Protein 5MLK (pdb70)

Radius of gyration: 28.48 Å; Cα contacts (8 Å, |Δi|>4): 2058; chains: 2; bounding box: 79×65×78 Å

Organism: Mycobacterium tuberculosis (strain ATCC 25618 / H37Rv) (NCBI:txid83332)

Secondary structure (DSSP, 8-state):
----SEEE---HHHHHHHHHHHHHTT--EEEEE-GGGTT-HHHHHSSEEEE---SSTTTTTT-HHHHHHHHHHHT-SEEE--SSTTTT-HHHHHHHHHTT-EESSS-HHHHHHHHSHHHHHHHHHHTT----SB-SS--SSHHHHHHHHHHH-S-EEEEETT--EEE-SSTTHHHHHHHHHHHHHHHHS---EEEEEPPSS-EEEEEEEEE-TTS-EEEEEEEEEEEEETTEEEEEEESPPS--HHHHHHHHHHHHHHHHHTT--BS-EEEEEE-TT--EEEEEEE-S--TTHHHHHHHH---HHHHHHHHHTTPPPS--SPPPP-SEEEEEEEESEEGGGTTEE--EE--EEE---STTEEEEES--TT-EE-SSS-SEEEEEEEEESSHHHHHHHHHHHHHH-EEESS--SHHHHHHHTT-HHHH-BTTB----TTHHHHTS---PPP-/----SEEE---HHHHHHHHHHHHHHT--EEEEE-GGGTT-HHHHHSSEEEE---SSTTTTTT-HHHHHHHHHHHT--EEE--SSTTTT-HHHHHHHHHTTPEESS--HHHHHHHHSHHHHHHHHHHTT--------S-EEEEEEEEE-TTS-EEEEEEEEEEEEETTEEEEEEESPSS--HHHHHHHHHHHHHHHHHTT--BS-EEEEEE-TT--EEEEEEE-S--TTHHHHHHHH---HHHHHHHHHTTPPPS--SPPPP-SEEEEEEEESEEGGGTTEE--EE--EEE---STTEEEEES--TT-EE-TTS--EEEEEEEEESSHHHHHHHHHHHHHH-EEESS--SHHHHHHHTT-HHHH------TTHHHHT----PPP-

Solvent-accessible surface area: 31458 Å² total; per-residue (Å²): 119,150,9,66,48,0,0,0,2,3,45,11,6,3,0,6,2,0,4,18,0,0,94,12,46,63,32,56,2,0,0,0,43,0,101,47,5,47,151,17,21,0,22,140,53,12,75,59,37,41,61,15,24,14,86,58,23,72,80,0,0,70,44,66,71,70,0,42,74,3,1,79,120,10,52,7,41,0,0,0,6,2,35,40,62,6,1,65,49,11,87,0,0,70,26,0,75,108,64,66,27,20,15,2,17,4,35,10,99,4,8,98,41,5,51,34,39,18,45,3,24,62,7,0,53,134,5,130,10,24,59,11,41,22,22,89,75,37,8,193,22,26,124,72,0,35,56,14,4,117,136,121,31,69,34,0,1,0,33,17,0,44,38,90,48,40,0,122,69,56,134,65,0,70,131,39,30,85,21,3,41,135,81,5,65,91,70,98,61,117,14,72,0,6,0,24,95,36,23,52,98,6,31,8,0,0,0,0,1,0,0,3,81,94,32,66,20,7,0,2,15,4,0,5,0,1,3,6,34,141,151,116,25,6,3,0,3,2,25,0,10,70,20,83,123,152,29,61,121,52,0,31,50,0,0,53,91,1,1,118,65,14,150,8,29,6,2,0,0,0,6,0,34,5,6,136,131,24,78,12,4,13,43,48,9,10,3,65,1,3,19,1,0,0,0,2,8,42,5,6,28,18,5,0,0,33,13,14,7,76,5,17,29,30,54,138,24,86,32,134,128,36,28,99,66,65,20,10,0,0,0,0,33,0,14,4,29,8,1,22,121,109,16,109,82,44,81,18,74,0,82,88,22,77,49,4,34,0,0,9,12,9,8,3,16,8,16,51,80,56,19,118,30,27,62,76,31,109,16,26,2,0,0,0,1,0,44,4,49,80,27,72,30,0,5,18,16,0,85,0,0,0,92,18,3,21,26,88,30,5,4,16,0,6,53,0,0,99,37,0,1,63,30,107,18,4,64,24,94,102,146,14,33,68,7,8,19,114,7,8,64,73,78,24,114,70,104,30,144,58,145,123,146,10,65,44,0,0,0,0,3,41,12,8,2,0,5,2,0,0,19,0,0,52,12,46,63,31,53,2,0,0,0,42,0,92,70,7,46,153,17,19,1,18,138,35,10,79,61,41,45,59,15,20,13,88,64,22,72,84,0,0,69,45,68,72,67,0,39,69,1,0,83,118,9,47,6,42,0,0,0,5,2,28,41,59,3,2,70,49,10,88,0,0,70,25,0,75,105,58,66,28,23,16,2,15,3,35,10,102,3,6,98,41,3,53,65,120,100,42,5,125,102,6,0,55,140,6,138,11,37,49,75,148,250,30,78,103,18,26,9,0,0,0,0,1,0,0,2,79,82,46,66,16,8,0,2,15,3,0,4,0,1,2,6,32,143,185,120,27,4,3,0,2,1,24,0,10,93,20,80,118,162,32,57,132,97,0,32,50,0,0,45,93,1,1,114,64,12,149,8,33,5,2,0,0,0,7,0,32,4,5,103,109,28,66,13,4,22,70,52,9,16,6,60,1,3,19,2,0,0,0,1,9,42,4,5,23,26,4,0,0,33,13,12,7,70,5,16,29,29,52,122,20,86,25,134,131,41,29,98,65,62,22,10,0,0,0,0,34,0,15,1,33,8,1,19,117,99,15,103,90,28,78,16,68,1,84,80,24,72,52,4,36,0,0,10,12,9,7,2,16,8,19,59,81,63,24,113,16,38,74,83,32,83,21,26,0,0,0,0,0,0,43,3,51,78,26,71,30,0,6,20,16,0,86,0,0,0,77,23,2,25,24,93,29,6,4,13,0,6,53,0,0,98,35,0,0,64,29,106,16,4,67,58,75,32,62,2,5,20,137,7,6,68,73,83,23,115,66,101,29,151,61,145

CATH classification: 3.40.50.20 (+1 more: 3.30.470.20)

Foldseek 3Di:
DAFAEEEELDAWLQLVLLQVVCVVVVHQYEYEDEPLCCPWPSCVSGNHYYYLYDDFCVSGSQDLVSSVVSCVVVVGQEYDHGDPRCQLPLVSLVVCVVVNHQYLFKHSLLSVQQQFQLSLVVLLVVLVAQAFDKDSFFDPALVVVLVCCVVRHDFKWKAQRGHTDTDGDSVCRRVRLVVQQVVNCVPGVGRTIMMGHDFPQWWKKKWWWAFALPLDIETLAMKTQFCAAPPHGFKMKPRHPQADPVLRCSRGSSVSSSCSSSSIHAGWMWMWIAHPVGRTHTDGIGRYDDPPCVNSCQFSVDDRSNSSSCRSRRHDDPDDYHGGTAFMKMKGFWFLFWVQVVRHHDWWAQQAWFFFDDPQWDKRAGHGHGRGGDPNDGRTGIMIMGTDRYPVRRLVVQLVRLVRTDTDIGHICSVVSNVQSPDCQNVPDPNDHNGGNCCSPPPDDDPGDTD/DAWAAEEELDAWLQLVLLQVVCVVVVHQYEYEDEPLCCPWPSQVSGPHYYYLYDDACVSGSQDLVSSVVSCVVVVGQEYEHGDPRCQLPLVSQVVSVVSNHQYLFKHSQLSVQQVDPVSLVVLLVVLVAFADCDFAQKWKKKWWWAFALPLDIETLAMKTQFPAAPNHGFKIKPHHPDADVVLRCSRGSSVSSSCNSSSIHATKMWMWIAGPVRGIHTDGIDGYDDPPCVNSCQFSVDDRSNSSSCRSRRHDDPDRYHGDTFFMKMKGFWFQFWVQVVRHRKWWAFQAWFFFDDPQWDKRARHGHGRTGDPRDGRTGIMIMGTDRYPVRSLVVQLVRLVRTDTDTGHTCSVVSNVQSPDCQNVDVHNGHNHCSPPPDPRPGHTD

Nearest PDB structures (foldseek):
  5mlk-assembly1_A  TM=1.002E+00  e=3.206E-103  Mycobacterium tuberculosis H37Rv
  5mlk-assembly1_B  TM=9.984E-01  e=3.674E-81  Mycobacterium tuberculosis H37Rv
  6oi8-assembly1_A  TM=9.583E-01  e=1.512E-55  Haemophilus influenzae Rd KW20
  2c00-assembly1_A  TM=8.844E-01  e=8.092E-57  Pseudomonas aeruginosa
  2j9g-assembly2_B  TM=9.592E-01  e=5.791E-54  Escherichia coli

B-factor: mean 23.16, std 7.81, range [9.79, 62.76]

InterPro domains:
  IPR000089 Biotin/lipoyl attachment [PF00364] (534-599)
  IPR000089 Biotin/lipoyl attachment [PS50968] (524-600)
  IPR001882 Biotin-binding site [PS00188] (556-573)
  IPR005479 Carbamoyl phosphate synthase, ATP-binding domain [PF02786] (125-333)
  IPR005479 Carbamoyl phosphate synthase, ATP-binding domain [PS00867] (296-303)
  IPR005481 Biotin carboxylase-like, N-terminal domain [PF00289] (12-120)
  IPR005482 Biotin carboxylase, C-terminal [PF02785] (345-455)
  IPR005482 Biotin carboxylase, C-terminal [SM00878] (345-455)
  IPR011053 Single hybrid motif [SSF51230] (527-599)
  IPR011054 Rudiment single hybrid motif [SSF51246] (339-459)
  IPR011761 ATP-grasp fold [PS50975] (130-327)
  IPR011764 Biotin carboxylation domain [PS50979] (11-455)
  IPR013815 ATP-grasp fold, subdomain 1 [G3DSA:3.30.1490.20] (142-212)
  IPR016185 Pre-ATP-grasp domain superfamily [SSF52440] (9-123)
  IPR050856 Biotin-dependent Carboxylase Complex [PTHR18866] (10-464)

Sequence (835 aa):
ARISKVLVANRGEIAVRVIRAARDAGLPSVAVYAEPDAESPHVRLADEAFALGGQTSAESYLDFAKILDAAAKSGANAIHPGYGFLAENADFAQAVIDAGLIWIGPSPQSIRDLGDKVTARHIAARAQAPLVPGTPDPVKGADEVVAFAEEYGLPIAIKAAHGMKVARTIDEIPELYESAVREATAAFGRGECYVERYLDKPRHVEAQVIADQHGNVVVAGTRDCSLQRRYQKLVEEAPAPFLTDFQRKEIHDSAKRICKEAHYHGAGTVEYLVGQDGLISFLEVNTRLQVEHPVTEETAGIDLVLQQFRIANGEKLDITEDPTPRGHAIEFRINGEDAGRNFLPAPGPVTKFHPPSGPGVRVDSGVETGSVIGGQFDSMLAKLIVHGADRAEALARARRALNEFGVEGLATVIPFHRAVVSDPAFIGDANGFSVHTRWIETEWNNTIEPFARISKVLVANRGEIAVRVIRAARDAGLPSVAVYAEPDAESPHVRLADEAFALGGQTSAESYLDFAKILDAAAKSGANAIHPGYGFLAENADFAQAVIDAGLIWIGPSPQSIRDLGDKVTARHIAARAQAPLVPYLDKPRHVEAQVIADQHGNVVVAGTRDCSLQRRYQKLVEEAPAPFLTDFQRKEIHDSAKRICKEAHYHGAGTVEYLVGQDGLISFLEVNTRLQVEHPVTEETAGIDLVLQQFRIANGEKLDITEDPTPRGHAIEFRINGEDAGRNFLPAPGPVTKFHPPSGPGVRVDSGVETGSVIGGQFDSMLAKLIVHGADRAEALARARRALNEFGVEGLATVIPFHRAVVSDPAFIGGFSVHTRWIETEWNNTIEPF

Structure (mmCIF, N/CA/C/O backbone):
data_5MLK
#
_entry.id   5MLK
#
_cell.length_a   77.897
_cell.length_b   85.206
_cell.length_c   148.097
_cell.angle_alpha   90.00
_cell.angle_beta   90.00
_cell.angle_gamma   90.00
#
_symmetry.space_group_name_H-M   'P 21 21 21'
#
loop_
_entity.id
_entity.type
_entity.pdbx_description
1 polymer 'Acetyl-COA carboxylase'
2 water water
#
loop_
_atom_site.group_PDB
_atom_site.id
_atom_site.type_symbol
_atom_site.label_atom_id
_atom_site.label_alt_id
_atom_site.label_comp_id
_atom_site.label_asym_id
_atom_site.label_entity_id
_atom_site.label_seq_id
_atom_site.pdbx_PDB_ins_code
_atom_site.Cartn_x
_atom_site.Cartn_y
_atom_site.Cartn_z
_atom_site.occupancy
_atom_site.B_iso_or_equiv
_atom_site.auth_seq_id
_atom_site.auth_comp_id
_atom_site.auth_asym_id
_atom_site.auth_atom_id
_atom_site.pdbx_PDB_model_num
ATOM 1 N N . ALA A 1 24 ? 69.070 65.671 12.600 1.00 32.48 10 ALA A N 1
ATOM 2 C CA . ALA A 1 24 ? 68.936 64.999 11.301 1.00 33.33 10 ALA A CA 1
ATOM 3 C C . ALA A 1 24 ? 68.629 65.995 10.185 1.00 29.51 10 ALA A C 1
ATOM 4 O O . ALA A 1 24 ? 67.972 66.997 10.417 1.00 28.93 10 ALA A O 1
ATOM 6 N N . ARG A 1 25 ? 69.087 65.699 8.972 1.00 31.60 11 ARG A N 1
ATOM 7 C CA . ARG A 1 25 ? 68.973 66.629 7.853 1.00 26.91 11 ARG A CA 1
ATOM 8 C C . ARG A 1 25 ? 68.237 65.992 6.688 1.00 24.14 11 ARG A C 1
ATOM 9 O O . ARG A 1 25 ? 68.462 64.828 6.374 1.00 23.94 11 ARG A O 1
ATOM 17 N N . ILE A 1 26 ? 67.374 66.758 6.032 1.00 23.45 12 ILE A N 1
ATOM 18 C CA . ILE A 1 26 ? 66.599 66.235 4.908 1.00 22.41 12 ILE A CA 1
ATOM 19 C C . ILE A 1 26 ? 67.521 65.815 3.763 1.00 23.13 12 ILE A C 1
ATOM 20 O O . ILE A 1 26 ? 68.360 66.599 3.323 1.00 20.41 12 ILE A O 1
ATOM 25 N N . SER A 1 27 ? 67.399 64.575 3.291 1.00 18.81 13 SER A N 1
ATOM 26 C CA . SER A 1 27 ? 68.199 64.178 2.132 1.00 23.02 13 SER A CA 1
ATOM 27 C C . SER A 1 27 ? 67.331 63.704 0.974 1.00 21.03 13 SER A C 1
ATOM 28 O O . SER A 1 27 ? 67.740 63.792 -0.186 1.00 27.85 13 SER A O 1
ATOM 31 N N . LYS A 1 28 ? 66.135 63.204 1.274 1.00 18.19 14 LYS A N 1
ATOM 32 C CA . LYS A 1 28 ? 65.218 62.788 0.218 1.00 17.76 14 LYS A CA 1
ATOM 33 C C . LYS A 1 28 ? 63.781 62.952 0.693 1.00 21.03 14 LYS A C 1
ATOM 34 O O . LYS A 1 28 ? 63.395 62.370 1.709 1.00 19.98 14 LYS A O 1
ATOM 40 N N . VAL A 1 29 ? 62.986 63.723 -0.052 1.00 20.63 15 VAL A N 1
ATOM 41 C CA . VAL A 1 29 ? 61.643 64.111 0.389 1.00 19.52 15 VAL A CA 1
ATOM 42 C C . VAL A 1 29 ? 60.548 63.353 -0.344 1.00 16.99 15 VAL A C 1
ATOM 43 O O . VAL A 1 29 ? 60.437 63.442 -1.572 1.00 18.12 15 VAL A O 1
ATOM 47 N N . LEU A 1 30 ? 59.715 62.633 0.407 1.00 17.60 16 LEU A N 1
ATOM 48 C CA . LEU A 1 30 ? 58.512 62.039 -0.172 1.00 18.44 16 LEU A CA 1
ATOM 49 C C . LEU A 1 30 ? 57.409 63.074 -0.005 1.00 20.11 16 LEU A C 1
ATOM 50 O O . LEU A 1 30 ? 57.217 63.592 1.091 1.00 17.93 16 LEU A O 1
ATOM 55 N N . VAL A 1 31 ? 56.697 63.373 -1.089 1.00 19.91 17 VAL A N 1
ATOM 56 C CA . VAL A 1 31 ? 55.582 64.317 -1.032 1.00 18.74 17 VAL A CA 1
ATOM 57 C C . VAL A 1 31 ? 54.261 63.564 -0.894 1.00 17.49 17 VAL A C 1
ATOM 58 O O . VAL A 1 31 ? 53.780 62.967 -1.860 1.00 19.36 17 VAL A O 1
ATOM 62 N N . ALA A 1 32 ? 53.686 63.582 0.309 1.00 18.13 18 ALA A N 1
ATOM 63 C CA . ALA A 1 32 ? 52.481 62.794 0.598 1.00 21.00 18 ALA A CA 1
ATOM 64 C C . ALA A 1 32 ? 51.224 63.532 0.155 1.00 19.00 18 ALA A C 1
ATOM 65 O O . ALA A 1 32 ? 50.381 63.906 0.981 1.00 17.55 18 ALA A O 1
ATOM 67 N N . ASN A 1 33 ? 51.118 63.766 -1.150 1.00 19.26 19 ASN A N 1
ATOM 68 C CA . ASN A 1 33 ? 50.022 64.561 -1.700 1.00 20.27 19 ASN A CA 1
ATOM 69 C C . ASN A 1 33 ? 49.932 64.402 -3.225 1.00 18.70 19 ASN A C 1
ATOM 70 O O . ASN A 1 33 ? 50.647 63.586 -3.806 1.00 20.65 19 ASN A O 1
ATOM 75 N N . ARG A 1 34 ? 49.063 65.186 -3.865 1.00 18.95 20 ARG A N 1
ATOM 76 C CA . ARG A 1 34 ? 48.805 65.078 -5.298 1.00 17.28 20 ARG A CA 1
ATOM 77 C C . ARG A 1 34 ? 48.641 66.482 -5.886 1.00 16.66 20 ARG A C 1
ATOM 78 O O . ARG A 1 34 ? 48.834 67.465 -5.184 1.00 16.87 20 ARG A O 1
ATOM 86 N N . GLY A 1 35 ? 48.291 66.561 -7.168 1.00 16.97 21 GLY A N 1
ATOM 87 C CA . GLY A 1 35 ? 47.862 67.810 -7.793 1.00 16.44 21 GLY A CA 1
ATOM 88 C C . GLY A 1 35 ? 48.864 68.946 -7.706 1.00 15.83 21 GLY A C 1
ATOM 89 O O . GLY A 1 35 ? 50.078 68.726 -7.714 1.00 15.38 21 GLY A O 1
ATOM 90 N N . GLU A 1 36 ? 48.363 70.171 -7.609 1.00 15.79 22 GLU A N 1
ATOM 91 C CA . GLU A 1 36 ? 49.253 71.328 -7.700 1.00 14.90 22 GLU A CA 1
ATOM 92 C C . GLU A 1 36 ? 50.257 71.416 -6.539 1.00 13.42 22 GLU A C 1
ATOM 93 O O . GLU A 1 36 ? 51.419 71.741 -6.756 1.00 14.23 22 GLU A O 1
ATOM 99 N N . ILE A 1 37 ? 49.836 71.106 -5.315 1.00 15.01 23 ILE A N 1
ATOM 100 C CA . ILE A 1 37 ? 50.763 71.201 -4.181 1.00 14.30 23 ILE A CA 1
ATOM 101 C C . ILE A 1 37 ? 51.911 70.181 -4.267 1.00 13.55 23 ILE A C 1
ATOM 102 O O . ILE A 1 37 ? 53.037 70.470 -3.847 1.00 13.24 23 ILE A O 1
ATOM 107 N N . ALA A 1 38 ? 51.648 68.997 -4.815 1.00 15.62 24 ALA A N 1
ATOM 108 C CA . ALA A 1 38 ? 52.729 68.028 -5.000 1.00 14.82 24 ALA A CA 1
ATOM 109 C C . ALA A 1 38 ? 53.766 68.602 -5.964 1.00 14.75 24 ALA A C 1
ATOM 110 O O . ALA A 1 38 ? 54.968 68.577 -5.679 1.00 13.89 24 ALA A O 1
ATOM 112 N N . VAL A 1 39 ? 53.292 69.126 -7.094 1.00 14.83 25 VAL A N 1
ATOM 113 C CA . VAL A 1 39 ? 54.165 69.795 -8.060 1.00 13.39 25 VAL A CA 1
ATOM 114 C C . VAL A 1 39 ? 54.973 70.918 -7.401 1.00 14.92 25 VAL A C 1
ATOM 115 O O . VAL A 1 39 ? 56.194 71.008 -7.590 1.00 14.41 25 VAL A O 1
ATOM 119 N N . ARG A 1 40 ? 54.294 71.754 -6.614 1.00 12.04 26 ARG A N 1
ATOM 120 C CA . ARG A 1 40 ? 54.939 72.879 -5.924 1.00 14.94 26 ARG A CA 1
ATOM 121 C C . ARG A 1 40 ? 56.082 72.415 -5.015 1.00 13.42 26 ARG A C 1
ATOM 122 O O . ARG A 1 40 ? 57.166 72.996 -5.024 1.00 12.77 26 ARG A O 1
ATOM 130 N N . VAL A 1 41 ? 55.857 71.343 -4.259 1.00 13.72 27 VAL A N 1
ATOM 131 C CA . VAL A 1 41 ? 56.884 70.843 -3.341 1.00 12.96 27 VAL A CA 1
ATOM 132 C C . VAL A 1 41 ? 58.014 70.132 -4.098 1.00 13.56 27 VAL A C 1
ATOM 133 O O . VAL A 1 41 ? 59.190 70.262 -3.752 1.00 14.58 27 VAL A O 1
ATOM 137 N N . ILE A 1 42 ? 57.653 69.407 -5.147 1.00 12.57 28 ILE A N 1
ATOM 138 C CA . ILE A 1 42 ? 58.654 68.790 -6.020 1.00 15.85 28 ILE A CA 1
ATOM 139 C C . ILE A 1 42 ? 59.612 69.846 -6.596 1.00 15.24 28 ILE A C 1
ATOM 140 O O . ILE A 1 42 ? 60.839 69.664 -6.607 1.00 15.08 28 ILE A O 1
ATOM 145 N N . ARG A 1 43 ? 59.058 70.961 -7.054 1.00 14.22 29 ARG A N 1
ATOM 146 C CA . ARG A 1 43 ? 59.901 72.061 -7.519 1.00 14.21 29 ARG A CA 1
ATOM 147 C C . ARG A 1 43 ? 60.816 72.607 -6.440 1.00 15.26 29 ARG A C 1
ATOM 148 O O . ARG A 1 43 ? 62.004 72.835 -6.683 1.00 17.75 29 ARG A O 1
ATOM 156 N N . ALA A 1 44 ? 60.291 72.802 -5.235 1.00 12.79 30 ALA A N 1
ATOM 157 C CA . ALA A 1 44 ? 61.148 73.282 -4.156 1.00 14.00 30 ALA A CA 1
ATOM 158 C C . ALA A 1 44 ? 62.269 72.288 -3.817 1.00 15.77 30 ALA A C 1
ATOM 159 O O . ALA A 1 44 ? 63.406 72.684 -3.534 1.00 14.41 30 ALA A O 1
ATOM 161 N N . ALA A 1 45 ? 61.947 70.998 -3.826 1.00 14.83 31 ALA A N 1
ATOM 162 C CA . ALA A 1 45 ? 62.971 69.984 -3.594 1.00 16.74 31 ALA A CA 1
ATOM 163 C C . ALA A 1 45 ? 64.103 70.139 -4.615 1.00 17.00 31 ALA A C 1
ATOM 164 O O . ALA A 1 45 ? 65.286 70.116 -4.275 1.00 16.32 31 ALA A O 1
ATOM 166 N N . ARG A 1 46 ? 63.735 70.289 -5.875 1.00 15.83 32 ARG A N 1
ATOM 167 C CA . ARG A 1 46 ? 64.737 70.453 -6.918 1.00 16.68 32 ARG A CA 1
ATOM 168 C C . ARG A 1 46 ? 65.533 71.761 -6.746 1.00 19.83 32 ARG A C 1
ATOM 169 O O . ARG A 1 46 ? 66.735 71.805 -7.036 1.00 21.45 32 ARG A O 1
ATOM 177 N N . ASP A 1 47 ? 64.877 72.822 -6.271 1.00 19.97 33 ASP A N 1
ATOM 178 C CA . ASP A 1 47 ? 65.571 74.095 -6.048 1.00 18.99 33 ASP A CA 1
ATOM 179 C C . ASP A 1 47 ? 66.612 73.904 -4.953 1.00 21.05 33 ASP A C 1
ATOM 180 O O . ASP A 1 47 ? 67.685 74.514 -4.983 1.00 19.04 33 ASP A O 1
ATOM 185 N N . ALA A 1 48 ? 66.275 73.063 -3.977 1.00 17.12 34 ALA A N 1
ATOM 186 C CA . ALA A 1 48 ? 67.122 72.847 -2.811 1.00 18.63 34 ALA A CA 1
ATOM 187 C C . ALA A 1 48 ? 68.140 71.745 -3.045 1.00 21.36 34 ALA A C 1
ATOM 188 O O . ALA A 1 48 ? 68.931 71.427 -2.152 1.00 19.49 34 ALA A O 1
ATOM 190 N N . GLY A 1 49 ? 68.095 71.137 -4.225 1.00 19.26 35 GLY A N 1
ATOM 191 C CA . GLY A 1 49 ? 69.022 70.069 -4.559 1.00 21.42 35 GLY A CA 1
ATOM 192 C C . GLY A 1 49 ? 68.694 68.773 -3.850 1.00 23.60 35 GLY A C 1
ATOM 193 O O . GLY A 1 49 ? 69.588 67.961 -3.591 1.00 24.37 35 GLY A O 1
ATOM 194 N N . LEU A 1 50 ? 67.413 68.580 -3.534 1.00 22.52 36 LEU A N 1
ATOM 195 C CA . LEU A 1 50 ? 66.955 67.382 -2.833 1.00 21.60 36 LEU A CA 1
ATOM 196 C C . LEU A 1 50 ? 66.153 66.477 -3.766 1.00 22.01 36 LEU A C 1
ATOM 197 O O . LEU A 1 50 ? 65.262 66.946 -4.471 1.00 23.09 36 LEU A O 1
ATOM 202 N N . PRO A 1 51 ? 66.478 65.169 -3.783 1.00 22.14 37 PRO A N 1
ATOM 203 C CA . PRO A 1 51 ? 65.696 64.177 -4.532 1.00 20.59 37 PRO A CA 1
ATOM 204 C C . PRO A 1 51 ? 64.271 64.101 -3.998 1.00 17.70 37 PRO A C 1
ATOM 205 O O . PRO A 1 51 ? 64.068 64.117 -2.776 1.00 19.05 37 PRO A O 1
ATOM 209 N N . SER A 1 52 ? 63.294 64.020 -4.890 1.00 18.26 38 SER A N 1
ATOM 210 C CA . SER A 1 52 ? 61.894 63.984 -4.468 1.00 18.19 38 SER A CA 1
ATOM 211 C C . SER A 1 52 ? 61.261 62.652 -4.821 1.00 18.84 38 SER A C 1
ATOM 212 O O . SER A 1 52 ? 61.692 61.992 -5.761 1.00 18.95 38 SER A O 1
ATOM 215 N N . VAL A 1 53 ? 60.217 62.280 -4.079 1.00 17.79 39 VAL A N 1
ATOM 216 C CA . VAL A 1 53 ? 59.444 61.073 -4.353 1.00 18.10 39 VAL A CA 1
ATOM 217 C C . VAL A 1 53 ? 57.958 61.408 -4.443 1.00 17.21 39 VAL A C 1
ATOM 218 O O . VAL A 1 53 ? 57.373 61.933 -3.491 1.00 18.93 39 VAL A O 1
ATOM 222 N N . ALA A 1 54 ? 57.348 61.104 -5.584 1.00 14.97 40 ALA A N 1
ATOM 223 C CA . ALA A 1 54 ? 55.907 61.255 -5.741 1.00 18.76 40 ALA A CA 1
ATOM 224 C C . ALA A 1 54 ? 55.213 59.990 -5.289 1.00 19.38 40 ALA A C 1
ATOM 225 O O . ALA A 1 54 ? 55.791 58.896 -5.383 1.00 19.78 40 ALA A O 1
ATOM 227 N N . VAL A 1 55 ? 53.979 60.128 -4.801 1.00 16.95 41 VAL A N 1
ATOM 228 C CA . VAL A 1 55 ? 53.099 58.967 -4.607 1.00 19.49 41 VAL A CA 1
ATOM 229 C C . VAL A 1 55 ? 51.798 59.234 -5.350 1.00 24.11 41 VAL A C 1
ATOM 230 O O . VAL A 1 55 ? 51.381 60.395 -5.495 1.00 21.15 41 VAL A O 1
ATOM 234 N N . TYR A 1 56 ? 51.164 58.175 -5.842 1.00 21.02 42 TYR A N 1
ATOM 235 C CA . TYR A 1 56 ? 49.915 58.350 -6.573 1.00 20.91 42 TYR A CA 1
ATOM 236 C C . TYR A 1 56 ? 48.896 57.232 -6.369 1.00 23.59 42 TYR A C 1
ATOM 237 O O . TYR A 1 56 ? 49.242 56.036 -6.348 1.00 21.50 42 TYR A O 1
ATOM 246 N N . ALA A 1 57 ? 47.637 57.638 -6.217 1.00 20.74 43 ALA A N 1
ATOM 247 C CA . ALA A 1 57 ? 46.509 56.708 -6.291 1.00 22.71 43 ALA A CA 1
ATOM 248 C C . ALA A 1 57 ? 46.298 56.340 -7.753 1.00 24.47 43 ALA A C 1
ATOM 249 O O . ALA A 1 57 ? 46.842 57.002 -8.648 1.00 23.71 43 ALA A O 1
ATOM 251 N N . GLU A 1 58 ? 45.496 55.308 -8.008 1.00 24.18 44 GLU A N 1
ATOM 252 C CA . GLU A 1 58 ? 45.295 54.839 -9.382 1.00 25.74 44 GLU A CA 1
ATOM 253 C C . GLU A 1 58 ? 44.833 55.908 -10.386 1.00 24.95 44 GLU A C 1
ATOM 254 O O . GLU A 1 58 ? 45.401 56.000 -11.474 1.00 24.65 44 GLU A O 1
ATOM 260 N N . PRO A 1 59 ? 43.812 56.716 -10.034 1.00 23.93 45 PRO A N 1
ATOM 261 C CA . PRO A 1 59 ? 43.379 57.724 -11.018 1.00 28.73 45 PRO A CA 1
ATOM 262 C C . PRO A 1 59 ? 44.415 58.824 -11.276 1.00 27.62 45 PRO A C 1
ATOM 263 O O . PRO A 1 59 ? 44.264 59.572 -12.248 1.00 28.09 45 PRO A O 1
ATOM 267 N N . ASP A 1 60 ? 45.440 58.920 -10.428 1.00 24.18 46 ASP A N 1
ATOM 268 C CA . ASP A 1 60 ? 46.475 59.948 -10.575 1.00 22.61 46 ASP A CA 1
ATOM 269 C C . ASP A 1 60 ? 47.755 59.434 -11.239 1.00 24.89 46 ASP A C 1
ATOM 270 O O . ASP A 1 60 ? 48.786 60.111 -11.227 1.00 22.54 46 ASP A O 1
ATOM 275 N N . ALA A 1 61 ? 47.687 58.244 -11.834 1.00 22.49 47 ALA A N 1
ATOM 276 C CA . ALA A 1 61 ? 48.872 57.611 -12.412 1.00 20.93 47 ALA A CA 1
ATOM 277 C C . ALA A 1 61 ? 49.499 58.467 -13.502 1.00 23.61 47 ALA A C 1
ATOM 278 O O . ALA A 1 61 ? 50.719 58.481 -13.678 1.00 24.62 47 ALA A O 1
ATOM 280 N N . GLU A 1 62 ? 48.669 59.198 -14.230 1.00 24.15 48 GLU A N 1
ATOM 281 C CA . GLU A 1 62 ? 49.201 60.057 -15.290 1.00 30.04 48 GLU A CA 1
ATOM 282 C C . GLU A 1 62 ? 49.269 61.555 -14.936 1.00 27.29 48 GLU A C 1
ATOM 283 O O . GLU A 1 62 ? 49.339 62.406 -15.823 1.00 28.57 48 GLU A O 1
ATOM 289 N N . SER A 1 63 ? 49.273 61.869 -13.642 1.00 26.97 49 SER A N 1
ATOM 290 C CA . SER A 1 63 ? 49.303 63.268 -13.208 1.00 22.57 49 SER A CA 1
ATOM 291 C C . SER A 1 63 ? 50.697 63.842 -13.367 1.00 23.37 49 SER A C 1
ATOM 292 O O . SER A 1 63 ? 51.690 63.119 -13.231 1.00 21.99 49 SER A O 1
ATOM 295 N N . PRO A 1 64 ? 50.776 65.152 -13.659 1.00 22.44 50 PRO A N 1
ATOM 296 C CA . PRO A 1 64 ? 52.049 65.862 -13.780 1.00 20.56 50 PRO A CA 1
ATOM 297 C C . PRO A 1 64 ? 52.988 65.613 -12.608 1.00 18.53 50 PRO A C 1
ATOM 298 O O . PRO A 1 64 ? 54.189 65.489 -12.855 1.00 20.44 50 PRO A O 1
ATOM 302 N N . HIS A 1 65 ? 52.485 65.542 -11.373 1.00 17.13 51 HIS A N 1
ATOM 303 C CA . HIS A 1 65 ? 53.386 65.380 -10.225 1.00 16.01 51 HIS A CA 1
ATOM 304 C C . HIS A 1 65 ? 54.144 64.055 -10.246 1.00 17.67 51 HIS A C 1
ATOM 305 O O . HIS A 1 65 ? 55.280 63.982 -9.771 1.00 17.46 51 HIS A O 1
ATOM 312 N N . VAL A 1 66 ? 53.513 63.022 -10.807 1.00 19.11 52 VAL A N 1
ATOM 313 C CA . VAL A 1 66 ? 54.141 61.707 -10.948 1.00 18.73 52 VAL A CA 1
ATOM 314 C C . VAL A 1 66 ? 55.334 61.812 -11.892 1.00 21.81 52 VAL A C 1
ATOM 315 O O . VAL A 1 66 ? 56.415 61.306 -11.600 1.00 23.40 52 VAL A O 1
ATOM 319 N N . ARG A 1 67 ? 55.145 62.512 -13.007 1.00 20.07 53 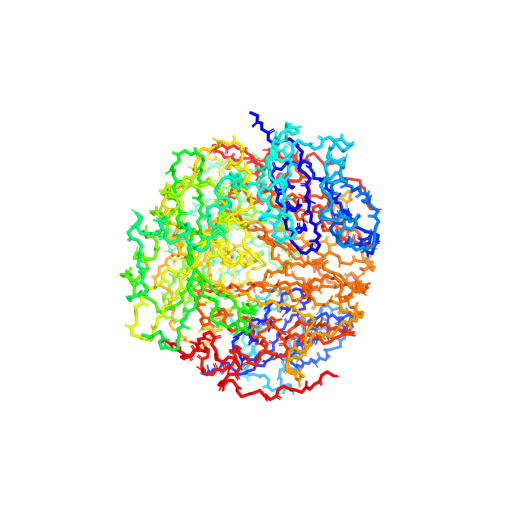ARG A N 1
ATOM 320 C CA . ARG A 1 67 ? 56.209 62.654 -13.997 1.00 27.33 53 ARG A CA 1
ATOM 321 C C . ARG A 1 67 ? 57.316 63.638 -13.617 1.00 23.41 53 ARG A C 1
ATOM 322 O O . ARG A 1 67 ? 58.448 63.518 -14.092 1.00 24.01 53 ARG A O 1
ATOM 330 N N . LEU A 1 68 ? 57.011 64.575 -12.727 1.00 16.97 54 LEU A N 1
ATOM 331 C CA . LEU A 1 68 ? 57.974 65.600 -12.362 1.00 15.26 54 LEU A CA 1
ATOM 332 C C . LEU A 1 68 ? 58.959 65.174 -11.283 1.00 21.24 54 LEU A C 1
ATOM 333 O O . LEU A 1 68 ? 60.105 65.628 -11.283 1.00 18.30 54 LEU A O 1
ATOM 338 N N . ALA A 1 69 ? 58.515 64.326 -10.351 1.00 16.89 55 ALA A N 1
ATOM 339 C CA . ALA A 1 69 ? 59.360 63.918 -9.229 1.00 21.19 55 ALA A CA 1
ATOM 340 C C . ALA A 1 69 ? 60.528 63.088 -9.739 1.00 21.44 55 ALA A C 1
ATOM 341 O O . ALA A 1 69 ? 60.512 62.645 -10.875 1.00 20.06 55 ALA A O 1
ATOM 343 N N . ASP A 1 70 ? 61.543 62.886 -8.909 1.00 20.42 56 ASP A N 1
ATOM 344 C CA . ASP A 1 70 ? 62.698 62.109 -9.344 1.00 20.33 56 ASP A CA 1
ATOM 345 C C . ASP A 1 70 ? 62.325 60.628 -9.472 1.00 21.29 56 ASP A C 1
ATOM 346 O O . ASP A 1 70 ? 62.860 59.908 -10.312 1.00 23.47 56 ASP A O 1
ATOM 351 N N . GLU A 1 71 ? 61.401 60.187 -8.626 1.00 20.82 57 GLU A N 1
ATOM 352 C CA . GLU A 1 71 ? 60.839 58.840 -8.715 1.00 20.21 57 GLU A CA 1
ATOM 353 C C . GLU A 1 71 ? 59.418 58.882 -8.163 1.00 23.06 57 GLU A C 1
ATOM 354 O O . GLU A 1 71 ? 59.035 59.851 -7.487 1.00 19.85 57 GLU A O 1
ATOM 360 N N . ALA A 1 72 ? 58.630 57.853 -8.467 1.00 17.98 58 ALA A N 1
ATOM 361 C CA . ALA A 1 72 ? 57.220 57.824 -8.087 1.00 19.42 58 ALA A CA 1
ATOM 362 C C . ALA A 1 72 ? 56.802 56.423 -7.669 1.00 23.16 58 ALA A C 1
ATOM 363 O O . ALA A 1 72 ? 57.221 55.442 -8.284 1.00 19.98 58 ALA A O 1
ATOM 365 N N . PHE A 1 73 ? 55.959 56.344 -6.643 1.00 20.30 59 PHE A N 1
ATOM 366 C CA . PHE A 1 73 ? 55.454 55.067 -6.140 1.00 23.21 59 PHE A CA 1
ATOM 367 C C . PHE A 1 73 ? 53.936 55.003 -6.158 1.00 25.61 59 PHE A C 1
ATOM 368 O O . PHE A 1 73 ? 53.254 55.931 -5.718 1.00 23.67 59 PHE A O 1
ATOM 376 N N . ALA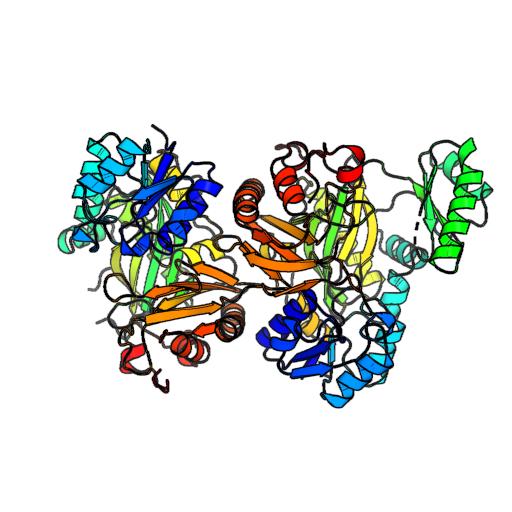 A 1 74 ? 53.408 53.905 -6.682 1.00 22.19 60 ALA A N 1
ATOM 377 C CA . ALA A 1 74 ? 51.966 53.708 -6.729 1.00 24.37 60 ALA A CA 1
ATOM 378 C C . ALA A 1 74 ? 51.460 53.295 -5.354 1.00 26.54 60 ALA A C 1
ATOM 379 O O . ALA A 1 74 ? 52.019 52.395 -4.726 1.00 28.34 60 ALA A O 1
ATOM 381 N N . LEU A 1 75 ? 50.402 53.948 -4.883 1.00 21.52 61 LEU A N 1
ATOM 382 C CA . LEU A 1 75 ? 49.807 53.593 -3.602 1.00 22.73 61 LEU A CA 1
ATOM 383 C C . LEU A 1 75 ? 48.696 52.563 -3.781 1.00 25.00 61 LEU A C 1
ATOM 384 O O . LEU A 1 75 ? 48.334 51.872 -2.837 1.00 26.85 61 LEU A O 1
ATOM 389 N N . GLY A 1 76 ? 48.148 52.487 -4.991 1.00 26.32 62 GLY A N 1
ATOM 390 C CA . GLY A 1 76 ? 46.928 51.738 -5.238 1.00 27.97 62 GLY A CA 1
ATOM 391 C C . GLY A 1 76 ? 45.716 52.518 -4.767 1.00 26.59 62 GLY A C 1
ATOM 392 O O . GLY A 1 76 ? 45.849 53.616 -4.225 1.00 30.17 62 GLY A O 1
ATOM 393 N N . GLY A 1 77 ? 44.527 51.965 -4.974 1.00 27.02 63 GLY A N 1
ATOM 394 C CA . GLY A 1 77 ? 43.312 52.576 -4.459 1.00 24.69 63 GLY A CA 1
ATOM 395 C C . GLY A 1 77 ? 42.669 53.555 -5.421 1.00 29.79 63 GLY A C 1
ATOM 396 O O . GLY A 1 77 ? 43.345 54.141 -6.264 1.00 31.13 63 GLY A O 1
ATOM 397 N N . GLN A 1 78 ? 41.358 53.740 -5.285 1.00 30.17 64 GLN A N 1
ATOM 398 C CA . GLN A 1 78 ? 40.610 54.650 -6.147 1.00 30.17 64 GLN A CA 1
ATOM 399 C C . GLN A 1 78 ? 40.152 55.895 -5.393 1.00 31.40 64 GLN A C 1
ATOM 400 O O . GLN A 1 78 ? 39.788 56.905 -5.997 1.00 33.50 64 GLN A O 1
ATOM 406 N N . THR A 1 79 ? 40.176 55.820 -4.069 1.00 29.98 65 THR A N 1
ATOM 407 C CA . THR A 1 79 ? 39.707 56.917 -3.230 1.00 29.34 65 THR A CA 1
ATOM 408 C C . THR A 1 79 ? 40.825 57.452 -2.326 1.00 28.92 65 THR A C 1
ATOM 409 O O . THR A 1 79 ? 41.868 56.808 -2.163 1.00 27.34 65 THR A O 1
ATOM 413 N N . SER A 1 80 ? 40.605 58.629 -1.743 1.00 26.72 66 SER A N 1
ATOM 414 C CA . SER A 1 80 ? 41.567 59.219 -0.809 1.00 27.73 66 SER A CA 1
ATOM 415 C C . SER A 1 80 ? 41.786 58.296 0.380 1.00 25.12 66 SER A C 1
ATOM 416 O O . SER A 1 80 ? 42.913 58.096 0.833 1.00 22.13 66 SER A O 1
ATOM 419 N N . ALA A 1 81 ? 40.693 57.738 0.885 1.00 25.13 67 ALA A N 1
ATOM 420 C CA . ALA A 1 81 ? 40.761 56.831 2.025 1.00 27.56 67 ALA A CA 1
ATOM 421 C C . ALA A 1 81 ? 41.549 55.559 1.696 1.00 27.18 67 ALA A C 1
ATOM 422 O O . ALA A 1 81 ? 42.145 54.948 2.581 1.00 29.67 67 ALA A O 1
ATOM 424 N N . GLU A 1 82 ? 41.569 55.166 0.425 1.00 25.38 68 GLU A N 1
ATOM 425 C CA . GLU A 1 82 ? 42.319 53.974 0.014 1.00 28.31 68 GLU A CA 1
ATOM 426 C C . GLU A 1 82 ? 43.767 54.285 -0.369 1.00 27.58 68 GLU A C 1
ATOM 427 O O . GLU A 1 82 ? 44.555 53.369 -0.613 1.00 23.30 68 GLU A O 1
ATOM 433 N N . SER A 1 83 ? 44.113 55.570 -0.436 1.00 25.66 69 SER A N 1
ATOM 434 C CA . SER A 1 83 ? 45.444 55.963 -0.890 1.00 21.40 69 SER A CA 1
ATOM 435 C C . SER A 1 83 ? 46.087 57.028 0.001 1.00 22.43 69 SER A C 1
ATOM 436 O O . SER A 1 83 ? 46.693 56.701 1.022 1.00 21.84 69 SER A O 1
ATOM 439 N N . TYR A 1 84 ? 45.943 58.298 -0.380 1.00 21.22 70 TYR A N 1
ATOM 440 C CA . TYR A 1 84 ? 46.650 59.397 0.293 1.00 20.49 70 TYR A CA 1
ATOM 441 C C . TYR A 1 84 ? 46.373 59.510 1.795 1.00 22.35 70 TYR A C 1
ATOM 442 O O . TYR A 1 84 ? 47.212 60.009 2.534 1.00 20.87 70 TYR A O 1
ATOM 451 N N . LEU A 1 85 ? 45.208 59.052 2.252 1.00 20.18 71 LEU A N 1
ATOM 452 C CA . LEU A 1 85 ? 44.884 59.130 3.684 1.00 21.66 71 LEU A CA 1
ATOM 453 C C . LEU A 1 85 ? 45.341 57.886 4.483 1.00 22.21 71 LEU A C 1
ATOM 454 O O . LEU A 1 85 ? 45.212 57.841 5.712 1.00 20.06 71 LEU A O 1
ATOM 459 N N . ASP A 1 86 ? 45.864 56.881 3.793 1.00 19.09 72 ASP A N 1
ATOM 460 C CA . ASP A 1 86 ? 46.269 55.644 4.472 1.00 23.78 72 ASP A CA 1
ATOM 461 C C . ASP A 1 86 ? 47.679 55.751 5.092 1.00 20.95 72 ASP A C 1
ATOM 462 O O . ASP A 1 86 ? 48.668 55.762 4.357 1.00 21.05 72 ASP A O 1
ATOM 467 N N . PHE A 1 87 ? 47.767 55.826 6.425 1.00 19.33 73 PHE A N 1
ATOM 468 C CA . PHE A 1 87 ? 49.057 55.957 7.127 1.00 22.56 73 PHE A CA 1
ATOM 469 C C . PHE A 1 87 ? 50.037 54.891 6.657 1.00 21.16 73 PHE A C 1
ATOM 470 O O . PHE A 1 87 ? 51.162 55.191 6.248 1.00 20.26 73 PHE A O 1
ATOM 478 N N . ALA A 1 88 ? 49.598 53.635 6.721 1.00 23.83 74 ALA A N 1
ATOM 479 C CA . ALA A 1 88 ? 50.465 52.519 6.389 1.00 20.92 74 ALA A CA 1
ATOM 480 C C . ALA A 1 88 ? 51.007 52.628 4.971 1.00 20.95 74 ALA A C 1
ATOM 481 O O . ALA A 1 88 ? 52.197 52.401 4.747 1.00 21.00 74 ALA A O 1
ATOM 483 N N . LYS A 1 89 ? 50.151 52.979 4.010 1.00 20.62 75 LYS A N 1
ATOM 484 C CA . LYS A 1 89 ? 50.598 53.047 2.619 1.00 20.90 75 LYS A CA 1
ATOM 485 C C . LYS A 1 89 ? 51.617 54.166 2.381 1.00 19.83 75 LYS A C 1
ATOM 486 O O . LYS A 1 89 ? 52.574 53.993 1.622 1.00 20.28 75 LYS A O 1
ATOM 492 N N . ILE A 1 90 ? 51.415 55.315 3.020 1.00 21.97 76 ILE A N 1
ATOM 493 C CA . ILE A 1 90 ? 52.360 56.423 2.868 1.00 19.76 76 ILE A CA 1
ATOM 494 C C . ILE A 1 90 ? 53.717 56.043 3.465 1.00 21.42 76 ILE A C 1
ATOM 495 O O . ILE A 1 90 ? 54.763 56.209 2.826 1.00 21.88 76 ILE A O 1
ATOM 500 N N . LEU A 1 91 ? 53.685 55.520 4.687 1.00 19.04 77 LEU A N 1
ATOM 501 C CA . LEU A 1 91 ? 54.900 55.118 5.379 1.00 22.29 77 LEU A CA 1
ATOM 502 C C . LEU A 1 91 ? 55.651 54.021 4.611 1.00 19.98 77 LEU A C 1
ATOM 503 O O . LEU A 1 91 ? 56.884 54.027 4.567 1.00 20.56 77 LEU A O 1
ATOM 508 N N . ASP A 1 92 ? 54.901 53.110 3.988 1.00 20.52 78 ASP A N 1
ATOM 509 C CA . ASP A 1 92 ? 55.477 52.048 3.156 1.00 24.97 78 ASP A CA 1
ATOM 510 C C . ASP A 1 92 ? 56.166 52.619 1.915 1.00 24.45 78 ASP A C 1
ATOM 511 O O . ASP A 1 92 ? 57.199 52.121 1.483 1.00 21.04 78 ASP A O 1
ATOM 516 N N . ALA A 1 93 ? 55.586 53.663 1.335 1.00 24.04 79 ALA A N 1
ATOM 517 C CA . ALA A 1 93 ? 56.189 54.285 0.158 1.00 22.55 79 ALA A CA 1
ATOM 518 C C . ALA A 1 93 ? 57.471 55.002 0.552 1.00 21.28 79 ALA A C 1
ATOM 519 O O . ALA A 1 93 ? 58.442 55.013 -0.199 1.00 19.88 79 ALA A O 1
ATOM 521 N N . ALA A 1 94 ? 57.461 55.623 1.727 1.00 20.12 80 ALA A N 1
ATOM 522 C CA . ALA A 1 94 ? 58.675 56.222 2.277 1.00 22.78 80 ALA A CA 1
ATOM 523 C C . ALA A 1 94 ? 59.768 55.172 2.473 1.00 22.41 80 ALA A C 1
ATOM 524 O O . ALA A 1 94 ? 60.920 55.392 2.102 1.00 22.25 80 ALA A O 1
ATOM 526 N N . ALA A 1 95 ? 59.397 54.035 3.062 1.00 21.52 81 ALA A N 1
ATOM 527 C CA . ALA A 1 95 ? 60.333 52.930 3.280 1.00 22.37 81 ALA A CA 1
ATOM 528 C C . ALA A 1 95 ? 60.895 52.377 1.971 1.00 23.61 81 ALA A C 1
ATOM 529 O O . ALA A 1 95 ? 62.102 52.205 1.834 1.00 25.75 81 ALA A O 1
ATOM 531 N N . LYS A 1 96 ? 60.024 52.100 1.007 1.00 22.46 82 LYS A N 1
ATOM 532 C CA . LYS A 1 96 ? 60.469 51.552 -0.272 1.00 25.50 82 LYS A CA 1
ATOM 533 C C . LYS A 1 96 ? 61.344 52.504 -1.085 1.00 28.50 82 LYS A C 1
ATOM 534 O O . LYS A 1 96 ? 62.279 52.066 -1.752 1.00 23.92 82 LYS A O 1
ATOM 540 N N . SER A 1 97 ? 61.046 53.804 -1.031 1.00 24.13 83 SER A N 1
ATOM 541 C CA . SER A 1 97 ? 61.815 54.799 -1.772 1.00 22.09 83 SER A CA 1
ATOM 542 C C . SER A 1 97 ? 63.094 55.207 -1.040 1.00 25.28 83 SER A C 1
ATOM 543 O O . SER A 1 97 ? 63.991 55.814 -1.638 1.00 24.86 83 SER A O 1
ATOM 546 N N . GLY A 1 98 ? 63.156 54.934 0.261 1.00 21.11 84 GLY A N 1
ATOM 547 C CA . GLY A 1 98 ? 64.294 55.361 1.063 1.00 22.94 84 GLY A CA 1
ATOM 548 C C . GLY A 1 98 ? 64.295 56.844 1.418 1.00 24.02 84 GLY A C 1
ATOM 549 O O . GLY A 1 98 ? 65.339 57.417 1.745 1.00 21.41 84 GLY A O 1
ATOM 550 N N . ALA A 1 99 ? 63.128 57.479 1.350 1.00 22.87 85 ALA A N 1
ATOM 551 C CA . ALA A 1 99 ? 63.018 58.876 1.760 1.00 20.53 85 ALA A CA 1
ATOM 552 C C . ALA A 1 99 ? 63.312 58.950 3.244 1.00 20.19 85 ALA A C 1
ATOM 553 O O . ALA A 1 99 ? 63.001 58.008 3.979 1.00 24.15 85 ALA A O 1
ATOM 555 N N . ASN A 1 100 ? 63.897 60.054 3.696 1.00 17.51 86 ASN A N 1
ATOM 556 C CA . ASN A 1 100 ? 64.090 60.254 5.132 1.00 21.58 86 ASN A CA 1
ATOM 557 C C . ASN A 1 100 ? 63.256 61.414 5.691 1.00 18.24 86 ASN A C 1
ATOM 558 O O . ASN A 1 100 ? 63.416 61.815 6.847 1.00 19.86 86 ASN A O 1
ATOM 563 N N . ALA A 1 101 ? 62.360 61.939 4.864 1.00 20.36 87 ALA A N 1
ATOM 564 C CA . ALA A 1 101 ? 61.538 63.086 5.234 1.00 19.29 87 ALA A CA 1
ATOM 565 C C . ALA A 1 101 ? 60.221 63.050 4.472 1.00 19.10 87 ALA A C 1
ATOM 566 O O . ALA A 1 101 ? 60.157 62.544 3.346 1.00 18.15 87 ALA A O 1
ATOM 568 N N . ILE A 1 102 ? 59.172 63.597 5.080 1.00 16.88 88 ILE A N 1
ATOM 569 C CA . ILE A 1 102 ? 57.862 63.640 4.439 1.00 15.24 88 ILE A CA 1
ATOM 570 C C . ILE A 1 102 ? 57.279 65.044 4.487 1.00 16.28 88 ILE A C 1
ATOM 571 O O . ILE A 1 102 ? 57.177 65.646 5.562 1.00 16.50 88 ILE A O 1
ATOM 576 N N . HIS A 1 103 ? 56.918 65.571 3.317 1.00 15.43 89 HIS A N 1
ATOM 577 C CA . HIS A 1 103 ? 56.166 66.831 3.255 1.00 15.37 89 HIS A CA 1
ATOM 578 C C . HIS A 1 103 ? 54.712 66.486 2.934 1.00 15.24 89 HIS A C 1
ATOM 579 O O . HIS A 1 103 ? 54.422 65.927 1.877 1.00 17.43 89 HIS A O 1
ATOM 586 N N . PRO A 1 104 ? 53.794 66.814 3.852 1.00 16.63 90 PRO A N 1
ATOM 587 C CA . PRO A 1 104 ? 52.388 66.428 3.719 1.00 18.09 90 PRO A CA 1
ATOM 588 C C . PRO A 1 104 ? 51.582 67.345 2.796 1.00 17.27 90 PRO A C 1
ATOM 589 O O . PRO A 1 104 ? 50.410 67.046 2.525 1.00 18.95 90 PRO A O 1
ATOM 593 N N . GLY A 1 10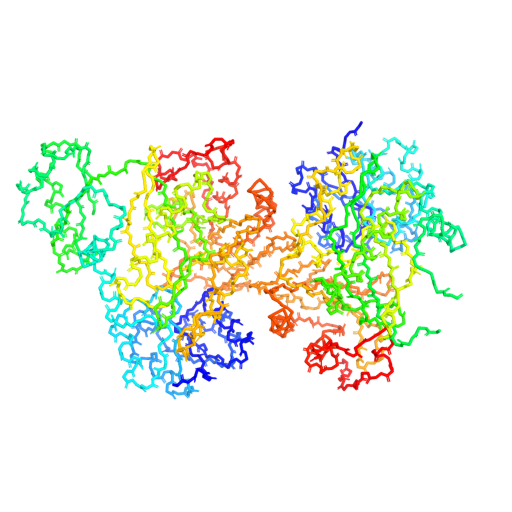5 ? 52.186 68.425 2.307 1.00 18.57 91 GLY A N 1
ATOM 594 C CA . GLY A 1 105 ? 51.449 69.421 1.531 1.00 18.58 91 GLY A CA 1
ATOM 595 C C . GLY A 1 105 ? 50.397 70.127 2.375 1.00 16.67 91 GLY A C 1
ATOM 596 O O . GLY A 1 105 ? 50.668 70.497 3.516 1.00 20.62 91 GLY A O 1
ATOM 597 N N . TYR A 1 106 ? 49.202 70.332 1.815 1.00 16.51 92 TYR A N 1
ATOM 598 C CA . TYR A 1 106 ? 48.045 70.789 2.594 1.00 15.32 92 TYR A CA 1
ATOM 599 C C . TYR A 1 106 ? 46.887 69.813 2.385 1.00 16.72 92 TYR A C 1
ATOM 600 O O . TYR A 1 106 ? 46.893 69.027 1.430 1.00 19.56 92 TYR A O 1
ATOM 609 N N . GLY A 1 107 ? 45.887 69.852 3.257 1.00 17.44 93 GLY A N 1
ATOM 610 C CA . GLY A 1 107 ? 44.827 68.856 3.195 1.00 19.08 93 GLY A CA 1
ATOM 611 C C . GLY A 1 107 ? 45.375 67.474 3.530 1.00 21.92 93 GLY A C 1
ATOM 612 O O . GLY A 1 107 ? 46.493 67.356 4.040 1.00 20.30 93 GLY A O 1
ATOM 613 N N . PHE A 1 108 ? 44.595 66.437 3.230 1.00 19.20 94 PHE A N 1
ATOM 614 C CA . PHE A 1 108 ? 44.949 65.047 3.555 1.00 20.23 94 PHE A CA 1
ATOM 615 C C . PHE A 1 108 ? 45.470 64.887 4.990 1.00 19.04 94 PHE A C 1
ATOM 616 O O . PHE A 1 108 ? 44.719 65.069 5.944 1.00 20.23 94 PHE A O 1
ATOM 624 N N . LEU A 1 109 ? 46.756 64.596 5.152 1.00 20.15 95 LEU A N 1
ATOM 625 C CA . LEU A 1 109 ? 47.278 64.269 6.477 1.00 21.51 95 LEU A CA 1
ATOM 626 C C . LEU A 1 109 ? 48.132 65.373 7.099 1.00 22.13 95 LEU A C 1
ATOM 627 O O . LEU A 1 109 ? 48.752 65.164 8.144 1.00 21.43 95 LEU A O 1
ATOM 632 N N . ALA A 1 110 ? 48.154 66.550 6.470 1.00 20.23 96 ALA A N 1
ATOM 633 C CA . ALA A 1 110 ? 48.976 67.671 6.937 1.00 19.86 96 ALA A CA 1
ATOM 634 C C . ALA A 1 110 ? 48.622 68.156 8.335 1.00 21.10 96 ALA A C 1
ATOM 635 O O . ALA A 1 110 ? 49.487 68.662 9.059 1.00 20.57 96 ALA A O 1
ATOM 637 N N . GLU A 1 111 ? 47.350 68.031 8.707 1.00 16.32 97 GLU A N 1
ATOM 638 C CA . GLU A 1 111 ? 46.900 68.485 10.016 1.00 20.97 97 GLU A CA 1
ATOM 639 C C . GLU A 1 111 ? 46.500 67.292 10.855 1.00 21.26 97 GLU A C 1
ATOM 640 O O . GLU A 1 111 ? 45.661 67.402 11.741 1.00 18.46 97 GLU A O 1
ATOM 646 N N . ASN A 1 112 ? 47.090 66.141 10.557 1.00 21.28 98 ASN A N 1
ATOM 647 C CA . ASN A 1 112 ? 46.795 64.933 11.323 1.00 20.30 98 ASN A CA 1
ATOM 648 C C . ASN A 1 112 ? 47.951 64.663 12.283 1.00 20.94 98 ASN A C 1
ATOM 649 O O . ASN A 1 112 ? 49.027 64.229 11.876 1.00 19.28 98 ASN A O 1
ATOM 654 N N . ALA A 1 113 ? 47.727 64.968 13.558 1.00 20.39 99 ALA A N 1
ATOM 655 C CA . ALA A 1 113 ? 48.774 64.893 14.574 1.00 20.77 99 ALA A CA 1
ATOM 656 C C . ALA A 1 113 ? 49.287 63.471 14.783 1.00 22.60 99 ALA A C 1
ATOM 657 O O . ALA A 1 113 ? 50.475 63.269 15.042 1.00 22.41 99 ALA A O 1
ATOM 659 N N . ASP A 1 114 ? 48.390 62.493 14.687 1.00 21.87 100 ASP A N 1
ATOM 660 C CA . ASP A 1 114 ? 48.773 61.093 14.847 1.00 21.08 100 ASP A CA 1
ATOM 661 C C . ASP A 1 114 ? 49.639 60.646 13.680 1.00 23.49 100 ASP A C 1
ATOM 662 O O . ASP A 1 114 ? 50.563 59.857 13.850 1.00 21.61 100 ASP A O 1
ATOM 667 N N . PHE A 1 115 ? 49.352 61.152 12.485 1.00 19.03 101 PHE A N 1
ATOM 668 C CA . PHE A 1 115 ? 50.233 60.843 11.372 1.00 21.58 101 PHE A CA 1
ATOM 669 C C . PHE A 1 115 ? 51.613 61.475 11.572 1.00 20.30 101 PHE A C 1
ATOM 670 O O . PHE A 1 115 ? 52.638 60.817 11.388 1.00 21.94 101 PHE A O 1
ATOM 678 N N . ALA A 1 116 ? 51.637 62.746 11.957 1.00 20.26 102 ALA A N 1
ATOM 679 C CA . ALA A 1 116 ? 52.901 63.420 12.248 1.00 18.35 102 ALA A CA 1
ATOM 680 C C . ALA A 1 116 ? 53.723 62.614 13.263 1.00 19.93 102 ALA A C 1
ATOM 681 O O . ALA A 1 116 ? 54.938 62.452 13.111 1.00 16.66 102 ALA A O 1
ATOM 683 N N . GLN A 1 117 ? 53.059 62.095 14.292 1.00 20.50 103 GLN A N 1
ATOM 684 C CA . GLN A 1 117 ? 53.766 61.304 15.297 1.00 19.86 103 GLN A CA 1
ATOM 685 C C . GLN A 1 117 ? 54.272 59.986 14.707 1.00 19.48 103 GLN A C 1
ATOM 686 O O . GLN A 1 117 ? 55.369 59.528 15.037 1.00 20.58 103 GLN A O 1
ATOM 692 N N . ALA A 1 118 ? 53.480 59.385 13.824 1.00 20.26 104 ALA A N 1
ATOM 693 C CA . ALA A 1 118 ? 53.870 58.122 13.195 1.00 22.66 104 ALA A CA 1
ATOM 694 C C . ALA A 1 118 ? 55.089 58.322 12.303 1.00 25.15 104 ALA A C 1
ATOM 695 O O . ALA A 1 118 ? 55.961 57.455 12.208 1.00 19.28 104 ALA A O 1
ATOM 697 N N . VAL A 1 119 ? 55.139 59.471 11.637 1.00 18.89 105 VAL A N 1
ATOM 698 C CA . VAL A 1 119 ? 56.289 59.839 10.829 1.00 18.36 105 VAL A CA 1
ATOM 699 C C . VAL A 1 119 ? 57.548 59.972 11.690 1.00 20.91 105 VAL A C 1
ATOM 700 O O . VAL A 1 119 ? 58.610 59.413 11.378 1.00 20.75 105 VAL A O 1
ATOM 704 N N . ILE A 1 120 ? 57.426 60.729 12.772 1.00 17.98 106 ILE A N 1
ATOM 705 C CA . ILE A 1 120 ? 58.541 60.933 13.684 1.00 19.18 106 ILE A CA 1
ATOM 706 C C . ILE A 1 120 ? 58.958 59.601 14.323 1.00 20.31 106 ILE A C 1
ATOM 707 O O . ILE A 1 120 ? 60.146 59.348 14.509 1.00 18.90 106 ILE A O 1
ATOM 712 N N . ASP A 1 121 ? 57.976 58.762 14.647 1.00 20.48 107 ASP A N 1
ATOM 713 C CA . ASP A 1 121 ? 58.241 57.438 15.243 1.00 23.22 107 ASP A CA 1
ATOM 714 C C . ASP A 1 121 ? 58.995 56.490 14.299 1.00 24.11 107 ASP A C 1
ATOM 715 O O . ASP A 1 121 ? 59.696 55.580 14.745 1.00 23.71 107 ASP A O 1
ATOM 720 N N . ALA A 1 122 ? 58.853 56.693 12.995 1.00 23.68 108 ALA A N 1
ATOM 721 C CA . ALA A 1 122 ? 59.556 55.854 12.026 1.00 21.78 108 ALA A CA 1
ATOM 722 C C . ALA A 1 122 ? 60.976 56.359 11.769 1.00 23.60 108 ALA A C 1
ATOM 723 O O . ALA A 1 122 ? 61.705 55.781 10.968 1.00 26.95 108 ALA A O 1
ATOM 725 N N . GLY A 1 123 ? 61.362 57.444 12.434 1.00 20.96 109 GLY A N 1
ATOM 726 C CA . GLY A 1 123 ? 62.694 57.993 12.260 1.00 23.52 109 GLY A CA 1
ATOM 727 C C . GLY A 1 123 ? 62.775 58.930 11.069 1.00 20.45 109 GLY A C 1
ATOM 728 O O . GLY A 1 123 ? 63.867 59.285 10.619 1.00 20.96 109 GLY A O 1
ATOM 729 N N . LEU A 1 124 ? 61.614 59.334 10.560 1.00 19.26 110 LEU A N 1
ATOM 730 C CA . LEU A 1 124 ? 61.555 60.254 9.428 1.00 20.28 110 LEU A CA 1
ATOM 731 C C . LEU A 1 124 ? 61.425 61.705 9.897 1.00 19.18 110 LEU A C 1
ATOM 732 O O . LEU A 1 124 ? 60.925 61.972 10.989 1.00 18.34 110 LEU A O 1
ATOM 737 N N . ILE A 1 125 ? 61.891 62.641 9.075 1.00 17.34 111 ILE A N 1
ATOM 738 C CA . ILE A 1 125 ? 61.717 64.058 9.369 1.00 19.28 111 ILE A CA 1
ATOM 739 C C . ILE A 1 125 ? 60.316 64.494 8.943 1.00 19.56 111 ILE A C 1
ATOM 740 O O . ILE A 1 125 ? 59.929 64.349 7.777 1.00 18.77 111 ILE A O 1
ATOM 745 N N . TRP A 1 126 ? 59.546 64.998 9.899 1.00 17.69 112 TRP A N 1
ATOM 746 C CA . TRP A 1 126 ? 58.205 65.499 9.622 1.00 18.10 112 TRP A CA 1
ATOM 747 C C . TRP A 1 126 ? 58.327 66.967 9.266 1.00 17.88 112 TRP A C 1
ATOM 748 O O . TRP A 1 126 ? 58.685 67.783 10.114 1.00 16.94 112 TRP A O 1
ATOM 759 N N . ILE A 1 127 ? 58.057 67.299 8.007 1.00 16.06 113 ILE A N 1
ATOM 760 C CA . ILE A 1 127 ? 58.133 68.691 7.573 1.00 15.82 113 ILE A CA 1
ATOM 761 C C . ILE A 1 127 ? 56.849 69.403 7.980 1.00 16.51 113 ILE A C 1
ATOM 762 O O . ILE A 1 127 ? 55.909 69.524 7.198 1.00 19.36 113 ILE A O 1
ATOM 767 N N . GLY A 1 128 ? 56.815 69.838 9.238 1.00 18.81 114 GLY A N 1
ATOM 768 C CA . GLY A 1 128 ? 55.636 70.459 9.819 1.00 20.10 114 GLY A CA 1
ATOM 769 C C . GLY A 1 128 ? 55.866 70.714 11.297 1.00 18.02 114 GLY A C 1
ATOM 770 O O . GLY A 1 128 ? 56.942 70.431 11.822 1.00 18.21 114 GLY A O 1
ATOM 771 N N . PRO A 1 129 ? 54.853 71.251 11.984 1.00 21.17 115 PRO A N 1
ATOM 772 C CA . PRO A 1 129 ? 54.951 71.571 13.412 1.00 21.16 115 PRO A CA 1
ATOM 773 C C . PRO A 1 129 ? 54.813 70.309 14.246 1.00 20.98 115 PRO A C 1
ATOM 774 O O . PRO A 1 129 ? 54.472 69.249 13.713 1.00 22.52 115 PRO A O 1
ATOM 778 N N . SER A 1 130 ? 55.073 70.419 15.541 1.00 23.54 116 SER A N 1
ATOM 779 C CA . SER A 1 130 ? 54.997 69.257 16.416 1.00 21.90 116 SER A CA 1
ATOM 780 C C . SER A 1 130 ? 53.569 68.725 16.439 1.00 23.24 116 SER A C 1
ATOM 781 O O . SER A 1 130 ? 52.606 69.491 16.255 1.00 18.75 116 SER A O 1
ATOM 784 N N . PRO A 1 131 ? 53.420 67.408 16.654 1.00 20.65 117 PRO A N 1
ATOM 785 C CA . PRO A 1 131 ? 52.078 66.837 16.809 1.00 19.97 117 PRO A CA 1
ATOM 786 C C . PRO A 1 131 ? 51.275 67.547 17.911 1.00 20.23 117 PRO A C 1
ATOM 787 O O . PRO A 1 131 ? 50.076 67.759 17.740 1.00 19.56 117 PRO A O 1
ATOM 791 N N . GLN A 1 132 ? 51.913 67.944 19.006 1.00 18.35 118 GLN A N 1
ATOM 792 C CA . GLN A 1 132 ? 51.157 68.615 20.060 1.00 22.18 118 GLN A CA 1
ATOM 793 C C . GLN A 1 132 ? 50.685 70.003 19.621 1.00 19.96 118 GLN A C 1
ATOM 794 O O . GLN A 1 132 ? 49.604 70.434 19.995 1.00 19.03 118 GLN A O 1
ATOM 800 N N . SER A 1 133 ? 51.501 70.705 18.842 1.00 19.65 119 SER A N 1
ATOM 801 C CA . SER A 1 133 ? 51.067 71.983 18.265 1.00 21.56 119 SER A CA 1
ATOM 802 C C . SER A 1 133 ? 49.833 71.810 17.391 1.00 18.98 119 SER A C 1
ATOM 803 O O . SER A 1 133 ? 48.904 72.619 17.435 1.00 20.66 119 SER A O 1
ATOM 806 N N . ILE A 1 134 ? 49.842 70.759 16.580 1.00 17.03 120 ILE A N 1
ATOM 807 C CA . ILE A 1 134 ? 48.717 70.451 15.706 1.00 18.09 120 ILE A CA 1
ATOM 808 C C . ILE A 1 134 ? 47.445 70.224 16.515 1.00 21.56 120 ILE A C 1
ATOM 809 O O . ILE A 1 134 ? 46.379 70.762 16.179 1.00 19.87 120 ILE A O 1
ATOM 814 N N . ARG A 1 135 ? 47.566 69.460 17.600 1.00 19.18 121 ARG A N 1
ATOM 815 C CA . ARG A 1 135 ? 46.422 69.160 18.454 1.00 21.59 121 ARG A CA 1
ATOM 816 C C . ARG A 1 135 ? 45.922 70.411 19.135 1.00 20.91 121 ARG A C 1
ATOM 817 O O . ARG A 1 135 ? 44.723 70.700 19.111 1.00 22.81 121 ARG A O 1
ATOM 825 N N . ASP A 1 136 ? 46.844 71.159 19.736 1.00 20.88 122 ASP A N 1
ATOM 826 C CA . ASP A 1 136 ? 46.474 72.328 20.526 1.00 22.70 122 ASP A CA 1
ATOM 827 C C . ASP A 1 136 ? 45.843 73.416 19.655 1.00 25.37 122 ASP A C 1
ATOM 828 O O . ASP A 1 136 ? 44.807 73.995 20.003 1.00 25.22 122 ASP A O 1
ATOM 833 N N . LEU A 1 137 ? 46.476 73.707 18.522 1.00 20.35 123 LEU A N 1
ATOM 834 C CA . LEU A 1 137 ? 45.976 74.771 17.654 1.00 21.59 123 LEU A CA 1
ATOM 835 C C . LEU A 1 137 ? 44.760 74.343 16.841 1.00 22.45 123 LEU A C 1
ATOM 836 O O . LEU A 1 137 ? 44.003 75.191 16.370 1.00 24.30 123 LEU A O 1
ATOM 841 N N . GLY A 1 138 ? 44.561 73.033 16.706 1.00 22.61 124 GLY A N 1
ATOM 842 C CA . GLY A 1 138 ? 43.471 72.502 15.903 1.00 23.96 124 GLY A CA 1
ATOM 843 C C . GLY A 1 138 ? 42.191 72.354 16.697 1.00 27.11 124 GLY A C 1
ATOM 844 O O . GLY A 1 138 ? 41.115 72.140 16.136 1.00 31.19 124 GLY A O 1
ATOM 845 N N . ASP A 1 139 ? 42.314 72.457 18.016 1.00 26.00 125 ASP A N 1
ATOM 846 C CA . ASP A 1 139 ? 41.157 72.428 18.899 1.00 28.21 125 ASP A CA 1
ATOM 847 C C . ASP A 1 139 ? 40.746 73.853 19.265 1.00 29.80 125 ASP A C 1
ATOM 848 O O . ASP A 1 139 ? 41.520 74.576 19.893 1.00 30.12 125 ASP A O 1
ATOM 853 N N . LYS A 1 140 ? 39.531 74.242 18.878 1.00 31.34 126 LYS A N 1
ATOM 854 C CA . LYS A 1 140 ? 39.027 75.608 19.089 1.00 33.63 126 LYS A CA 1
ATOM 855 C C . LYS A 1 140 ? 39.262 76.150 20.493 1.00 30.53 126 LYS A C 1
ATOM 856 O O . LYS A 1 140 ? 39.801 77.245 20.654 1.00 32.91 126 LYS A O 1
ATOM 862 N N . VAL A 1 141 ? 38.869 75.380 21.503 1.00 30.82 127 VAL A N 1
ATOM 863 C CA . VAL A 1 141 ? 38.957 75.847 22.885 1.00 34.13 127 VAL A CA 1
ATOM 864 C C . VAL A 1 141 ? 40.403 76.033 23.334 1.00 32.93 127 VAL A C 1
ATOM 865 O O . VAL A 1 141 ? 40.763 77.087 23.871 1.00 29.83 127 VAL A O 1
ATOM 869 N N . THR A 1 142 ? 41.230 75.017 23.099 1.00 30.76 128 THR A N 1
ATOM 870 C CA . THR A 1 142 ? 42.656 75.114 23.398 1.00 29.65 128 THR A CA 1
ATOM 871 C C . THR A 1 142 ? 43.306 76.289 22.665 1.00 25.07 128 THR A C 1
ATOM 872 O O . THR A 1 142 ? 44.132 77.007 23.224 1.00 25.53 128 THR A O 1
ATOM 876 N N . ALA A 1 143 ? 42.935 76.473 21.404 1.00 26.20 129 ALA A N 1
ATOM 877 C CA . ALA A 1 143 ? 43.503 77.545 20.603 1.00 26.59 129 ALA A CA 1
ATOM 878 C C . ALA A 1 143 ? 43.089 78.916 21.142 1.00 25.45 129 ALA A C 1
ATOM 879 O O . ALA A 1 143 ? 43.907 79.840 21.177 1.00 20.85 129 ALA A O 1
ATOM 881 N N . ARG A 1 144 ? 41.829 79.057 21.565 1.00 27.31 130 ARG A N 1
ATOM 882 C CA . ARG A 1 144 ? 41.378 80.335 22.143 1.00 27.31 130 ARG A CA 1
ATOM 883 C C . ARG A 1 144 ? 42.066 80.641 23.477 1.00 23.60 130 ARG A C 1
ATOM 884 O O . ARG A 1 144 ? 42.379 81.803 23.789 1.00 21.53 130 ARG A O 1
ATOM 892 N N . HIS A 1 145 ? 42.314 79.598 24.262 1.00 26.50 131 HIS A N 1
ATOM 893 C CA . HIS A 1 145 ? 43.047 79.761 25.513 1.00 24.16 131 HIS A CA 1
ATOM 894 C C . HIS A 1 145 ? 44.458 80.250 25.242 1.00 22.78 131 HIS A C 1
ATOM 895 O O . HIS A 1 145 ? 44.972 81.107 25.958 1.00 22.03 131 HIS A O 1
ATOM 902 N N . ILE A 1 146 ? 45.091 79.683 24.218 1.00 23.79 132 ILE A N 1
ATOM 903 C CA . ILE A 1 146 ? 46.419 80.129 23.794 1.00 22.96 132 ILE A CA 1
ATOM 904 C C . ILE A 1 146 ? 46.371 81.583 23.346 1.00 21.05 132 ILE A C 1
ATOM 905 O O . ILE A 1 146 ? 47.188 82.403 23.766 1.00 17.90 132 ILE A O 1
ATOM 910 N N . ALA A 1 147 ? 45.397 81.903 22.500 1.00 20.92 133 ALA A N 1
ATOM 911 C CA . ALA A 1 147 ? 45.224 83.278 22.043 1.00 21.32 133 ALA A CA 1
ATOM 912 C C . ALA A 1 147 ? 45.018 84.263 23.206 1.00 19.78 133 ALA A C 1
ATOM 913 O O . ALA A 1 147 ? 45.614 85.342 23.225 1.00 18.73 133 ALA A O 1
ATOM 915 N N . ALA A 1 148 ? 44.189 83.893 24.181 1.00 21.56 134 ALA A N 1
ATOM 916 C CA . ALA A 1 148 ? 43.987 84.762 25.345 1.00 22.57 134 ALA A CA 1
ATOM 917 C C . ALA A 1 148 ? 45.292 84.982 26.105 1.00 23.12 134 ALA A C 1
ATOM 918 O O . ALA A 1 148 ? 45.618 86.117 26.481 1.00 20.91 134 ALA A O 1
ATOM 920 N N . ARG A 1 149 ? 46.052 83.910 26.321 1.00 23.11 135 ARG A N 1
ATOM 921 C CA . ARG A 1 149 ? 47.341 84.043 27.002 1.00 24.90 135 ARG A CA 1
ATOM 922 C C . ARG A 1 149 ? 48.305 84.948 26.240 1.00 26.06 135 ARG A C 1
ATOM 923 O O . ARG A 1 149 ? 49.088 85.689 26.838 1.00 23.49 135 ARG A O 1
ATOM 931 N N . ALA A 1 150 ? 48.228 84.897 24.913 1.00 21.92 136 ALA A N 1
ATOM 932 C CA . ALA A 1 150 ? 49.075 85.725 24.050 1.00 22.05 136 ALA A CA 1
ATOM 933 C C . ALA A 1 150 ? 48.576 87.165 23.901 1.00 24.15 136 ALA A C 1
ATOM 934 O O . ALA A 1 150 ? 49.135 87.943 23.122 1.00 23.73 136 ALA A O 1
ATOM 936 N N . GLN A 1 151 ? 47.525 87.516 24.637 1.00 24.36 137 GLN A N 1
ATOM 937 C CA . GLN A 1 151 ? 46.891 88.835 24.519 1.00 22.59 137 GLN A CA 1
ATOM 938 C C . GLN A 1 151 ? 46.465 89.139 23.083 1.00 22.48 137 GLN A C 1
ATOM 939 O O . GLN A 1 151 ? 46.673 90.248 22.606 1.00 21.74 137 GLN A O 1
ATOM 945 N N . ALA A 1 152 ? 45.886 88.154 22.401 1.00 20.66 138 ALA A N 1
ATOM 946 C CA . ALA A 1 152 ? 45.386 88.345 21.039 1.00 21.15 138 ALA A CA 1
ATOM 947 C C . ALA A 1 152 ? 44.081 89.134 21.044 1.00 20.65 138 ALA A C 1
ATOM 948 O O . ALA A 1 152 ? 43.311 89.056 22.004 1.00 20.55 138 ALA A O 1
ATOM 950 N N . PRO A 1 153 ? 43.824 89.898 19.969 1.00 21.38 139 PRO A N 1
ATOM 951 C CA . PRO A 1 153 ? 42.548 90.617 19.849 1.00 21.05 139 PRO A CA 1
ATOM 952 C C . PRO A 1 153 ? 41.417 89.614 19.735 1.00 23.79 139 PRO A C 1
ATOM 953 O O . PRO A 1 153 ? 41.408 88.799 18.807 1.00 19.57 139 PRO A O 1
ATOM 957 N N . LEU A 1 154 ? 40.485 89.657 20.680 1.00 22.86 140 LEU A N 1
ATOM 958 C C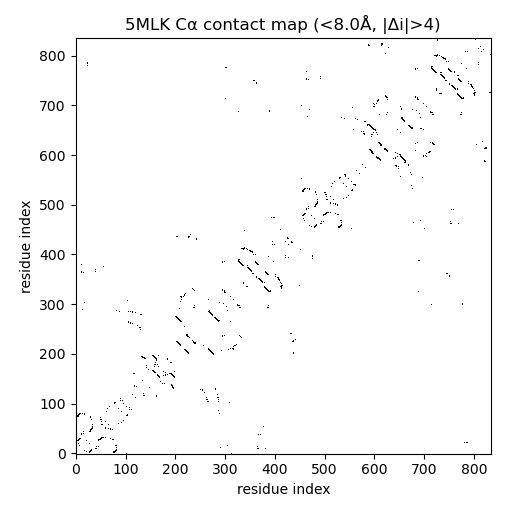A . LEU A 1 154 ? 39.408 88.671 20.729 1.00 26.15 140 LEU A CA 1
ATOM 959 C C . LEU A 1 154 ? 38.084 89.349 20.999 1.00 26.49 140 LEU A C 1
ATOM 960 O O . LEU A 1 154 ? 37.992 90.160 21.911 1.00 23.77 140 LEU A O 1
ATOM 965 N N . VAL A 1 155 ? 37.052 89.014 20.229 1.00 26.20 141 VAL A N 1
ATOM 966 C CA . VAL A 1 155 ? 35.705 89.473 20.574 1.00 26.30 141 VAL A CA 1
ATOM 967 C C . VAL A 1 155 ? 35.276 88.729 21.842 1.00 24.96 141 VAL A C 1
ATOM 968 O O . VAL A 1 155 ? 35.817 87.656 22.146 1.00 18.51 141 VAL A O 1
ATOM 972 N N . PRO A 1 156 ? 34.328 89.304 22.601 1.00 24.50 142 PRO A N 1
ATOM 973 C CA . PRO A 1 156 ? 33.860 88.590 23.797 1.00 22.47 142 PRO A CA 1
ATOM 974 C C . PRO A 1 156 ? 33.349 87.199 23.433 1.00 21.78 142 PRO A C 1
ATOM 975 O O . PRO A 1 156 ? 32.692 87.015 22.401 1.00 21.96 142 PRO A O 1
ATOM 979 N N . GLY A 1 157 ? 33.679 86.217 24.257 1.00 20.72 143 GLY A N 1
ATOM 980 C CA . GLY A 1 157 ? 33.165 84.877 24.065 1.00 22.42 143 GLY A CA 1
ATOM 981 C C . GLY A 1 157 ? 33.314 84.077 25.344 1.00 29.06 143 GLY A C 1
ATOM 982 O O . GLY A 1 157 ? 33.978 84.519 26.284 1.00 27.27 143 GLY A O 1
ATOM 983 N N . THR A 1 158 ? 32.694 82.904 25.393 1.00 26.43 144 THR A N 1
ATOM 984 C CA . THR A 1 158 ? 32.882 82.014 26.529 1.00 28.88 144 THR A CA 1
ATOM 985 C C . THR A 1 158 ? 34.234 81.323 26.381 1.00 29.76 144 THR A C 1
ATOM 986 O O . THR A 1 158 ? 34.524 80.734 25.338 1.00 30.64 144 THR A O 1
ATOM 990 N N . PRO A 1 159 ? 35.086 81.423 27.411 1.00 28.32 145 PRO A N 1
ATOM 991 C CA . PRO A 1 159 ? 36.414 80.797 27.350 1.00 31.19 145 PRO A CA 1
ATOM 992 C C . PRO A 1 159 ? 36.359 79.273 27.250 1.00 30.46 145 PRO A C 1
ATOM 993 O O . PRO A 1 159 ? 37.280 78.662 26.708 1.00 32.02 145 PRO A O 1
ATOM 997 N N . ASP A 1 160 ? 35.287 78.672 27.751 1.00 30.08 146 ASP A N 1
ATOM 998 C CA . ASP A 1 160 ? 35.110 77.224 27.666 1.00 30.59 146 ASP A CA 1
ATOM 999 C C . ASP A 1 160 ? 33.760 76.923 27.028 1.00 26.30 146 ASP A C 1
ATOM 1000 O O . ASP A 1 160 ? 32.936 77.832 26.890 1.00 27.40 146 ASP A O 1
ATOM 1005 N N . PRO A 1 161 ? 33.537 75.666 26.587 1.00 29.09 147 PRO A N 1
ATOM 1006 C CA . PRO A 1 161 ? 32.225 75.365 25.997 1.00 29.18 147 PRO A CA 1
ATOM 1007 C C . PRO A 1 161 ? 31.091 75.640 26.981 1.00 27.31 147 PRO A C 1
ATOM 1008 O O . PRO A 1 161 ? 31.318 75.615 28.188 1.00 24.55 147 PRO A O 1
ATOM 1012 N N . VAL A 1 162 ? 29.899 75.943 26.483 1.00 25.09 148 VAL A N 1
ATOM 1013 C CA . VAL A 1 162 ? 28.770 76.128 27.388 1.00 29.88 148 VAL A CA 1
ATOM 1014 C C . VAL A 1 162 ? 28.208 74.761 27.761 1.00 33.04 148 VAL A C 1
ATOM 1015 O O . VAL A 1 162 ? 28.354 73.787 27.011 1.00 29.84 148 VAL A O 1
ATOM 1019 N N . LYS A 1 163 ? 27.574 74.682 28.924 1.00 34.37 149 LYS A N 1
ATOM 1020 C CA . LYS A 1 163 ? 26.962 73.430 29.342 1.00 39.44 149 LYS A CA 1
ATOM 1021 C C . LYS A 1 163 ? 25.518 73.338 28.877 1.00 38.00 149 LYS A C 1
ATOM 1022 O O . LYS A 1 163 ? 24.933 72.253 28.867 1.00 42.55 149 LYS A O 1
ATOM 1028 N N . GLY A 1 164 ? 24.941 74.471 28.484 1.00 36.46 150 GLY A N 1
ATOM 1029 C CA . GLY A 1 164 ? 23.560 74.481 28.032 1.00 33.15 150 GLY A CA 1
ATOM 1030 C C . GLY A 1 164 ? 23.089 75.786 27.415 1.00 32.68 150 GLY A C 1
ATOM 1031 O O . GLY A 1 164 ? 23.823 76.779 27.376 1.00 31.09 150 GLY A O 1
ATOM 1032 N N . ALA A 1 165 ? 21.844 75.774 26.943 1.00 30.81 151 ALA A N 1
ATOM 1033 C CA . ALA A 1 165 ? 21.247 76.908 26.239 1.00 32.18 151 ALA A CA 1
ATOM 1034 C C . ALA A 1 165 ? 21.066 78.101 27.166 1.00 30.53 151 ALA A C 1
ATOM 1035 O O . ALA A 1 165 ? 21.043 79.258 26.730 1.00 27.38 151 ALA A O 1
ATOM 1037 N N . ASP A 1 166 ? 20.925 77.828 28.454 1.00 31.62 152 ASP A N 1
ATOM 1038 C CA . ASP A 1 166 ? 20.769 78.920 29.403 1.00 31.97 152 ASP A CA 1
ATOM 1039 C C . ASP A 1 166 ? 22.044 79.746 29.590 1.00 29.40 152 ASP A C 1
ATOM 1040 O O . ASP A 1 166 ? 21.970 80.938 29.874 1.00 30.75 152 ASP A O 1
ATOM 1045 N N . GLU A 1 167 ? 23.207 79.125 29.407 1.00 27.72 153 GLU A N 1
ATOM 1046 C CA . GLU A 1 167 ? 24.475 79.860 29.426 1.00 28.51 153 GLU A CA 1
ATOM 1047 C C . GLU A 1 167 ? 24.578 80.791 28.220 1.00 28.76 153 GLU A C 1
ATOM 1048 O O . GLU A 1 167 ? 25.127 81.893 28.306 1.00 27.83 153 GLU A O 1
ATOM 1054 N N . VAL A 1 168 ? 24.058 80.324 27.089 1.00 24.58 154 VAL A N 1
ATOM 1055 C CA . VAL A 1 168 ? 24.109 81.068 25.845 1.00 27.48 154 VAL A CA 1
ATOM 1056 C C . VAL A 1 168 ? 23.213 82.308 25.908 1.00 26.97 154 VAL A C 1
ATOM 1057 O O . VAL A 1 168 ? 23.596 83.409 25.464 1.00 24.25 154 VAL A O 1
ATOM 1061 N N . VAL A 1 169 ? 22.012 82.113 26.446 1.00 25.40 155 VAL A N 1
ATOM 1062 C CA . VAL A 1 169 ? 21.070 83.209 26.662 1.00 29.45 155 VAL A CA 1
ATOM 1063 C C . VAL A 1 169 ? 21.688 84.246 27.590 1.00 26.86 155 VAL A C 1
ATOM 1064 O O . VAL A 1 169 ? 21.603 85.448 27.340 1.00 27.82 155 VAL A O 1
ATOM 1068 N N . ALA A 1 170 ? 22.335 83.771 28.646 1.00 25.55 156 ALA A N 1
ATOM 1069 C CA . ALA A 1 170 ? 22.986 84.654 29.612 1.00 26.83 156 ALA A CA 1
ATOM 1070 C C . ALA A 1 170 ? 24.116 85.450 28.964 1.00 28.89 156 ALA A C 1
ATOM 1071 O O . ALA A 1 170 ? 24.256 86.652 29.208 1.00 24.06 156 ALA A O 1
ATOM 1073 N N . PHE A 1 171 ? 24.926 84.781 28.145 1.00 24.36 157 PHE A N 1
ATOM 1074 C CA . PHE A 1 171 ? 25.975 85.469 27.395 1.00 24.19 157 PHE A CA 1
ATOM 1075 C C . PHE A 1 171 ? 25.386 86.568 26.505 1.00 24.47 157 PHE A C 1
ATOM 1076 O O . PHE A 1 171 ? 25.919 87.683 26.436 1.00 26.23 157 PHE A O 1
ATOM 1084 N N . ALA A 1 172 ? 24.293 86.246 25.820 1.00 21.97 158 ALA A N 1
ATOM 1085 C CA . ALA A 1 172 ? 23.639 87.191 24.916 1.00 26.92 158 ALA A CA 1
ATOM 1086 C C . ALA A 1 172 ? 23.041 88.387 25.655 1.00 25.80 158 ALA A C 1
ATOM 1087 O O . ALA A 1 172 ? 23.024 89.502 25.125 1.00 24.89 158 ALA A O 1
ATOM 1089 N N . GLU A 1 173 ? 22.529 88.151 26.864 1.00 26.95 159 GLU A N 1
ATOM 1090 C CA . GLU A 1 173 ? 21.967 89.232 27.679 1.00 31.35 159 GLU A CA 1
ATOM 1091 C C . GLU A 1 173 ? 23.058 90.176 28.174 1.00 28.14 159 GLU A C 1
ATOM 1092 O O . GLU A 1 173 ? 22.867 91.386 28.230 1.00 28.77 159 GLU A O 1
ATOM 1098 N N . GLU A 1 174 ? 24.199 89.611 28.548 1.00 26.06 160 GLU A N 1
ATOM 1099 C CA . GLU A 1 174 ? 25.292 90.398 29.108 1.00 28.85 160 GLU A CA 1
ATOM 1100 C C . GLU A 1 174 ? 26.100 91.129 28.035 1.00 32.27 160 GLU A C 1
ATOM 1101 O O . GLU A 1 174 ? 26.451 92.304 28.204 1.00 26.36 160 GLU A O 1
ATOM 1107 N N . TYR A 1 175 ? 26.396 90.432 26.938 1.00 25.33 161 TYR A N 1
ATOM 1108 C CA . TYR A 1 175 ? 27.268 90.992 25.898 1.00 28.94 161 TYR A CA 1
ATOM 1109 C C . TYR A 1 175 ? 26.550 91.491 24.647 1.00 26.13 161 TYR A C 1
ATOM 1110 O O . TYR A 1 175 ? 27.120 92.257 23.872 1.00 25.00 161 TYR A O 1
ATOM 1119 N N . GLY A 1 176 ? 25.314 91.051 24.438 1.00 25.28 162 GLY A N 1
ATOM 1120 C CA . GLY A 1 176 ? 24.541 91.546 23.312 1.00 23.85 162 GLY A CA 1
ATOM 1121 C C . GLY A 1 176 ? 24.508 90.620 22.110 1.00 26.34 162 GLY A C 1
ATOM 1122 O O . GLY A 1 176 ? 25.296 89.678 21.996 1.00 23.32 162 GLY A O 1
ATOM 1123 N N . LEU A 1 177 ? 23.575 90.909 21.212 1.00 20.95 163 LEU A N 1
ATOM 1124 C CA . LEU A 1 177 ? 23.343 90.137 20.005 1.00 23.04 163 LEU A CA 1
ATOM 1125 C C . LEU A 1 177 ? 23.839 90.957 18.811 1.00 21.85 163 LEU A C 1
ATOM 1126 O O . LEU A 1 177 ? 23.897 92.189 18.892 1.00 21.86 163 LEU A O 1
ATOM 1131 N N . PRO A 1 178 ? 24.184 90.291 17.694 1.00 22.99 164 PRO A N 1
ATOM 1132 C CA . PRO A 1 178 ? 24.067 88.844 17.467 1.00 22.65 164 PRO A CA 1
ATOM 1133 C C . PRO A 1 178 ? 25.251 88.050 18.015 1.00 22.94 164 PRO A C 1
ATOM 1134 O O . PRO A 1 178 ? 26.329 88.612 18.258 1.00 19.57 164 PRO A O 1
ATOM 1138 N N . ILE A 1 179 ? 25.023 86.754 18.222 1.00 22.43 165 ILE A N 1
ATOM 1139 C CA . ILE A 1 179 ? 26.033 85.838 18.729 1.00 18.93 165 ILE A CA 1
ATOM 1140 C C . ILE A 1 179 ? 26.150 84.646 17.784 1.00 22.10 165 ILE A C 1
ATOM 1141 O O . ILE A 1 179 ? 25.211 84.322 17.041 1.00 22.26 165 ILE A O 1
ATOM 1146 N N . ALA A 1 180 ? 27.305 83.991 17.817 1.00 21.77 166 ALA A N 1
ATOM 1147 C CA . ALA A 1 180 ? 27.518 82.783 17.032 1.00 24.76 166 ALA A CA 1
ATOM 1148 C C . ALA A 1 180 ? 27.719 81.638 17.991 1.00 24.59 166 ALA A C 1
ATOM 1149 O O . ALA A 1 180 ? 28.392 81.796 19.012 1.00 23.13 166 ALA A O 1
ATOM 1151 N N . ILE A 1 181 ? 27.117 80.495 17.675 1.00 23.72 167 ILE A N 1
ATOM 1152 C CA . ILE A 1 181 ? 27.322 79.284 18.446 1.00 24.71 167 ILE A CA 1
ATOM 1153 C C . ILE A 1 181 ? 28.143 78.351 17.561 1.00 27.87 167 ILE A C 1
ATOM 1154 O O . ILE A 1 181 ? 27.730 78.019 16.440 1.00 24.58 167 ILE A O 1
ATOM 1159 N N . LYS A 1 182 ? 29.319 77.969 18.043 1.00 25.02 168 LYS A N 1
ATOM 1160 C CA . LYS A 1 182 ? 30.277 77.234 17.222 1.00 29.28 168 LYS A CA 1
ATOM 1161 C C . LYS A 1 182 ? 30.762 75.950 17.896 1.00 29.05 168 LYS A C 1
ATOM 1162 O O . LYS A 1 182 ? 30.853 75.874 19.125 1.00 23.86 168 LYS A O 1
ATOM 1168 N N . ALA A 1 183 ? 31.075 74.944 17.081 1.00 26.60 169 ALA A N 1
ATOM 1169 C CA . ALA A 1 183 ? 31.606 73.681 17.582 1.00 27.78 169 ALA A CA 1
ATOM 1170 C C . ALA A 1 183 ? 32.956 73.896 18.253 1.00 26.95 169 ALA A C 1
ATOM 1171 O O . ALA A 1 183 ? 33.849 74.508 17.676 1.00 29.10 169 ALA A O 1
ATOM 1173 N N . ALA A 1 184 ? 33.103 73.399 19.475 1.00 28.57 170 ALA A N 1
ATOM 1174 C CA . ALA A 1 184 ? 34.350 73.582 20.211 1.00 29.92 170 ALA A CA 1
ATOM 1175 C C . ALA A 1 184 ? 35.430 72.630 19.698 1.00 34.87 170 ALA A C 1
ATOM 1176 O O . ALA A 1 184 ? 36.624 72.860 19.904 1.00 36.93 170 ALA A O 1
ATOM 1178 N N . HIS A 1 185 ? 35.007 71.565 19.023 1.00 33.03 171 HIS A N 1
ATOM 1179 C CA . HIS A 1 185 ? 35.932 70.517 18.591 1.00 37.41 171 HIS A CA 1
ATOM 1180 C C . HIS A 1 185 ? 35.830 70.216 17.093 1.00 37.78 171 HIS A C 1
ATOM 1181 O O . HIS A 1 185 ? 36.154 69.114 16.647 1.00 40.62 171 HIS A O 1
ATOM 1188 N N . GLY A 1 186 ? 35.395 71.204 16.317 1.00 38.17 172 GLY A N 1
ATOM 1189 C CA . GLY A 1 186 ? 35.250 71.026 14.883 1.00 39.47 172 GLY A CA 1
ATOM 1190 C C . GLY A 1 186 ? 35.511 72.283 14.078 1.00 42.93 172 GLY A C 1
ATOM 1191 O O . GLY A 1 186 ? 36.661 72.692 13.915 1.00 49.45 172 GLY A O 1
ATOM 1192 N N . MET A 1 192 ? 27.526 75.594 12.953 1.00 33.61 178 MET A N 1
ATOM 1193 C CA . MET A 1 192 ? 27.740 77.003 13.305 1.00 39.94 178 MET A CA 1
ATOM 1194 C C . MET A 1 192 ? 26.468 77.807 13.050 1.00 34.39 178 MET A C 1
ATOM 1195 O O . MET A 1 192 ? 25.993 77.883 11.920 1.00 32.93 178 MET A O 1
ATOM 1200 N N . LYS A 1 193 ? 25.919 78.405 14.103 1.00 30.60 179 LYS A N 1
ATOM 1201 C CA . LYS A 1 193 ? 24.623 79.074 14.011 1.00 28.62 179 LYS A CA 1
ATOM 1202 C C . LYS A 1 193 ? 24.681 80.508 14.528 1.00 28.65 179 LYS A C 1
ATOM 1203 O O . LYS A 1 193 ? 25.275 80.770 15.562 1.00 26.06 179 LYS A O 1
ATOM 1209 N N . VAL A 1 194 ? 24.047 81.428 13.811 1.00 29.48 180 VAL A N 1
ATOM 1210 C CA . VAL A 1 194 ? 23.978 82.824 14.237 1.00 27.01 180 VAL A CA 1
ATOM 1211 C C . VAL A 1 194 ? 22.610 83.092 14.867 1.00 26.37 180 VAL A C 1
ATOM 1212 O O . VAL A 1 194 ? 21.574 82.904 14.227 1.00 28.80 180 VAL A O 1
ATOM 1216 N N . ALA A 1 195 ? 22.612 83.500 16.133 1.00 25.25 181 ALA A N 1
ATOM 1217 C CA . ALA A 1 195 ? 21.383 83.879 16.832 1.00 24.46 181 ALA A CA 1
ATOM 1218 C C . ALA A 1 195 ? 21.245 85.402 16.883 1.00 26.52 181 ALA A C 1
ATOM 1219 O O . ALA A 1 195 ? 22.160 86.099 17.338 1.00 21.52 181 ALA A O 1
ATOM 1221 N N . ARG A 1 196 ? 20.096 85.904 16.437 1.00 24.94 182 ARG A N 1
ATOM 1222 C CA . ARG A 1 196 ? 19.864 87.341 16.348 1.00 25.34 182 ARG A CA 1
ATOM 1223 C C . ARG A 1 196 ? 18.817 87.844 17.338 1.00 29.06 182 ARG A C 1
ATOM 1224 O O . ARG A 1 196 ? 18.670 89.052 17.529 1.00 25.99 182 ARG A O 1
ATOM 1232 N N . THR A 1 197 ? 18.078 86.923 17.956 1.00 29.28 183 THR A N 1
ATOM 1233 C CA . THR A 1 197 ? 17.177 87.278 19.054 1.00 29.32 183 THR A CA 1
ATOM 1234 C C . THR A 1 197 ? 17.342 86.291 20.199 1.00 31.29 183 THR A C 1
ATOM 1235 O O . THR A 1 197 ? 17.917 85.209 20.026 1.00 31.71 183 THR A O 1
ATOM 1239 N N . ILE A 1 198 ? 16.832 86.654 21.367 1.00 26.65 184 ILE A N 1
ATOM 1240 C CA . ILE A 1 198 ? 16.883 85.755 22.507 1.00 28.92 184 ILE A CA 1
ATOM 1241 C C . ILE A 1 198 ? 16.007 84.519 22.279 1.00 32.45 184 ILE A C 1
ATOM 1242 O O . ILE A 1 198 ? 16.428 83.394 22.567 1.00 29.31 184 ILE A O 1
ATOM 1247 N N . ASP A 1 199 ? 14.794 84.727 21.762 1.00 30.08 185 ASP A N 1
ATOM 1248 C CA . ASP A 1 199 ? 13.848 83.619 21.547 1.00 36.56 185 ASP A CA 1
ATOM 1249 C C . ASP A 1 199 ? 14.384 82.494 20.656 1.00 34.05 185 ASP A C 1
ATOM 1250 O O . ASP A 1 199 ? 14.043 81.327 20.845 1.00 33.11 185 ASP A O 1
ATOM 1255 N N . GLU A 1 200 ? 15.211 82.833 19.675 1.00 31.80 186 GLU A N 1
ATOM 1256 C CA . GLU A 1 200 ? 15.662 81.810 18.738 1.00 32.17 186 GLU A CA 1
ATOM 1257 C C . GLU A 1 200 ? 16.818 80.968 19.282 1.00 32.25 186 GLU A C 1
ATOM 1258 O O . GLU A 1 200 ? 17.134 79.913 18.731 1.00 34.34 186 GLU A O 1
ATOM 1264 N N . ILE A 1 201 ? 17.417 81.418 20.381 1.00 28.04 187 ILE A N 1
ATOM 1265 C CA . ILE A 1 201 ? 18.601 80.758 20.941 1.00 30.89 187 ILE A CA 1
ATOM 1266 C C . ILE A 1 201 ? 18.465 79.245 21.222 1.00 31.92 187 ILE A C 1
ATOM 1267 O O . ILE A 1 201 ? 19.292 78.462 20.738 1.00 31.26 187 ILE A O 1
ATOM 1272 N N . PRO A 1 202 ? 17.428 78.827 21.982 1.00 32.13 188 PRO A N 1
ATOM 1273 C CA . PRO A 1 202 ? 17.342 77.403 22.343 1.00 32.14 188 PRO A CA 1
ATOM 1274 C C . PRO A 1 202 ? 17.372 76.466 21.142 1.00 32.41 188 PRO A C 1
ATOM 1275 O O . PRO A 1 202 ? 18.158 75.519 21.143 1.00 34.26 188 PRO A O 1
ATOM 1279 N N . GLU A 1 203 ? 16.563 76.745 20.126 1.00 31.80 189 GLU A N 1
ATOM 1280 C CA . GLU A 1 203 ? 16.516 75.897 18.938 1.00 37.12 189 GLU A CA 1
ATOM 1281 C C . GLU A 1 203 ? 17.852 75.883 18.186 1.00 37.96 189 GLU A C 1
ATOM 1282 O O . GLU A 1 203 ? 18.327 74.824 17.763 1.00 36.88 189 GLU A O 1
ATOM 1288 N N . LEU A 1 204 ? 18.453 77.059 18.023 1.00 33.35 190 LEU A N 1
ATOM 1289 C CA . LEU A 1 204 ? 19.751 77.169 17.363 1.00 33.07 190 LEU A CA 1
ATOM 1290 C C . LEU A 1 204 ? 20.861 76.439 18.120 1.00 32.46 190 LEU A C 1
ATOM 1291 O O . LEU A 1 204 ? 21.736 75.827 17.508 1.00 31.48 190 LEU A O 1
ATOM 1296 N N . TYR A 1 205 ? 20.831 76.516 19.448 1.00 31.88 191 TYR A N 1
ATOM 1297 C CA . TYR A 1 205 ? 21.823 75.833 20.269 1.00 30.83 191 TYR A CA 1
ATOM 1298 C C . TYR A 1 205 ? 21.707 74.328 20.050 1.00 34.70 191 TYR A C 1
ATOM 1299 O O . TYR A 1 205 ? 22.708 73.641 19.843 1.00 32.18 191 TYR A O 1
ATOM 1308 N N . GLU A 1 206 ? 20.473 73.831 20.069 1.00 37.11 192 GLU A N 1
ATOM 1309 C CA . GLU A 1 206 ? 20.204 72.411 19.845 1.00 36.26 192 GLU A CA 1
ATOM 1310 C C . GLU A 1 206 ? 20.665 71.955 18.451 1.00 36.07 192 GLU A C 1
ATOM 1311 O O . GLU A 1 206 ? 21.354 70.942 18.321 1.00 36.65 192 GLU A O 1
ATOM 1317 N N . SER A 1 207 ? 20.301 72.706 17.415 1.00 35.01 193 SER A N 1
ATOM 1318 C CA . SER A 1 207 ? 20.805 72.438 16.070 1.00 35.60 193 SER A CA 1
ATOM 1319 C C . SER A 1 207 ? 22.332 72.421 16.031 1.00 37.85 193 SER A C 1
ATOM 1320 O O . SER A 1 207 ? 22.943 71.553 15.405 1.00 37.88 193 SER A O 1
ATOM 1323 N N . ALA A 1 208 ? 22.946 73.381 16.710 1.00 35.03 194 ALA A N 1
ATOM 1324 C CA . ALA A 1 208 ? 24.397 73.485 16.729 1.00 34.47 194 ALA A CA 1
ATOM 1325 C C . ALA A 1 208 ? 25.045 72.245 17.343 1.00 34.55 194 ALA A C 1
ATOM 1326 O O . ALA A 1 208 ? 25.982 71.680 16.772 1.00 36.02 194 ALA A O 1
ATOM 1328 N N . VAL A 1 209 ? 24.552 71.830 18.506 1.00 33.55 195 VAL A N 1
ATOM 1329 C CA . VAL A 1 209 ? 25.094 70.652 19.182 1.00 36.93 195 VAL A CA 1
ATOM 1330 C C . VAL A 1 209 ? 24.930 69.384 18.333 1.00 38.41 195 VAL A C 1
ATOM 1331 O O . VAL A 1 209 ? 25.847 68.566 18.232 1.00 37.01 195 VAL A O 1
ATOM 1335 N N . ARG A 1 210 ? 23.765 69.235 17.712 1.00 37.06 196 ARG A N 1
ATOM 1336 C CA . ARG A 1 210 ? 23.496 68.059 16.886 1.00 40.13 196 ARG A CA 1
ATOM 1337 C C . ARG A 1 210 ? 24.343 68.028 15.622 1.00 36.80 196 ARG A C 1
ATOM 1338 O O . ARG A 1 210 ? 24.913 66.995 15.285 1.00 35.07 196 ARG A O 1
ATOM 1346 N N . GLU A 1 211 ? 24.426 69.153 14.915 1.00 34.53 197 GLU A N 1
ATOM 1347 C CA . GLU A 1 211 ? 25.278 69.216 13.733 1.00 33.63 197 GLU A CA 1
ATOM 1348 C C . GLU A 1 211 ? 26.740 68.964 14.095 1.00 38.31 197 GLU A C 1
ATOM 1349 O O . GLU A 1 211 ? 27.453 68.261 13.378 1.00 37.71 197 GLU A O 1
ATOM 1355 N N . ALA A 1 212 ? 27.175 69.532 15.218 1.00 37.26 198 ALA A N 1
ATOM 1356 C CA . ALA A 1 212 ? 28.544 69.355 15.702 1.00 38.98 198 ALA A CA 1
ATOM 1357 C C . ALA A 1 212 ? 28.844 67.893 16.025 1.00 37.55 198 ALA A C 1
ATOM 1358 O O . ALA A 1 212 ? 29.871 67.356 15.603 1.00 36.52 198 ALA A O 1
ATOM 1360 N N . THR A 1 213 ? 27.948 67.268 16.787 1.00 35.98 199 THR A N 1
ATOM 1361 C CA . THR A 1 213 ? 28.044 65.844 17.115 1.00 36.45 199 THR A CA 1
ATOM 1362 C C . THR A 1 213 ? 28.124 64.992 15.851 1.00 39.99 199 THR A C 1
ATOM 1363 O O . THR A 1 213 ? 28.970 64.107 15.737 1.00 37.74 199 THR A O 1
ATOM 1367 N N . ALA A 1 214 ? 27.236 65.270 14.904 1.00 37.26 200 ALA A N 1
ATOM 1368 C CA . ALA A 1 214 ? 27.177 64.517 13.655 1.00 38.78 200 ALA A CA 1
ATOM 1369 C C . ALA A 1 214 ? 28.453 64.653 12.820 1.00 40.24 200 ALA A C 1
ATOM 1370 O O . ALA A 1 214 ? 28.882 63.705 12.157 1.00 39.95 200 ALA A O 1
ATOM 1372 N N . ALA A 1 215 ? 29.055 65.836 12.848 1.00 40.12 201 ALA A N 1
ATOM 1373 C CA . ALA A 1 215 ? 30.227 66.108 12.022 1.00 40.31 201 ALA A CA 1
ATOM 1374 C C . ALA A 1 215 ? 31.539 65.632 12.653 1.00 43.75 201 ALA A C 1
ATOM 1375 O O . ALA A 1 215 ? 32.428 65.143 11.950 1.00 42.82 201 ALA A O 1
ATOM 1377 N N . PHE A 1 216 ? 31.657 65.786 13.971 1.00 40.84 202 PHE A N 1
ATOM 1378 C CA . PHE A 1 216 ? 32.948 65.632 14.641 1.00 42.48 202 PHE A CA 1
ATOM 1379 C C . PHE A 1 216 ? 32.929 64.653 15.805 1.00 37.33 202 PHE A C 1
ATOM 1380 O O . PHE A 1 216 ? 33.943 64.473 16.478 1.00 40.92 202 PHE A O 1
ATOM 1388 N N . GLY A 1 217 ? 31.774 64.044 16.056 1.00 39.17 203 GLY A N 1
ATOM 1389 C CA . GLY A 1 217 ? 31.640 63.092 17.144 1.00 40.35 203 GLY A CA 1
ATOM 1390 C C . GLY A 1 217 ? 31.543 63.712 18.530 1.00 40.17 203 GLY A C 1
ATOM 1391 O O . GLY A 1 217 ? 31.465 62.987 19.520 1.00 38.87 203 GLY A O 1
ATOM 1392 N N . ARG A 1 218 ? 31.552 65.045 18.611 1.00 41.85 204 ARG A N 1
ATOM 1393 C CA . ARG A 1 218 ? 31.432 65.744 19.901 1.00 42.33 204 ARG A CA 1
ATOM 1394 C C . ARG A 1 218 ? 30.522 66.974 19.790 1.00 39.93 204 ARG A C 1
ATOM 1395 O O . ARG A 1 218 ? 30.705 67.812 18.904 1.00 37.21 204 ARG A O 1
ATOM 1403 N N . GLY A 1 219 ? 29.557 67.095 20.698 1.00 39.46 205 GLY A N 1
ATOM 1404 C CA . GLY A 1 219 ? 28.555 68.146 20.593 1.00 37.40 205 GLY A CA 1
ATOM 1405 C C . GLY A 1 219 ? 28.811 69.454 21.329 1.00 35.42 205 GLY A C 1
ATOM 1406 O O . GLY A 1 219 ? 28.019 70.393 21.210 1.00 35.13 205 GLY A O 1
ATOM 1407 N N . GLU A 1 220 ? 29.903 69.528 22.083 1.00 31.28 206 GLU A N 1
ATOM 1408 C CA . GLU A 1 220 ? 30.200 70.717 22.886 1.00 35.76 206 GLU A CA 1
ATOM 1409 C C . GLU A 1 220 ? 30.384 71.962 22.013 1.00 30.02 206 GLU A C 1
ATOM 1410 O O . GLU A 1 220 ? 31.071 71.920 20.992 1.00 28.73 206 GLU A O 1
ATOM 1416 N N . CYS A 1 221 ? 29.759 73.064 22.419 1.00 29.47 207 CYS A N 1
ATOM 1417 C CA . CYS A 1 221 ? 29.808 74.305 21.656 1.00 25.44 207 CYS A CA 1
ATOM 1418 C C . CYS A 1 221 ? 30.185 75.482 22.553 1.00 26.65 207 CYS A C 1
ATOM 1419 O O . CYS A 1 221 ? 29.915 75.462 23.754 1.00 27.91 207 CYS A O 1
ATOM 1422 N N . TYR A 1 222 ? 30.821 76.498 21.972 1.00 23.59 208 TYR A N 1
ATOM 1423 C CA . TYR A 1 222 ? 31.073 77.758 22.681 1.00 25.48 208 TYR A CA 1
ATOM 1424 C C . TYR A 1 222 ? 30.319 78.870 21.965 1.00 23.87 208 TYR A C 1
ATOM 1425 O O . TYR A 1 222 ? 29.736 78.640 20.899 1.00 23.72 208 TYR A O 1
ATOM 1434 N N . VAL A 1 223 ? 30.301 80.056 22.565 1.00 26.16 209 VAL A N 1
ATOM 1435 C CA . VAL A 1 223 ? 29.543 81.189 22.038 1.00 23.60 209 VAL A CA 1
ATOM 1436 C C . VAL A 1 223 ? 30.459 82.400 21.995 1.00 23.57 209 VAL A C 1
ATOM 1437 O O . VAL A 1 223 ? 31.361 82.528 22.832 1.00 22.52 209 VAL A O 1
ATOM 1441 N N . GLU A 1 224 ? 30.239 83.283 21.025 1.00 22.51 210 GLU A N 1
ATOM 1442 C CA . GLU A 1 224 ? 30.989 84.531 20.946 1.00 21.07 210 GLU A CA 1
ATOM 1443 C C . GLU A 1 224 ? 30.190 85.553 20.152 1.00 20.87 210 GLU A C 1
ATOM 1444 O O . GLU A 1 224 ? 29.223 85.194 19.470 1.00 19.10 210 GLU A O 1
ATOM 1450 N N . ARG A 1 225 ? 30.589 86.820 20.243 1.00 17.98 211 ARG A N 1
ATOM 1451 C CA . ARG A 1 225 ? 29.955 87.865 19.438 1.00 21.92 211 ARG A CA 1
ATOM 1452 C C . ARG A 1 225 ? 30.145 87.540 17.966 1.00 21.78 211 ARG A C 1
ATOM 1453 O O . ARG A 1 225 ? 31.222 87.095 17.551 1.00 22.01 211 ARG A O 1
ATOM 1461 N N . TYR A 1 226 ? 29.091 87.737 17.185 1.00 21.28 212 TYR A N 1
ATOM 1462 C CA . TYR A 1 226 ? 29.151 87.488 15.758 1.00 25.35 212 TYR A CA 1
ATOM 1463 C C . TYR A 1 226 ? 29.343 88.801 15.006 1.00 24.66 212 TYR A C 1
ATOM 1464 O O . TYR A 1 226 ? 28.640 89.783 15.255 1.00 21.44 212 TYR A O 1
ATOM 1473 N N . LEU A 1 227 ? 30.300 88.810 14.084 1.00 22.96 213 LEU A N 1
ATOM 1474 C CA . LEU A 1 227 ? 30.552 89.973 13.247 1.00 25.83 213 LEU A CA 1
ATOM 1475 C C . LEU A 1 227 ? 29.898 89.808 11.874 1.00 26.93 213 LEU A C 1
ATOM 1476 O O . LEU A 1 227 ? 30.207 88.864 11.136 1.00 21.97 213 LEU A O 1
ATOM 1481 N N . ASP A 1 228 ? 28.992 90.715 11.519 1.00 24.77 214 ASP A N 1
ATOM 1482 C CA . ASP A 1 228 ? 28.383 90.651 10.193 1.00 26.59 214 ASP A CA 1
ATOM 1483 C C . ASP A 1 228 ? 29.326 91.211 9.121 1.00 22.19 214 ASP A C 1
ATOM 1484 O O . ASP A 1 228 ? 30.091 92.145 9.380 1.00 21.19 214 ASP A O 1
ATOM 1489 N N . LYS A 1 229 ? 29.265 90.618 7.932 1.00 21.37 215 LYS A N 1
ATOM 1490 C CA . LYS A 1 229 ? 30.061 91.053 6.778 1.00 18.17 215 LYS A CA 1
ATOM 1491 C C . LYS A 1 229 ? 31.537 91.326 7.085 1.00 17.70 215 LYS A C 1
ATOM 1492 O O . LYS A 1 229 ? 32.046 92.419 6.805 1.00 16.79 215 LYS A O 1
ATOM 1498 N N . PRO A 1 230 ? 32.246 90.339 7.651 1.00 16.26 216 PRO A N 1
ATOM 1499 C CA . PRO A 1 230 ? 33.637 90.665 7.987 1.00 16.42 216 PRO A CA 1
ATOM 1500 C C . PRO A 1 230 ? 34.559 90.439 6.792 1.00 16.03 216 PRO A C 1
ATOM 1501 O O . PRO A 1 230 ? 34.181 89.743 5.853 1.00 14.18 216 PRO A O 1
ATOM 1505 N N . ARG A 1 231 ? 35.753 91.021 6.834 1.00 14.09 217 ARG A N 1
ATOM 1506 C CA . ARG A 1 231 ? 36.807 90.636 5.909 1.00 15.31 217 ARG A CA 1
ATOM 1507 C C . ARG A 1 231 ? 37.561 89.476 6.543 1.00 17.75 217 ARG A C 1
ATOM 1508 O O . ARG A 1 231 ? 37.581 89.343 7.764 1.00 15.04 217 ARG A O 1
ATOM 1516 N N . HIS A 1 232 ? 38.168 88.630 5.720 1.00 13.41 218 HIS A N 1
ATOM 1517 C CA . HIS A 1 232 ? 39.020 87.562 6.223 1.00 14.49 218 HIS A CA 1
ATOM 1518 C C . HIS A 1 232 ? 40.448 87.972 5.910 1.00 14.92 218 HIS A C 1
ATOM 1519 O O . HIS A 1 232 ? 40.823 88.107 4.735 1.00 14.70 218 HIS A O 1
ATOM 1526 N N . VAL A 1 233 ? 41.233 88.207 6.958 1.00 12.03 219 VAL A N 1
ATOM 1527 C CA . VAL A 1 233 ? 42.607 88.682 6.813 1.00 14.63 219 VAL A CA 1
ATOM 1528 C C . VAL A 1 233 ? 43.535 87.800 7.623 1.00 16.04 219 VAL A C 1
ATOM 1529 O O . VAL A 1 233 ? 43.270 87.538 8.802 1.00 18.60 219 VAL A O 1
ATOM 1533 N N . GLU A 1 234 ? 44.620 87.337 7.009 1.00 15.72 220 GLU A N 1
ATOM 1534 C CA . GLU A 1 234 ? 45.477 86.365 7.683 1.00 14.73 220 GLU A CA 1
ATOM 1535 C C . GLU A 1 234 ? 46.941 86.769 7.589 1.00 13.95 220 GLU A C 1
ATOM 1536 O O . GLU A 1 234 ? 47.335 87.484 6.670 1.00 13.26 220 GLU A O 1
ATOM 1542 N N . ALA A 1 235 ? 47.729 86.340 8.571 1.00 13.19 221 ALA A N 1
ATOM 1543 C CA . ALA A 1 235 ? 49.147 86.654 8.629 1.00 12.93 221 ALA A CA 1
ATOM 1544 C C . ALA A 1 235 ? 49.938 85.381 8.386 1.00 13.17 221 ALA A C 1
ATOM 1545 O O . ALA A 1 235 ? 49.813 84.397 9.140 1.00 12.16 221 ALA A O 1
ATOM 1547 N N . GLN A 1 236 ? 50.757 85.402 7.339 1.00 13.51 222 GLN A N 1
ATOM 1548 C CA . GLN A 1 236 ? 51.672 84.296 7.053 1.00 14.11 222 GLN A CA 1
ATOM 1549 C C . GLN A 1 236 ? 52.860 84.359 8.013 1.00 15.38 222 GLN A C 1
ATOM 1550 O O . GLN A 1 236 ? 53.548 85.371 8.075 1.00 13.89 222 GLN A O 1
ATOM 1556 N N . VAL A 1 237 ? 53.107 83.285 8.764 1.00 11.18 223 VAL A N 1
ATOM 1557 C CA . VAL A 1 237 ? 54.247 83.277 9.670 1.00 13.52 223 VAL A CA 1
ATOM 1558 C C . VAL A 1 237 ? 55.334 82.340 9.187 1.00 15.54 223 VAL A C 1
ATOM 1559 O O . VAL A 1 237 ? 55.081 81.423 8.389 1.00 16.01 223 VAL A O 1
ATOM 1563 N N . ILE A 1 238 ? 56.547 82.606 9.663 1.00 16.07 224 ILE A N 1
ATOM 1564 C CA . ILE A 1 238 ? 57.669 81.684 9.543 1.00 17.41 224 ILE A CA 1
ATOM 1565 C C . ILE A 1 238 ? 58.251 81.594 10.948 1.00 17.56 224 ILE A C 1
ATOM 1566 O O . ILE A 1 238 ? 58.721 82.598 11.482 1.00 16.65 224 ILE A O 1
ATOM 1571 N N . ALA A 1 239 ? 58.227 80.401 11.540 1.00 17.50 225 ALA A N 1
ATOM 1572 C CA . ALA A 1 239 ? 58.669 80.228 12.927 1.00 18.64 225 ALA A CA 1
ATOM 1573 C C . ALA A 1 239 ? 59.649 79.069 13.045 1.00 18.71 225 ALA A C 1
ATOM 1574 O O . ALA A 1 239 ? 59.331 77.946 12.656 1.00 15.25 225 ALA A O 1
ATOM 1576 N N . ASP A 1 240 ? 60.837 79.333 13.588 1.00 17.16 226 ASP A N 1
ATOM 1577 C CA . ASP A 1 240 ? 61.813 78.256 13.733 1.00 20.03 226 ASP A CA 1
ATOM 1578 C C . ASP A 1 240 ? 61.614 77.482 15.037 1.00 18.27 226 ASP A C 1
ATOM 1579 O O . ASP A 1 240 ? 60.728 77.806 15.844 1.00 15.96 226 ASP A O 1
ATOM 1584 N N . GLN A 1 241 ? 62.433 76.457 15.238 1.00 21.41 227 GLN A N 1
ATOM 1585 C CA . GLN A 1 241 ? 62.358 75.675 16.467 1.00 22.27 227 GLN A CA 1
ATOM 1586 C C . GLN A 1 241 ? 63.080 76.337 17.644 1.00 22.76 227 GLN A C 1
ATOM 1587 O O . GLN A 1 241 ? 63.317 75.697 18.666 1.00 20.18 227 GLN A O 1
ATOM 1593 N N . HIS A 1 242 ? 63.393 77.622 17.507 1.00 21.10 228 HIS A N 1
ATOM 1594 C CA . HIS A 1 242 ? 64.207 78.337 18.487 1.00 23.03 228 HIS A CA 1
ATOM 1595 C C . HIS A 1 242 ? 63.545 79.613 18.993 1.00 22.83 228 HIS A C 1
ATOM 1596 O O . HIS A 1 242 ? 64.218 80.509 19.507 1.00 21.34 228 HIS A O 1
ATOM 1603 N N . GLY A 1 243 ? 62.230 79.706 18.834 1.00 20.34 229 GLY A N 1
ATOM 1604 C CA . GLY A 1 243 ? 61.497 80.854 19.334 1.00 20.42 229 GLY A CA 1
ATOM 1605 C C . GLY A 1 243 ? 61.463 82.075 18.419 1.00 21.11 229 GLY A C 1
ATOM 1606 O O . GLY A 1 243 ? 60.811 83.063 18.756 1.00 19.60 229 GLY A O 1
ATOM 1607 N N . ASN A 1 244 ? 62.159 82.035 17.281 1.00 18.65 230 ASN A N 1
ATOM 1608 C CA . ASN A 1 244 ? 62.146 83.188 16.360 1.00 21.13 230 ASN A CA 1
ATOM 1609 C C . ASN A 1 244 ? 60.966 83.118 15.404 1.00 19.16 230 ASN A C 1
ATOM 1610 O O . ASN A 1 244 ? 60.749 82.095 14.754 1.00 16.81 230 ASN A O 1
ATOM 1615 N N . VAL A 1 245 ? 60.199 84.202 15.332 1.00 17.76 231 VAL A N 1
ATOM 1616 C CA . VAL A 1 245 ? 59.010 84.249 14.485 1.00 18.28 231 VAL A CA 1
ATOM 1617 C C . VAL A 1 245 ? 58.987 85.534 13.671 1.00 19.01 231 VAL A C 1
ATOM 1618 O O . VAL A 1 245 ? 59.187 86.630 14.196 1.00 19.42 231 VAL A O 1
ATOM 1622 N N . VAL A 1 246 ? 58.746 85.373 12.379 1.00 17.34 232 VAL A N 1
ATOM 1623 C CA . VAL A 1 246 ? 58.632 86.488 11.459 1.00 20.61 232 VAL A CA 1
ATOM 1624 C C . VAL A 1 246 ? 57.260 86.414 10.770 1.00 18.31 232 VAL A C 1
ATOM 1625 O O . VAL A 1 246 ? 56.755 85.319 10.503 1.00 16.82 232 VAL A O 1
ATOM 1629 N N . VAL A 1 247 ? 56.629 87.561 10.534 1.00 16.77 233 VAL A N 1
ATOM 1630 C CA . VAL A 1 247 ? 55.429 87.597 9.698 1.00 16.14 233 VAL A CA 1
ATOM 1631 C C . VAL A 1 247 ? 55.814 87.997 8.268 1.00 15.92 233 VAL A C 1
ATOM 1632 O O . VAL A 1 247 ? 56.260 89.120 8.022 1.00 14.91 233 VAL A O 1
ATOM 1636 N N . ALA A 1 248 ? 55.675 87.065 7.329 1.00 15.56 234 ALA A N 1
ATOM 1637 C CA . ALA A 1 248 ? 56.096 87.322 5.949 1.00 14.84 234 ALA A CA 1
ATOM 1638 C C . ALA A 1 248 ? 55.185 88.333 5.253 1.00 15.96 234 ALA A C 1
ATOM 1639 O O . ALA A 1 248 ? 55.565 88.936 4.248 1.00 18.59 234 ALA A O 1
ATOM 1641 N N . GLY A 1 249 ? 53.968 88.495 5.771 1.00 15.49 235 GLY A N 1
ATOM 1642 C CA . GLY A 1 249 ? 53.021 89.462 5.234 1.00 15.33 235 GLY A CA 1
ATOM 1643 C C . GLY A 1 249 ? 51.581 89.054 5.502 1.00 16.25 235 GLY A C 1
ATOM 1644 O O . GLY A 1 249 ? 51.332 88.013 6.123 1.00 15.36 235 GLY A O 1
ATOM 1645 N N . THR A 1 250 ? 50.631 89.875 5.058 1.00 13.34 236 THR A N 1
ATOM 1646 C CA . THR A 1 250 ? 49.215 89.554 5.240 1.00 12.73 236 THR A CA 1
ATOM 1647 C C . THR A 1 250 ? 48.555 89.154 3.925 1.00 13.02 236 THR A C 1
ATOM 1648 O O . THR A 1 250 ? 49.050 89.471 2.846 1.00 12.33 236 THR A O 1
ATOM 1652 N N . ARG A 1 251 ? 47.450 88.427 4.021 1.00 9.79 237 ARG A N 1
ATOM 1653 C CA . ARG A 1 251 ? 46.629 88.175 2.852 1.00 14.00 237 ARG A CA 1
ATOM 1654 C C . ARG A 1 251 ? 45.177 88.465 3.173 1.00 13.82 237 ARG A C 1
ATOM 1655 O O . ARG A 1 251 ? 44.740 88.273 4.314 1.00 13.55 237 ARG A O 1
ATOM 1663 N N . ASP A 1 252 ? 44.427 88.911 2.168 1.00 11.81 238 ASP A N 1
ATOM 1664 C CA . ASP A 1 252 ? 42.981 89.028 2.305 1.00 11.74 238 ASP A CA 1
ATOM 1665 C C . ASP A 1 252 ? 42.318 87.919 1.498 1.00 14.48 238 ASP A C 1
ATOM 1666 O O . ASP A 1 252 ? 42.625 87.738 0.318 1.00 12.27 238 ASP A O 1
ATOM 1671 N N . CYS A 1 253 ? 41.415 87.176 2.134 1.00 13.49 239 CYS A N 1
ATOM 1672 C CA . CYS A 1 253 ? 40.740 86.047 1.492 1.00 13.90 239 CYS A CA 1
ATOM 1673 C C . CYS A 1 253 ? 39.237 86.175 1.651 1.00 13.30 239 CYS A C 1
ATOM 1674 O O . CYS A 1 253 ? 38.535 85.170 1.777 1.00 14.26 239 CYS A O 1
ATOM 1677 N N . SER A 1 254 ? 38.743 87.411 1.619 1.00 15.89 240 SER A N 1
ATOM 1678 C CA . SER A 1 254 ? 37.316 87.664 1.815 1.00 13.20 240 SER A CA 1
ATOM 1679 C C . SER A 1 254 ? 36.437 87.036 0.744 1.00 12.27 240 SER A C 1
ATOM 1680 O O . SER A 1 254 ? 35.283 86.722 1.024 1.00 13.63 240 SER A O 1
ATOM 1683 N N . LEU A 1 255 ? 36.965 86.882 -0.474 1.00 13.22 241 LEU A N 1
ATOM 1684 C CA . LEU A 1 255 ? 36.205 86.265 -1.570 1.00 13.03 241 LEU A CA 1
ATOM 1685 C C . LEU A 1 255 ? 36.169 84.758 -1.373 1.00 13.36 241 LEU A C 1
ATOM 1686 O O . LEU A 1 255 ? 36.826 83.988 -2.092 1.00 13.09 241 LEU A O 1
ATOM 1691 N N . GLN A 1 256 ? 35.406 84.342 -0.374 1.00 13.07 242 GLN A N 1
ATOM 1692 C CA . GLN A 1 256 ? 35.192 82.928 -0.123 1.00 13.50 242 GLN A CA 1
ATOM 1693 C C . GLN A 1 256 ? 33.702 82.665 -0.209 1.00 16.20 242 GLN A C 1
ATOM 1694 O O . GLN A 1 256 ? 32.896 83.590 -0.066 1.00 17.85 242 GLN A O 1
ATOM 1700 N N . ARG A 1 257 ? 33.340 81.412 -0.473 1.00 16.69 243 ARG A N 1
ATOM 1701 C CA . ARG A 1 257 ? 31.945 81.007 -0.559 1.00 19.77 243 ARG A CA 1
ATOM 1702 C C . ARG A 1 257 ? 31.735 79.795 0.346 1.00 21.06 243 ARG A C 1
ATOM 1703 O O . ARG A 1 257 ? 32.327 78.736 0.125 1.00 18.20 243 ARG A O 1
ATOM 1711 N N . ARG A 1 258 ? 30.902 79.970 1.367 1.00 23.69 244 ARG A N 1
ATOM 1712 C CA . ARG A 1 258 ? 30.763 78.984 2.440 1.00 24.70 244 ARG A CA 1
ATOM 1713 C C . ARG A 1 258 ? 32.110 78.534 2.985 1.00 20.32 244 ARG A C 1
ATOM 1714 O O . ARG A 1 258 ? 32.378 77.333 3.104 1.00 20.08 244 ARG A O 1
ATOM 1722 N N . TYR A 1 259 ? 32.947 79.525 3.282 1.00 20.00 245 TYR A N 1
ATOM 1723 C CA . TYR A 1 259 ? 34.255 79.350 3.903 1.00 20.52 245 TYR A CA 1
ATOM 1724 C C . TYR A 1 259 ? 35.295 78.769 2.961 1.00 20.07 245 TYR A C 1
ATOM 1725 O O . TYR A 1 259 ? 36.448 78.581 3.340 1.00 22.44 245 TYR A O 1
ATOM 1734 N N . GLN A 1 260 ? 34.897 78.503 1.724 1.00 18.82 246 GLN A N 1
ATOM 1735 C CA . GLN A 1 260 ? 35.848 78.000 0.743 1.00 21.75 246 GLN A CA 1
ATOM 1736 C C . GLN A 1 260 ? 36.436 79.186 -0.015 1.00 18.69 246 GLN A C 1
ATOM 1737 O O . GLN A 1 260 ? 35.712 79.910 -0.696 1.00 19.03 246 GLN A O 1
ATOM 1743 N N . LYS A 1 261 ? 37.745 79.387 0.103 1.00 16.56 247 LYS A N 1
ATOM 1744 C CA . LYS A 1 261 ? 38.390 80.528 -0.548 1.00 17.45 247 LYS A CA 1
ATOM 1745 C C . LYS A 1 261 ? 38.451 80.352 -2.059 1.00 18.60 247 LYS A C 1
ATOM 1746 O O . LYS A 1 261 ? 38.704 79.250 -2.553 1.00 19.83 247 LYS A O 1
ATOM 1752 N N . LEU A 1 262 ? 38.228 81.434 -2.801 1.00 14.69 248 LEU A N 1
ATOM 1753 C CA . LEU A 1 262 ? 38.294 81.366 -4.266 1.00 13.14 248 LEU A CA 1
ATOM 1754 C C . LEU A 1 262 ? 39.338 82.332 -4.818 1.00 15.03 248 LEU A C 1
ATOM 1755 O O . LEU A 1 262 ? 40.030 82.025 -5.790 1.00 16.31 248 LEU A O 1
ATOM 1760 N N . VAL A 1 263 ? 39.431 83.504 -4.193 1.00 13.18 249 VAL A N 1
ATOM 1761 C CA . VAL A 1 263 ? 40.397 84.533 -4.567 1.00 10.72 249 VAL A CA 1
ATOM 1762 C C . VAL A 1 263 ? 41.106 85.036 -3.315 1.00 12.39 249 VAL A C 1
ATOM 1763 O O . VAL A 1 263 ? 40.457 85.299 -2.301 1.00 12.71 249 VAL A O 1
ATOM 1767 N N . GLU A 1 264 ? 42.431 85.166 -3.382 1.00 12.10 250 GLU A N 1
ATOM 1768 C CA . GLU A 1 264 ? 43.206 85.706 -2.262 1.00 14.13 250 GLU A CA 1
ATOM 1769 C C . GLU A 1 264 ? 44.175 86.780 -2.773 1.00 13.03 250 GLU A C 1
ATOM 1770 O O . GLU A 1 264 ? 44.636 86.707 -3.912 1.00 14.22 250 GLU A O 1
ATOM 1776 N N . GLU A 1 265 ? 44.495 87.771 -1.940 1.00 11.48 251 GLU A N 1
ATOM 1777 C CA . GLU A 1 265 ? 45.448 88.796 -2.350 1.00 12.84 251 GLU A CA 1
ATOM 1778 C C . GLU A 1 265 ? 46.420 89.215 -1.238 1.00 13.01 251 GLU A C 1
ATOM 1779 O O . GLU A 1 265 ? 46.134 89.053 -0.043 1.00 12.06 251 GLU A O 1
ATOM 1785 N N . ALA A 1 266 ? 47.570 89.740 -1.656 1.00 12.67 252 ALA A N 1
ATOM 1786 C CA . ALA A 1 266 ? 48.637 90.171 -0.752 1.00 10.29 252 ALA A CA 1
ATOM 1787 C C . ALA A 1 266 ? 49.257 91.471 -1.258 1.00 12.26 252 ALA A C 1
ATOM 1788 O O . ALA A 1 266 ? 49.469 91.642 -2.470 1.00 12.93 252 ALA A O 1
ATOM 1790 N N . PRO A 1 267 ? 49.540 92.407 -0.349 1.00 12.07 253 PRO A N 1
ATOM 1791 C CA . PRO A 1 267 ? 49.152 92.405 1.066 1.00 11.63 253 PRO A CA 1
ATOM 1792 C C . PRO A 1 267 ? 47.634 92.501 1.166 1.00 12.89 253 PRO A C 1
ATOM 1793 O O . PRO A 1 267 ? 46.981 92.817 0.162 1.00 16.57 253 PRO A O 1
ATOM 1797 N N . ALA A 1 268 ? 47.068 92.226 2.337 1.00 13.57 254 ALA A N 1
ATOM 1798 C CA . ALA A 1 268 ? 45.669 92.567 2.557 1.00 13.95 254 ALA A CA 1
ATOM 1799 C C . ALA A 1 268 ? 45.587 94.090 2.417 1.00 11.97 254 ALA A C 1
ATOM 1800 O O . ALA A 1 268 ? 46.345 94.820 3.061 1.00 14.90 254 ALA A O 1
ATOM 1802 N N . PRO A 1 269 ? 44.686 94.577 1.553 1.00 12.97 255 PRO A N 1
ATOM 1803 C CA . PRO A 1 269 ? 44.646 96.010 1.229 1.00 15.85 255 PRO A CA 1
ATOM 1804 C C . PRO A 1 269 ? 43.785 96.822 2.183 1.00 14.84 255 PRO A C 1
ATOM 1805 O O . PRO A 1 269 ? 43.015 96.252 2.966 1.00 12.63 255 PRO A O 1
ATOM 1809 N N . PHE A 1 270 ? 43.913 98.144 2.098 1.00 17.17 256 PHE A N 1
ATOM 1810 C CA . PHE A 1 270 ? 43.035 99.051 2.830 1.00 14.73 256 PHE A CA 1
ATOM 1811 C C . PHE A 1 270 ? 43.020 98.772 4.351 1.00 18.22 256 PHE A C 1
ATOM 1812 O O . PHE A 1 270 ? 41.955 98.619 4.962 1.00 16.98 256 PHE A O 1
ATOM 1820 N N . LEU A 1 271 ? 44.206 98.669 4.943 1.00 14.39 257 LEU A N 1
ATOM 1821 C CA . LEU A 1 271 ? 44.340 98.552 6.387 1.00 15.96 257 LEU A CA 1
ATOM 1822 C C . LEU A 1 271 ? 45.250 99.668 6.842 1.00 17.29 257 LEU A C 1
ATOM 1823 O O . LEU A 1 271 ? 46.173 100.046 6.112 1.00 16.48 257 LEU A O 1
ATOM 1828 N N . THR A 1 272 ? 44.994 100.207 8.035 1.00 16.88 258 THR A N 1
ATOM 1829 C CA . THR A 1 272 ? 45.862 101.240 8.591 1.00 19.51 258 THR A CA 1
ATOM 1830 C C . THR A 1 272 ? 47.130 100.583 9.096 1.00 18.22 258 THR A C 1
ATOM 1831 O O . THR A 1 272 ? 47.160 99.363 9.302 1.00 16.41 258 THR A O 1
ATOM 1835 N N . ASP A 1 273 ? 48.166 101.384 9.328 1.00 14.72 259 ASP A N 1
ATOM 1836 C CA . ASP A 1 273 ? 49.399 100.833 9.854 1.00 19.10 259 ASP A CA 1
ATOM 1837 C C . ASP A 1 273 ? 49.101 100.250 11.225 1.00 18.61 259 ASP A C 1
ATOM 1838 O O . ASP A 1 273 ? 49.679 99.245 11.606 1.00 16.49 259 ASP A O 1
ATOM 1843 N N . PHE A 1 274 ? 48.182 100.871 11.964 1.00 16.29 260 PHE A N 1
ATOM 1844 C CA . PHE A 1 274 ? 47.877 100.363 13.305 1.00 20.79 260 PHE A CA 1
ATOM 1845 C C . PHE A 1 274 ? 47.203 98.993 13.246 1.00 16.59 260 PHE A C 1
ATOM 1846 O O . PHE A 1 274 ? 47.467 98.115 14.086 1.00 16.18 260 PHE A O 1
ATOM 1854 N N . GLN A 1 275 ? 46.335 98.794 12.255 1.00 17.83 261 GLN A N 1
ATOM 1855 C CA . GLN A 1 275 ? 45.710 97.479 12.067 1.00 15.93 261 GLN A CA 1
ATOM 1856 C C . GLN A 1 275 ? 46.739 96.406 11.726 1.00 16.29 261 GLN A C 1
ATOM 1857 O O . GLN A 1 275 ? 46.683 95.290 12.266 1.00 15.82 261 GLN A O 1
ATOM 1863 N N . ARG A 1 276 ? 47.664 96.731 10.825 1.00 15.58 262 ARG A N 1
ATOM 1864 C CA . ARG A 1 276 ? 48.704 95.778 10.436 1.00 15.36 262 ARG A CA 1
ATOM 1865 C C . ARG A 1 276 ? 49.601 95.440 11.612 1.00 16.50 262 ARG A C 1
ATOM 1866 O O . ARG A 1 276 ? 49.975 94.285 11.792 1.00 16.10 262 ARG A O 1
ATOM 1874 N N . LYS A 1 277 ? 49.967 96.455 12.397 1.00 15.36 263 LYS A N 1
ATOM 1875 C CA . LYS A 1 277 ? 50.790 96.226 13.583 1.00 16.83 263 LYS A CA 1
ATOM 1876 C C . LYS A 1 277 ? 50.116 95.265 14.550 1.00 16.27 263 LYS A C 1
ATOM 1877 O O . LYS A 1 277 ? 50.737 94.304 15.012 1.00 17.55 263 LYS A O 1
ATOM 1883 N N . GLU A 1 278 ? 48.840 95.511 14.844 1.00 16.94 264 GLU A N 1
ATOM 1884 C CA . GLU A 1 278 ? 48.060 94.613 15.704 1.00 17.63 264 GLU A CA 1
ATOM 1885 C C . GLU A 1 278 ? 48.041 93.171 15.177 1.00 17.66 264 GLU A C 1
ATOM 1886 O O . GLU A 1 278 ? 48.174 92.195 15.936 1.00 17.51 264 GLU A O 1
ATOM 1892 N N . ILE A 1 279 ? 47.854 93.034 13.873 1.00 16.65 265 ILE A N 1
ATOM 1893 C CA . ILE A 1 279 ? 47.868 91.713 13.242 1.00 15.61 265 ILE A CA 1
ATOM 1894 C C . ILE A 1 279 ? 49.239 91.047 13.316 1.00 14.56 265 ILE A C 1
ATOM 1895 O O . ILE A 1 279 ? 49.342 89.901 13.772 1.00 14.04 265 ILE A O 1
ATOM 1900 N N . HIS A 1 280 ? 50.285 91.745 12.869 1.00 15.20 266 HIS A N 1
ATOM 1901 C CA . HIS A 1 280 ? 51.636 91.166 12.866 1.00 14.99 266 HIS A CA 1
ATOM 1902 C C . HIS A 1 280 ? 52.121 90.843 14.284 1.00 18.49 266 HIS A C 1
ATOM 1903 O O . HIS A 1 280 ? 52.591 89.728 14.547 1.00 16.53 266 HIS A O 1
ATOM 1910 N N . ASP A 1 281 ? 52.006 91.818 15.190 1.00 15.86 267 ASP A N 1
ATOM 1911 C CA . ASP A 1 281 ? 52.452 91.646 16.574 1.00 14.94 267 ASP A CA 1
ATOM 1912 C C . ASP A 1 281 ? 51.746 90.453 17.228 1.00 17.74 267 ASP A C 1
ATOM 1913 O O . ASP A 1 281 ? 52.396 89.564 17.802 1.00 18.25 267 ASP A O 1
ATOM 1918 N N . SER A 1 282 ? 50.419 90.411 17.132 1.00 17.24 268 SER A N 1
ATOM 1919 C CA . SER A 1 282 ? 49.683 89.348 17.818 1.00 17.32 268 SER A CA 1
ATOM 1920 C C . SER A 1 282 ? 49.949 87.968 17.223 1.00 17.32 268 SER A C 1
ATOM 1921 O O . SER A 1 282 ? 49.982 86.977 17.951 1.00 16.67 268 SER A O 1
ATOM 1924 N N . ALA A 1 283 ? 50.162 87.897 15.910 1.00 15.83 269 ALA A N 1
ATOM 1925 C CA . ALA A 1 283 ? 50.438 86.607 15.276 1.00 14.77 269 ALA A CA 1
ATOM 1926 C C . ALA A 1 283 ? 51.706 85.973 15.870 1.00 16.41 269 ALA A C 1
ATOM 1927 O O . ALA A 1 283 ? 51.754 84.763 16.121 1.00 14.66 269 ALA A O 1
ATOM 1929 N N . LYS A 1 284 ? 52.725 86.791 16.117 1.00 15.33 270 LYS A N 1
ATOM 1930 C CA . LYS A 1 284 ? 53.967 86.279 16.705 1.00 16.27 270 LYS A CA 1
ATOM 1931 C C . LYS A 1 284 ? 53.785 85.817 18.149 1.00 17.49 270 LYS A C 1
ATOM 1932 O O . LYS A 1 284 ? 54.318 84.771 18.543 1.00 18.88 270 LYS A O 1
ATOM 1938 N N . ARG A 1 285 ? 53.038 86.589 18.937 1.00 15.75 271 ARG A N 1
ATOM 1939 C CA . ARG A 1 285 ? 52.788 86.232 20.341 1.00 17.24 271 ARG A CA 1
ATOM 1940 C C . ARG A 1 285 ? 52.037 84.915 20.433 1.00 16.62 271 ARG A C 1
ATOM 1941 O O . ARG A 1 285 ? 52.325 84.088 21.301 1.00 16.79 271 ARG A O 1
ATOM 1949 N N . ILE A 1 286 ? 51.075 84.718 19.530 1.00 15.21 272 ILE A N 1
ATOM 1950 C CA . ILE A 1 286 ? 50.298 83.480 19.494 1.00 15.31 272 ILE A CA 1
ATOM 1951 C C . ILE A 1 286 ? 51.209 82.290 19.217 1.00 18.33 272 ILE A C 1
ATOM 1952 O O . ILE A 1 286 ? 51.138 81.263 19.909 1.00 17.46 272 ILE A O 1
ATOM 1957 N N . CYS A 1 287 ? 52.063 82.429 18.204 1.00 16.06 273 CYS A N 1
ATOM 1958 C CA . CYS A 1 287 ? 53.025 81.383 17.858 1.00 17.70 273 CYS A CA 1
ATOM 1959 C C . CYS A 1 287 ? 53.915 80.989 19.037 1.00 19.78 273 CYS A C 1
ATOM 1960 O O . CYS A 1 287 ? 54.074 79.800 19.342 1.00 20.21 273 CYS A O 1
ATOM 1963 N N . LYS A 1 288 ? 54.506 81.985 19.683 1.00 18.14 274 LYS A N 1
ATOM 1964 C CA . LYS A 1 288 ? 55.447 81.731 20.773 1.00 18.33 274 LYS A CA 1
ATOM 1965 C C . LYS A 1 288 ? 54.727 81.167 21.992 1.00 21.87 274 LYS A C 1
ATOM 1966 O O . LYS A 1 288 ? 55.258 80.300 22.706 1.00 17.91 274 LYS A O 1
ATOM 1972 N N . GLU A 1 289 ? 53.507 81.642 22.222 1.00 18.94 275 GLU A N 1
ATOM 1973 C CA . GLU A 1 289 ? 52.674 81.097 23.297 1.00 21.40 275 GLU A CA 1
ATOM 1974 C C . GLU A 1 289 ? 52.359 79.618 23.046 1.00 23.90 275 GLU A C 1
ATOM 1975 O O . GLU A 1 289 ? 52.266 78.815 23.981 1.00 20.61 275 GLU A O 1
ATOM 1981 N N . ALA A 1 290 ? 52.214 79.242 21.777 1.00 21.60 276 ALA A N 1
ATOM 1982 C CA . ALA A 1 290 ? 51.904 77.851 21.444 1.00 19.58 276 ALA A CA 1
ATOM 1983 C C . ALA A 1 290 ? 53.157 76.994 21.244 1.00 21.16 276 ALA A C 1
ATOM 1984 O O . ALA A 1 290 ? 53.051 75.829 20.852 1.00 21.44 276 ALA A O 1
ATOM 1986 N N . HIS A 1 291 ? 54.330 77.577 21.492 1.00 18.86 277 HIS A N 1
ATOM 1987 C CA . HIS A 1 291 ? 55.608 76.936 21.159 1.00 21.44 277 HIS A CA 1
ATOM 1988 C C . HIS A 1 291 ? 55.598 76.407 19.716 1.00 21.99 277 HIS A C 1
ATOM 1989 O O . HIS A 1 291 ? 56.077 75.302 19.436 1.00 22.79 277 HIS A O 1
ATOM 1996 N N . TYR A 1 292 ? 55.043 77.207 18.806 1.00 20.12 278 TYR A N 1
ATOM 1997 C CA . TYR A 1 292 ? 54.816 76.773 17.428 1.00 18.49 278 TYR A CA 1
ATOM 1998 C C . TYR A 1 292 ? 56.064 76.920 16.558 1.00 17.57 278 TYR A C 1
ATOM 1999 O O . TYR A 1 292 ? 56.817 77.908 16.680 1.00 17.37 278 TYR A O 1
ATOM 2008 N N . HIS A 1 293 ? 56.274 75.954 15.663 1.00 18.49 279 HIS A N 1
ATOM 2009 C CA . HIS A 1 293 ? 57.237 76.124 14.569 1.00 18.47 279 HIS A CA 1
ATOM 2010 C C . HIS A 1 293 ? 56.677 75.612 13.230 1.00 16.49 279 HIS A C 1
ATOM 2011 O O . HIS A 1 293 ? 55.904 74.661 13.192 1.00 18.46 279 HIS A O 1
ATOM 2018 N N . GLY A 1 294 ? 57.071 76.256 12.135 1.00 17.43 280 GLY A N 1
ATOM 2019 C CA . GLY A 1 294 ? 56.592 75.891 10.804 1.00 15.02 280 GLY A CA 1
ATOM 2020 C C . GLY A 1 294 ? 56.202 77.140 10.026 1.00 18.17 280 GLY A C 1
ATOM 2021 O O . GLY A 1 294 ? 56.436 78.268 10.492 1.00 15.93 280 GLY A O 1
ATOM 2022 N N . ALA A 1 295 ? 55.597 76.950 8.853 1.00 16.36 281 ALA A N 1
ATOM 2023 C CA . ALA A 1 295 ? 55.185 78.068 8.002 1.00 17.86 281 ALA A CA 1
ATOM 2024 C C . ALA A 1 295 ? 53.665 78.204 7.887 1.00 18.45 281 ALA A C 1
ATOM 2025 O O . ALA A 1 295 ? 53.128 78.339 6.780 1.00 18.99 281 ALA A O 1
ATOM 2027 N N . GLY A 1 296 ? 52.973 78.189 9.020 1.00 17.16 282 GLY A N 1
ATOM 2028 C CA . GLY A 1 296 ? 51.525 78.276 9.020 1.00 15.51 282 GLY A CA 1
ATOM 2029 C C . GLY A 1 296 ? 50.982 79.695 8.982 1.00 14.79 282 GLY A C 1
ATOM 2030 O O . GLY A 1 296 ? 51.683 80.638 8.611 1.00 15.88 282 GLY A O 1
ATOM 2031 N N . THR A 1 297 ? 49.720 79.850 9.361 1.00 13.07 283 THR A N 1
ATOM 2032 C CA . THR A 1 297 ? 49.036 81.131 9.157 1.00 13.68 283 THR A CA 1
ATOM 2033 C C . THR A 1 297 ? 48.112 81.415 10.330 1.00 17.13 283 THR A C 1
ATOM 2034 O O . THR A 1 297 ? 47.423 80.505 10.811 1.00 16.36 283 THR A O 1
ATOM 2038 N N . VAL A 1 298 ? 48.117 82.667 10.804 1.00 15.80 284 VAL A N 1
ATOM 2039 C CA . VAL A 1 298 ? 47.184 83.108 11.836 1.00 14.91 284 VAL A CA 1
ATOM 2040 C C . VAL A 1 298 ? 46.094 83.918 11.146 1.00 15.67 284 VAL A C 1
ATOM 2041 O O . VAL A 1 298 ? 46.379 84.949 10.531 1.00 14.55 284 VAL A O 1
ATOM 2045 N N . GLU A 1 299 ? 44.860 83.425 11.209 1.00 16.70 285 GLU A N 1
ATOM 2046 C CA . GLU A 1 299 ? 43.744 84.056 10.508 1.00 17.34 285 GLU A CA 1
ATOM 2047 C C . GLU A 1 299 ? 42.943 84.943 11.445 1.00 15.63 285 GLU A C 1
ATOM 2048 O O . GLU A 1 299 ? 42.797 84.638 12.639 1.00 14.03 285 GLU A O 1
ATOM 2054 N N . TYR A 1 300 ? 42.424 86.036 10.889 1.00 11.07 286 TYR A N 1
ATOM 2055 C CA . TYR A 1 300 ? 41.654 87.016 11.651 1.00 14.33 286 TYR A CA 1
ATOM 2056 C C . TYR A 1 300 ? 40.398 87.415 10.883 1.00 17.72 286 TYR A C 1
ATOM 2057 O O . TYR A 1 300 ? 40.350 87.325 9.646 1.00 15.47 286 TYR A O 1
ATOM 2066 N N . LEU A 1 301 ? 39.384 87.875 11.607 1.00 15.07 287 LEU A N 1
ATOM 2067 C CA . LEU A 1 301 ? 38.284 88.583 10.962 1.00 16.22 287 LEU A CA 1
ATOM 2068 C C . LEU A 1 301 ? 38.463 90.077 11.201 1.00 16.43 287 LEU A C 1
ATOM 2069 O O . LEU A 1 301 ? 38.999 90.488 12.234 1.00 16.70 287 LEU A O 1
ATOM 2074 N N . VAL A 1 302 ? 38.055 90.900 10.240 1.00 15.55 288 VAL A N 1
ATOM 2075 C CA . VAL A 1 302 ? 38.019 92.337 10.473 1.00 15.03 288 VAL A CA 1
ATOM 2076 C C . VAL A 1 302 ? 36.592 92.823 10.265 1.00 17.48 288 VAL A C 1
ATOM 2077 O O . VAL A 1 302 ? 36.037 92.683 9.164 1.00 15.13 288 VAL A O 1
ATOM 2081 N N . GLY A 1 303 ? 36.009 93.397 11.314 1.00 16.74 289 GLY A N 1
ATOM 2082 C CA . GLY A 1 303 ? 34.626 93.846 11.274 1.00 16.70 289 GLY A CA 1
ATOM 2083 C C . GLY A 1 303 ? 34.469 95.107 10.448 1.00 16.64 289 GLY A C 1
ATOM 2084 O O . GLY A 1 303 ? 35.457 95.709 10.035 1.00 16.29 289 GLY A O 1
ATOM 2085 N N . GLN A 1 304 ? 33.225 95.510 10.208 1.00 16.98 290 GLN A N 1
ATOM 2086 C CA . GLN A 1 304 ? 32.962 96.667 9.357 1.00 21.04 290 GLN A CA 1
ATOM 2087 C C . GLN A 1 304 ? 33.531 97.952 9.949 1.00 18.95 290 GLN A C 1
ATOM 2088 O O . GLN A 1 304 ? 33.850 98.884 9.218 1.00 23.64 290 GLN A O 1
ATOM 2094 N N . ASP A 1 305 ? 33.695 97.987 11.265 1.00 16.72 291 ASP A N 1
ATOM 2095 C CA . ASP A 1 305 ? 34.217 99.181 11.921 1.00 18.92 291 ASP A CA 1
ATOM 2096 C C . ASP A 1 305 ? 35.728 99.083 12.134 1.00 16.62 291 ASP A C 1
ATOM 2097 O O . ASP A 1 305 ? 36.331 99.906 12.836 1.00 16.17 291 ASP A O 1
ATOM 2102 N N . GLY A 1 306 ? 36.338 98.059 11.542 1.00 15.71 292 GLY A N 1
ATOM 2103 C CA . GLY A 1 306 ? 37.790 97.941 11.557 1.00 15.73 292 GLY A CA 1
ATOM 2104 C C . GLY A 1 306 ? 38.383 97.114 12.684 1.00 17.84 292 GLY A C 1
ATOM 2105 O O . GLY A 1 306 ? 39.608 96.958 12.769 1.00 15.91 292 GLY A O 1
ATOM 2106 N N . LEU A 1 307 ? 37.527 96.576 13.549 1.00 18.42 293 LEU A N 1
ATOM 2107 C CA . LEU A 1 307 ? 37.986 95.753 14.664 1.00 15.79 293 LEU A CA 1
ATOM 2108 C C . LEU A 1 307 ? 38.645 94.462 14.179 1.00 15.96 293 LEU A C 1
ATOM 2109 O O . LEU A 1 307 ? 38.045 93.708 13.408 1.00 17.63 293 LEU A O 1
ATOM 2114 N N . ILE A 1 308 ? 39.867 94.206 14.644 1.00 15.48 294 ILE A N 1
ATOM 2115 C CA . ILE A 1 308 ? 40.560 92.943 14.344 1.00 15.88 294 ILE A CA 1
ATOM 2116 C C . ILE A 1 308 ? 40.177 91.892 15.381 1.00 18.90 294 ILE A C 1
ATOM 2117 O O . ILE A 1 308 ? 40.186 92.186 16.583 1.00 16.87 294 ILE A O 1
ATOM 2122 N N . SER A 1 309 ? 39.857 90.674 14.936 1.00 17.35 295 SER A N 1
ATOM 2123 C CA . SER A 1 309 ? 39.530 89.581 15.857 1.00 17.93 295 SER A CA 1
ATOM 2124 C C . SER A 1 309 ? 40.196 88.259 15.442 1.00 17.44 295 SER A C 1
ATOM 2125 O O . SER A 1 309 ? 40.018 87.809 14.307 1.00 17.63 295 SER A O 1
ATOM 2128 N N . PHE A 1 310 ? 40.934 87.628 16.358 1.00 18.89 296 PHE A N 1
ATOM 2129 C CA . PHE A 1 310 ? 41.507 86.288 16.110 1.00 16.98 296 PHE A CA 1
ATOM 2130 C C . PHE A 1 310 ? 40.481 85.235 15.689 1.00 19.69 296 PHE A C 1
ATOM 2131 O O . PHE A 1 310 ? 39.416 85.104 16.303 1.00 18.27 296 PHE A O 1
ATOM 2139 N N . LEU A 1 311 ? 40.812 84.462 14.656 1.00 15.60 297 LEU A N 1
ATOM 2140 C CA . LEU A 1 311 ? 39.900 83.436 14.155 1.00 19.32 297 LEU A CA 1
ATOM 2141 C C . LEU A 1 311 ? 40.436 82.028 14.422 1.00 21.29 297 LEU A C 1
ATOM 2142 O O . LEU A 1 311 ? 39.832 81.254 15.170 1.00 18.87 297 LEU A O 1
ATOM 2147 N N . GLU A 1 312 ? 41.568 81.699 13.806 1.00 17.84 298 GLU A N 1
ATOM 2148 C CA . GLU A 1 312 ? 42.193 80.400 14.021 1.00 21.40 298 GLU A CA 1
ATOM 2149 C C . GLU A 1 312 ? 43.630 80.384 13.516 1.00 21.03 298 GLU A C 1
ATOM 2150 O O . GLU A 1 312 ? 44.067 81.304 12.814 1.00 18.29 298 GLU A O 1
ATOM 2156 N N . VAL A 1 313 ? 44.376 79.353 13.896 1.00 17.83 299 VAL A N 1
ATOM 2157 C CA . VAL A 1 313 ? 45.719 79.168 13.357 1.00 19.36 299 VAL A CA 1
ATOM 2158 C C . VAL A 1 313 ? 45.691 77.957 12.441 1.00 20.64 299 VAL A C 1
ATOM 2159 O O . VAL A 1 313 ? 45.231 76.880 12.834 1.00 19.49 299 VAL A O 1
ATOM 2163 N N . ASN A 1 314 ? 46.135 78.139 11.206 1.00 16.79 300 ASN A N 1
ATOM 2164 C CA . ASN A 1 314 ? 46.313 77.008 10.306 1.00 18.08 300 ASN A CA 1
ATOM 2165 C C . ASN A 1 314 ? 47.747 76.555 10.416 1.00 17.40 300 ASN A C 1
ATOM 2166 O O . ASN A 1 314 ? 48.688 77.302 10.187 1.00 14.13 300 ASN A O 1
ATOM 2171 N N . THR A 1 315 ? 47.917 75.304 10.763 1.00 17.07 301 THR A N 1
ATOM 2172 C CA . THR A 1 315 ? 49.214 74.848 11.187 1.00 18.47 301 THR A CA 1
ATOM 2173 C C . THR A 1 315 ? 50.170 74.563 10.003 1.00 23.95 301 THR A C 1
ATOM 2174 O O . THR A 1 315 ? 51.400 74.654 10.130 1.00 28.27 301 THR A O 1
ATOM 2178 N N . ARG A 1 316 ? 49.578 74.318 8.837 1.00 19.56 302 ARG A N 1
ATOM 2179 C CA . ARG A 1 316 ? 50.268 73.878 7.630 1.00 18.98 302 ARG A CA 1
ATOM 2180 C C . ARG A 1 316 ? 50.534 75.055 6.680 1.00 22.22 302 ARG A C 1
ATOM 2181 O O . ARG A 1 316 ? 50.050 76.165 6.906 1.00 17.01 302 ARG A O 1
ATOM 2189 N N . LEU A 1 317 ? 51.252 74.803 5.584 1.00 20.30 303 LEU A N 1
ATOM 2190 C CA . LEU A 1 317 ? 51.350 75.808 4.517 1.00 19.58 303 LEU A CA 1
ATOM 2191 C C . LEU A 1 317 ? 50.011 75.867 3.783 1.00 19.85 303 LEU A C 1
ATOM 2192 O O . LEU A 1 317 ? 49.471 74.833 3.393 1.00 24.26 303 LEU A O 1
ATOM 2197 N N . GLN A 1 318 ? 49.457 77.066 3.614 1.00 19.25 304 GLN A N 1
ATOM 2198 C CA . GLN A 1 318 ? 48.160 77.217 2.948 1.00 16.49 304 GLN A CA 1
ATOM 2199 C C . GLN A 1 318 ? 48.283 77.234 1.434 1.00 18.84 304 GLN A C 1
ATOM 2200 O O . GLN A 1 318 ? 49.332 77.587 0.886 1.00 13.96 304 GLN A O 1
ATOM 2206 N N . VAL A 1 319 ? 47.183 76.855 0.784 1.00 16.30 305 VAL A N 1
ATOM 2207 C CA . VAL A 1 319 ? 47.003 76.928 -0.653 1.00 14.99 305 VAL A CA 1
ATOM 2208 C C . VAL A 1 319 ? 47.458 78.273 -1.206 1.00 16.54 305 VAL A C 1
ATOM 2209 O O . VAL A 1 319 ? 48.181 78.315 -2.205 1.00 16.99 305 VAL A O 1
ATOM 2213 N N . GLU A 1 320 ? 47.035 79.362 -0.553 1.00 13.90 306 GLU A N 1
ATOM 2214 C CA . GLU A 1 320 ? 47.255 80.714 -1.093 1.00 15.47 306 GLU A CA 1
ATOM 2215 C C . GLU A 1 320 ? 48.631 81.299 -0.768 1.00 13.48 306 GLU A C 1
ATOM 2216 O O . GLU A 1 320 ? 48.867 82.484 -0.974 1.00 14.69 306 GLU A O 1
ATOM 2222 N N . HIS A 1 321 ? 49.559 80.469 -0.289 1.00 12.47 307 HIS A N 1
ATOM 2223 C CA . HIS A 1 321 ? 50.915 80.953 -0.019 1.00 13.37 307 HIS A CA 1
ATOM 2224 C C . HIS A 1 321 ? 51.634 81.709 -1.171 1.00 12.55 307 HIS A C 1
ATOM 2225 O O . HIS A 1 321 ? 52.425 82.622 -0.889 1.00 12.01 307 HIS A O 1
ATOM 2232 N N . PRO A 1 322 ? 51.352 81.373 -2.453 1.00 13.43 308 PRO A N 1
ATOM 2233 C CA . PRO A 1 322 ? 52.090 82.099 -3.498 1.00 12.61 308 PRO A CA 1
ATOM 2234 C C . PRO A 1 322 ? 51.926 83.622 -3.543 1.00 12.82 308 PRO A C 1
ATOM 2235 O O . PRO A 1 322 ? 52.890 84.273 -3.971 1.00 13.58 308 PRO A O 1
ATOM 2239 N N . VAL A 1 323 ? 50.787 84.201 -3.141 1.00 12.55 309 VAL A N 1
ATOM 2240 C CA . VAL A 1 323 ? 50.685 85.674 -3.234 1.00 11.87 309 VAL A CA 1
ATOM 2241 C C . VAL A 1 323 ? 51.645 86.332 -2.264 1.00 12.89 309 VAL A C 1
ATOM 2242 O O . VAL A 1 323 ? 52.152 87.429 -2.506 1.00 10.93 309 VAL A O 1
ATOM 2246 N N . THR A 1 324 ? 51.911 85.650 -1.156 1.00 10.17 310 THR A N 1
ATOM 2247 C CA . THR A 1 324 ? 52.915 86.133 -0.218 1.00 12.04 310 THR A CA 1
ATOM 2248 C C . THR A 1 324 ? 54.318 85.960 -0.783 1.00 11.43 310 THR A C 1
ATOM 2249 O O . THR A 1 324 ? 55.171 86.845 -0.647 1.00 11.32 310 THR A O 1
ATOM 2253 N N . GLU A 1 325 ? 54.560 84.822 -1.423 1.00 11.46 311 GLU A N 1
ATOM 2254 C CA . GLU A 1 325 ? 55.866 84.578 -2.026 1.00 12.95 311 GLU A CA 1
ATOM 2255 C C . GLU A 1 325 ? 56.212 85.668 -3.033 1.00 15.06 311 GLU A C 1
ATOM 2256 O O . GLU A 1 325 ? 57.337 86.169 -3.050 1.00 14.38 311 GLU A O 1
ATOM 2262 N N . GLU A 1 326 ? 55.245 86.055 -3.861 1.00 12.11 312 GLU A N 1
ATOM 2263 C CA . GLU A 1 326 ? 55.545 87.035 -4.901 1.00 14.65 312 GLU A CA 1
ATOM 2264 C C . GLU A 1 326 ? 55.722 88.447 -4.360 1.00 20.69 312 GLU A C 1
ATOM 2265 O O . GLU A 1 326 ? 56.459 89.245 -4.952 1.00 18.49 312 GLU A O 1
ATOM 2271 N N . THR A 1 327 ? 55.081 88.762 -3.232 1.00 16.14 313 THR A N 1
ATOM 2272 C CA . THR A 1 327 ? 55.158 90.130 -2.701 1.00 14.75 313 THR A CA 1
ATOM 2273 C C . THR A 1 327 ? 56.212 90.308 -1.606 1.00 17.43 313 THR A C 1
ATOM 2274 O O . THR A 1 327 ? 56.832 91.370 -1.504 1.00 17.43 313 THR A O 1
ATOM 2278 N N . ALA A 1 328 ? 56.393 89.278 -0.781 1.00 15.00 314 ALA A N 1
ATOM 2279 C CA . ALA A 1 328 ? 57.402 89.291 0.284 1.00 16.44 314 ALA A CA 1
ATOM 2280 C C . ALA A 1 328 ? 58.789 88.863 -0.215 1.00 17.53 314 ALA A C 1
ATOM 2281 O O . ALA A 1 328 ? 59.804 89.167 0.412 1.00 17.36 314 ALA A O 1
ATOM 2283 N N . GLY A 1 329 ? 58.837 88.147 -1.334 1.00 16.14 315 GLY A N 1
ATOM 2284 C CA . GLY A 1 329 ? 60.116 87.763 -1.907 1.00 17.65 315 GLY A CA 1
ATOM 2285 C C . GLY A 1 329 ? 60.763 86.601 -1.174 1.00 19.70 315 GLY A C 1
ATOM 2286 O O . GLY A 1 329 ? 61.986 86.461 -1.166 1.00 19.86 315 GLY A O 1
ATOM 2287 N N . ILE A 1 330 ? 59.939 85.753 -0.569 1.00 17.74 316 ILE A N 1
ATOM 2288 C CA . ILE A 1 330 ? 60.446 84.659 0.254 1.00 16.42 316 ILE A CA 1
ATOM 2289 C C . ILE A 1 330 ? 59.867 83.332 -0.248 1.00 17.86 316 ILE A C 1
ATOM 2290 O O . ILE A 1 330 ? 58.654 83.215 -0.453 1.00 16.57 316 ILE A O 1
ATOM 2295 N N . ASP A 1 331 ? 60.729 82.342 -0.469 1.00 13.34 317 ASP A N 1
ATOM 2296 C CA . ASP A 1 331 ? 60.256 81.004 -0.848 1.00 13.19 317 ASP A CA 1
ATOM 2297 C C . ASP A 1 331 ? 59.845 80.251 0.419 1.00 15.54 317 ASP A C 1
ATOM 2298 O O . ASP A 1 331 ? 60.698 79.847 1.205 1.00 14.05 317 ASP A O 1
ATOM 2303 N N . LEU A 1 332 ? 58.544 80.060 0.620 1.00 13.66 318 LEU A N 1
ATOM 2304 C CA . LEU A 1 332 ? 58.060 79.546 1.897 1.00 13.19 318 LEU A CA 1
ATOM 2305 C C . LEU A 1 332 ? 58.279 78.045 2.053 1.00 14.93 318 LEU A C 1
ATOM 2306 O O . LEU A 1 332 ? 58.437 77.569 3.169 1.00 14.20 318 LEU A O 1
ATOM 2311 N N . VAL A 1 333 ? 58.287 77.300 0.950 1.00 14.09 319 VAL A N 1
ATOM 2312 C CA . VAL A 1 333 ? 58.551 75.859 1.051 1.00 13.75 319 VAL A CA 1
ATOM 2313 C C . VAL A 1 333 ? 60.009 75.633 1.457 1.00 14.20 319 VAL A C 1
ATOM 2314 O O . VAL A 1 333 ? 60.309 74.766 2.291 1.00 16.65 319 VAL A O 1
ATOM 2318 N N . LEU A 1 334 ? 60.912 76.430 0.891 1.00 15.29 320 LEU A N 1
ATOM 2319 C CA . LEU A 1 334 ? 62.316 76.368 1.299 1.00 15.96 320 LEU A CA 1
ATOM 2320 C C . LEU A 1 334 ? 62.470 76.717 2.768 1.00 16.54 320 LEU A C 1
ATOM 2321 O O . LEU A 1 334 ? 63.333 76.154 3.432 1.00 17.56 320 LEU A O 1
ATOM 2326 N N . GLN A 1 335 ? 61.658 77.655 3.272 1.00 14.17 321 GLN A N 1
ATOM 2327 C CA . GLN A 1 335 ? 61.654 77.940 4.711 1.00 14.60 321 GLN A CA 1
ATOM 2328 C C . GLN A 1 335 ? 61.216 76.714 5.513 1.00 16.66 321 GLN A C 1
ATOM 2329 O O . GLN A 1 335 ? 61.783 76.435 6.574 1.00 17.51 321 GLN A O 1
ATOM 2335 N N . GLN A 1 336 ? 60.210 75.992 5.016 1.00 14.90 322 GLN A N 1
ATOM 2336 C CA . GLN A 1 336 ? 59.763 74.771 5.678 1.00 16.21 322 GLN A CA 1
ATOM 2337 C C . GLN A 1 336 ? 60.901 73.769 5.825 1.00 15.67 322 GLN A C 1
ATOM 2338 O O . GLN A 1 336 ? 61.073 73.192 6.901 1.00 15.10 322 GLN A O 1
ATOM 2344 N N . PHE A 1 337 ? 61.661 73.557 4.747 1.00 14.20 323 PHE A N 1
ATOM 2345 C CA . PHE A 1 337 ? 62.834 72.677 4.796 1.00 17.90 323 PHE A CA 1
ATOM 2346 C C . PHE A 1 337 ? 63.805 73.164 5.865 1.00 18.07 323 PHE A C 1
ATOM 2347 O O . PHE A 1 337 ? 64.243 72.384 6.727 1.00 18.52 323 PHE A O 1
ATOM 2355 N N . ARG A 1 338 ? 64.131 74.459 5.827 1.00 16.17 324 ARG A N 1
ATOM 2356 C CA . ARG A 1 338 ? 65.048 75.019 6.822 1.00 17.19 324 ARG A CA 1
ATOM 2357 C C . ARG A 1 338 ? 64.571 74.814 8.265 1.00 18.27 324 ARG A C 1
ATOM 2358 O O . ARG A 1 338 ? 65.360 74.434 9.141 1.00 17.46 324 ARG A O 1
ATOM 2366 N N . ILE A 1 339 ? 63.281 75.042 8.508 1.00 16.95 325 ILE A N 1
ATOM 2367 C CA . ILE A 1 339 ? 62.729 74.912 9.860 1.00 14.76 325 ILE A CA 1
ATOM 2368 C C . ILE A 1 339 ? 62.786 73.457 10.312 1.00 18.81 325 ILE A C 1
ATOM 2369 O O . ILE A 1 339 ? 63.147 73.173 11.461 1.00 17.63 325 ILE A O 1
ATOM 2374 N N . ALA A 1 340 ? 62.448 72.536 9.408 1.00 16.36 326 ALA A N 1
ATOM 2375 C CA . ALA A 1 340 ? 62.476 71.109 9.731 1.00 17.70 326 ALA A CA 1
ATOM 2376 C C . ALA A 1 340 ? 63.902 70.583 9.945 1.00 21.27 326 ALA A C 1
ATOM 2377 O O . ALA A 1 340 ? 64.104 69.596 10.668 1.00 22.61 326 ALA A O 1
ATOM 2379 N N . ASN A 1 341 ? 64.878 71.221 9.304 1.00 20.21 327 ASN A N 1
ATOM 2380 C CA . ASN A 1 341 ? 66.291 70.898 9.518 1.00 21.60 327 ASN A CA 1
ATOM 2381 C C . ASN A 1 341 ? 66.846 71.458 10.831 1.00 24.59 327 ASN A C 1
ATOM 2382 O O . ASN A 1 341 ? 67.992 71.185 11.190 1.00 22.05 327 ASN A O 1
ATOM 2387 N N . GLY A 1 342 ? 66.043 72.254 11.533 1.00 21.39 328 GLY A N 1
ATOM 2388 C CA . GLY A 1 342 ? 66.458 72.823 12.806 1.00 20.70 328 GLY A CA 1
ATOM 2389 C C . GLY A 1 342 ? 67.260 74.107 12.700 1.00 23.97 328 GLY A C 1
ATOM 2390 O O . GLY A 1 342 ? 67.857 74.557 13.683 1.00 24.83 328 GLY A O 1
ATOM 2391 N N . GLU A 1 343 ? 67.275 74.710 11.513 1.00 21.99 329 GLU A N 1
ATOM 2392 C CA . GLU A 1 343 ? 67.996 75.961 11.318 1.00 22.38 329 GLU A CA 1
ATOM 2393 C C . GLU A 1 343 ? 67.291 77.112 12.023 1.00 23.51 329 GLU A C 1
ATOM 2394 O O . GLU A 1 343 ? 66.071 77.099 12.201 1.00 23.02 329 GLU A O 1
ATOM 2400 N N . LYS A 1 344 ? 68.062 78.113 12.424 1.00 20.86 330 LYS A N 1
ATOM 2401 C CA . LYS A 1 344 ? 67.485 79.352 12.902 1.00 24.82 330 LYS A CA 1
ATOM 2402 C C . LYS A 1 344 ? 66.997 80.131 11.682 1.00 25.23 330 LYS A C 1
ATOM 2403 O O . LYS A 1 344 ? 67.539 79.971 10.578 1.00 22.25 330 LYS A O 1
ATOM 2409 N N . LEU A 1 345 ? 65.964 80.945 11.859 1.00 19.90 331 LEU A N 1
ATOM 2410 C CA . LEU A 1 345 ? 65.485 81.771 10.749 1.00 26.72 331 LEU A CA 1
ATOM 2411 C C . LEU A 1 345 ? 66.608 82.628 10.176 1.00 23.57 331 LEU A C 1
ATOM 2412 O O . LEU A 1 345 ? 67.365 83.238 10.933 1.00 24.88 331 LEU A O 1
ATOM 2417 N N . ASP A 1 346 ? 66.699 82.688 8.849 1.00 23.85 332 ASP A N 1
ATOM 2418 C CA . ASP A 1 346 ? 67.632 83.603 8.181 1.00 27.83 332 ASP A CA 1
ATOM 2419 C C . ASP A 1 346 ? 66.969 84.932 7.764 1.00 28.92 332 ASP A C 1
ATOM 2420 O O . ASP A 1 346 ? 67.545 85.731 7.022 1.00 28.53 332 ASP A O 1
ATOM 2425 N N . ILE A 1 347 ? 65.755 85.153 8.253 1.00 30.24 333 ILE A N 1
ATOM 2426 C CA . ILE A 1 347 ? 65.028 86.402 8.042 1.00 26.56 333 ILE A CA 1
ATOM 2427 C C . ILE A 1 347 ? 64.893 87.049 9.412 1.00 30.87 333 ILE A C 1
ATOM 2428 O O . ILE A 1 347 ? 64.392 86.423 10.357 1.00 28.25 333 ILE A O 1
ATOM 2433 N N . THR A 1 348 ? 65.361 88.288 9.525 1.00 26.07 334 THR A N 1
ATOM 2434 C CA . THR A 1 348 ? 65.498 88.943 10.818 1.00 30.37 334 THR A CA 1
ATOM 2435 C C . THR A 1 348 ? 64.344 89.886 11.144 1.00 31.79 334 THR A C 1
ATOM 2436 O O . THR A 1 348 ? 64.164 90.278 12.299 1.00 32.80 334 THR A O 1
ATOM 2440 N N . GLU A 1 349 ? 63.566 90.255 10.130 1.00 26.80 335 GLU A N 1
ATOM 2441 C CA . GLU A 1 349 ? 62.427 91.148 10.342 1.00 27.89 335 GLU A CA 1
ATOM 2442 C C . GLU A 1 349 ? 61.337 90.941 9.295 1.00 24.00 335 GLU A C 1
ATOM 2443 O O . GLU A 1 349 ? 61.588 90.355 8.236 1.00 22.25 335 GLU A O 1
ATOM 2449 N N . ASP A 1 350 ? 60.126 91.402 9.608 1.00 21.83 336 ASP A N 1
ATOM 2450 C CA . ASP A 1 350 ? 59.005 91.305 8.682 1.00 18.53 336 ASP A CA 1
ATOM 2451 C C . ASP A 1 350 ? 59.407 92.012 7.397 1.00 22.64 336 ASP A C 1
ATOM 2452 O O . ASP A 1 350 ? 59.803 93.171 7.431 1.00 20.11 336 ASP A O 1
ATOM 2457 N N . PRO A 1 351 ? 59.348 91.309 6.260 1.00 18.05 337 PRO A N 1
ATOM 2458 C CA . PRO A 1 351 ? 59.748 91.972 5.012 1.00 20.78 337 PRO A CA 1
ATOM 2459 C C . PRO A 1 351 ? 58.680 92.943 4.521 1.00 21.16 337 PRO A C 1
ATOM 2460 O O . PRO A 1 351 ? 57.486 92.737 4.775 1.00 18.89 337 PRO A O 1
ATOM 2464 N N . THR A 1 352 ? 59.109 93.997 3.832 1.00 19.49 338 THR A N 1
ATOM 2465 C CA . THR A 1 352 ? 58.189 94.973 3.269 1.00 18.16 338 THR A CA 1
ATOM 2466 C C . THR A 1 352 ? 57.680 94.422 1.940 1.00 18.26 338 THR A C 1
ATOM 2467 O O . THR A 1 352 ? 58.462 93.929 1.129 1.00 18.72 338 THR A O 1
ATOM 2471 N N . PRO A 1 353 ? 56.363 94.472 1.721 1.00 17.41 339 PRO A N 1
ATOM 2472 C CA . PRO A 1 353 ? 55.830 93.892 0.485 1.00 17.34 339 PRO A CA 1
ATOM 2473 C C . PRO A 1 353 ? 56.263 94.728 -0.706 1.00 19.95 339 PRO A C 1
ATOM 2474 O O . PRO A 1 353 ? 56.335 95.949 -0.590 1.00 16.67 339 PRO A O 1
ATOM 2478 N N . ARG A 1 354 ? 56.570 94.078 -1.821 1.00 17.21 340 ARG A N 1
ATOM 2479 C CA . ARG A 1 354 ? 56.901 94.787 -3.054 1.00 20.01 340 ARG A CA 1
ATOM 2480 C C . ARG A 1 354 ? 55.814 94.484 -4.090 1.00 17.92 340 ARG A C 1
ATOM 2481 O O . ARG A 1 354 ? 55.614 93.332 -4.472 1.00 16.59 340 ARG A O 1
ATOM 2489 N N . GLY A 1 355 ? 55.067 95.505 -4.502 1.00 15.34 341 GLY A N 1
ATOM 2490 C CA . GLY A 1 355 ? 53.940 95.295 -5.398 1.00 13.99 341 GLY A CA 1
ATOM 2491 C C . GLY A 1 355 ? 52.759 94.598 -4.727 1.00 14.34 341 GLY A C 1
ATOM 2492 O O . GLY A 1 355 ? 52.672 94.527 -3.494 1.00 15.38 341 GLY A O 1
ATOM 2493 N N . HIS A 1 356 ? 51.848 94.082 -5.548 1.00 11.16 342 HIS A N 1
ATOM 2494 C CA . HIS A 1 356 ? 50.599 93.489 -5.077 1.00 12.91 342 HIS A CA 1
ATOM 2495 C C . HIS A 1 356 ? 50.370 92.230 -5.899 1.00 14.30 342 HIS A C 1
ATOM 2496 O O . HIS A 1 356 ? 50.666 92.219 -7.097 1.00 13.83 342 HIS A O 1
ATOM 2503 N N . ALA A 1 357 ? 49.850 91.176 -5.276 1.00 10.18 343 ALA A N 1
ATOM 2504 C CA . ALA A 1 357 ? 49.561 89.932 -5.997 1.00 11.93 343 ALA A CA 1
ATOM 2505 C C . ALA A 1 357 ? 48.168 89.405 -5.684 1.00 12.74 343 ALA A C 1
ATOM 2506 O O . ALA A 1 357 ? 47.689 89.501 -4.546 1.00 14.84 343 ALA A O 1
ATOM 2508 N N . ILE A 1 358 ? 47.522 88.835 -6.693 1.00 11.47 344 ILE A N 1
ATOM 2509 C CA . ILE A 1 358 ? 46.199 88.250 -6.517 1.00 12.13 344 ILE A CA 1
ATOM 2510 C C . ILE A 1 358 ? 46.201 86.821 -7.058 1.00 13.19 344 ILE A C 1
ATOM 2511 O O . ILE A 1 358 ? 46.696 86.577 -8.175 1.00 13.55 344 ILE A O 1
ATOM 2516 N N . GLU A 1 359 ? 45.664 85.884 -6.269 1.00 12.81 345 GLU A N 1
ATOM 2517 C CA . GLU A 1 359 ? 45.527 84.477 -6.688 1.00 12.75 345 GLU A CA 1
ATOM 2518 C C . GLU A 1 359 ? 44.087 84.082 -7.026 1.00 13.73 345 GLU A C 1
ATOM 2519 O O . GLU A 1 359 ? 43.158 84.435 -6.302 1.00 12.81 345 GLU A O 1
ATOM 2525 N N . PHE A 1 360 ? 43.916 83.320 -8.108 1.00 11.02 346 PHE A N 1
ATOM 2526 C CA . PHE A 1 360 ? 42.610 82.818 -8.513 1.00 12.74 346 PHE A CA 1
ATOM 2527 C C . PHE A 1 360 ? 42.688 81.307 -8.557 1.00 12.65 346 PHE A C 1
ATOM 2528 O O . PHE A 1 360 ? 43.547 80.767 -9.251 1.00 12.78 346 PHE A O 1
ATOM 2536 N N . ARG A 1 361 ? 41.821 80.635 -7.798 1.00 11.87 347 ARG A N 1
ATOM 2537 C CA . ARG A 1 361 ? 41.800 79.174 -7.773 1.00 15.13 347 ARG A CA 1
ATOM 2538 C C . ARG A 1 361 ? 41.031 78.666 -8.969 1.00 14.65 347 ARG A C 1
ATOM 2539 O O . ARG A 1 361 ? 39.853 78.971 -9.125 1.00 15.05 347 ARG A O 1
ATOM 2547 N N . ILE A 1 362 ? 41.690 77.889 -9.816 1.00 13.92 348 ILE A N 1
ATOM 2548 C CA . ILE A 1 362 ? 41.039 77.403 -11.017 1.00 15.88 348 ILE A CA 1
ATOM 2549 C C . ILE A 1 362 ? 40.378 76.069 -10.682 1.00 16.02 348 ILE A C 1
ATOM 2550 O O . ILE A 1 362 ? 40.950 75.013 -10.945 1.00 17.28 348 ILE A O 1
ATOM 2555 N N . ASN A 1 363 ? 39.207 76.143 -10.041 1.00 17.49 349 ASN A N 1
ATOM 2556 C CA . ASN A 1 363 ? 38.432 74.961 -9.636 1.00 20.24 349 ASN A CA 1
ATOM 2557 C C . ASN A 1 363 ? 37.563 74.447 -10.775 1.00 19.24 349 ASN A C 1
ATOM 2558 O O . ASN A 1 363 ? 36.998 75.244 -11.529 1.00 15.08 349 ASN A O 1
ATOM 2563 N N . GLY A 1 364 ? 37.452 73.123 -10.902 1.00 18.75 350 GLY A N 1
ATOM 2564 C CA . GLY A 1 364 ? 36.509 72.526 -11.837 1.00 16.70 350 GLY A CA 1
ATOM 2565 C C . GLY A 1 364 ? 35.129 72.506 -11.198 1.00 20.82 350 GLY A C 1
ATOM 2566 O O . GLY A 1 364 ? 34.637 71.454 -10.755 1.00 20.83 350 GLY A O 1
ATOM 2567 N N . GLU A 1 365 ? 34.534 73.695 -11.117 1.00 16.69 351 GLU A N 1
ATOM 2568 C CA . GLU A 1 365 ? 33.213 73.922 -10.550 1.00 17.68 351 GLU A CA 1
ATOM 2569 C C . GLU A 1 365 ? 32.479 74.877 -11.489 1.00 19.60 351 GLU A C 1
ATOM 2570 O O . GLU A 1 365 ? 33.116 75.697 -12.157 1.00 17.26 351 GLU A O 1
ATOM 2576 N N . ASP A 1 366 ? 31.150 74.790 -11.522 1.00 18.76 352 ASP A N 1
ATOM 2577 C CA . ASP A 1 366 ? 30.338 75.616 -12.423 1.00 18.59 352 ASP A CA 1
ATOM 2578 C C . ASP A 1 366 ? 29.593 76.722 -11.670 1.00 20.18 352 ASP A C 1
ATOM 2579 O O . ASP A 1 366 ? 28.590 76.470 -10.991 1.00 17.00 352 ASP A O 1
ATOM 2584 N N . ALA A 1 367 ? 30.068 77.957 -11.813 1.00 17.39 353 ALA A N 1
ATOM 2585 C CA . ALA A 1 367 ? 29.492 79.075 -11.068 1.00 18.08 353 ALA A CA 1
ATOM 2586 C C . ALA A 1 367 ? 28.047 79.324 -11.483 1.00 16.59 353 ALA A C 1
ATOM 2587 O O . ALA A 1 367 ? 27.274 79.942 -10.743 1.00 23.40 353 ALA A O 1
ATOM 2589 N N . GLY A 1 368 ? 27.685 78.854 -12.673 1.00 17.69 354 GLY A N 1
ATOM 2590 C CA . GLY A 1 368 ? 26.314 78.977 -13.140 1.00 19.92 354 GLY A CA 1
ATOM 2591 C C . GLY A 1 368 ? 25.438 77.855 -12.595 1.00 24.81 354 GLY A C 1
ATOM 2592 O O . GLY A 1 368 ? 24.240 77.791 -12.881 1.00 24.40 354 GLY A O 1
ATOM 2593 N N . ARG A 1 369 ? 26.036 76.958 -11.816 1.00 19.57 355 ARG A N 1
ATOM 2594 C CA . ARG A 1 369 ? 25.270 75.893 -11.167 1.00 21.91 355 ARG A CA 1
ATOM 2595 C C . ARG A 1 369 ? 25.712 75.725 -9.720 1.00 20.36 355 ARG A C 1
ATOM 2596 O O . ARG A 1 369 ? 26.162 74.659 -9.310 1.00 22.64 355 ARG A O 1
ATOM 2604 N N . ASN A 1 370 ? 25.588 76.815 -8.967 1.00 21.99 356 ASN A N 1
ATOM 2605 C CA . ASN A 1 370 ? 25.959 76.869 -7.559 1.00 23.48 356 ASN A CA 1
ATOM 2606 C C . ASN A 1 370 ? 27.323 76.298 -7.213 1.00 21.29 356 ASN A C 1
ATOM 2607 O O . ASN A 1 370 ? 27.502 75.732 -6.133 1.00 21.58 356 ASN A O 1
ATOM 2612 N N . PHE A 1 371 ? 28.274 76.455 -8.137 1.00 17.19 357 PHE A N 1
ATOM 2613 C CA . PHE A 1 371 ? 29.652 76.020 -7.922 1.00 17.89 357 PHE A CA 1
ATOM 2614 C C . PHE A 1 371 ? 29.792 74.512 -7.721 1.00 19.88 357 PHE A C 1
ATOM 2615 O O . PHE A 1 371 ? 30.727 74.042 -7.070 1.00 17.57 357 PHE A O 1
ATOM 2623 N N . LEU A 1 372 ? 28.861 73.753 -8.286 1.00 20.83 358 LEU A N 1
ATOM 2624 C CA . LEU A 1 372 ? 28.947 72.299 -8.218 1.00 21.16 358 LEU A CA 1
ATOM 2625 C C . LEU A 1 372 ? 30.083 71.793 -9.078 1.00 21.00 358 LEU A C 1
ATOM 2626 O O . LEU A 1 372 ? 30.251 72.232 -10.222 1.00 21.00 358 LEU A O 1
ATOM 2631 N N . PRO A 1 373 ? 30.877 70.867 -8.534 1.00 19.51 359 PRO A N 1
ATOM 2632 C CA . PRO A 1 373 ? 31.943 70.282 -9.348 1.00 19.93 359 PRO A CA 1
ATOM 2633 C C . PRO A 1 373 ? 31.345 69.386 -10.422 1.00 26.58 359 PRO A C 1
ATOM 2634 O O . PRO A 1 373 ? 30.266 68.821 -10.203 1.00 24.60 359 PRO A O 1
ATOM 2638 N N . ALA A 1 374 ? 32.016 69.280 -11.568 1.00 22.24 360 ALA A N 1
ATOM 2639 C CA . ALA A 1 374 ? 31.545 68.425 -12.655 1.00 26.91 360 ALA A CA 1
ATOM 2640 C C . ALA A 1 374 ? 32.712 67.808 -13.423 1.00 29.14 360 ALA A C 1
ATOM 2641 O O . ALA A 1 374 ? 33.288 68.452 -14.298 1.00 31.09 360 ALA A O 1
ATOM 2643 N N . PRO A 1 375 ? 33.049 66.548 -13.109 1.00 29.34 361 PRO A N 1
ATOM 2644 C CA . PRO A 1 375 ? 34.172 65.827 -13.717 1.00 27.23 361 PRO A CA 1
ATOM 2645 C C . PRO A 1 375 ? 34.086 65.800 -15.229 1.00 27.60 361 PRO A C 1
ATOM 2646 O O . PRO A 1 375 ? 32.998 65.898 -15.780 1.00 27.34 361 PRO A O 1
ATOM 2650 N N . GLY A 1 376 ? 35.231 65.650 -15.883 1.00 25.00 362 GLY A N 1
ATOM 2651 C CA . GLY A 1 376 ? 35.292 65.613 -17.326 1.00 23.91 362 GLY A CA 1
ATOM 2652 C C . GLY A 1 376 ? 36.745 65.659 -17.739 1.00 24.03 362 GLY A C 1
ATOM 2653 O O . GLY A 1 376 ? 37.631 65.754 -16.891 1.00 26.61 362 GLY A O 1
ATOM 2654 N N . PRO A 1 377 ? 37.002 65.594 -19.046 1.00 23.66 363 PRO A N 1
ATOM 2655 C CA . PRO A 1 377 ? 38.368 65.646 -19.571 1.00 23.18 363 PRO A CA 1
ATOM 2656 C C . PRO A 1 377 ? 38.897 67.094 -19.619 1.00 25.04 363 PRO A C 1
ATOM 2657 O O . PRO A 1 377 ? 38.132 68.021 -19.925 1.00 22.70 363 PRO A O 1
ATOM 2661 N N . VAL A 1 378 ? 40.179 67.288 -19.306 1.00 25.60 364 VAL A N 1
ATOM 2662 C CA . VAL A 1 378 ? 40.855 68.544 -19.639 1.00 19.59 364 VAL A CA 1
ATOM 2663 C C . VAL A 1 378 ? 41.334 68.452 -21.099 1.00 22.35 364 VAL A C 1
ATOM 2664 O O . VAL A 1 378 ? 42.494 68.139 -21.380 1.00 22.02 364 VAL A O 1
ATOM 2668 N N . THR A 1 379 ? 40.416 68.705 -22.025 1.00 21.34 365 THR A N 1
ATOM 2669 C CA . THR A 1 379 ? 40.696 68.590 -23.455 1.00 23.63 365 THR A CA 1
ATOM 2670 C C . THR A 1 379 ? 41.727 69.616 -23.920 1.00 25.09 365 THR A C 1
ATOM 2671 O O . THR A 1 379 ? 42.561 69.341 -24.788 1.00 24.95 365 THR A O 1
ATOM 2675 N N . LYS A 1 380 ? 41.671 70.804 -23.336 1.00 22.32 366 LYS A N 1
ATOM 2676 C CA . LYS A 1 380 ? 42.685 71.799 -23.603 1.00 22.57 366 LYS A CA 1
ATOM 2677 C C . LYS A 1 380 ? 42.989 72.553 -22.319 1.00 23.45 366 LYS A C 1
ATOM 2678 O O . LYS A 1 380 ? 42.077 73.056 -21.658 1.00 20.66 366 LYS A O 1
ATOM 2684 N N . PHE A 1 381 ? 44.263 72.611 -21.956 1.00 19.80 367 PHE A N 1
ATOM 2685 C CA . PHE A 1 381 ? 44.680 73.446 -20.836 1.00 23.72 367 PHE A CA 1
ATOM 2686 C C . PHE A 1 381 ? 45.688 74.457 -21.361 1.00 19.35 367 PHE A C 1
ATOM 2687 O O . PHE A 1 381 ? 46.845 74.103 -21.619 1.00 21.48 367 PHE A O 1
ATOM 2695 N N . HIS A 1 382 ? 45.241 75.698 -21.548 1.00 19.68 368 HIS A N 1
ATOM 2696 C CA . HIS A 1 382 ? 46.090 76.756 -22.111 1.00 20.87 368 HIS A CA 1
ATOM 2697 C C . HIS A 1 382 ? 46.262 77.900 -21.108 1.00 20.08 368 HIS A C 1
ATOM 2698 O O . HIS A 1 382 ? 45.488 78.860 -21.121 1.00 19.13 368 HIS A O 1
ATOM 2705 N N . PRO A 1 383 ? 47.261 77.790 -20.219 1.00 22.14 369 PRO A N 1
ATOM 2706 C CA . PRO A 1 383 ? 47.422 78.802 -19.168 1.00 17.25 369 PRO A CA 1
ATOM 2707 C C . PRO A 1 383 ? 48.115 80.036 -19.706 1.00 19.53 369 PRO A C 1
ATOM 2708 O O . PRO A 1 383 ? 48.817 79.960 -20.716 1.00 18.44 369 PRO A O 1
ATOM 2712 N N . PRO A 1 384 ? 47.912 81.179 -19.046 1.00 17.12 370 PRO A N 1
ATOM 2713 C CA . PRO A 1 384 ? 48.538 82.391 -19.563 1.00 15.81 370 PRO A CA 1
ATOM 2714 C C . PRO A 1 384 ? 50.000 82.424 -19.132 1.00 16.72 370 PRO A C 1
ATOM 2715 O O . PRO A 1 384 ? 50.437 81.589 -18.318 1.00 13.75 370 PRO A O 1
ATOM 2719 N N . SER A 1 385 ? 50.752 83.370 -19.678 1.00 14.53 371 SER A N 1
ATOM 2720 C CA . SER A 1 385 ? 52.122 83.578 -19.244 1.00 16.61 371 SER A CA 1
ATOM 2721 C C . SER A 1 385 ? 52.515 85.012 -19.556 1.00 13.94 371 SER A C 1
ATOM 2722 O O . SER A 1 385 ? 51.661 85.847 -19.869 1.00 17.26 371 SER A O 1
ATOM 2725 N N . GLY A 1 386 ? 53.799 85.316 -19.468 1.00 14.90 372 GLY A N 1
ATOM 2726 C CA . GLY A 1 386 ? 54.223 86.682 -19.709 1.00 16.68 372 GLY A CA 1
ATOM 2727 C C . GLY A 1 386 ? 54.320 87.461 -18.409 1.00 14.31 372 GLY A C 1
ATOM 2728 O O . GLY A 1 386 ? 54.309 86.878 -17.333 1.00 14.31 372 GLY A O 1
ATOM 2729 N N . PRO A 1 387 ? 54.397 88.790 -18.510 1.00 14.88 373 PRO A N 1
ATOM 2730 C CA . PRO A 1 387 ? 54.710 89.618 -17.340 1.00 13.00 373 PRO A CA 1
ATOM 2731 C C . PRO A 1 387 ? 53.672 89.528 -16.217 1.00 12.44 373 PRO A C 1
ATOM 2732 O O . PRO A 1 387 ? 52.463 89.664 -16.453 1.00 12.28 373 PRO A O 1
ATOM 2736 N N . GLY A 1 388 ? 54.173 89.276 -15.012 1.00 12.72 374 GLY A N 1
ATOM 2737 C CA . GLY A 1 388 ? 53.364 89.286 -13.804 1.00 15.45 374 GLY A CA 1
ATOM 2738 C C . GLY A 1 388 ? 52.631 87.980 -13.565 1.00 15.09 374 GLY A C 1
ATOM 2739 O O . GLY A 1 388 ? 51.829 87.890 -12.648 1.00 14.96 374 GLY A O 1
ATOM 2740 N N . VAL A 1 389 ? 52.896 86.969 -14.389 1.00 12.26 375 VAL A N 1
ATOM 2741 C CA . VAL A 1 389 ? 52.081 85.751 -14.338 1.00 13.80 375 VAL A CA 1
ATOM 2742 C C . VAL A 1 389 ? 52.854 84.575 -13.772 1.00 13.74 375 VAL A C 1
ATOM 2743 O O . VAL A 1 389 ? 53.931 84.222 -14.262 1.00 15.00 375 VAL A O 1
ATOM 2747 N N . ARG A 1 390 ? 52.285 83.972 -12.736 1.00 14.28 376 ARG A N 1
ATOM 2748 C CA . ARG A 1 390 ? 52.775 82.713 -12.208 1.00 14.35 376 ARG A CA 1
ATOM 2749 C C . ARG A 1 390 ? 51.622 81.715 -12.244 1.00 15.11 376 ARG A C 1
ATOM 2750 O O . ARG A 1 390 ? 50.490 82.038 -11.864 1.00 13.43 376 ARG A O 1
ATOM 2758 N N . VAL A 1 391 ? 51.896 80.508 -12.724 1.00 13.12 377 VAL A N 1
ATOM 2759 C CA . VAL A 1 391 ? 50.882 79.461 -12.714 1.00 14.05 377 VAL A CA 1
ATOM 2760 C C . VAL A 1 391 ? 51.393 78.241 -11.950 1.00 17.15 377 VAL A C 1
ATOM 2761 O O . VAL A 1 391 ? 52.453 77.689 -12.270 1.00 16.83 377 VAL A O 1
ATOM 2765 N N . ASP A 1 392 ? 50.651 77.848 -10.917 1.00 12.24 378 ASP A N 1
ATOM 2766 C CA . ASP A 1 392 ? 50.954 76.638 -10.164 1.00 16.02 378 ASP A CA 1
ATOM 2767 C C . ASP A 1 392 ? 49.863 75.632 -10.515 1.00 13.95 378 ASP A C 1
ATOM 2768 O O . ASP A 1 392 ? 48.754 75.714 -9.988 1.00 13.38 378 ASP A O 1
ATOM 2773 N N . SER A 1 393 ? 50.160 74.704 -11.423 1.00 12.41 379 SER A N 1
ATOM 2774 C CA . SER A 1 393 ? 49.144 73.770 -11.919 1.00 15.57 379 SER A CA 1
ATOM 2775 C C . SER A 1 393 ? 49.350 72.329 -11.447 1.00 14.41 379 SER A C 1
ATOM 2776 O O . SER A 1 393 ? 50.463 71.923 -11.127 1.00 14.84 379 SER A O 1
ATOM 2779 N N . GLY A 1 394 ? 48.271 71.553 -11.430 1.00 14.93 380 GLY A N 1
ATOM 2780 C CA . GLY A 1 394 ? 48.367 70.131 -11.129 1.00 15.81 380 GLY A CA 1
ATOM 2781 C C . GLY A 1 394 ? 47.823 69.317 -12.288 1.00 18.04 380 GLY A C 1
ATOM 2782 O O . GLY A 1 394 ? 47.668 68.105 -12.195 1.00 20.82 380 GLY A O 1
ATOM 2783 N N . VAL A 1 395 ? 47.534 69.990 -13.397 1.00 16.13 381 VAL A N 1
ATOM 2784 C CA . VAL A 1 395 ? 46.957 69.327 -14.565 1.00 16.67 381 VAL A CA 1
ATOM 2785 C C . VAL A 1 395 ? 47.627 69.824 -15.828 1.00 18.74 381 VAL A C 1
ATOM 2786 O O . VAL A 1 395 ? 48.379 70.808 -15.803 1.00 16.69 381 VAL A O 1
ATOM 2790 N N . GLU A 1 396 ? 47.329 69.158 -16.939 1.00 21.39 382 GLU A N 1
ATOM 2791 C CA . GLU A 1 396 ? 47.717 69.642 -18.260 1.00 21.55 382 GLU A CA 1
ATOM 2792 C C . GLU A 1 396 ? 46.720 69.100 -19.293 1.00 20.67 382 GLU A C 1
ATOM 2793 O O . GLU A 1 396 ? 45.826 68.332 -18.945 1.00 21.12 382 GLU A O 1
ATOM 2799 N N . THR A 1 397 ? 46.845 69.528 -20.545 1.00 22.27 383 THR A N 1
ATOM 2800 C CA . THR A 1 397 ? 46.020 68.991 -21.634 1.00 24.25 383 THR A CA 1
ATOM 2801 C C . THR A 1 397 ? 46.038 67.460 -21.614 1.00 21.62 383 THR A C 1
ATOM 2802 O O . THR A 1 397 ? 47.102 66.846 -21.498 1.00 23.13 383 THR A O 1
ATOM 2806 N N . GLY A 1 398 ? 44.864 66.839 -21.664 1.00 24.28 384 GLY A N 1
ATOM 2807 C CA . GLY A 1 398 ? 44.788 65.388 -21.565 1.00 22.19 384 GLY A CA 1
ATOM 2808 C C . GLY A 1 398 ? 44.498 64.844 -20.174 1.00 25.56 384 GLY A C 1
ATOM 2809 O O . GLY A 1 398 ? 44.099 63.685 -20.032 1.00 24.73 384 GLY A O 1
ATOM 2810 N N . SER A 1 399 ? 44.700 65.663 -19.142 1.00 20.84 385 SER A N 1
ATOM 2811 C CA . SER A 1 399 ? 44.384 65.262 -17.767 1.00 24.52 385 SER A CA 1
ATOM 2812 C C . SER A 1 399 ? 42.929 64.856 -17.669 1.00 24.13 385 SER A C 1
ATOM 2813 O O . SER A 1 399 ? 42.080 65.406 -18.361 1.00 23.14 385 SER A O 1
ATOM 2816 N N . VAL A 1 400 ? 42.644 63.895 -16.801 1.00 28.72 386 VAL A N 1
ATOM 2817 C CA . VAL A 1 400 ? 41.282 63.420 -16.609 1.00 31.82 386 VAL A CA 1
ATOM 2818 C C . VAL A 1 400 ? 40.817 63.734 -15.199 1.00 31.03 386 VAL A C 1
ATOM 2819 O O . VAL A 1 400 ? 41.399 63.256 -14.224 1.00 29.59 386 VAL A O 1
ATOM 2823 N N . ILE A 1 401 ? 39.768 64.541 -15.093 1.00 29.16 387 ILE A N 1
ATOM 2824 C CA . ILE A 1 401 ? 39.245 64.898 -13.784 1.00 31.83 387 ILE A CA 1
ATOM 2825 C C . ILE A 1 401 ? 38.089 63.961 -13.423 1.00 34.09 387 ILE A C 1
ATOM 2826 O O . ILE A 1 401 ? 37.043 63.958 -14.081 1.00 29.94 387 ILE A O 1
ATOM 2831 N N . GLY A 1 402 ? 38.303 63.136 -12.401 1.00 32.35 388 GLY A N 1
ATOM 2832 C CA . GLY A 1 402 ? 37.241 62.324 -11.837 1.00 33.31 388 GLY A CA 1
ATOM 2833 C C . GLY A 1 402 ? 36.686 63.064 -10.637 1.00 31.24 388 GLY A C 1
ATOM 2834 O O . GLY A 1 402 ? 37.106 64.182 -10.341 1.00 35.87 388 GLY A O 1
ATOM 2835 N N . GLY A 1 403 ? 35.745 62.461 -9.929 1.00 36.22 389 GLY A N 1
ATOM 2836 C CA . GLY A 1 403 ? 35.158 63.151 -8.793 1.00 34.14 389 GLY A CA 1
ATOM 2837 C C . GLY A 1 403 ? 35.712 62.697 -7.460 1.00 32.95 389 GLY A C 1
ATOM 2838 O O . GLY A 1 403 ? 35.126 62.985 -6.414 1.00 31.60 389 GLY A O 1
ATOM 2839 N N . GLN A 1 404 ? 36.837 61.985 -7.481 1.00 33.73 390 GLN A N 1
ATOM 2840 C CA . GLN A 1 404 ? 37.363 61.380 -6.254 1.00 31.11 390 GLN A CA 1
ATOM 2841 C C . GLN A 1 404 ? 38.028 62.402 -5.343 1.00 30.10 390 GLN A C 1
ATOM 2842 O O . GLN A 1 404 ? 38.069 62.218 -4.123 1.00 25.61 390 GLN A O 1
ATOM 2848 N N . PHE A 1 405 ? 38.553 63.472 -5.936 1.00 27.47 391 PHE A N 1
ATOM 2849 C CA . PHE A 1 405 ? 39.379 64.423 -5.196 1.00 25.69 391 PHE A CA 1
ATOM 2850 C C . PHE A 1 405 ? 38.870 65.856 -5.324 1.00 28.49 391 PHE A C 1
ATOM 2851 O O . PHE A 1 405 ? 37.844 66.097 -5.955 1.00 28.15 391 PHE A O 1
ATOM 2859 N N . ASP A 1 406 ? 39.597 66.796 -4.718 1.00 26.29 392 ASP A N 1
ATOM 2860 C CA . ASP A 1 406 ? 39.255 68.222 -4.753 1.00 27.68 392 ASP A CA 1
ATOM 2861 C C . ASP A 1 406 ? 39.143 68.735 -6.193 1.00 24.88 392 ASP A C 1
ATOM 2862 O O . ASP A 1 406 ? 39.736 68.169 -7.103 1.00 23.79 392 ASP A O 1
ATOM 2867 N N . SER A 1 407 ? 38.378 69.802 -6.401 1.00 21.08 393 SER A N 1
ATOM 2868 C CA . SER A 1 407 ? 38.097 70.279 -7.757 1.00 23.49 393 SER A CA 1
ATOM 2869 C C . SER A 1 407 ? 39.201 71.183 -8.304 1.00 23.37 393 SER A C 1
ATOM 2870 O O . SER A 1 407 ? 39.145 71.628 -9.456 1.00 17.01 393 SER A O 1
ATOM 2873 N N . MET A 1 408 ? 40.197 71.458 -7.471 1.00 20.92 394 MET A N 1
ATOM 2874 C CA . MET A 1 408 ? 41.283 72.374 -7.830 1.00 23.36 394 MET A CA 1
ATOM 2875 C C . MET A 1 408 ? 42.137 71.867 -8.994 1.00 21.54 394 MET A C 1
ATOM 2876 O O . MET A 1 408 ? 42.744 70.797 -8.918 1.00 23.24 394 MET A O 1
ATOM 2881 N N . LEU A 1 409 ? 42.181 72.620 -10.082 1.00 17.75 395 LEU A N 1
ATOM 2882 C CA . LEU A 1 409 ? 43.016 72.226 -11.211 1.00 17.00 395 LEU A CA 1
ATOM 2883 C C . LEU A 1 409 ? 44.389 72.894 -11.130 1.00 18.49 395 LEU A C 1
ATOM 2884 O O . LEU A 1 409 ? 45.410 72.265 -11.416 1.00 17.98 395 LEU A O 1
ATOM 2889 N N . ALA A 1 410 ? 44.398 74.169 -10.743 1.00 13.30 396 ALA A N 1
ATOM 2890 C CA . ALA A 1 410 ? 45.590 75.006 -10.845 1.00 13.35 396 ALA A CA 1
ATOM 2891 C C . ALA A 1 410 ? 45.290 76.330 -10.165 1.00 15.26 396 ALA A C 1
ATOM 2892 O O . ALA A 1 410 ? 44.135 76.634 -9.872 1.00 14.28 396 ALA A O 1
ATOM 2894 N N . LYS A 1 411 ? 46.324 77.124 -9.923 1.00 14.02 397 LYS A N 1
ATOM 2895 C CA . LYS A 1 411 ? 46.125 78.460 -9.383 1.00 11.90 397 LYS A CA 1
ATOM 2896 C C . LYS A 1 411 ? 46.806 79.465 -10.297 1.00 12.79 397 LYS A C 1
ATOM 2897 O O . LYS A 1 411 ? 47.928 79.234 -10.761 1.00 12.65 397 LYS A O 1
ATOM 2903 N N . LEU A 1 412 ? 46.126 80.573 -10.567 1.00 11.08 398 LEU A N 1
ATOM 2904 C CA . LEU A 1 412 ? 46.728 81.666 -11.327 1.00 10.98 398 LEU A CA 1
ATOM 2905 C C . LEU A 1 412 ? 47.136 82.770 -10.353 1.00 12.05 398 LEU A C 1
ATOM 2906 O O . LEU A 1 412 ? 46.309 83.264 -9.580 1.00 12.49 398 LEU A O 1
ATOM 2911 N N . ILE A 1 413 ? 48.410 83.138 -10.355 1.00 11.03 399 ILE A N 1
ATOM 2912 C CA . ILE A 1 413 ? 48.861 84.192 -9.454 1.00 13.57 399 ILE A CA 1
ATOM 2913 C C . ILE A 1 413 ? 49.402 85.358 -10.288 1.00 12.93 399 ILE A C 1
ATOM 2914 O O . ILE A 1 413 ? 50.297 85.177 -11.108 1.00 14.66 399 ILE A O 1
ATOM 2919 N N . VAL A 1 414 ? 48.852 86.549 -10.074 1.00 10.18 400 VAL A N 1
ATOM 2920 C CA . VAL A 1 414 ? 49.211 87.704 -10.880 1.00 13.09 400 VAL A CA 1
ATOM 2921 C C . VAL A 1 414 ? 49.816 88.777 -9.999 1.00 15.55 400 VAL A C 1
ATOM 2922 O O . VAL A 1 414 ? 49.208 89.142 -8.986 1.00 15.55 400 VAL A O 1
ATOM 2926 N N . HIS A 1 415 ? 50.991 89.288 -10.389 1.00 12.77 401 HIS A N 1
ATOM 2927 C CA . HIS A 1 415 ? 51.737 90.276 -9.581 1.00 13.03 401 HIS A CA 1
ATOM 2928 C C . HIS A 1 415 ? 51.896 91.578 -10.362 1.00 14.62 401 HIS A C 1
ATOM 2929 O O . HIS A 1 415 ? 52.175 91.555 -11.563 1.00 15.64 401 HIS A O 1
ATOM 2936 N N . GLY A 1 416 ? 51.685 92.711 -9.702 1.00 14.80 402 GLY A N 1
ATOM 2937 C CA . GLY A 1 416 ? 51.847 94.010 -10.339 1.00 15.94 402 GLY A CA 1
ATOM 2938 C C . GLY A 1 416 ? 52.444 95.008 -9.356 1.00 16.72 402 GLY A C 1
ATOM 2939 O O . GLY A 1 416 ? 52.568 94.712 -8.171 1.00 15.98 402 GLY A O 1
ATOM 2940 N N . ALA A 1 417 ? 52.805 96.192 -9.834 1.00 13.51 403 ALA A N 1
ATOM 2941 C CA . ALA A 1 417 ? 53.432 97.212 -8.974 1.00 16.55 403 ALA A CA 1
ATOM 2942 C C . ALA A 1 417 ? 52.513 97.742 -7.875 1.00 13.85 403 ALA A C 1
ATOM 2943 O O . ALA A 1 417 ? 52.983 98.256 -6.860 1.00 14.08 403 ALA A O 1
ATOM 2945 N N . ASP A 1 418 ? 51.208 97.657 -8.107 1.00 14.49 404 ASP A N 1
ATOM 2946 C CA . ASP A 1 418 ? 50.207 98.034 -7.109 1.00 14.80 404 ASP A CA 1
ATOM 2947 C C . ASP A 1 418 ? 48.920 97.287 -7.406 1.00 15.28 404 ASP A C 1
ATOM 2948 O O . ASP A 1 418 ? 48.844 96.571 -8.403 1.00 14.96 404 ASP A O 1
ATOM 2953 N N . ARG A 1 419 ? 47.914 97.437 -6.548 1.00 14.31 405 ARG A N 1
ATOM 2954 C CA . ARG A 1 419 ? 46.668 96.677 -6.705 1.00 13.99 405 ARG A CA 1
ATOM 2955 C C . ARG A 1 419 ? 45.983 96.949 -8.040 1.00 15.71 405 ARG A C 1
ATOM 2956 O O . ARG A 1 419 ? 45.490 96.021 -8.693 1.00 13.20 405 ARG A O 1
ATOM 2964 N N . ALA A 1 420 ? 45.952 98.219 -8.453 1.00 14.22 406 ALA A N 1
ATOM 2965 C CA . ALA A 1 420 ? 45.396 98.552 -9.763 1.00 12.09 406 ALA A CA 1
ATOM 2966 C C . ALA A 1 420 ? 46.138 97.838 -10.899 1.00 12.96 406 ALA A C 1
ATOM 2967 O O . ALA A 1 420 ? 45.516 97.278 -11.793 1.00 14.30 406 ALA A O 1
ATOM 2969 N N . GLU A 1 421 ? 47.467 97.852 -10.882 1.00 13.66 407 GLU A N 1
ATOM 2970 C CA . GLU A 1 421 ? 48.190 97.163 -11.943 1.00 15.26 407 GLU A CA 1
ATOM 2971 C C . GLU A 1 421 ? 47.959 95.646 -11.888 1.00 13.72 407 GLU A C 1
ATOM 2972 O O . GLU A 1 421 ? 47.850 94.988 -12.925 1.00 12.75 407 GLU A O 1
ATOM 2978 N N . ALA A 1 422 ? 47.878 95.090 -10.682 1.00 11.97 408 ALA A N 1
ATOM 2979 C CA . ALA A 1 422 ? 47.631 93.660 -10.536 1.00 12.39 408 ALA A CA 1
ATOM 2980 C C . ALA A 1 422 ? 46.261 93.278 -11.092 1.00 13.46 408 ALA A C 1
ATOM 2981 O O . ALA A 1 422 ? 46.122 92.261 -11.768 1.00 12.89 408 ALA A O 1
ATOM 2983 N N . LEU A 1 423 ? 45.249 94.090 -10.798 1.00 11.88 409 LEU A N 1
ATOM 2984 C CA . LEU A 1 423 ? 43.909 93.861 -11.324 1.00 12.51 409 LEU A CA 1
ATOM 2985 C C . LEU A 1 423 ? 43.894 93.926 -12.858 1.00 15.67 409 LEU A C 1
ATOM 2986 O O . LEU A 1 423 ? 43.329 93.049 -13.522 1.00 12.94 409 LEU A O 1
ATOM 2991 N N . ALA A 1 424 ? 44.535 94.950 -13.423 1.00 12.91 410 ALA A N 1
ATOM 2992 C CA . ALA A 1 424 ? 44.655 95.051 -14.884 1.00 14.46 410 ALA A CA 1
ATOM 2993 C C . ALA A 1 424 ? 45.342 93.840 -15.503 1.00 12.61 410 ALA A C 1
ATOM 2994 O O . ALA A 1 424 ? 44.899 93.329 -16.539 1.00 12.83 410 ALA A O 1
ATOM 2996 N N . ARG A 1 425 ? 46.431 93.375 -14.889 1.00 13.35 411 ARG A N 1
ATOM 2997 C CA . ARG A 1 425 ? 47.126 92.193 -15.407 1.00 14.46 411 ARG A CA 1
ATOM 2998 C C . ARG A 1 425 ? 46.271 90.944 -15.260 1.00 14.19 411 ARG A C 1
ATOM 2999 O O . ARG A 1 425 ? 46.324 90.042 -16.101 1.00 12.97 411 ARG A O 1
ATOM 3007 N N . ALA A 1 426 ? 45.461 90.900 -14.205 1.00 13.97 412 ALA A N 1
ATOM 3008 C CA . ALA A 1 426 ? 44.595 89.746 -13.957 1.00 13.58 412 ALA A CA 1
ATOM 3009 C C . ALA A 1 426 ? 43.491 89.664 -15.005 1.00 13.26 412 ALA A C 1
ATOM 3010 O O . ALA A 1 426 ? 43.164 88.573 -15.487 1.00 13.62 412 ALA A O 1
ATOM 3012 N N . ARG A 1 427 ? 42.905 90.806 -15.363 1.00 14.76 413 ARG A N 1
ATOM 3013 C CA . ARG A 1 427 ? 41.927 90.823 -16.465 1.00 13.43 413 ARG A CA 1
ATOM 3014 C C . ARG A 1 427 ? 42.551 90.256 -17.741 1.00 12.73 413 ARG A C 1
ATOM 3015 O O . ARG A 1 427 ? 41.946 89.411 -18.418 1.00 14.76 413 ARG A O 1
ATOM 3023 N N . ARG A 1 428 ? 43.780 90.672 -18.033 1.00 12.98 414 ARG A N 1
ATOM 3024 C CA . ARG A 1 428 ? 44.495 90.220 -19.242 1.00 15.69 414 ARG A CA 1
ATOM 3025 C C . ARG A 1 428 ? 44.816 88.717 -19.197 1.00 13.89 414 ARG A C 1
ATOM 3026 O O . ARG A 1 428 ? 44.636 87.995 -20.174 1.00 14.73 414 ARG A O 1
ATOM 3034 N N . ALA A 1 429 ? 45.299 88.249 -18.053 1.00 12.67 415 ALA A N 1
ATOM 3035 C CA . ALA A 1 429 ? 45.720 86.864 -17.921 1.00 13.21 415 ALA A CA 1
ATOM 3036 C C . ALA A 1 429 ? 44.517 85.912 -17.906 1.00 16.19 415 ALA A C 1
ATOM 3037 O O . ALA A 1 429 ? 44.549 84.842 -18.537 1.00 16.21 415 ALA A O 1
ATOM 3039 N N . LEU A 1 430 ? 43.461 86.300 -17.193 1.00 12.91 416 LEU A N 1
ATOM 3040 C CA . LEU A 1 430 ? 42.224 85.512 -17.181 1.00 15.09 416 LEU A CA 1
ATOM 3041 C C . LEU A 1 430 ? 41.576 85.474 -18.563 1.00 16.65 416 LEU A C 1
ATOM 3042 O O . LEU A 1 430 ? 40.919 84.495 -18.928 1.00 15.02 416 LEU A O 1
ATOM 3047 N N . ASN A 1 431 ? 41.771 86.536 -19.340 1.00 15.35 417 ASN A N 1
ATOM 3048 C CA . ASN A 1 431 ? 41.265 86.560 -20.711 1.00 17.51 417 ASN A CA 1
ATOM 3049 C C . ASN A 1 431 ? 41.972 85.515 -21.601 1.00 17.30 417 ASN A C 1
ATOM 3050 O O . ASN A 1 431 ? 41.361 84.927 -22.493 1.00 18.91 417 ASN A O 1
ATOM 3055 N N . GLU A 1 432 ? 43.253 85.264 -21.334 1.00 16.03 418 GLU A N 1
ATOM 3056 C CA . GLU A 1 432 ? 44.038 84.306 -22.114 1.00 17.59 418 GLU A CA 1
ATOM 3057 C C . GLU A 1 432 ? 43.837 82.887 -21.633 1.00 19.59 418 GLU A C 1
ATOM 3058 O O . GLU A 1 432 ? 44.161 81.943 -22.350 1.00 20.70 418 GLU A O 1
ATOM 3064 N N . PHE A 1 433 ? 43.356 82.730 -20.404 1.00 16.43 419 PHE A N 1
ATOM 3065 C CA . PHE A 1 433 ? 43.316 81.411 -19.781 1.00 19.80 419 PHE A CA 1
ATOM 3066 C C . PHE A 1 433 ? 42.257 80.551 -20.456 1.00 19.18 419 PHE A C 1
ATOM 3067 O O . PHE A 1 433 ? 41.058 80.804 -20.311 1.00 22.05 419 PHE A O 1
ATOM 3075 N N . GLY A 1 434 ? 42.698 79.536 -21.193 1.00 19.13 420 GLY A N 1
ATOM 3076 C CA . GLY A 1 434 ? 41.766 78.654 -21.871 1.00 20.21 420 GLY A CA 1
ATOM 3077 C C . GLY A 1 434 ? 41.737 77.287 -21.216 1.00 17.41 420 GLY A C 1
ATOM 3078 O O . GLY A 1 434 ? 42.760 76.603 -21.133 1.00 18.41 420 GLY A O 1
ATOM 3079 N N . VAL A 1 435 ? 40.570 76.902 -20.713 1.00 19.51 421 VAL A N 1
ATOM 3080 C CA . VAL A 1 435 ? 40.349 75.521 -20.279 1.00 19.41 421 VAL A CA 1
ATOM 3081 C C . VAL A 1 435 ? 39.101 74.995 -20.983 1.00 21.33 421 VAL A C 1
ATOM 3082 O O . VAL A 1 435 ? 38.022 75.594 -20.875 1.00 20.24 421 VAL A O 1
ATOM 3086 N N . GLU A 1 436 ? 39.250 73.890 -21.714 1.00 20.04 422 GLU A N 1
ATOM 3087 C CA . GLU A 1 436 ? 38.121 73.295 -22.427 1.00 22.24 422 GLU A CA 1
ATOM 3088 C C . GLU A 1 436 ? 37.902 71.844 -22.004 1.00 21.14 422 GLU A C 1
ATOM 3089 O O . GLU A 1 436 ? 38.852 71.145 -21.637 1.00 20.83 422 GLU A O 1
ATOM 3095 N N . GLY A 1 437 ? 36.650 71.394 -22.057 1.00 21.78 423 GLY A N 1
ATOM 3096 C CA . GLY A 1 437 ? 36.331 70.002 -21.781 1.00 22.70 423 GLY A CA 1
ATOM 3097 C C . GLY A 1 437 ? 35.493 69.811 -20.527 1.00 23.67 423 GLY A C 1
ATOM 3098 O O . GLY A 1 437 ? 34.783 68.813 -20.395 1.00 21.14 423 GLY A O 1
ATOM 3099 N N . LEU A 1 438 ? 35.574 70.768 -19.604 1.00 20.55 424 LEU A N 1
ATOM 3100 C CA . LEU A 1 438 ? 34.807 70.712 -18.363 1.00 21.86 424 LEU A CA 1
ATOM 3101 C C . LEU A 1 438 ? 34.627 72.114 -17.794 1.00 22.20 424 LEU A C 1
ATOM 3102 O O . LEU A 1 438 ? 35.372 73.032 -18.133 1.00 18.03 424 LEU A O 1
ATOM 3107 N N . ALA A 1 439 ? 33.639 72.272 -16.924 1.00 19.97 425 ALA A N 1
ATOM 3108 C CA . ALA A 1 439 ? 33.355 73.575 -16.342 1.00 21.66 425 ALA A CA 1
ATOM 3109 C C . ALA A 1 439 ? 34.484 74.003 -15.411 1.00 19.69 425 ALA A C 1
ATOM 3110 O O . ALA A 1 439 ? 35.041 73.174 -14.698 1.00 17.27 425 ALA A O 1
ATOM 3112 N N . THR A 1 440 ? 34.821 75.294 -15.427 1.00 17.17 426 THR A N 1
ATOM 3113 C CA . THR A 1 440 ? 35.679 75.882 -14.389 1.00 17.37 426 THR A CA 1
ATOM 3114 C C . THR A 1 440 ? 35.085 77.189 -13.887 1.00 15.95 426 THR A C 1
ATOM 3115 O O . THR A 1 440 ? 34.115 77.705 -14.448 1.00 18.14 426 THR A O 1
ATOM 3119 N N . VAL A 1 441 ? 35.679 77.729 -12.828 1.00 15.08 427 VAL A N 1
ATOM 3120 C CA . VAL A 1 441 ? 35.221 79.002 -12.284 1.00 16.02 427 VAL A CA 1
ATOM 3121 C C . VAL A 1 441 ? 35.896 80.197 -12.960 1.00 13.53 427 VAL A C 1
ATOM 3122 O O . VAL A 1 441 ? 35.738 81.329 -12.507 1.00 16.05 427 VAL A O 1
ATOM 3126 N N . ILE A 1 442 ? 36.639 79.970 -14.042 1.00 14.90 428 ILE A N 1
ATOM 3127 C CA . ILE A 1 442 ? 37.262 81.115 -14.744 1.00 14.70 428 ILE A CA 1
ATOM 3128 C C . ILE A 1 442 ? 36.267 82.240 -15.093 1.00 14.51 428 ILE A C 1
ATOM 3129 O O . ILE A 1 442 ? 36.584 83.425 -14.914 1.00 15.05 428 ILE A O 1
ATOM 3134 N N . PRO A 1 443 ? 35.047 81.887 -15.547 1.00 14.53 429 PRO A N 1
ATOM 3135 C CA . PRO A 1 443 ? 34.100 82.983 -15.772 1.00 12.86 429 PRO A CA 1
ATOM 3136 C C . PRO A 1 443 ? 33.765 83.778 -14.507 1.00 15.78 429 PRO A C 1
ATOM 3137 O O . PRO A 1 443 ? 33.508 84.971 -14.614 1.00 13.83 429 PRO A O 1
ATOM 3141 N N . PHE A 1 444 ? 33.772 83.147 -13.335 1.00 14.29 430 PHE A N 1
ATOM 3142 C CA . PHE A 1 444 ? 33.578 83.903 -12.094 1.00 15.85 430 PHE A CA 1
ATOM 3143 C C . PHE A 1 444 ? 34.729 84.876 -11.856 1.00 14.23 430 PHE A C 1
ATOM 3144 O O . PHE A 1 444 ? 34.524 86.044 -11.527 1.00 14.04 430 PHE A O 1
ATOM 3152 N N . HIS A 1 445 ? 35.956 84.389 -12.000 1.00 14.95 431 HIS A N 1
ATOM 3153 C CA . HIS A 1 445 ? 37.110 85.254 -11.785 1.00 14.39 431 HIS A CA 1
ATOM 3154 C C . HIS A 1 445 ? 37.114 86.438 -12.751 1.00 15.18 431 HIS A C 1
ATOM 3155 O O . HIS A 1 445 ? 37.419 87.560 -12.353 1.00 13.39 431 HIS A O 1
ATOM 3162 N N . ARG A 1 446 ? 36.769 86.187 -14.012 1.00 14.14 432 ARG A N 1
ATOM 3163 C CA . ARG A 1 446 ? 36.694 87.259 -15.011 1.00 15.10 432 ARG A CA 1
ATOM 3164 C C . ARG A 1 446 ? 35.691 88.340 -14.585 1.00 17.09 432 ARG A C 1
ATOM 3165 O O . ARG A 1 446 ? 35.939 89.553 -14.726 1.00 18.43 432 ARG A O 1
ATOM 3173 N N . ALA A 1 447 ? 34.569 87.906 -14.025 1.00 14.21 433 ALA A N 1
ATOM 3174 C CA . ALA A 1 447 ? 33.568 88.850 -13.551 1.00 13.60 433 ALA A CA 1
ATOM 3175 C C . ALA A 1 447 ? 34.065 89.651 -12.346 1.00 15.70 433 ALA A C 1
ATOM 3176 O O . ALA A 1 447 ? 33.965 90.888 -12.325 1.00 16.38 433 ALA A O 1
ATOM 3178 N N . VAL A 1 448 ? 34.591 88.958 -11.335 1.00 14.95 434 VAL A N 1
ATOM 3179 C CA . VAL A 1 448 ? 34.921 89.626 -10.074 1.00 15.64 434 VAL A CA 1
ATOM 3180 C C . VAL A 1 448 ? 36.039 90.677 -10.211 1.00 16.69 434 VAL A C 1
ATOM 3181 O O . VAL A 1 448 ? 36.015 91.707 -9.522 1.00 15.03 434 VAL A O 1
ATOM 3185 N N . VAL A 1 449 ? 36.999 90.454 -11.114 1.00 14.05 435 VAL A N 1
ATOM 3186 C CA . VAL A 1 449 ? 38.100 91.411 -11.250 1.00 13.25 435 VAL A CA 1
ATOM 3187 C C . VAL A 1 449 ? 37.642 92.695 -11.908 1.00 19.08 435 VAL A C 1
ATOM 3188 O O . VAL A 1 449 ? 38.377 93.675 -11.923 1.00 18.77 435 VAL A O 1
ATOM 3192 N N . SER A 1 450 ? 36.434 92.693 -12.462 1.00 16.76 436 SER A N 1
ATOM 3193 C CA . SER A 1 450 ? 35.864 93.940 -12.974 1.00 19.67 436 SER A CA 1
ATOM 3194 C C . SER A 1 450 ? 34.615 94.377 -12.223 1.00 20.72 436 SER A C 1
ATOM 3195 O O . SER A 1 450 ? 33.877 95.233 -12.700 1.00 17.83 436 SER A O 1
ATOM 3198 N N . ASP A 1 451 ? 34.393 93.812 -11.035 1.00 16.14 437 ASP A N 1
ATOM 3199 C CA . ASP A 1 451 ? 33.217 94.164 -10.239 1.00 17.27 437 ASP A CA 1
ATOM 3200 C C . ASP A 1 451 ? 33.565 95.312 -9.301 1.00 17.39 437 ASP A C 1
ATOM 3201 O O . ASP A 1 451 ? 34.530 95.217 -8.540 1.00 16.82 437 ASP A O 1
ATOM 3206 N N . PRO A 1 452 ? 32.775 96.403 -9.339 1.00 21.34 438 PRO A N 1
ATOM 3207 C CA . PRO A 1 452 ? 33.088 97.584 -8.515 1.00 18.83 438 PRO A CA 1
ATOM 3208 C C . PRO A 1 452 ? 33.183 97.275 -7.018 1.00 19.42 438 PRO A C 1
ATOM 3209 O O . PRO A 1 452 ? 33.905 97.971 -6.304 1.00 18.88 438 PRO A O 1
ATOM 3213 N N . ALA A 1 453 ? 32.484 96.250 -6.538 1.00 17.12 439 ALA A N 1
ATOM 3214 C CA . ALA A 1 453 ? 32.601 95.893 -5.120 1.00 19.67 439 ALA A CA 1
ATOM 3215 C C . ALA A 1 453 ? 34.013 95.414 -4.753 1.00 16.40 439 ALA A C 1
ATOM 3216 O O . ALA A 1 453 ? 34.481 95.633 -3.635 1.00 18.32 439 ALA A O 1
ATOM 3218 N N . PHE A 1 454 ? 34.680 94.744 -5.690 1.00 15.12 440 PHE A N 1
ATOM 3219 C CA . PHE A 1 454 ? 36.026 94.219 -5.448 1.00 16.56 440 PHE A CA 1
ATOM 3220 C C . PHE A 1 454 ? 37.103 95.240 -5.820 1.00 17.07 440 PHE A C 1
ATOM 3221 O O . PHE A 1 454 ? 38.115 95.371 -5.127 1.00 14.94 440 PHE A O 1
ATOM 3229 N N . ILE A 1 455 ? 36.888 95.971 -6.912 1.00 16.04 441 ILE A N 1
ATOM 3230 C CA . ILE A 1 455 ? 37.814 97.044 -7.276 1.00 16.27 441 ILE A CA 1
ATOM 3231 C C . ILE A 1 455 ? 37.860 98.108 -6.184 1.00 16.93 441 ILE A C 1
ATOM 3232 O O . ILE A 1 455 ? 38.941 98.531 -5.760 1.00 15.94 441 ILE A O 1
ATOM 3237 N N . GLY A 1 456 ? 36.684 98.540 -5.733 1.00 15.51 442 GLY A N 1
ATOM 3238 C CA . GLY A 1 456 ? 36.598 99.492 -4.645 1.00 18.74 442 GLY A CA 1
ATOM 3239 C C . GLY A 1 456 ? 37.113 100.852 -5.078 1.00 22.13 442 GLY A C 1
ATOM 3240 O O . GLY A 1 456 ? 37.108 101.164 -6.267 1.00 17.96 442 GLY A O 1
ATOM 3241 N N . ASP A 1 457 ? 37.546 101.657 -4.109 1.00 25.77 443 ASP A N 1
ATOM 3242 C CA . ASP A 1 457 ? 38.142 102.965 -4.387 1.00 29.73 443 ASP A CA 1
ATOM 3243 C C . ASP A 1 457 ? 39.317 103.243 -3.445 1.00 31.77 443 ASP A C 1
ATOM 3244 O O . ASP A 1 457 ? 39.871 102.322 -2.841 1.00 31.92 443 ASP A O 1
ATOM 3249 N N . ALA A 1 458 ? 39.693 104.511 -3.306 1.00 34.57 444 ALA A N 1
ATOM 3250 C CA . ALA A 1 458 ? 40.825 104.862 -2.448 1.00 31.98 444 ALA A CA 1
ATOM 3251 C C . ALA A 1 458 ? 40.545 104.530 -0.982 1.00 30.92 444 ALA A C 1
ATOM 3252 O O . ALA A 1 458 ? 41.449 104.166 -0.230 1.00 34.93 444 ALA A O 1
ATOM 3254 N N . ASN A 1 459 ? 39.284 104.650 -0.583 1.00 28.67 445 ASN A N 1
ATOM 3255 C CA . ASN A 1 459 ? 38.897 104.399 0.805 1.00 32.13 445 ASN A CA 1
ATOM 3256 C C . ASN A 1 459 ? 38.724 102.918 1.163 1.00 31.58 445 ASN A C 1
ATOM 3257 O O . ASN A 1 459 ? 38.716 102.553 2.340 1.00 30.11 445 ASN A O 1
ATOM 3262 N N . GLY A 1 460 ? 38.583 102.067 0.152 1.00 26.53 446 GLY A N 1
ATOM 3263 C CA . GLY A 1 460 ? 38.482 100.641 0.402 1.00 22.54 446 GLY A CA 1
ATOM 3264 C C . GLY A 1 460 ? 37.598 99.936 -0.602 1.00 23.74 446 GLY A C 1
ATOM 3265 O O . GLY A 1 460 ? 37.322 100.485 -1.677 1.00 22.53 446 GLY A O 1
ATOM 3266 N N . PHE A 1 461 ? 37.159 98.721 -0.258 1.00 19.36 447 PHE A N 1
ATOM 3267 C CA . PHE A 1 461 ? 36.241 97.961 -1.114 1.00 18.53 447 PHE A CA 1
ATOM 3268 C C . PHE A 1 461 ? 34.979 97.492 -0.363 1.00 22.77 447 PHE A C 1
ATOM 3269 O O . PHE A 1 461 ? 34.780 97.871 0.795 1.00 21.82 447 PHE A O 1
ATOM 3277 N N . SER A 1 462 ? 34.139 96.684 -1.010 1.00 18.26 448 SER A N 1
ATOM 3278 C CA . SER A 1 462 ? 32.818 96.332 -0.456 1.00 22.29 448 SER A CA 1
ATOM 3279 C C . SER A 1 462 ? 32.591 94.829 -0.317 1.00 20.61 448 SER A C 1
ATOM 3280 O O . SER A 1 462 ? 31.454 94.391 -0.095 1.00 19.59 448 SER A O 1
ATOM 3283 N N . VAL A 1 463 ? 33.647 94.033 -0.471 1.00 18.57 449 VAL A N 1
ATOM 3284 C CA . VAL A 1 463 ? 33.493 92.582 -0.381 1.00 15.30 449 VAL A CA 1
ATOM 3285 C C . VAL A 1 463 ? 33.678 92.130 1.064 1.00 16.98 449 VAL A C 1
ATOM 3286 O O . VAL A 1 463 ? 34.133 92.903 1.918 1.00 18.24 449 VAL A O 1
ATOM 3290 N N . HIS A 1 464 ? 33.315 90.880 1.322 1.00 17.85 450 HIS A N 1
ATOM 3291 C CA . HIS A 1 464 ? 33.331 90.306 2.664 1.00 17.72 450 HIS A CA 1
ATOM 3292 C C . HIS A 1 464 ? 33.018 88.818 2.520 1.00 14.63 450 HIS A C 1
ATOM 3293 O O . HIS A 1 464 ? 32.676 88.372 1.428 1.00 14.13 450 HIS A O 1
ATOM 3300 N N . THR A 1 465 ? 33.116 88.050 3.609 1.00 14.13 451 THR A N 1
ATOM 3301 C CA . THR A 1 465 ? 33.043 86.590 3.513 1.00 13.64 451 THR A CA 1
ATOM 3302 C C . THR A 1 465 ? 31.706 86.004 3.026 1.00 15.49 451 THR A C 1
ATOM 3303 O O . THR A 1 465 ? 31.653 84.826 2.666 1.00 18.58 451 THR A O 1
ATOM 3307 N N . ARG A 1 466 ? 30.642 86.807 3.031 1.00 15.29 452 ARG A N 1
ATOM 3308 C CA . ARG A 1 466 ? 29.315 86.382 2.556 1.00 22.12 452 ARG A CA 1
ATOM 3309 C C . ARG A 1 466 ? 28.923 87.048 1.224 1.00 18.54 452 ARG A C 1
ATOM 3310 O O . ARG A 1 466 ? 27.808 86.865 0.727 1.00 20.65 452 ARG A O 1
ATOM 3318 N N . TRP A 1 467 ? 29.837 87.820 0.652 1.00 19.21 453 TRP A N 1
ATOM 3319 C CA . TRP A 1 467 ? 29.537 88.606 -0.550 1.00 19.00 453 TRP A CA 1
ATOM 3320 C C . TRP A 1 467 ? 29.205 87.754 -1.773 1.00 18.31 453 TRP A C 1
ATOM 3321 O O . TRP A 1 467 ? 28.217 88.009 -2.461 1.00 21.35 453 TRP A O 1
ATOM 3332 N N . ILE A 1 468 ? 30.027 86.747 -2.055 1.00 16.10 454 ILE A N 1
ATOM 3333 C CA . ILE A 1 468 ? 29.799 85.924 -3.239 1.00 20.63 454 ILE A CA 1
ATOM 3334 C C . ILE A 1 468 ? 28.410 85.287 -3.206 1.00 22.53 454 ILE A C 1
ATOM 3335 O O . ILE A 1 468 ? 27.703 85.263 -4.218 1.00 20.76 454 ILE A O 1
ATOM 3340 N N . GLU A 1 469 ? 28.018 84.791 -2.036 1.00 18.36 455 GLU A N 1
ATOM 3341 C CA . GLU A 1 469 ? 26.743 84.091 -1.905 1.00 23.03 455 GLU A CA 1
ATOM 3342 C C . GLU A 1 469 ? 25.506 85.000 -1.802 1.00 24.62 455 GLU A C 1
ATOM 3343 O O . GLU A 1 469 ? 24.410 84.612 -2.217 1.00 29.95 455 GLU A O 1
ATOM 3349 N N . THR A 1 470 ? 25.670 86.204 -1.271 1.00 24.61 456 THR A N 1
ATOM 3350 C CA . THR A 1 470 ? 24.506 87.025 -0.947 1.00 25.85 456 THR A CA 1
ATOM 3351 C C . THR A 1 470 ? 24.382 88.358 -1.691 1.00 25.99 456 THR A C 1
ATOM 3352 O O . THR A 1 470 ? 23.330 88.998 -1.626 1.00 25.15 456 THR A O 1
ATOM 3356 N N . GLU A 1 471 ? 25.440 88.794 -2.373 1.00 24.95 457 GLU A N 1
ATOM 3357 C CA . GLU A 1 471 ? 25.421 90.117 -3.007 1.00 23.20 457 GLU A CA 1
ATOM 3358 C C . GLU A 1 471 ? 25.871 90.143 -4.465 1.00 23.84 457 GLU A C 1
ATOM 3359 O O . GLU A 1 471 ? 25.316 90.892 -5.270 1.00 25.02 457 GLU A O 1
ATOM 3365 N N . TRP A 1 472 ? 26.894 89.357 -4.795 1.00 21.23 458 TRP A N 1
ATOM 3366 C CA . TRP A 1 472 ? 27.402 89.299 -6.161 1.00 19.73 458 TRP A CA 1
ATOM 3367 C C . TRP A 1 472 ? 26.271 88.950 -7.122 1.00 23.88 458 TRP A C 1
ATOM 3368 O O . TRP A 1 472 ? 25.488 88.026 -6.861 1.00 21.54 458 TRP A O 1
ATOM 3379 N N . ASN A 1 473 ? 26.175 89.706 -8.214 1.00 20.99 459 ASN A N 1
ATOM 3380 C CA . ASN A 1 473 ? 25.160 89.478 -9.233 1.00 20.60 459 ASN A CA 1
ATOM 3381 C C . ASN A 1 473 ? 25.663 88.416 -10.192 1.00 22.34 459 ASN A C 1
ATOM 3382 O O . ASN A 1 473 ? 26.439 88.704 -11.110 1.00 22.77 459 ASN A O 1
ATOM 3387 N N . ASN A 1 474 ? 25.232 87.180 -9.963 1.00 20.89 460 ASN A N 1
ATOM 3388 C CA . ASN A 1 474 ? 25.691 86.045 -10.747 1.00 21.27 460 ASN A CA 1
ATOM 3389 C C . ASN A 1 474 ? 24.936 85.992 -12.064 1.00 23.97 460 ASN A C 1
ATOM 3390 O O . ASN A 1 474 ? 23.746 85.702 -12.092 1.00 25.03 460 ASN A O 1
ATOM 3395 N N . THR A 1 475 ? 25.634 86.296 -13.154 1.00 23.50 461 THR A N 1
ATOM 3396 C CA . THR A 1 475 ? 25.069 86.144 -14.487 1.00 24.30 461 THR A CA 1
ATOM 3397 C C . THR A 1 475 ? 25.894 85.147 -15.295 1.00 26.10 461 THR A C 1
ATOM 3398 O O . THR A 1 475 ? 25.907 85.200 -16.520 1.00 26.68 461 THR A O 1
ATOM 3402 N N . ILE A 1 476 ? 26.584 84.236 -14.611 1.00 20.28 462 ILE A N 1
ATOM 3403 C CA . ILE A 1 476 ? 27.374 83.222 -15.300 1.00 22.05 462 ILE A CA 1
ATOM 3404 C C . ILE A 1 476 ? 26.476 82.174 -15.949 1.00 24.72 462 ILE A C 1
ATOM 3405 O O . ILE A 1 476 ? 25.636 81.557 -15.288 1.00 22.78 462 ILE A O 1
ATOM 3410 N N . GLU A 1 477 ? 26.662 81.967 -17.246 1.00 23.42 463 GLU A N 1
ATOM 3411 C CA . GLU A 1 477 ? 25.905 80.955 -17.963 1.00 27.89 463 GLU A CA 1
ATOM 3412 C C . GLU A 1 477 ? 26.445 79.578 -17.605 1.00 25.21 463 GLU A C 1
ATOM 3413 O O . GLU A 1 477 ? 27.658 79.386 -17.552 1.00 25.99 463 GLU A O 1
ATOM 3419 N N . PRO A 1 478 ? 25.548 78.610 -17.357 1.00 28.03 464 PRO A N 1
ATOM 3420 C CA . PRO A 1 478 ? 26.007 77.252 -17.048 1.00 27.70 464 PRO A CA 1
ATOM 3421 C C . PRO A 1 478 ? 26.862 76.685 -18.167 1.00 28.48 464 PRO A C 1
ATOM 3422 O O . PRO A 1 478 ? 26.687 77.064 -19.327 1.00 27.88 464 PRO A O 1
ATOM 3426 N N . PHE A 1 479 ? 27.788 75.804 -17.809 1.00 24.46 465 PHE A N 1
ATOM 3427 C CA . PHE A 1 479 ? 28.617 75.114 -18.785 1.00 27.60 465 PHE A CA 1
ATOM 3428 C C . PHE A 1 479 ? 27.783 74.060 -19.508 1.00 27.91 465 PHE A C 1
ATOM 3429 O O . PHE A 1 479 ? 27.829 73.980 -20.731 1.00 33.92 465 PHE A O 1
ATOM 3437 N N . ALA B 1 24 ? 47.577 114.784 -27.901 1.00 35.38 10 ALA B N 1
ATOM 3438 C CA . ALA B 1 24 ? 47.080 113.546 -28.499 1.00 37.43 10 ALA B CA 1
ATOM 3439 C C . ALA B 1 24 ? 47.419 112.331 -27.630 1.00 30.14 10 ALA B C 1
ATOM 3440 O O . ALA B 1 24 ? 48.537 112.228 -27.116 1.00 33.01 10 ALA B O 1
ATOM 3442 N N . ARG B 1 25 ? 46.465 111.419 -27.465 1.00 27.37 11 ARG B N 1
ATOM 3443 C CA . ARG B 1 25 ? 46.701 110.215 -26.657 1.00 24.96 11 ARG B CA 1
ATOM 3444 C C . ARG B 1 25 ? 46.464 108.913 -27.442 1.00 23.17 11 ARG B C 1
ATOM 3445 O O . ARG B 1 25 ? 45.618 108.861 -28.340 1.00 24.14 11 ARG B O 1
ATOM 3453 N N . ILE B 1 26 ? 47.238 107.877 -27.117 1.00 18.91 12 ILE B N 1
ATOM 3454 C CA . ILE B 1 26 ? 47.125 106.577 -27.778 1.00 19.87 12 ILE B CA 1
ATOM 3455 C C . ILE B 1 26 ? 45.727 106.032 -27.529 1.00 21.07 12 ILE B C 1
ATOM 3456 O O . ILE B 1 26 ? 45.286 105.999 -26.384 1.00 20.93 12 ILE B O 1
ATOM 3461 N N . SER B 1 27 ? 45.019 105.622 -28.582 1.00 20.80 13 SER B N 1
ATOM 3462 C CA . SER B 1 27 ? 43.692 105.023 -28.393 1.00 22.12 13 SER B CA 1
ATOM 3463 C C . SER B 1 27 ? 43.626 103.635 -28.995 1.00 21.65 13 SER B C 1
ATOM 3464 O O . SER B 1 27 ? 42.797 102.810 -28.602 1.00 24.46 13 SER B O 1
ATOM 3467 N N . LYS B 1 28 ? 44.502 103.375 -29.956 1.00 19.90 14 LYS B N 1
ATOM 3468 C CA . LYS B 1 28 ? 44.616 102.048 -30.539 1.00 18.90 14 LYS B CA 1
ATOM 3469 C C . LYS B 1 28 ? 46.039 101.837 -31.043 1.00 20.86 14 LYS B C 1
ATOM 3470 O O . LYS B 1 28 ? 46.574 102.671 -31.785 1.00 22.36 14 LYS B O 1
ATOM 3476 N N . VAL B 1 29 ? 46.653 100.728 -30.652 1.00 19.49 15 VAL B N 1
ATOM 3477 C CA . VAL B 1 29 ? 48.071 100.536 -30.942 1.00 19.64 15 VAL B CA 1
ATOM 3478 C C . VAL B 1 29 ? 48.331 99.393 -31.920 1.00 20.96 15 VAL B C 1
ATOM 3479 O O . VAL B 1 29 ? 47.850 98.261 -31.743 1.00 17.27 15 VAL B O 1
ATOM 3483 N N . LEU B 1 30 ? 49.075 99.712 -32.975 1.00 17.80 16 LEU B N 1
ATOM 3484 C CA . LEU B 1 30 ? 49.490 98.708 -33.944 1.00 18.74 16 LEU B CA 1
ATOM 3485 C C . LEU B 1 30 ? 50.895 98.286 -33.572 1.00 18.34 16 LEU B C 1
ATOM 3486 O O . LEU B 1 30 ? 51.769 99.136 -33.370 1.00 19.70 16 LEU B O 1
ATOM 3491 N N . VAL B 1 31 ? 51.114 96.982 -33.476 1.00 15.99 17 VAL B N 1
ATOM 3492 C CA . VAL B 1 31 ? 52.430 96.455 -33.141 1.00 19.92 17 VAL B CA 1
ATOM 3493 C C . VAL B 1 31 ? 53.139 96.021 -34.418 1.00 19.24 17 VAL B C 1
ATOM 3494 O O . VAL B 1 31 ? 52.811 94.980 -35.012 1.00 19.27 17 VAL B O 1
ATOM 3498 N N . ALA B 1 32 ? 54.111 96.827 -34.841 1.00 21.18 18 ALA B N 1
ATOM 3499 C CA . ALA B 1 32 ? 54.780 96.614 -36.128 1.00 18.87 18 ALA B CA 1
ATOM 3500 C C . ALA B 1 32 ? 55.922 95.632 -35.943 1.00 19.02 18 ALA B C 1
ATOM 3501 O O . ALA B 1 32 ? 57.095 95.989 -36.095 1.00 21.16 18 ALA B O 1
ATOM 3503 N N . ASN B 1 33 ? 55.570 94.395 -35.594 1.00 16.35 19 ASN B N 1
ATOM 3504 C CA . ASN B 1 33 ? 56.545 93.369 -35.258 1.00 19.02 19 ASN B CA 1
ATOM 3505 C C . ASN B 1 33 ? 55.878 91.987 -35.208 1.00 18.29 19 ASN B C 1
ATOM 3506 O O . ASN B 1 33 ? 54.711 91.844 -35.584 1.00 18.14 19 ASN B O 1
ATOM 3511 N N . ARG B 1 34 ? 56.619 90.989 -34.737 1.00 15.59 20 ARG B N 1
ATOM 3512 C CA . ARG B 1 34 ? 56.178 89.596 -34.735 1.00 20.66 20 ARG B CA 1
ATOM 3513 C C . ARG B 1 34 ? 56.782 88.928 -33.519 1.00 20.01 20 ARG B C 1
ATOM 3514 O O . ARG B 1 34 ? 57.472 89.581 -32.737 1.00 17.62 20 ARG B O 1
ATOM 3522 N N . GLY B 1 35 ? 56.550 87.629 -33.360 1.00 15.26 21 GLY B N 1
ATOM 3523 C CA . GLY B 1 35 ? 57.306 86.858 -32.387 1.00 19.75 21 GLY B CA 1
ATOM 3524 C C . GLY B 1 35 ? 57.002 87.216 -30.945 1.00 16.43 21 GLY B C 1
ATOM 3525 O O . GLY B 1 35 ? 55.897 87.651 -30.632 1.00 16.38 21 GLY B O 1
ATOM 3526 N N . GLU B 1 36 ? 57.976 87.022 -30.064 1.00 16.28 22 GLU B N 1
ATOM 3527 C CA . GLU B 1 36 ? 57.744 87.241 -28.635 1.00 17.49 22 GLU B CA 1
ATOM 3528 C C . GLU B 1 36 ? 57.562 88.715 -28.275 1.00 16.27 22 GLU B C 1
ATOM 3529 O O . GLU B 1 36 ? 56.815 89.041 -27.351 1.00 15.95 22 GLU B O 1
ATOM 3535 N N . ILE B 1 37 ? 58.227 89.622 -28.984 1.00 17.45 23 ILE B N 1
ATOM 3536 C CA . ILE B 1 37 ? 58.042 91.037 -28.644 1.00 17.74 23 ILE B CA 1
ATOM 3537 C C . ILE B 1 37 ? 56.635 91.503 -29.001 1.00 15.53 23 ILE B C 1
ATOM 3538 O O . ILE B 1 37 ? 56.041 92.319 -28.292 1.00 15.42 23 ILE B O 1
ATOM 3543 N N . ALA B 1 38 ? 56.096 90.983 -30.098 1.00 16.33 24 ALA B N 1
ATOM 3544 C CA . ALA B 1 38 ? 54.730 91.324 -30.491 1.00 15.39 24 ALA B CA 1
ATOM 3545 C C . ALA B 1 38 ? 53.752 90.903 -29.391 1.00 14.16 24 ALA B C 1
ATOM 3546 O O . ALA B 1 38 ? 52.913 91.694 -28.955 1.00 15.34 24 ALA B O 1
ATOM 3548 N N . VAL B 1 39 ? 53.867 89.655 -28.953 1.00 14.61 25 VAL B N 1
ATOM 3549 C CA . VAL B 1 39 ? 53.031 89.156 -27.859 1.00 18.02 25 VAL B CA 1
ATOM 3550 C C . VAL B 1 39 ? 53.169 90.041 -26.611 1.00 16.07 25 VAL B C 1
ATOM 3551 O O . VAL B 1 39 ? 52.175 90.427 -25.985 1.00 18.02 25 VAL B O 1
ATOM 3555 N N . ARG B 1 40 ? 54.408 90.384 -26.277 1.00 14.36 26 ARG B N 1
ATOM 3556 C CA . ARG B 1 40 ? 54.695 91.218 -25.102 1.00 16.15 26 ARG B CA 1
ATOM 3557 C C . ARG B 1 40 ? 53.975 92.556 -25.177 1.00 15.13 26 ARG B C 1
ATOM 3558 O O . ARG B 1 40 ? 53.366 92.999 -24.197 1.00 14.68 26 ARG B O 1
ATOM 3566 N N . VAL B 1 41 ? 54.026 93.211 -26.338 1.00 12.70 27 VAL B N 1
ATOM 3567 C CA . VAL B 1 41 ? 53.408 94.533 -26.457 1.00 15.78 27 VAL B CA 1
ATOM 3568 C C . VAL B 1 41 ? 51.887 94.427 -26.485 1.00 14.40 27 VAL B C 1
ATOM 3569 O O . VAL B 1 41 ? 51.176 95.280 -25.933 1.00 12.78 27 VAL B O 1
ATOM 3573 N N . ILE B 1 42 ? 51.393 93.388 -27.149 1.00 13.33 28 ILE B N 1
ATOM 3574 C CA . ILE B 1 42 ? 49.954 93.099 -27.166 1.00 14.19 28 ILE B CA 1
ATOM 3575 C C . ILE B 1 42 ? 49.417 92.921 -25.733 1.00 14.83 28 ILE B C 1
ATOM 3576 O O . ILE B 1 42 ? 48.350 93.456 -25.383 1.00 14.42 28 ILE B O 1
ATOM 3581 N N . ARG B 1 43 ? 50.150 92.175 -24.908 1.00 12.34 29 ARG B N 1
ATOM 3582 C CA . ARG B 1 43 ? 49.739 91.999 -23.503 1.00 13.64 29 ARG B CA 1
ATOM 3583 C C . ARG B 1 43 ? 49.741 93.328 -22.742 1.00 12.36 29 ARG B C 1
ATOM 3584 O O . ARG B 1 43 ? 48.847 93.596 -21.949 1.00 14.44 29 ARG B O 1
ATOM 3592 N N . ALA B 1 44 ? 50.741 94.166 -22.985 1.00 14.44 30 ALA B N 1
ATOM 3593 C CA . ALA B 1 44 ? 50.761 95.483 -22.348 1.00 14.95 30 ALA B CA 1
ATOM 3594 C C . ALA B 1 44 ? 49.577 96.351 -22.770 1.00 14.32 30 ALA B C 1
ATOM 3595 O O . ALA B 1 44 ? 49.023 97.099 -21.958 1.00 12.63 30 ALA B O 1
ATOM 3597 N N . ALA B 1 45 ? 49.217 96.296 -24.052 1.00 16.01 31 ALA B N 1
ATOM 3598 C CA . ALA B 1 45 ? 48.085 97.084 -24.535 1.00 14.55 31 ALA B CA 1
ATOM 3599 C C . ALA B 1 45 ? 46.839 96.671 -23.763 1.00 13.96 31 ALA B C 1
ATOM 3600 O O . ALA B 1 45 ? 46.052 97.517 -23.316 1.00 14.85 31 ALA B O 1
ATOM 3602 N N . ARG B 1 46 ? 46.659 95.363 -23.606 1.00 12.93 32 ARG B N 1
ATOM 3603 C CA . ARG B 1 46 ? 45.501 94.842 -22.876 1.00 15.95 32 ARG B CA 1
ATOM 3604 C C . ARG B 1 46 ? 45.546 95.258 -21.395 1.00 13.74 32 ARG B C 1
ATOM 3605 O O . ARG B 1 46 ? 44.516 95.599 -20.809 1.00 16.70 32 ARG B O 1
ATOM 3613 N N . ASP B 1 47 ? 46.736 95.267 -20.796 1.00 16.45 33 ASP B N 1
ATOM 3614 C CA . ASP B 1 47 ? 46.877 95.755 -19.410 1.00 15.69 33 ASP B CA 1
ATOM 3615 C C . ASP B 1 47 ? 46.440 97.217 -19.310 1.00 18.76 33 ASP B C 1
ATOM 3616 O O . ASP B 1 47 ? 45.868 97.651 -18.303 1.00 17.35 33 ASP B O 1
ATOM 3621 N N . ALA B 1 48 ? 46.716 97.970 -20.370 1.00 15.48 34 ALA B N 1
ATOM 3622 C CA . ALA B 1 48 ? 46.476 99.408 -20.390 1.00 18.76 34 ALA B CA 1
ATOM 3623 C C . ALA B 1 48 ? 45.053 99.741 -20.801 1.00 16.16 34 ALA B C 1
ATOM 3624 O O . ALA B 1 48 ? 44.640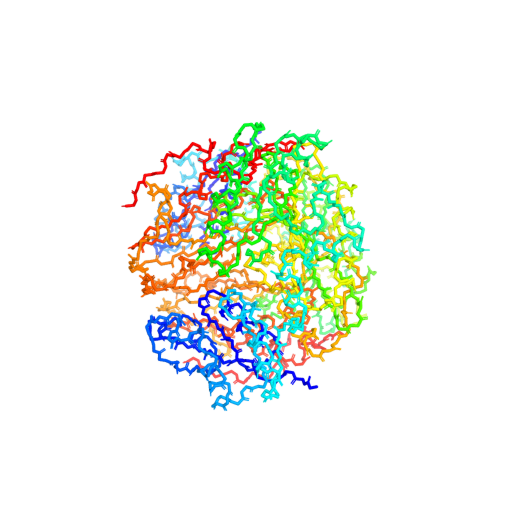 100.898 -20.746 1.00 18.48 34 ALA B O 1
ATOM 3626 N N . GLY B 1 49 ? 44.308 98.725 -21.219 1.00 15.88 35 GLY B N 1
ATOM 3627 C CA . GLY B 1 49 ? 42.954 98.938 -21.699 1.00 16.83 35 GLY B CA 1
ATOM 3628 C C . GLY B 1 49 ? 42.923 99.480 -23.124 1.00 21.41 35 GLY B C 1
ATOM 3629 O O . GLY B 1 49 ? 41.926 100.068 -23.546 1.00 19.06 35 GLY B O 1
ATOM 3630 N N . LEU B 1 50 ? 44.008 99.282 -23.874 1.00 16.52 36 LEU B N 1
ATOM 3631 C CA . LEU B 1 50 ? 44.077 99.794 -25.246 1.00 18.61 36 LEU B CA 1
ATOM 3632 C C . LEU B 1 50 ? 43.896 98.679 -26.271 1.00 17.67 36 LEU B C 1
ATOM 3633 O O . LEU B 1 50 ? 44.610 97.685 -26.225 1.00 18.99 36 LEU B O 1
ATOM 3638 N N . PRO B 1 51 ? 42.955 98.852 -27.218 1.00 21.42 37 PRO B N 1
ATOM 3639 C CA . PRO B 1 51 ? 42.838 97.860 -28.294 1.00 19.60 37 PRO B CA 1
ATOM 3640 C C . PRO B 1 51 ? 44.146 97.739 -29.079 1.00 20.56 37 PRO B C 1
ATOM 3641 O O . PRO B 1 51 ? 44.805 98.763 -29.317 1.00 18.56 37 PRO B O 1
ATOM 3645 N N . SER B 1 52 ? 44.509 96.513 -29.464 1.00 19.84 38 SER B N 1
ATOM 3646 C CA . SER B 1 52 ? 45.774 96.243 -30.154 1.00 20.66 38 SER B CA 1
ATOM 3647 C C . SER B 1 52 ? 45.568 95.706 -31.577 1.00 21.83 38 SER B C 1
ATOM 3648 O O . SER B 1 52 ? 44.549 95.064 -31.877 1.00 22.02 38 SER B O 1
ATOM 3651 N N . VAL B 1 53 ? 46.545 95.961 -32.448 1.00 18.07 39 VAL B N 1
ATOM 3652 C CA . VAL B 1 53 ? 46.484 95.484 -33.828 1.00 18.91 39 VAL B CA 1
ATOM 3653 C C . VAL B 1 53 ? 47.758 94.717 -34.162 1.00 22.00 39 VAL B C 1
ATOM 3654 O O . VAL B 1 53 ? 48.862 95.256 -34.074 1.00 21.13 39 VAL B O 1
ATOM 3658 N N . ALA B 1 54 ? 47.611 93.451 -34.529 1.00 16.07 40 ALA B N 1
ATOM 3659 C CA . ALA B 1 54 ? 48.756 92.675 -34.983 1.00 21.57 40 ALA B CA 1
ATOM 3660 C C . ALA B 1 54 ? 48.913 92.847 -36.494 1.00 20.94 40 ALA B C 1
ATOM 3661 O O . ALA B 1 54 ? 47.947 93.148 -37.191 1.00 21.58 40 ALA B O 1
ATOM 3663 N N . VAL B 1 55 ? 50.134 92.672 -36.988 1.00 21.09 41 VAL B N 1
ATOM 3664 C CA . VAL B 1 55 ? 50.360 92.529 -38.421 1.00 19.64 41 VAL B CA 1
ATOM 3665 C C . VAL B 1 55 ? 51.176 91.265 -38.620 1.00 20.38 41 VAL B C 1
ATOM 3666 O O . VAL B 1 55 ? 51.869 90.810 -37.699 1.00 21.85 41 VAL B O 1
ATOM 3670 N N . TYR B 1 56 ? 51.077 90.673 -39.809 1.00 21.61 42 TYR B N 1
ATOM 3671 C CA . TYR B 1 56 ? 51.803 89.448 -40.100 1.00 19.71 42 TYR B CA 1
ATOM 3672 C C . TYR B 1 56 ? 52.148 89.300 -41.580 1.00 21.64 42 TYR B C 1
ATOM 3673 O O . TYR B 1 56 ? 51.355 89.645 -42.464 1.00 20.27 42 TYR B O 1
ATOM 3682 N N . ALA B 1 57 ? 53.353 88.802 -41.825 1.00 22.20 43 ALA B N 1
ATOM 3683 C CA . ALA B 1 57 ? 53.731 88.295 -43.146 1.00 26.06 43 ALA B CA 1
ATOM 3684 C C . ALA B 1 57 ? 53.057 86.946 -43.335 1.00 27.43 43 ALA B C 1
ATOM 3685 O O . ALA B 1 57 ? 52.615 86.332 -42.363 1.00 25.79 43 ALA B O 1
ATOM 3687 N N . GLU B 1 58 ? 53.009 86.460 -44.574 1.00 29.76 44 GLU B N 1
ATOM 3688 C CA . GLU B 1 58 ? 52.359 85.174 -44.870 1.00 25.80 44 GLU B CA 1
ATOM 3689 C C . GLU B 1 58 ? 52.834 83.964 -44.035 1.00 26.69 44 GLU B C 1
ATOM 3690 O O . GLU B 1 58 ? 52.009 83.204 -43.526 1.00 27.65 44 GLU B O 1
ATOM 3696 N N . PRO B 1 59 ? 54.156 83.781 -43.866 1.00 24.53 45 PRO B N 1
ATOM 3697 C CA . PRO B 1 59 ? 54.587 82.656 -43.022 1.00 27.40 45 PRO B CA 1
ATOM 3698 C C . PRO B 1 59 ? 54.152 82.751 -41.550 1.00 29.33 45 PRO B C 1
ATOM 3699 O O . PRO B 1 59 ? 54.252 81.749 -40.833 1.00 24.00 45 PRO B O 1
ATOM 3703 N N . ASP B 1 60 ? 53.696 83.920 -41.103 1.00 25.15 46 ASP B N 1
ATOM 3704 C CA . ASP B 1 60 ? 53.379 84.122 -39.683 1.00 28.37 46 ASP B CA 1
ATOM 3705 C C . ASP B 1 60 ? 51.871 84.124 -39.397 1.00 28.30 46 ASP B C 1
ATOM 3706 O O . ASP B 1 60 ? 51.451 84.410 -38.276 1.00 25.05 46 ASP B O 1
ATOM 3711 N N . ALA B 1 61 ? 51.061 83.810 -40.405 1.00 26.62 47 ALA B N 1
ATOM 3712 C CA . ALA B 1 61 ? 49.598 83.876 -40.280 1.00 23.48 47 ALA B CA 1
ATOM 3713 C C . ALA B 1 61 ? 49.033 83.110 -39.068 1.00 25.61 47 ALA B C 1
ATOM 3714 O O . ALA B 1 61 ? 47.954 83.424 -38.560 1.00 26.53 47 ALA B O 1
ATOM 3716 N N . GLU B 1 62 ? 49.780 82.127 -38.584 1.00 25.69 48 GLU B N 1
ATOM 3717 C CA . GLU B 1 62 ? 49.299 81.324 -37.468 1.00 30.89 48 GLU B CA 1
ATOM 3718 C C . GLU B 1 62 ? 50.092 81.549 -36.182 1.00 29.68 48 GLU B C 1
ATOM 3719 O O . GLU B 1 62 ? 49.924 80.806 -35.214 1.00 28.53 48 GLU B O 1
ATOM 3725 N N . SER B 1 63 ? 50.945 82.573 -36.175 1.00 27.41 49 SER B N 1
ATOM 3726 C CA . SER B 1 63 ? 51.736 82.901 -34.988 1.00 28.91 49 SER B CA 1
ATOM 3727 C C . SER B 1 63 ? 50.826 83.248 -33.830 1.00 18.59 49 SER B C 1
ATOM 3728 O O . SER B 1 63 ? 49.753 83.814 -34.042 1.00 20.55 49 SER B O 1
ATOM 3731 N N . PRO B 1 64 ? 51.251 82.918 -32.602 1.00 22.09 50 PRO B N 1
ATOM 3732 C CA . PRO B 1 64 ? 50.496 83.286 -31.395 1.00 21.83 50 PRO B CA 1
ATOM 3733 C C . PRO B 1 64 ? 50.104 84.756 -31.375 1.00 21.39 50 PRO B C 1
ATOM 3734 O O . PRO B 1 64 ? 48.978 85.074 -30.992 1.00 21.78 50 PRO B O 1
ATOM 3738 N N . HIS B 1 65 ? 50.996 85.648 -31.800 1.00 18.16 51 HIS B N 1
ATOM 3739 C CA . HIS B 1 65 ? 50.685 87.073 -31.675 1.00 20.16 51 HIS B CA 1
ATOM 3740 C C . HIS B 1 65 ? 49.498 87.498 -32.539 1.00 19.78 51 HIS B C 1
ATOM 3741 O O . HIS B 1 65 ? 48.790 88.454 -32.207 1.00 19.36 51 HIS B O 1
ATOM 3748 N N . VAL B 1 66 ? 49.277 86.796 -33.647 1.00 20.06 52 VAL B N 1
ATOM 3749 C CA . VAL B 1 66 ? 48.214 87.183 -34.575 1.00 18.65 52 VAL B CA 1
ATOM 3750 C C . VAL B 1 66 ? 46.815 87.076 -33.947 1.00 21.69 52 VAL B C 1
ATOM 3751 O O . VAL B 1 66 ? 45.988 87.988 -34.078 1.00 24.21 52 VAL B O 1
ATOM 3755 N N . ARG B 1 67 ? 46.544 85.966 -33.265 1.00 19.37 53 ARG B N 1
ATOM 3756 C CA . ARG B 1 67 ? 45.226 85.795 -32.659 1.00 23.13 53 ARG B CA 1
ATOM 3757 C C . ARG B 1 67 ? 45.132 86.419 -31.270 1.00 25.68 53 ARG B C 1
ATOM 3758 O O . ARG B 1 67 ? 44.031 86.618 -30.756 1.00 23.33 53 ARG B O 1
ATOM 3766 N N . LEU B 1 68 ? 46.278 86.730 -30.662 1.00 23.31 54 LEU B N 1
ATOM 3767 C CA . LEU B 1 68 ? 46.266 87.295 -29.311 1.00 19.91 54 LEU B CA 1
ATOM 3768 C C . LEU B 1 68 ? 45.815 88.753 -29.342 1.00 21.12 54 LEU B C 1
ATOM 3769 O O . LEU B 1 68 ? 45.202 89.249 -28.391 1.00 18.95 54 LEU B O 1
ATOM 3774 N N . ALA B 1 69 ? 46.117 89.450 -30.437 1.00 19.77 55 ALA B N 1
ATOM 3775 C CA . ALA B 1 69 ? 45.724 90.855 -30.557 1.00 17.17 55 ALA B CA 1
ATOM 3776 C C . ALA B 1 69 ? 44.224 90.975 -30.762 1.00 16.80 55 ALA B C 1
ATOM 3777 O O . ALA B 1 69 ? 43.571 90.005 -31.130 1.00 22.21 55 ALA B O 1
ATOM 3779 N N . ASP B 1 70 ? 43.676 92.162 -30.543 1.00 18.49 56 ASP B N 1
ATOM 3780 C CA . ASP B 1 70 ? 42.243 92.366 -30.736 1.00 20.59 56 ASP B CA 1
ATOM 3781 C C . ASP B 1 70 ? 41.851 92.259 -32.209 1.00 23.93 56 ASP B C 1
ATOM 3782 O O . ASP B 1 70 ? 40.762 91.783 -32.525 1.00 24.92 56 ASP B O 1
ATOM 3787 N N . GLU B 1 71 ? 42.750 92.699 -33.091 1.00 21.16 57 GLU B N 1
ATOM 3788 C CA . GLU B 1 71 ? 42.591 92.595 -34.545 1.00 21.95 57 GLU B CA 1
ATOM 3789 C C . GLU B 1 71 ? 43.932 92.220 -35.141 1.00 23.41 57 GLU B C 1
ATOM 3790 O O . GLU B 1 71 ? 44.980 92.534 -34.566 1.00 20.15 57 GLU B O 1
ATOM 3796 N N . ALA B 1 72 ? 43.908 91.608 -36.323 1.00 23.13 58 ALA B N 1
ATOM 3797 C CA . ALA B 1 72 ? 45.133 91.302 -37.054 1.00 22.17 58 ALA B CA 1
ATOM 3798 C C . ALA B 1 72 ? 44.973 91.680 -38.533 1.00 27.68 58 ALA B C 1
ATOM 3799 O O . ALA B 1 72 ? 43.902 91.492 -39.103 1.00 25.65 58 ALA B O 1
ATOM 3801 N N . PHE B 1 73 ? 46.029 92.217 -39.144 1.00 24.10 59 PHE B N 1
ATOM 3802 C CA . PHE B 1 73 ? 46.012 92.546 -40.576 1.00 23.71 59 PHE B CA 1
ATOM 3803 C C . PHE B 1 73 ? 47.144 91.859 -41.349 1.00 24.46 59 PHE B C 1
ATOM 3804 O O . PHE B 1 73 ? 48.311 91.877 -40.937 1.00 21.95 59 PHE B O 1
ATOM 3812 N N . ALA B 1 74 ? 46.794 91.237 -42.470 1.00 25.53 60 ALA B N 1
ATOM 3813 C CA . ALA B 1 74 ? 47.799 90.599 -43.308 1.00 24.43 60 ALA B CA 1
ATOM 3814 C C . ALA B 1 74 ? 48.544 91.682 -44.082 1.00 25.18 60 ALA B C 1
ATOM 3815 O O . ALA B 1 74 ? 47.933 92.598 -44.638 1.00 25.80 60 ALA B O 1
ATOM 3817 N N . LEU B 1 75 ? 49.868 91.587 -44.099 1.00 26.47 61 LEU B N 1
ATOM 3818 C CA . LEU B 1 75 ? 50.673 92.549 -44.834 1.00 27.57 61 LEU B CA 1
ATOM 3819 C C . LEU B 1 75 ? 50.905 91.996 -46.225 1.00 26.09 61 LEU B C 1
ATOM 3820 O O . LEU B 1 75 ? 51.179 92.742 -47.173 1.00 28.41 61 LEU B O 1
ATOM 3825 N N . GLY B 1 76 ? 50.795 90.677 -46.332 1.00 25.83 62 GLY B N 1
ATOM 3826 C CA . GLY B 1 76 ? 51.189 89.975 -47.540 1.00 29.46 62 GLY B CA 1
ATOM 3827 C C . GLY B 1 76 ? 52.700 89.939 -47.598 1.00 31.44 62 GLY B C 1
ATOM 3828 O O . GLY B 1 76 ? 53.370 90.695 -46.893 1.00 31.66 62 GLY B O 1
ATOM 3829 N N . GLY B 1 77 ? 53.247 89.063 -48.430 1.00 29.43 63 GLY B N 1
ATOM 3830 C CA . GLY B 1 77 ? 54.688 88.931 -48.541 1.00 28.48 63 GLY B CA 1
ATOM 3831 C C . GLY B 1 77 ? 55.251 87.777 -47.738 1.00 27.79 63 GLY B C 1
ATOM 3832 O O . GLY B 1 77 ? 54.660 87.347 -46.746 1.00 30.14 63 GLY B O 1
ATOM 3833 N N . GLN B 1 78 ? 56.405 87.281 -48.179 1.00 28.72 64 GLN B N 1
ATOM 3834 C CA . GLN B 1 78 ? 57.101 86.180 -47.529 1.00 27.28 64 GLN B CA 1
ATOM 3835 C C . GLN B 1 78 ? 58.271 86.694 -46.720 1.00 30.98 64 GLN B C 1
ATOM 3836 O O . GLN B 1 78 ? 58.559 86.183 -45.637 1.00 31.62 64 GLN B O 1
ATOM 3842 N N . THR B 1 79 ? 58.963 87.693 -47.264 1.00 23.42 65 THR B N 1
ATOM 3843 C CA . THR B 1 79 ? 60.216 88.153 -46.679 1.00 26.72 65 THR B CA 1
ATOM 3844 C C . THR B 1 79 ? 59.975 89.423 -45.867 1.00 22.38 65 THR B C 1
ATOM 3845 O O . THR B 1 79 ? 58.956 90.095 -46.051 1.00 22.95 65 THR B O 1
ATOM 3849 N N . SER B 1 80 ? 60.913 89.749 -44.980 1.00 25.23 66 SER B N 1
ATOM 3850 C CA . SER B 1 80 ? 60.801 90.950 -44.150 1.00 25.39 66 SER B CA 1
ATOM 3851 C C . SER B 1 80 ? 60.682 92.193 -45.008 1.00 23.76 66 SER B C 1
ATOM 3852 O O . SER B 1 80 ? 59.894 93.100 -44.710 1.00 20.52 66 SER B O 1
ATOM 3855 N N . ALA B 1 81 ? 61.466 92.236 -46.084 1.00 21.51 67 ALA B N 1
ATOM 3856 C CA . ALA B 1 81 ? 61.460 93.400 -46.962 1.00 23.61 67 ALA B CA 1
ATOM 3857 C C . ALA B 1 81 ? 60.085 93.596 -47.581 1.00 21.50 67 ALA B C 1
ATOM 3858 O O . ALA B 1 81 ? 59.644 94.725 -47.784 1.00 21.41 67 ALA B O 1
ATOM 3860 N N . GLU B 1 82 ? 59.400 92.490 -47.862 1.00 21.60 68 GLU B N 1
ATOM 3861 C CA . GLU B 1 82 ? 58.068 92.539 -48.464 1.00 21.11 68 GLU B CA 1
ATOM 3862 C C . GLU B 1 82 ? 56.972 92.859 -47.463 1.00 24.34 68 GLU B C 1
ATOM 3863 O O . GLU B 1 82 ? 55.855 93.187 -47.854 1.00 27.69 68 GLU B O 1
ATOM 3869 N N . SER B 1 83 ? 57.275 92.743 -46.175 1.00 23.24 69 SER B N 1
ATOM 3870 C CA . SER B 1 83 ? 56.232 92.831 -45.162 1.00 21.20 69 SER B CA 1
ATOM 3871 C C . SER B 1 83 ? 56.596 93.789 -44.020 1.00 21.56 69 SER B C 1
ATOM 3872 O O . SER B 1 83 ? 56.316 94.991 -44.098 1.00 20.15 69 SER B O 1
ATOM 3875 N N . TYR B 1 84 ? 57.237 93.258 -42.980 1.00 19.64 70 TYR B N 1
ATOM 3876 C CA . TYR B 1 84 ? 57.513 94.032 -41.759 1.00 21.34 70 TYR B CA 1
ATOM 3877 C C . TYR B 1 84 ? 58.386 95.270 -41.984 1.00 22.34 70 TYR B C 1
ATOM 3878 O O . TYR B 1 84 ? 58.304 96.245 -41.220 1.00 22.16 70 TYR B O 1
ATOM 3887 N N . LEU B 1 85 ? 59.221 95.239 -43.020 1.00 18.66 71 LEU B N 1
ATOM 3888 C CA . LEU B 1 85 ? 60.130 96.361 -43.292 1.00 22.08 71 LEU B CA 1
ATOM 3889 C C . LEU B 1 85 ? 59.578 97.396 -44.277 1.00 23.32 71 LEU B C 1
ATOM 3890 O O . LEU B 1 85 ? 60.186 98.451 -44.478 1.00 23.67 71 LEU B O 1
ATOM 3895 N N . ASP B 1 86 ? 58.416 97.108 -44.866 1.00 25.48 72 ASP B N 1
ATOM 3896 C CA . ASP B 1 86 ? 57.780 98.010 -45.831 1.00 24.79 72 ASP B CA 1
ATOM 3897 C C . ASP B 1 86 ? 57.008 99.116 -45.136 1.00 24.58 72 ASP B C 1
ATOM 3898 O O . ASP B 1 86 ? 55.972 98.842 -44.519 1.00 26.30 72 ASP B O 1
ATOM 3903 N N . PHE B 1 87 ? 57.484 100.360 -45.258 1.00 20.28 73 PHE B N 1
ATOM 3904 C CA . PHE B 1 87 ? 56.838 101.508 -44.611 1.00 21.64 73 PHE B CA 1
ATOM 3905 C C . PHE B 1 87 ? 55.363 101.617 -44.979 1.00 23.51 73 PHE B C 1
ATOM 3906 O O . PHE B 1 87 ? 54.505 101.781 -44.112 1.00 21.53 73 PHE B O 1
ATOM 3914 N N . ALA B 1 88 ? 55.077 101.555 -46.278 1.00 21.41 74 ALA B N 1
ATOM 3915 C CA . ALA B 1 88 ? 53.728 101.801 -46.773 1.00 22.09 74 ALA B CA 1
ATOM 3916 C C . ALA B 1 88 ? 52.729 100.735 -46.310 1.00 18.20 74 ALA B C 1
ATOM 3917 O O . ALA B 1 88 ? 51.559 101.031 -46.081 1.00 20.84 74 ALA B O 1
ATOM 3919 N N . LYS B 1 89 ? 53.184 99.498 -46.187 1.00 19.67 75 LYS B N 1
ATOM 3920 C CA . LYS B 1 89 ? 52.285 98.435 -45.737 1.00 21.24 75 LYS B CA 1
ATOM 3921 C C . LYS B 1 89 ? 51.939 98.627 -44.263 1.00 22.68 75 LYS B C 1
ATOM 3922 O O . LYS B 1 89 ? 50.782 98.458 -43.860 1.00 23.25 75 LYS B O 1
ATOM 3928 N N . ILE B 1 90 ? 52.939 98.985 -43.458 1.00 22.94 76 ILE B N 1
ATOM 3929 C CA . ILE B 1 90 ? 52.713 99.157 -42.024 1.00 19.78 76 ILE B CA 1
ATOM 3930 C C . ILE B 1 90 ? 51.764 100.331 -41.805 1.00 21.68 76 ILE B C 1
ATOM 3931 O O . ILE B 1 90 ? 50.802 100.247 -41.035 1.00 22.68 76 ILE B O 1
ATOM 3936 N N . LEU B 1 91 ? 52.037 101.427 -42.501 1.00 22.44 77 LEU B N 1
ATOM 3937 C CA . LEU B 1 91 ? 51.200 102.619 -42.402 1.00 22.13 77 LEU B CA 1
ATOM 3938 C C . LEU B 1 91 ? 49.795 102.379 -42.948 1.00 22.17 77 LEU B C 1
ATOM 3939 O O . LEU B 1 91 ? 48.812 102.931 -42.439 1.00 21.83 77 LEU B O 1
ATOM 3944 N N . ASP B 1 92 ? 49.699 101.573 -43.999 1.00 23.80 78 ASP B N 1
ATOM 3945 C CA . ASP B 1 92 ? 48.394 101.196 -44.527 1.00 25.09 78 ASP B CA 1
ATOM 3946 C C . ASP B 1 92 ? 47.598 100.365 -43.521 1.00 21.48 78 ASP B C 1
ATOM 3947 O O . ASP B 1 92 ? 46.393 100.554 -43.379 1.00 23.55 78 ASP B O 1
ATOM 3952 N N . ALA B 1 93 ? 48.260 99.433 -42.836 1.00 22.84 79 ALA B N 1
ATOM 3953 C CA . ALA B 1 93 ? 47.563 98.616 -41.833 1.00 22.43 79 ALA B CA 1
ATOM 3954 C C . ALA B 1 93 ? 47.028 99.489 -40.691 1.00 23.58 79 ALA B C 1
ATOM 3955 O O . ALA B 1 93 ? 45.936 99.252 -40.165 1.00 22.79 79 ALA B O 1
ATOM 3957 N N . ALA B 1 94 ? 47.799 100.506 -40.317 1.00 24.04 80 ALA B N 1
ATOM 3958 C CA . ALA B 1 94 ? 47.369 101.466 -39.300 1.00 23.30 80 ALA B CA 1
ATOM 3959 C C . ALA B 1 94 ? 46.131 102.238 -39.762 1.00 24.26 80 ALA B C 1
ATOM 3960 O O . ALA B 1 94 ? 45.182 102.425 -38.995 1.00 24.56 80 ALA B O 1
ATOM 3962 N N . ALA B 1 95 ? 46.137 102.688 -41.017 1.00 24.00 81 ALA B N 1
ATOM 3963 C CA . ALA B 1 95 ? 45.004 103.458 -41.539 1.00 21.95 81 ALA B CA 1
ATOM 3964 C C . ALA B 1 95 ? 43.732 102.607 -41.609 1.00 25.18 81 ALA B C 1
ATOM 3965 O O . ALA B 1 95 ? 42.654 103.049 -41.195 1.00 26.66 81 ALA B O 1
ATOM 3967 N N . LYS B 1 96 ? 43.876 101.381 -42.111 1.00 23.83 82 LYS B N 1
ATOM 3968 C CA . LYS B 1 96 ? 42.751 100.455 -42.250 1.00 26.95 82 LYS B CA 1
ATOM 3969 C C . LYS B 1 96 ? 42.184 100.006 -40.902 1.00 28.91 82 LYS B C 1
ATOM 3970 O O . LYS B 1 96 ? 40.968 99.899 -40.744 1.00 27.38 82 LYS B O 1
ATOM 3976 N N . SER B 1 97 ? 43.072 99.727 -39.945 1.00 26.83 83 SER B N 1
ATOM 3977 C CA . SER B 1 97 ? 42.665 99.254 -38.622 1.00 26.61 83 SER B CA 1
ATOM 3978 C C . SER B 1 97 ? 42.129 100.382 -37.773 1.00 25.89 83 SER B C 1
ATOM 3979 O O . SER B 1 97 ? 41.348 100.152 -36.847 1.00 30.19 83 SER B O 1
ATOM 3982 N N . GLY B 1 98 ? 42.572 101.598 -38.066 1.00 25.49 84 GLY B N 1
ATOM 3983 C CA . GLY B 1 98 ? 42.215 102.753 -37.257 1.00 25.90 84 GLY B CA 1
ATOM 3984 C C . GLY B 1 98 ? 43.131 102.976 -36.058 1.00 23.39 84 GLY B C 1
ATOM 3985 O O . GLY B 1 98 ? 42.800 103.735 -35.148 1.00 22.71 84 GLY B O 1
ATOM 3986 N N . ALA B 1 99 ? 44.286 102.316 -36.053 1.00 20.02 85 ALA B N 1
ATOM 3987 C CA . ALA B 1 99 ? 45.280 102.537 -35.005 1.00 22.50 85 ALA B CA 1
ATOM 3988 C C . ALA B 1 99 ? 45.803 103.963 -35.090 1.00 22.87 85 ALA B C 1
ATOM 3989 O O . ALA B 1 99 ? 46.003 104.483 -36.190 1.00 24.63 85 ALA B O 1
ATOM 3991 N N . ASN B 1 100 ? 46.019 104.610 -33.946 1.00 20.73 86 ASN B N 1
ATOM 3992 C CA . ASN B 1 100 ? 46.561 105.970 -33.964 1.00 19.89 86 ASN B CA 1
ATOM 3993 C C . ASN B 1 100 ? 47.980 106.039 -33.402 1.00 19.55 86 ASN B C 1
ATOM 3994 O O . ASN B 1 100 ? 48.540 107.126 -33.211 1.00 18.46 86 ASN B O 1
ATOM 3999 N N . ALA B 1 101 ? 48.555 104.865 -33.157 1.00 19.10 87 ALA B N 1
ATOM 4000 C CA . ALA B 1 101 ? 49.904 104.763 -32.614 1.00 16.37 87 ALA B CA 1
ATOM 4001 C C . ALA B 1 101 ? 50.588 103.499 -33.117 1.00 18.43 87 ALA B C 1
ATOM 4002 O O . ALA B 1 101 ? 49.929 102.496 -33.398 1.00 18.82 87 ALA B O 1
ATOM 4004 N N . ILE B 1 102 ? 51.913 103.542 -33.222 1.00 16.04 88 ILE B N 1
ATOM 4005 C CA . ILE B 1 102 ? 52.669 102.373 -33.642 1.00 17.54 88 ILE B CA 1
ATOM 4006 C C . ILE B 1 102 ? 53.792 102.064 -32.657 1.00 17.55 88 ILE B C 1
ATOM 4007 O O . ILE B 1 102 ? 54.631 102.927 -32.352 1.00 16.90 88 ILE B O 1
ATOM 4012 N N . HIS B 1 103 ? 53.794 100.838 -32.151 1.00 16.22 89 HIS B N 1
ATOM 4013 C CA . HIS B 1 103 ? 54.911 100.351 -31.351 1.00 17.33 89 HIS B CA 1
ATOM 4014 C C . HIS B 1 103 ? 55.761 99.436 -32.230 1.00 18.58 89 HIS B C 1
ATOM 4015 O O . HIS B 1 103 ? 55.267 98.435 -32.756 1.00 19.69 89 HIS B O 1
ATOM 4022 N N . PRO B 1 104 ? 57.045 99.784 -32.404 1.00 19.99 90 PRO B N 1
ATOM 4023 C CA . PRO B 1 104 ? 57.916 99.052 -33.338 1.00 18.82 90 PRO B CA 1
ATOM 4024 C C . PRO B 1 104 ? 58.603 97.840 -32.730 1.00 20.99 90 PRO B C 1
ATOM 4025 O O . PRO B 1 104 ? 59.319 97.136 -33.448 1.00 20.37 90 PRO B O 1
ATOM 4029 N N . GLY B 1 105 ? 58.406 97.599 -31.436 1.00 16.11 91 GLY B N 1
ATOM 4030 C CA . GLY B 1 105 ? 59.120 96.535 -30.751 1.00 19.30 91 GLY B CA 1
ATOM 4031 C C . GLY B 1 105 ? 60.610 96.814 -30.752 1.00 19.80 91 GLY B C 1
ATOM 4032 O O . GLY B 1 105 ? 61.037 97.939 -30.449 1.00 20.00 91 GLY B O 1
ATOM 4033 N N . TYR B 1 106 ? 61.394 95.788 -31.086 1.00 18.96 92 TYR B N 1
ATOM 4034 C CA . TYR B 1 106 ? 62.837 95.908 -31.272 1.00 19.93 92 TYR B CA 1
ATOM 4035 C C . TYR B 1 106 ? 63.178 95.212 -32.585 1.00 23.13 92 TYR B C 1
ATOM 4036 O O . TYR B 1 106 ? 62.439 94.333 -33.036 1.00 20.96 92 TYR B O 1
ATOM 4045 N N . GLY B 1 107 ? 64.286 95.593 -33.208 1.00 23.83 93 GLY B N 1
ATOM 4046 C CA . GLY B 1 107 ? 64.590 95.084 -34.535 1.00 21.56 93 GLY B CA 1
ATOM 4047 C C . GLY B 1 107 ? 63.650 95.713 -35.547 1.00 21.17 93 GLY B C 1
ATOM 4048 O O . GLY B 1 107 ? 62.947 96.683 -35.237 1.00 21.16 93 GLY B O 1
ATOM 4049 N N . PHE B 1 108 ? 63.630 95.149 -36.751 1.00 23.26 94 PHE B N 1
ATOM 4050 C CA . PHE B 1 108 ? 62.838 95.678 -37.854 1.00 18.95 94 PHE B CA 1
ATOM 4051 C C . PHE B 1 108 ? 62.957 97.191 -38.004 1.00 22.76 94 PHE B C 1
ATOM 4052 O O . PHE B 1 108 ? 64.023 97.683 -38.358 1.00 22.46 94 PHE B O 1
ATOM 4060 N N . LEU B 1 109 ? 61.891 97.931 -37.718 1.00 17.23 95 LEU B N 1
ATOM 4061 C CA . LEU B 1 109 ? 61.919 99.379 -37.944 1.00 19.64 95 LEU B CA 1
ATOM 4062 C C . LEU B 1 109 ? 62.162 100.219 -36.683 1.00 19.13 95 LEU B C 1
ATOM 4063 O O . LEU B 1 109 ? 62.146 101.454 -36.749 1.00 20.09 95 LEU B O 1
ATOM 4068 N N . ALA B 1 110 ? 62.390 99.561 -35.545 1.00 19.78 96 ALA B N 1
ATOM 4069 C CA . ALA B 1 110 ? 62.502 100.262 -34.251 1.00 18.68 96 ALA B CA 1
ATOM 4070 C C . ALA B 1 110 ? 63.617 101.310 -34.222 1.00 22.87 96 ALA B C 1
ATOM 4071 O O . ALA B 1 110 ? 63.503 102.330 -33.537 1.00 23.53 96 ALA B O 1
ATOM 4073 N N . GLU B 1 111 ? 64.684 101.062 -34.973 1.00 20.86 97 GLU B N 1
ATOM 4074 C CA . GLU B 1 111 ? 65.809 101.997 -35.042 1.00 24.43 97 GLU B CA 1
ATOM 4075 C C . GLU B 1 111 ? 65.881 102.730 -36.369 1.00 22.94 97 GLU B C 1
ATOM 4076 O O . GLU B 1 111 ? 66.946 103.208 -36.749 1.00 21.58 97 GLU B O 1
ATOM 4082 N N . ASN B 1 112 ? 64.775 102.795 -37.090 1.00 21.13 98 ASN B N 1
ATOM 4083 C CA . ASN B 1 112 ? 64.785 103.444 -38.397 1.00 19.46 98 ASN B CA 1
ATOM 4084 C C . ASN B 1 112 ? 64.235 104.855 -38.237 1.00 21.29 98 ASN B C 1
ATOM 4085 O O . ASN B 1 112 ? 63.027 105.046 -38.079 1.00 21.20 98 ASN B O 1
ATOM 4090 N N . ALA B 1 113 ? 65.125 105.847 -38.243 1.00 16.98 99 ALA B N 1
ATOM 4091 C CA . ALA B 1 113 ? 64.708 107.230 -38.044 1.00 21.39 99 ALA B CA 1
ATOM 4092 C C . ALA B 1 113 ? 63.736 107.676 -39.122 1.00 21.33 99 ALA B C 1
ATOM 4093 O O . ALA B 1 113 ? 62.816 108.457 -38.856 1.00 21.26 99 ALA B O 1
ATOM 4095 N N . ASP B 1 114 ? 63.933 107.182 -40.341 1.00 22.73 100 ASP B N 1
ATOM 4096 C CA . ASP B 1 114 ? 63.066 107.582 -41.448 1.00 21.89 100 ASP B CA 1
ATOM 4097 C C . ASP B 1 114 ? 61.647 107.040 -41.286 1.00 20.01 100 ASP B C 1
ATOM 4098 O O . ASP B 1 114 ? 60.683 107.737 -41.584 1.00 19.57 100 ASP B O 1
ATOM 4103 N N . PHE B 1 115 ? 61.515 105.803 -40.807 1.00 19.96 101 PHE B N 1
ATOM 4104 C CA . PHE B 1 115 ? 60.181 105.285 -40.502 1.00 20.17 101 PHE B CA 1
ATOM 4105 C C . PHE B 1 115 ? 59.517 106.075 -39.371 1.00 20.56 101 PHE B C 1
ATOM 4106 O O . PHE B 1 115 ? 58.340 106.449 -39.450 1.00 19.56 101 PHE B O 1
ATOM 4114 N N . ALA B 1 116 ? 60.283 106.330 -38.315 1.00 21.29 102 ALA B N 1
ATOM 4115 C CA . ALA B 1 116 ? 59.807 107.160 -37.210 1.00 20.66 102 ALA B CA 1
ATOM 4116 C C . ALA B 1 116 ? 59.194 108.457 -37.725 1.00 19.10 102 ALA B C 1
ATOM 4117 O O . ALA B 1 116 ? 58.079 108.828 -37.345 1.00 18.11 102 ALA B O 1
ATOM 4119 N N . GLN B 1 117 ? 59.921 109.142 -38.602 1.00 21.71 103 GLN B N 1
ATOM 4120 C CA . GLN B 1 117 ? 59.441 110.401 -39.154 1.00 18.90 103 GLN B CA 1
ATOM 4121 C C . GLN B 1 117 ? 58.207 110.171 -40.027 1.00 21.60 103 GLN B C 1
ATOM 4122 O O . GLN B 1 117 ? 57.305 111.017 -40.078 1.00 21.79 103 GLN B O 1
ATOM 4128 N N . ALA B 1 118 ? 58.165 109.022 -40.705 1.00 18.98 104 ALA B N 1
ATOM 4129 C CA . ALA B 1 118 ? 57.019 108.691 -41.544 1.00 22.65 104 ALA B CA 1
ATOM 4130 C C . ALA B 1 118 ? 55.763 108.515 -40.703 1.00 20.12 104 ALA B C 1
ATOM 4131 O O . ALA B 1 118 ? 54.695 109.021 -41.052 1.00 20.56 104 ALA B O 1
ATOM 4133 N N . VAL B 1 119 ? 55.898 107.776 -39.601 1.00 23.67 105 VAL B N 1
ATOM 4134 C CA . VAL B 1 119 ? 54.803 107.583 -38.649 1.00 19.79 105 VAL B CA 1
ATOM 4135 C C . VAL B 1 119 ? 54.286 108.933 -38.161 1.00 19.67 105 VAL B C 1
ATOM 4136 O O . VAL B 1 119 ? 53.079 109.200 -38.176 1.00 20.00 105 VAL B O 1
ATOM 4140 N N . ILE B 1 120 ? 55.210 109.782 -37.726 1.00 20.38 106 ILE B N 1
ATOM 4141 C CA . ILE B 1 120 ? 54.870 111.129 -37.265 1.00 23.11 106 ILE B CA 1
ATOM 4142 C C . ILE B 1 120 ? 54.176 111.969 -38.354 1.00 22.36 106 ILE B C 1
ATOM 4143 O O . ILE B 1 120 ? 53.166 112.626 -38.087 1.00 23.56 106 ILE B O 1
ATOM 4148 N N . ASP B 1 121 ? 54.704 111.941 -39.574 1.00 23.62 107 ASP B N 1
ATOM 4149 C CA . ASP B 1 121 ? 54.134 112.754 -40.660 1.00 24.35 107 ASP B CA 1
ATOM 4150 C C . ASP B 1 121 ? 52.739 112.255 -41.035 1.00 25.04 107 ASP B C 1
ATOM 4151 O O . ASP B 1 121 ? 51.913 113.020 -41.521 1.00 26.29 107 ASP B O 1
ATOM 4156 N N . ALA B 1 122 ? 52.473 110.974 -40.788 1.00 23.22 108 ALA B N 1
ATOM 4157 C CA . ALA B 1 122 ? 51.148 110.402 -41.035 1.00 22.99 108 ALA B CA 1
ATOM 4158 C C . ALA B 1 122 ? 50.132 110.760 -39.952 1.00 26.82 108 ALA B C 1
ATOM 4159 O O . ALA B 1 122 ? 48.999 110.290 -39.989 1.00 27.50 108 ALA B O 1
ATOM 4161 N N . GLY B 1 123 ? 50.545 111.575 -38.984 1.00 22.69 109 GLY B N 1
ATOM 4162 C CA . GLY B 1 123 ? 49.668 112.006 -37.910 1.00 25.30 109 GLY B CA 1
ATOM 4163 C C . GLY B 1 123 ? 49.499 110.967 -36.805 1.00 24.47 109 GLY B C 1
ATOM 4164 O O . GLY B 1 123 ? 48.564 111.052 -36.011 1.00 24.02 109 GLY B O 1
ATOM 4165 N N . LEU B 1 124 ? 50.400 109.989 -36.757 1.00 23.39 110 LEU B N 1
ATOM 4166 C CA . LEU B 1 124 ? 50.326 108.910 -35.767 1.00 23.23 110 LEU B CA 1
ATOM 4167 C C . LEU B 1 124 ? 51.283 109.149 -34.601 1.00 23.33 110 LEU B C 1
ATOM 4168 O O . LEU B 1 124 ? 52.239 109.925 -34.715 1.00 20.56 110 LEU B O 1
ATOM 4173 N N . ILE B 1 125 ? 51.032 108.473 -33.482 1.00 19.29 111 ILE B N 1
ATOM 4174 C CA . ILE B 1 125 ? 51.947 108.543 -32.349 1.00 18.09 111 ILE B CA 1
ATOM 4175 C C . ILE B 1 125 ? 53.034 107.494 -32.507 1.00 19.34 111 ILE B C 1
ATOM 4176 O O . ILE B 1 125 ? 52.750 106.308 -32.650 1.00 18.35 111 ILE B O 1
ATOM 4181 N N . TRP B 1 126 ? 54.286 107.933 -32.512 1.00 16.84 112 TRP B N 1
ATOM 4182 C CA . TRP B 1 126 ? 55.400 106.999 -32.627 1.00 16.83 112 TRP B CA 1
ATOM 4183 C C . TRP B 1 126 ? 55.833 106.643 -31.213 1.00 17.55 112 TRP B C 1
ATOM 4184 O O . TRP B 1 126 ? 56.253 107.515 -30.453 1.00 17.03 112 TRP B O 1
ATOM 4195 N N . ILE B 1 127 ? 55.699 105.371 -30.847 1.00 15.01 113 ILE B N 1
ATOM 4196 C CA . ILE B 1 127 ? 56.093 104.948 -29.501 1.00 15.75 113 ILE B CA 1
ATOM 4197 C C . ILE B 1 127 ? 57.588 104.630 -29.472 1.00 15.95 113 ILE B C 1
ATOM 4198 O O . ILE B 1 127 ? 58.017 103.481 -29.620 1.00 16.33 113 ILE B O 1
ATOM 4203 N N . GLY B 1 128 ? 58.382 105.682 -29.295 1.00 14.96 114 GLY B N 1
ATOM 4204 C CA . GLY B 1 128 ? 59.828 105.572 -29.361 1.00 17.91 114 GLY B CA 1
ATOM 4205 C C . GLY B 1 128 ? 60.427 106.962 -29.370 1.00 18.04 114 GLY B C 1
ATOM 4206 O O . GLY B 1 128 ? 59.701 107.947 -29.235 1.00 20.49 114 GLY B O 1
ATOM 4207 N N . PRO B 1 129 ? 61.755 107.053 -29.504 1.00 17.96 115 PRO B N 1
ATOM 4208 C CA . PRO B 1 129 ? 62.447 108.342 -29.413 1.00 19.04 115 PRO B CA 1
ATOM 4209 C C . PRO B 1 129 ? 62.309 109.170 -30.683 1.00 19.60 115 PRO B C 1
ATOM 4210 O O . PRO B 1 129 ? 61.909 108.632 -31.718 1.00 21.66 115 PRO B O 1
ATOM 4214 N N . SER B 1 130 ? 62.653 110.454 -30.603 1.00 20.14 116 SER B N 1
ATOM 4215 C CA . SER B 1 130 ? 62.596 111.335 -31.767 1.00 20.63 116 SER B CA 1
ATOM 4216 C C . SER B 1 130 ? 63.516 110.806 -32.851 1.00 19.45 116 SER B C 1
ATOM 4217 O O . SER B 1 130 ? 64.544 110.189 -32.559 1.00 19.96 116 SER B O 1
ATOM 4220 N N . PRO B 1 131 ? 63.123 111.005 -34.119 1.00 22.41 117 PRO B N 1
ATOM 4221 C CA . PRO B 1 131 ? 63.984 110.651 -35.251 1.00 21.82 117 PRO B CA 1
ATOM 4222 C C . PRO B 1 131 ? 65.404 111.205 -35.101 1.00 19.49 117 PRO B C 1
ATOM 4223 O O . PRO B 1 131 ? 66.348 110.470 -35.358 1.00 20.21 117 PRO B O 1
ATOM 4227 N N . GLN B 1 132 ? 65.564 112.454 -34.671 1.00 22.34 118 GLN B N 1
ATOM 4228 C CA . GLN B 1 132 ? 66.914 113.031 -34.571 1.00 23.51 118 GLN B CA 1
ATOM 4229 C C . GLN B 1 132 ? 67.743 112.312 -33.492 1.00 24.75 118 GLN B C 1
ATOM 4230 O O . GLN B 1 132 ? 68.956 112.106 -33.655 1.00 24.04 118 GLN B O 1
ATOM 4236 N N . SER B 1 133 ? 67.083 111.897 -32.410 1.00 23.27 119 SER B N 1
ATOM 4237 C CA . SER B 1 133 ? 67.739 111.086 -31.382 1.00 21.16 119 SER B CA 1
ATOM 4238 C C . SER B 1 133 ? 68.259 109.768 -31.931 1.00 20.05 119 SER B C 1
ATOM 4239 O O . SER B 1 133 ? 69.369 109.342 -31.602 1.00 20.44 119 SER B O 1
ATOM 4242 N N . ILE B 1 134 ? 67.452 109.109 -32.755 1.00 20.76 120 ILE B N 1
ATOM 4243 C CA . ILE B 1 134 ? 67.861 107.826 -33.321 1.00 19.44 120 ILE B CA 1
ATOM 4244 C C . ILE B 1 134 ? 69.101 107.988 -34.196 1.00 20.69 120 ILE B C 1
ATOM 4245 O O . ILE B 1 134 ? 70.055 107.209 -34.101 1.00 20.68 120 ILE B O 1
ATOM 4250 N N . ARG B 1 135 ? 69.087 109.006 -35.053 1.00 22.42 121 ARG B N 1
ATOM 4251 C CA . ARG B 1 135 ? 70.246 109.283 -35.907 1.00 24.26 121 ARG B CA 1
ATOM 4252 C C . ARG B 1 135 ? 71.500 109.629 -35.109 1.00 21.60 121 ARG B C 1
ATOM 4253 O O . ARG B 1 135 ? 72.560 109.041 -35.338 1.00 25.02 121 ARG B O 1
ATOM 4261 N N . ASP B 1 136 ? 71.376 110.577 -34.183 1.00 20.20 122 ASP B N 1
ATOM 4262 C CA . ASP B 1 136 ? 72.518 111.028 -33.404 1.00 21.21 122 ASP B CA 1
ATOM 4263 C C . ASP B 1 136 ? 73.127 109.865 -32.606 1.00 23.90 122 ASP B C 1
ATOM 4264 O O . ASP B 1 136 ? 74.348 109.678 -32.584 1.00 23.19 122 ASP B O 1
ATOM 4269 N N . LEU B 1 137 ? 72.276 109.076 -31.957 1.00 19.84 123 LEU B N 1
ATOM 4270 C CA . LEU B 1 137 ? 72.774 108.020 -31.077 1.00 19.03 123 LEU B CA 1
ATOM 4271 C C . LEU B 1 137 ? 73.194 106.778 -31.859 1.00 19.75 123 LEU B C 1
ATOM 4272 O O . LEU B 1 137 ? 73.980 105.965 -31.373 1.00 21.36 123 LEU B O 1
ATOM 4277 N N . GLY B 1 138 ? 72.679 106.642 -33.079 1.00 22.60 124 GLY B N 1
ATOM 4278 C CA . GLY B 1 138 ? 73.044 105.518 -33.932 1.00 23.77 124 GLY B CA 1
ATOM 4279 C C . GLY B 1 138 ? 74.343 105.727 -34.704 1.00 24.55 124 GLY B C 1
ATOM 4280 O O . GLY B 1 138 ? 74.847 104.800 -35.322 1.00 30.68 124 GLY B O 1
ATOM 4281 N N . ASP B 1 139 ? 74.876 106.945 -34.683 1.00 25.19 125 ASP B N 1
ATOM 4282 C CA . ASP B 1 139 ? 76.137 107.245 -35.368 1.00 28.45 125 ASP B CA 1
ATOM 4283 C C . ASP B 1 139 ? 77.279 107.337 -34.363 1.00 29.03 125 ASP B C 1
ATOM 4284 O O . ASP B 1 139 ? 77.239 108.178 -33.467 1.00 27.20 125 ASP B O 1
ATOM 4289 N N . LYS B 1 140 ? 78.292 106.483 -34.516 1.00 29.02 126 LYS B N 1
ATOM 4290 C CA . LYS B 1 140 ? 79.376 106.370 -33.530 1.00 31.98 126 LYS B CA 1
ATOM 4291 C C . LYS B 1 140 ? 80.079 107.682 -33.186 1.00 30.66 126 LYS B C 1
ATOM 4292 O O . LYS B 1 140 ? 80.335 107.980 -32.007 1.00 30.40 126 LYS B O 1
ATOM 4298 N N . VAL B 1 141 ? 80.391 108.458 -34.220 1.00 29.63 127 VAL B N 1
ATOM 4299 C CA . VAL B 1 141 ? 81.058 109.745 -34.068 1.00 29.74 127 VAL B CA 1
ATOM 4300 C C . VAL B 1 141 ? 80.185 110.754 -33.332 1.00 29.54 127 VAL B C 1
ATOM 4301 O O . VAL B 1 141 ? 80.615 111.358 -32.347 1.00 27.95 127 VAL B O 1
ATOM 4305 N N . THR B 1 142 ? 78.958 110.939 -33.810 1.00 27.19 128 THR B N 1
ATOM 4306 C CA . THR B 1 142 ? 78.006 111.823 -33.143 1.00 27.83 128 THR B CA 1
ATOM 4307 C C . THR B 1 142 ? 77.735 111.393 -31.691 1.00 28.26 128 THR B C 1
ATOM 4308 O O . THR B 1 142 ? 77.662 112.233 -30.782 1.00 28.56 128 THR B O 1
ATOM 4312 N N . ALA B 1 143 ? 77.591 110.089 -31.475 1.00 25.20 129 ALA B N 1
ATOM 4313 C CA . ALA B 1 143 ? 77.326 109.559 -30.138 1.00 26.08 129 ALA B CA 1
ATOM 4314 C C . ALA B 1 143 ? 78.503 109.807 -29.199 1.00 27.90 129 ALA B C 1
ATOM 4315 O O . ALA B 1 143 ? 78.318 110.049 -27.997 1.00 24.62 129 ALA B O 1
ATOM 4317 N N . ARG B 1 144 ? 79.715 109.730 -29.741 1.00 26.72 130 ARG B N 1
ATOM 4318 C CA . ARG B 1 144 ? 80.905 110.023 -28.952 1.00 28.05 130 ARG B CA 1
ATOM 4319 C C . ARG B 1 144 ? 80.923 111.485 -28.484 1.00 29.61 130 ARG B C 1
ATOM 4320 O O . ARG B 1 144 ? 81.276 111.775 -27.338 1.00 31.44 130 ARG B O 1
ATOM 4328 N N . HIS B 1 145 ? 80.519 112.404 -29.356 1.00 28.86 131 HIS B N 1
ATOM 4329 C CA . HIS B 1 145 ? 80.432 113.814 -28.977 1.00 27.31 131 HIS B CA 1
ATOM 4330 C C . HIS B 1 145 ? 79.363 114.047 -27.912 1.00 28.42 131 HIS B C 1
ATOM 4331 O O . HIS B 1 145 ? 79.562 114.830 -26.979 1.00 25.00 131 HIS B O 1
ATOM 4338 N N . ILE B 1 146 ? 78.226 113.368 -28.056 1.00 25.39 132 ILE B N 1
ATOM 4339 C CA . ILE B 1 146 ? 77.165 113.442 -27.054 1.00 26.68 132 ILE B CA 1
ATOM 4340 C C . ILE B 1 146 ? 77.684 112.962 -25.690 1.00 24.85 132 ILE B C 1
ATOM 4341 O O . ILE B 1 146 ? 77.456 113.601 -24.654 1.00 21.53 132 ILE B O 1
ATOM 4346 N N . ALA B 1 147 ? 78.390 111.839 -25.700 1.00 23.07 133 ALA B N 1
ATOM 4347 C CA . ALA B 1 147 ? 78.901 111.257 -24.464 1.00 25.73 133 ALA B CA 1
ATOM 4348 C C . ALA B 1 147 ? 79.938 112.166 -23.800 1.00 27.23 133 ALA B C 1
ATOM 4349 O O . ALA B 1 147 ? 79.991 112.274 -22.568 1.00 24.19 133 ALA B O 1
ATOM 4351 N N . ALA B 1 148 ? 80.768 112.808 -24.619 1.00 25.44 134 ALA B N 1
ATOM 4352 C CA . ALA B 1 148 ? 81.782 113.735 -24.122 1.00 23.02 134 ALA B CA 1
ATOM 4353 C C . ALA B 1 148 ? 81.153 114.957 -23.464 1.00 25.03 134 ALA B C 1
ATOM 4354 O O . ALA B 1 148 ? 81.576 115.377 -22.377 1.00 25.07 134 ALA B O 1
ATOM 4356 N N . ARG B 1 149 ? 80.147 115.535 -24.120 1.00 22.51 135 ARG B N 1
ATOM 4357 C CA . ARG B 1 149 ? 79.442 116.685 -23.563 1.00 21.78 135 ARG B CA 1
ATOM 4358 C C . ARG B 1 149 ? 78.715 116.300 -22.278 1.00 22.24 135 ARG B C 1
ATOM 4359 O O . ARG B 1 149 ? 78.507 117.131 -21.393 1.00 20.79 135 ARG B O 1
ATOM 4367 N N . ALA B 1 150 ? 78.333 115.028 -22.182 1.00 20.33 136 ALA B N 1
ATOM 4368 C CA . ALA B 1 150 ? 77.612 114.521 -21.015 1.00 21.70 136 ALA B CA 1
ATOM 4369 C C . ALA B 1 150 ? 78.588 114.033 -19.945 1.00 21.45 136 ALA B C 1
ATOM 4370 O O . ALA B 1 150 ? 78.173 113.515 -18.898 1.00 19.62 136 ALA B O 1
ATOM 4372 N N . GLN B 1 151 ? 79.881 114.175 -20.232 1.00 20.12 137 GLN B N 1
ATOM 4373 C CA . GLN B 1 151 ? 80.934 113.864 -19.270 1.00 19.26 137 GLN B CA 1
ATOM 4374 C C . GLN B 1 151 ? 80.858 112.407 -18.836 1.00 22.24 137 GLN B C 1
ATOM 4375 O O . GLN B 1 151 ? 81.008 112.075 -17.659 1.00 22.71 137 GLN B O 1
ATOM 4381 N N . ALA B 1 152 ? 80.617 111.535 -19.806 1.00 20.71 138 ALA B N 1
ATOM 4382 C CA . ALA B 1 152 ? 80.568 110.100 -19.551 1.00 22.07 138 ALA B CA 1
ATOM 4383 C C . ALA B 1 152 ? 81.968 109.482 -19.584 1.00 26.19 138 ALA B C 1
ATOM 4384 O O . ALA B 1 152 ? 82.841 109.957 -20.308 1.00 25.45 138 ALA B O 1
ATOM 4386 N N . PRO B 1 153 ? 82.180 108.396 -18.820 1.00 27.23 139 PRO B N 1
ATOM 4387 C CA . PRO B 1 153 ? 83.486 107.719 -18.824 1.00 31.06 139 PRO B CA 1
ATOM 4388 C C . PRO B 1 153 ? 83.831 107.133 -20.196 1.00 34.30 139 PRO B C 1
ATOM 4389 O O . PRO B 1 153 ? 83.045 106.378 -20.772 1.00 31.31 139 PRO B O 1
ATOM 4393 N N . LEU B 1 154 ? 85.001 107.485 -20.717 1.00 36.06 140 LEU B N 1
ATOM 4394 C CA . LEU B 1 154 ? 85.427 107.015 -22.031 1.00 38.70 140 LEU B CA 1
ATOM 4395 C C . LEU B 1 154 ? 86.769 106.309 -21.927 1.00 41.52 140 LEU B C 1
ATOM 4396 O O . LEU B 1 154 ? 87.601 106.679 -21.098 1.00 43.03 140 LEU B O 1
ATOM 4401 N N . VAL B 1 155 ? 86.969 105.286 -22.758 1.00 41.38 141 VAL B N 1
ATOM 4402 C CA . VAL B 1 155 ? 88.269 104.618 -22.852 1.00 46.84 141 VAL B CA 1
ATOM 4403 C C . VAL B 1 155 ? 89.333 105.652 -23.236 1.00 50.34 141 VAL B C 1
ATOM 4404 O O . VAL B 1 155 ? 89.222 106.306 -24.277 1.00 49.37 141 VAL B O 1
ATOM 4408 N N . PRO B 1 156 ? 90.342 105.840 -22.366 1.00 49.18 142 PRO B N 1
ATOM 4409 C CA . PRO B 1 156 ? 91.443 106.780 -22.618 1.00 51.72 142 PRO B CA 1
ATOM 4410 C C . PRO B 1 156 ? 92.176 106.483 -23.922 1.00 53.94 142 PRO B C 1
ATOM 4411 O O . PRO B 1 156 ? 92.180 107.344 -24.805 1.00 56.57 142 PRO B O 1
ATOM 4415 N N . TYR B 1 226 ? 93.681 99.376 -22.335 1.00 48.23 212 TYR B N 1
ATOM 4416 C CA . TYR B 1 226 ? 93.053 98.213 -22.955 1.00 52.12 212 TYR B CA 1
ATOM 4417 C C . TYR B 1 226 ? 92.128 97.523 -21.964 1.00 50.30 212 TYR B C 1
ATOM 4418 O O . TYR B 1 226 ? 92.521 97.236 -20.833 1.00 49.90 212 TYR B O 1
ATOM 4427 N N . LEU B 1 227 ? 90.897 97.265 -22.395 1.00 49.87 213 LEU B N 1
ATOM 4428 C CA . LEU B 1 227 ? 89.914 96.610 -21.544 1.00 46.93 213 LEU B CA 1
ATOM 4429 C C . LEU B 1 227 ? 90.190 95.118 -21.388 1.00 43.80 213 LEU B C 1
ATOM 4430 O O . LEU B 1 227 ? 90.004 94.328 -22.313 1.00 43.61 213 LEU B O 1
ATOM 4435 N N . ASP B 1 228 ? 90.649 94.752 -20.196 1.00 46.11 214 ASP B N 1
ATOM 4436 C CA . ASP B 1 228 ? 91.019 93.380 -19.882 1.00 43.19 214 ASP B CA 1
ATOM 4437 C C . ASP B 1 228 ? 89.766 92.597 -19.498 1.00 40.52 214 ASP B C 1
ATOM 4438 O O . ASP B 1 228 ? 89.077 92.991 -18.550 1.00 37.25 214 ASP B O 1
ATOM 4443 N N . LYS B 1 229 ? 89.498 91.503 -20.226 1.00 34.99 215 LYS B N 1
ATOM 4444 C CA . LYS B 1 229 ? 88.297 90.661 -20.053 1.00 35.81 215 LYS B CA 1
ATOM 4445 C C . LYS B 1 229 ? 87.098 91.442 -19.506 1.00 33.12 215 LYS B C 1
ATOM 4446 O O . LYS B 1 229 ? 86.699 91.247 -18.353 1.00 29.04 215 LYS B O 1
ATOM 4452 N N . PRO B 1 230 ? 86.545 92.354 -20.322 1.00 29.02 216 PRO B N 1
ATOM 4453 C CA . PRO B 1 230 ? 85.532 93.303 -19.845 1.00 26.22 216 PRO B CA 1
ATOM 4454 C C . PRO B 1 230 ? 84.159 92.656 -19.663 1.00 26.54 216 PRO B C 1
ATOM 4455 O O . PRO B 1 230 ? 83.836 91.691 -20.358 1.00 24.12 216 PRO B O 1
ATOM 4459 N N . ARG B 1 231 ? 83.383 93.171 -18.714 1.00 23.90 217 ARG B N 1
ATOM 4460 C CA . ARG B 1 231 ? 81.986 92.780 -18.568 1.00 22.95 217 ARG B CA 1
ATOM 4461 C C . ARG B 1 231 ? 81.135 93.755 -19.371 1.00 24.29 217 ARG B C 1
ATOM 4462 O O . ARG B 1 231 ? 81.520 94.915 -19.559 1.00 22.32 217 ARG B O 1
ATOM 4470 N N . HIS B 1 232 ? 79.988 93.287 -19.855 1.00 21.64 218 HIS B N 1
ATOM 4471 C CA . HIS B 1 232 ? 79.012 94.158 -20.506 1.00 21.32 218 HIS B CA 1
ATOM 4472 C C . HIS B 1 232 ? 77.935 94.545 -19.479 1.00 22.47 218 HIS B C 1
ATOM 4473 O O . HIS B 1 232 ? 77.117 93.720 -19.078 1.00 22.09 218 HIS B O 1
ATOM 4480 N N . VAL B 1 233 ? 77.949 95.799 -19.045 1.00 20.09 219 VAL B N 1
ATOM 4481 C CA . VAL B 1 233 ? 77.003 96.266 -18.038 1.00 19.84 219 VAL B CA 1
ATOM 4482 C C . VAL B 1 233 ? 76.180 97.406 -18.621 1.00 20.87 219 VAL B C 1
ATOM 4483 O O . VAL B 1 233 ? 76.737 98.342 -19.204 1.00 18.77 219 VAL B O 1
ATOM 4487 N N . GLU B 1 234 ? 74.857 97.337 -18.482 1.00 20.63 220 GLU B N 1
ATOM 4488 C CA . GLU B 1 234 ? 74.001 98.344 -19.111 1.00 18.10 220 GLU B CA 1
ATOM 4489 C C . GLU B 1 234 ? 72.971 98.914 -18.144 1.00 17.93 220 GLU B C 1
ATOM 4490 O O . GLU B 1 234 ? 72.568 98.248 -17.183 1.00 16.07 220 GLU B O 1
ATOM 4496 N N . ALA B 1 235 ? 72.574 100.161 -18.386 1.00 13.80 221 ALA B N 1
ATOM 4497 C CA . ALA B 1 235 ? 71.581 100.848 -17.566 1.00 16.74 221 ALA B CA 1
ATOM 4498 C C . ALA B 1 235 ? 70.279 101.016 -18.322 1.00 14.05 221 ALA B C 1
ATOM 4499 O O . ALA B 1 235 ? 70.245 101.654 -19.370 1.00 16.53 221 ALA B O 1
ATOM 4501 N N . GLN B 1 236 ? 69.206 100.450 -17.784 1.00 17.36 222 GLN B N 1
ATOM 4502 C CA . GLN B 1 236 ? 67.876 100.645 -18.346 1.00 16.16 222 GLN B CA 1
ATOM 4503 C C . GLN B 1 236 ? 67.367 102.012 -17.923 1.00 17.19 222 GLN B C 1
ATOM 4504 O O . GLN B 1 236 ? 67.284 102.291 -16.720 1.00 15.37 222 GLN B O 1
ATOM 4510 N N . VAL B 1 237 ? 67.034 102.873 -18.886 1.00 13.61 223 VAL B N 1
ATOM 4511 C CA . VAL B 1 237 ? 66.496 104.189 -18.545 1.00 16.52 223 VAL B CA 1
ATOM 4512 C C . VAL B 1 237 ? 65.009 104.301 -18.850 1.00 15.54 223 VAL B C 1
ATOM 4513 O O . VAL B 1 237 ? 64.454 103.553 -19.661 1.00 16.46 223 VAL B O 1
ATOM 4517 N N . ILE B 1 238 ? 64.374 105.251 -18.179 1.00 15.46 224 ILE B N 1
ATOM 4518 C CA . ILE B 1 238 ? 63.030 105.683 -18.515 1.00 12.23 224 ILE B CA 1
ATOM 4519 C C . ILE B 1 238 ? 63.103 107.203 -18.586 1.00 14.65 224 ILE B C 1
ATOM 4520 O O . ILE B 1 238 ? 63.423 107.850 -17.590 1.00 15.08 224 ILE B O 1
ATOM 4525 N N . ALA B 1 239 ? 62.812 107.773 -19.754 1.00 13.84 225 ALA B N 1
ATOM 4526 C CA . ALA B 1 239 ? 63.013 109.204 -19.971 1.00 15.35 225 ALA B CA 1
ATOM 4527 C C . ALA B 1 239 ? 61.769 109.815 -20.593 1.00 15.71 225 ALA B C 1
ATOM 4528 O O . ALA B 1 239 ? 61.356 109.413 -21.681 1.00 14.97 225 ALA B O 1
ATOM 4530 N N . ASP B 1 240 ? 61.165 110.783 -19.912 1.00 12.55 226 ASP B N 1
ATOM 4531 C CA . ASP B 1 240 ? 59.952 111.375 -20.439 1.00 16.12 226 ASP B CA 1
ATOM 4532 C C . ASP B 1 240 ? 60.276 112.488 -21.430 1.00 16.07 226 ASP B C 1
ATOM 4533 O O . ASP B 1 240 ? 61.448 112.786 -21.675 1.00 16.93 226 ASP B O 1
ATOM 4538 N N . GLN B 1 241 ? 59.243 113.097 -21.993 1.00 15.93 227 GLN B N 1
ATOM 4539 C CA . GLN B 1 241 ? 59.447 114.201 -22.926 1.00 19.35 227 GLN B CA 1
ATOM 4540 C C . GLN B 1 241 ? 59.690 115.536 -22.220 1.00 20.65 227 GLN B C 1
ATOM 4541 O O . GLN B 1 241 ? 59.637 116.598 -22.847 1.00 19.78 227 GLN B O 1
ATOM 4547 N N . HIS B 1 242 ? 59.991 115.482 -20.926 1.00 21.37 228 HIS B N 1
ATOM 4548 C CA . HIS B 1 242 ? 60.073 116.697 -20.125 1.00 21.41 228 HIS B CA 1
ATOM 4549 C C . HIS B 1 242 ? 61.397 116.824 -19.395 1.00 22.27 228 HIS B C 1
ATOM 4550 O O . HIS B 1 242 ? 61.516 117.606 -18.443 1.00 18.68 228 HIS B O 1
ATOM 4557 N N . GLY B 1 243 ? 62.377 116.036 -19.826 1.00 18.29 229 GLY B N 1
ATOM 4558 C CA . GLY B 1 243 ? 63.721 116.110 -19.274 1.00 21.11 229 GLY B CA 1
ATOM 4559 C C . GLY B 1 243 ? 63.967 115.303 -18.007 1.00 21.03 229 GLY B C 1
ATOM 4560 O O . GLY B 1 243 ? 65.069 115.363 -17.454 1.00 18.85 229 GLY B O 1
ATOM 4561 N N . ASN B 1 244 ? 62.957 114.567 -17.537 1.00 18.37 230 ASN B N 1
ATOM 4562 C CA . ASN B 1 244 ? 63.121 113.695 -16.365 1.00 16.79 230 ASN B CA 1
ATOM 4563 C C . ASN B 1 244 ? 63.628 112.321 -16.784 1.00 17.85 230 ASN B C 1
ATOM 4564 O O . ASN B 1 244 ? 63.100 111.733 -17.729 1.00 15.55 230 ASN B O 1
ATOM 4569 N N . VAL B 1 245 ? 64.659 111.818 -16.104 1.00 16.38 231 VAL B N 1
ATOM 4570 C CA . VAL B 1 245 ? 65.222 110.506 -16.428 1.00 16.76 231 VAL B CA 1
ATOM 4571 C C . VAL B 1 245 ? 65.452 109.717 -15.151 1.00 18.96 231 VAL B C 1
ATOM 4572 O O . VAL B 1 245 ? 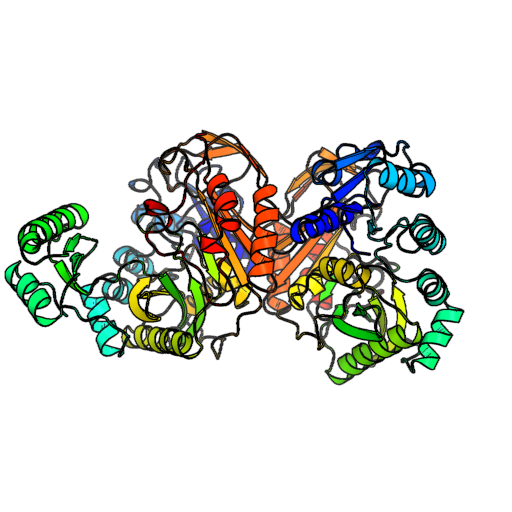66.080 110.205 -14.219 1.00 18.30 231 VAL B O 1
ATOM 4576 N N . VAL B 1 246 ? 64.949 108.486 -15.130 1.00 16.08 232 VAL B N 1
ATOM 4577 C CA . VAL B 1 246 ? 65.203 107.566 -14.037 1.00 17.33 232 VAL B CA 1
ATOM 4578 C C . VAL B 1 246 ? 65.926 106.354 -14.595 1.00 16.13 232 VAL B C 1
ATOM 4579 O O . VAL B 1 246 ? 65.649 105.928 -15.728 1.00 15.76 232 VAL B O 1
ATOM 4583 N N . VAL B 1 247 ? 66.894 105.833 -13.843 1.00 15.01 233 VAL B N 1
ATOM 4584 C CA . VAL B 1 247 ? 67.513 104.555 -14.194 1.00 15.39 233 VAL B CA 1
ATOM 4585 C C . VAL B 1 247 ? 66.796 103.444 -13.442 1.00 19.24 233 VAL B C 1
ATOM 4586 O O . VAL B 1 247 ? 66.840 103.369 -12.204 1.00 17.12 233 VAL B O 1
ATOM 4590 N N . ALA B 1 248 ? 66.114 102.590 -14.197 1.00 15.09 234 ALA B N 1
ATOM 4591 C CA . ALA B 1 248 ? 65.297 101.541 -13.612 1.00 16.67 234 ALA B CA 1
ATOM 4592 C C . ALA B 1 248 ? 66.164 100.454 -12.982 1.00 17.24 234 ALA B C 1
ATOM 4593 O O . ALA B 1 248 ? 65.714 99.733 -12.089 1.00 19.68 234 ALA B O 1
ATOM 4595 N N . GLY B 1 249 ? 67.402 100.325 -13.463 1.00 15.16 235 GLY B N 1
ATOM 4596 C CA . GLY B 1 249 ? 68.329 99.342 -12.930 1.00 17.79 235 GLY B CA 1
ATOM 4597 C C . GLY B 1 249 ? 69.434 99.019 -13.921 1.00 16.39 235 GLY B C 1
ATOM 4598 O O . GLY B 1 249 ? 69.462 99.575 -15.025 1.00 16.72 235 GLY B O 1
ATOM 4599 N N . THR B 1 250 ? 70.359 98.151 -13.516 1.00 16.62 236 THR B N 1
ATOM 4600 C CA . THR B 1 250 ? 71.411 97.679 -14.414 1.00 16.34 236 THR B CA 1
ATOM 4601 C C . THR B 1 250 ? 71.165 96.234 -14.789 1.00 15.13 236 THR B C 1
ATOM 4602 O O . THR B 1 250 ? 70.430 95.520 -14.092 1.00 15.54 236 THR B O 1
ATOM 4606 N N . ARG B 1 251 ? 71.772 95.822 -15.900 1.00 12.50 237 ARG B N 1
ATOM 4607 C CA . ARG B 1 251 ? 71.844 94.422 -16.280 1.00 16.93 237 ARG B CA 1
ATOM 4608 C C . ARG B 1 251 ? 73.270 94.072 -16.686 1.00 15.87 237 ARG B C 1
ATOM 4609 O O . ARG B 1 251 ? 74.009 94.917 -17.230 1.00 18.17 237 ARG B O 1
ATOM 4617 N N . ASP B 1 252 ? 73.655 92.828 -16.437 1.00 14.36 238 ASP B N 1
ATOM 4618 C CA . ASP B 1 252 ? 74.923 92.337 -16.935 1.00 17.32 238 ASP B CA 1
ATOM 4619 C C . ASP B 1 252 ? 74.633 91.370 -18.064 1.00 20.71 238 ASP B C 1
ATOM 4620 O O . ASP B 1 252 ? 73.825 90.444 -17.908 1.00 17.12 238 ASP B O 1
ATOM 4625 N N . CYS B 1 253 ? 75.283 91.582 -19.206 1.00 20.20 239 CYS B N 1
ATOM 4626 C CA . CYS B 1 253 ? 75.078 90.721 -20.364 1.00 18.91 239 CYS B CA 1
ATOM 4627 C C . CYS B 1 253 ? 76.412 90.169 -20.852 1.00 20.43 239 CYS B C 1
ATOM 4628 O O . CYS B 1 253 ? 76.624 90.006 -22.045 1.00 19.69 239 CYS B O 1
ATOM 4631 N N . SER B 1 254 ? 77.306 89.867 -19.920 1.00 20.68 240 SER B N 1
ATOM 4632 C CA . SER B 1 254 ? 78.632 89.384 -20.284 1.00 20.18 240 SER B CA 1
ATOM 4633 C C . SER B 1 254 ? 78.620 88.041 -21.021 1.00 23.29 240 SER B C 1
ATOM 4634 O O . SER B 1 254 ? 79.531 87.759 -21.804 1.00 23.49 240 SER B O 1
ATOM 4637 N N . LEU B 1 255 ? 77.606 87.211 -20.771 1.00 22.71 241 LEU B N 1
ATOM 4638 C CA . LEU B 1 255 ? 77.501 85.929 -21.483 1.00 22.53 241 LEU B CA 1
ATOM 4639 C C . LEU B 1 255 ? 76.963 86.153 -22.887 1.00 22.06 241 LEU B C 1
ATOM 4640 O O . LEU B 1 255 ? 75.794 85.886 -23.180 1.00 21.60 241 LEU B O 1
ATOM 4645 N N . GLN B 1 256 ? 77.835 86.655 -23.750 1.00 23.37 242 GLN B N 1
ATOM 4646 C CA . GLN B 1 256 ? 77.504 86.881 -25.144 1.00 23.01 242 GLN B CA 1
ATOM 4647 C C . GLN B 1 256 ? 78.560 86.190 -26.003 1.00 24.65 242 GLN B C 1
ATOM 4648 O O . GLN B 1 256 ? 79.649 85.842 -25.521 1.00 23.23 242 GLN B O 1
ATOM 4654 N N . ARG B 1 257 ? 78.221 85.964 -27.263 1.00 23.63 243 ARG B N 1
ATOM 4655 C CA . ARG B 1 257 ? 79.122 85.276 -28.181 1.00 28.43 243 ARG B CA 1
ATOM 4656 C C . ARG B 1 257 ? 79.184 86.075 -29.463 1.00 27.71 243 ARG B C 1
ATOM 4657 O O . ARG B 1 257 ? 78.179 86.211 -30.162 1.00 30.59 243 ARG B O 1
ATOM 4665 N N . ARG B 1 258 ? 80.363 86.617 -29.755 1.00 31.41 244 ARG B N 1
ATOM 4666 C CA . ARG B 1 258 ? 80.523 87.578 -30.842 1.00 33.27 244 ARG B CA 1
ATOM 4667 C C . ARG B 1 258 ? 79.416 88.629 -30.807 1.00 31.45 244 ARG B C 1
ATOM 4668 O O . ARG B 1 258 ? 78.692 88.838 -31.785 1.00 32.70 244 ARG B O 1
ATOM 4676 N N . TYR B 1 259 ? 79.284 89.243 -29.631 1.00 30.25 245 TYR B N 1
ATOM 4677 C CA . TYR B 1 259 ? 78.345 90.339 -29.360 1.00 34.18 245 TYR B CA 1
ATOM 4678 C C . TYR B 1 259 ? 76.867 89.941 -29.310 1.00 33.28 245 TYR B C 1
ATOM 4679 O O . TYR B 1 259 ? 76.006 90.785 -29.022 1.00 32.15 245 TYR B O 1
ATOM 4688 N N . GLN B 1 260 ? 76.582 88.666 -29.576 1.00 29.37 246 GLN B N 1
ATOM 4689 C CA . GLN B 1 260 ? 75.217 88.143 -29.489 1.00 31.31 246 GLN B CA 1
ATOM 4690 C C . GLN B 1 260 ? 74.930 87.687 -28.071 1.00 27.28 246 GLN B C 1
ATOM 4691 O O . GLN B 1 260 ? 75.520 86.715 -27.590 1.00 24.57 246 GLN B O 1
ATOM 4697 N N . LYS B 1 261 ? 74.010 88.389 -27.419 1.00 23.35 247 LYS B N 1
ATOM 4698 C CA . LYS B 1 261 ? 73.670 88.139 -26.026 1.00 23.79 247 LYS B CA 1
ATOM 4699 C C . LYS B 1 261 ? 72.927 86.814 -25.857 1.00 20.98 247 LYS B C 1
ATOM 4700 O O . LYS B 1 261 ? 72.022 86.522 -26.624 1.00 17.74 247 LYS B O 1
ATOM 4706 N N . LEU B 1 262 ? 73.314 86.018 -24.858 1.00 21.32 248 LEU B N 1
ATOM 4707 C CA . LEU B 1 262 ? 72.630 84.745 -24.588 1.00 21.60 248 LEU B CA 1
ATOM 4708 C C . LEU B 1 262 ? 71.964 84.700 -23.211 1.00 20.35 248 LEU B C 1
ATOM 4709 O O . LEU B 1 262 ? 70.861 84.169 -23.063 1.00 20.47 248 LEU B O 1
ATOM 4714 N N . VAL B 1 263 ? 72.658 85.220 -22.205 1.00 21.76 249 VAL B N 1
ATOM 4715 C CA . VAL B 1 263 ? 72.135 85.265 -20.840 1.00 21.35 249 VAL B CA 1
ATOM 4716 C C . VAL B 1 263 ? 72.307 86.671 -20.295 1.00 21.12 249 VAL B C 1
ATOM 4717 O O . VAL B 1 263 ? 73.380 87.281 -20.450 1.00 18.58 249 VAL B O 1
ATOM 4721 N N . GLU B 1 264 ? 71.257 87.194 -19.663 1.00 17.72 250 GLU B N 1
ATOM 4722 C CA . GLU B 1 264 ? 71.331 88.518 -19.045 1.00 19.27 250 GLU B CA 1
ATOM 4723 C C . GLU B 1 264 ? 70.791 88.422 -17.628 1.00 18.55 250 GLU B C 1
ATOM 4724 O O . GLU B 1 264 ? 69.890 87.628 -17.363 1.00 20.28 250 GLU B O 1
ATOM 4730 N N . GLU B 1 265 ? 71.333 89.220 -16.715 1.00 17.51 251 GLU B N 1
ATOM 4731 C CA . GLU B 1 265 ? 70.851 89.216 -15.340 1.00 18.14 251 GLU B CA 1
ATOM 4732 C C . GLU B 1 265 ? 70.731 90.629 -14.755 1.00 20.46 251 GLU B C 1
ATOM 4733 O O . GLU B 1 265 ? 71.427 91.555 -15.181 1.00 17.05 251 GLU B O 1
ATOM 4739 N N . ALA B 1 266 ? 69.829 90.782 -13.789 1.00 15.83 252 ALA B N 1
ATOM 4740 C CA . ALA B 1 266 ? 69.614 92.061 -13.115 1.00 14.54 252 ALA B CA 1
ATOM 4741 C C . ALA B 1 266 ? 69.444 91.805 -11.622 1.00 16.62 252 ALA B C 1
ATOM 4742 O O . ALA B 1 266 ? 68.819 90.814 -11.236 1.00 13.53 252 ALA B O 1
ATOM 4744 N N . PRO B 1 267 ? 70.014 92.690 -10.782 1.00 17.71 253 PRO B N 1
ATOM 4745 C CA . PRO B 1 267 ? 70.906 93.769 -11.224 1.00 14.03 253 PRO B CA 1
ATOM 4746 C C . PRO B 1 267 ? 72.244 93.216 -11.692 1.00 16.07 253 PRO B C 1
ATOM 4747 O O . PRO B 1 267 ? 72.492 92.019 -11.543 1.00 16.88 253 PRO B O 1
ATOM 4751 N N . ALA B 1 268 ? 73.078 94.059 -12.293 1.00 16.29 254 ALA B N 1
ATOM 4752 C CA . ALA B 1 268 ? 74.428 93.629 -12.618 1.00 18.40 254 ALA B CA 1
ATOM 4753 C C . ALA B 1 268 ? 75.096 93.335 -11.291 1.00 18.03 254 ALA B C 1
ATOM 4754 O O . ALA B 1 268 ? 75.121 94.197 -10.411 1.00 19.22 254 ALA B O 1
ATOM 4756 N N . PRO B 1 269 ? 75.625 92.112 -11.126 1.00 18.14 255 PRO B N 1
ATOM 4757 C CA . PRO B 1 269 ? 76.124 91.715 -9.804 1.00 18.44 255 PRO B CA 1
ATOM 4758 C C . PRO B 1 269 ? 77.549 92.208 -9.550 1.00 21.23 255 PRO B C 1
ATOM 4759 O O . PRO B 1 269 ? 78.224 92.607 -10.491 1.00 22.46 255 PRO B O 1
ATOM 4763 N N . PHE B 1 270 ? 77.979 92.204 -8.292 1.00 21.69 256 PHE B N 1
ATOM 4764 C CA . PHE B 1 270 ? 79.386 92.400 -7.957 1.00 22.71 256 PHE B CA 1
ATOM 4765 C C . PHE B 1 270 ? 79.926 93.756 -8.415 1.00 24.49 256 PHE B C 1
ATOM 4766 O O . PHE B 1 270 ? 80.955 93.823 -9.091 1.00 24.32 256 PHE B O 1
ATOM 4774 N N . LEU B 1 271 ? 79.204 94.822 -8.083 1.00 23.33 257 LEU B N 1
ATOM 4775 C CA . LEU B 1 271 ? 79.650 96.179 -8.359 1.00 24.09 257 LEU B CA 1
ATOM 4776 C C . LEU B 1 271 ? 79.532 96.957 -7.067 1.00 25.03 257 LEU B C 1
ATOM 4777 O O . LEU B 1 271 ? 78.623 96.712 -6.280 1.00 23.57 257 LEU B O 1
ATOM 4782 N N . THR B 1 272 ? 80.437 97.908 -6.851 1.00 25.36 258 THR B N 1
ATOM 4783 C CA . THR B 1 272 ? 80.371 98.737 -5.665 1.00 26.45 258 THR B CA 1
ATOM 4784 C C . THR B 1 272 ? 79.340 99.828 -5.908 1.00 26.81 258 THR B C 1
ATOM 4785 O O . THR B 1 272 ? 78.988 100.124 -7.056 1.00 23.35 258 THR B O 1
ATOM 4789 N N . ASP B 1 273 ? 78.851 100.427 -4.832 1.00 23.76 259 ASP B N 1
ATOM 4790 C CA . ASP B 1 273 ? 77.865 101.483 -4.968 1.00 25.04 259 ASP B CA 1
ATOM 4791 C C . ASP B 1 273 ? 78.447 102.633 -5.777 1.00 25.47 259 ASP B C 1
ATOM 4792 O O . ASP B 1 273 ? 77.717 103.324 -6.482 1.00 23.79 259 ASP B O 1
ATOM 4797 N N . PHE B 1 274 ? 79.763 102.820 -5.686 1.00 24.15 260 PHE B N 1
ATOM 4798 C CA . PHE B 1 274 ? 80.434 103.889 -6.415 1.00 26.73 260 PHE B CA 1
ATOM 4799 C C . PHE B 1 274 ? 80.408 103.627 -7.921 1.00 24.06 260 PHE B C 1
ATOM 4800 O O . PHE B 1 274 ? 80.148 104.530 -8.706 1.00 22.30 260 PHE B O 1
ATOM 4808 N N . GLN B 1 275 ? 80.657 102.385 -8.326 1.00 24.26 261 GLN B N 1
ATOM 4809 C CA . GLN B 1 275 ? 80.524 102.032 -9.734 1.00 22.47 261 GLN B CA 1
ATOM 4810 C C . GLN B 1 275 ? 79.074 102.169 -10.209 1.00 23.94 261 GLN B C 1
ATOM 4811 O O . GLN B 1 275 ? 78.829 102.680 -11.305 1.00 21.87 261 GLN B O 1
ATOM 4817 N N . ARG B 1 276 ? 78.114 101.708 -9.403 1.00 20.51 262 ARG B N 1
ATOM 4818 C CA . ARG B 1 276 ? 76.705 101.810 -9.790 1.00 18.91 262 ARG B CA 1
ATOM 4819 C C . ARG B 1 276 ? 76.329 103.276 -9.972 1.00 20.92 262 ARG B C 1
ATOM 4820 O O . ARG B 1 276 ? 75.653 103.628 -10.934 1.00 18.95 262 ARG B O 1
ATOM 4828 N N . LYS B 1 277 ? 76.777 104.137 -9.058 1.00 17.87 263 LYS B N 1
ATOM 4829 C CA . LYS B 1 277 ? 76.457 105.563 -9.176 1.00 20.22 263 LYS B CA 1
ATOM 4830 C C . LYS B 1 277 ? 77.053 106.201 -10.424 1.00 18.28 263 LYS B C 1
ATOM 4831 O O . LYS B 1 277 ? 76.402 107.037 -11.061 1.00 20.89 263 LYS B O 1
ATOM 4837 N N . GLU B 1 278 ? 78.287 105.836 -10.767 1.00 20.25 264 GLU B N 1
ATOM 4838 C CA . GLU B 1 278 ? 78.906 106.360 -11.991 1.00 21.58 264 GLU B CA 1
ATOM 4839 C C . GLU B 1 278 ? 78.119 105.933 -13.219 1.00 20.89 264 GLU B C 1
ATOM 4840 O O . GLU B 1 278 ? 77.884 106.728 -14.126 1.00 17.58 264 GLU B O 1
ATOM 4846 N N . ILE B 1 279 ? 77.681 104.678 -13.232 1.00 17.56 265 ILE B N 1
ATOM 4847 C CA . ILE B 1 279 ? 76.907 104.167 -14.353 1.00 17.36 265 ILE B CA 1
ATOM 4848 C C . ILE B 1 279 ? 75.532 104.832 -14.433 1.00 18.08 265 ILE B C 1
ATOM 4849 O O . ILE B 1 279 ? 75.133 105.319 -15.503 1.00 17.87 265 ILE B O 1
ATOM 4854 N N . HIS B 1 280 ? 74.817 104.879 -13.309 1.00 18.03 266 HIS B N 1
ATOM 4855 C CA . HIS B 1 280 ? 73.486 105.497 -13.295 1.00 17.84 266 HIS B CA 1
ATOM 4856 C C . HIS B 1 280 ? 73.529 106.993 -13.633 1.00 20.07 266 HIS B C 1
ATOM 4857 O O . HIS B 1 280 ? 72.742 107.473 -14.458 1.00 16.14 266 HIS B O 1
ATOM 4864 N N . ASP B 1 281 ? 74.426 107.733 -12.983 1.00 18.63 267 ASP B N 1
ATOM 4865 C CA . ASP B 1 281 ? 74.520 109.172 -13.238 1.00 18.97 267 ASP B CA 1
ATOM 4866 C C . ASP B 1 281 ? 74.924 109.473 -14.683 1.00 16.06 267 ASP B C 1
ATOM 4867 O O . ASP B 1 281 ? 74.349 110.361 -15.318 1.00 17.74 267 ASP B O 1
ATOM 4872 N N . SER B 1 282 ? 75.917 108.763 -15.211 1.00 16.19 268 SER B N 1
ATOM 4873 C CA . SER B 1 282 ? 76.344 109.056 -16.582 1.00 18.79 268 SER B CA 1
ATOM 4874 C C . SER B 1 282 ? 75.233 108.729 -17.579 1.00 18.99 268 SER B C 1
ATOM 4875 O O . SER B 1 282 ? 75.058 109.442 -18.564 1.00 16.27 268 SER B O 1
ATOM 4878 N N . ALA B 1 283 ? 74.473 107.664 -17.316 1.00 17.67 269 ALA B N 1
ATOM 4879 C CA . ALA B 1 283 ? 73.350 107.307 -18.193 1.00 16.24 269 ALA B CA 1
ATOM 4880 C C . ALA B 1 283 ? 72.338 108.443 -18.272 1.00 15.38 269 ALA B C 1
ATOM 4881 O O . ALA B 1 283 ? 71.858 108.789 -19.354 1.00 14.49 269 ALA B O 1
ATOM 4883 N N . LYS B 1 284 ? 72.007 109.018 -17.123 1.00 14.76 270 LYS B N 1
ATOM 4884 C CA . LYS B 1 284 ? 71.080 110.139 -17.080 1.00 16.07 270 LYS B CA 1
ATOM 4885 C C . LYS B 1 284 ? 71.633 111.354 -17.829 1.00 16.94 270 LYS B C 1
ATOM 4886 O O . LYS B 1 284 ? 70.901 112.010 -18.572 1.00 15.27 270 LYS B O 1
ATOM 4892 N N . ARG B 1 285 ? 72.914 111.656 -17.624 1.00 15.62 271 ARG B N 1
ATOM 4893 C CA . ARG B 1 285 ? 73.558 112.790 -18.313 1.00 18.10 271 ARG B CA 1
ATOM 4894 C C . ARG B 1 285 ? 73.528 112.589 -19.825 1.00 17.35 271 ARG B C 1
ATOM 4895 O O . ARG B 1 285 ? 73.264 113.522 -20.583 1.00 17.16 271 ARG B O 1
ATOM 4903 N N . ILE B 1 286 ? 73.819 111.369 -20.261 1.00 15.94 272 ILE B N 1
ATOM 4904 C CA . ILE B 1 286 ? 73.803 111.063 -21.697 1.00 18.01 272 ILE B CA 1
ATOM 4905 C C . ILE B 1 286 ? 72.421 111.273 -22.314 1.00 18.03 272 ILE B C 1
ATOM 4906 O O . ILE B 1 286 ? 72.289 111.928 -23.361 1.00 17.77 272 ILE B O 1
ATOM 4911 N N . CYS B 1 287 ? 71.388 110.728 -21.675 1.00 16.96 273 CYS B N 1
ATOM 4912 C CA . CYS B 1 287 ? 70.029 110.890 -22.195 1.00 19.50 273 CYS B CA 1
ATOM 4913 C C . CYS B 1 287 ? 69.647 112.348 -22.325 1.00 18.65 273 CYS B C 1
ATOM 4914 O O . CYS B 1 287 ? 69.064 112.757 -23.328 1.00 18.35 273 CYS B O 1
ATOM 4917 N N . LYS B 1 288 ? 69.964 113.133 -21.300 1.00 17.41 274 LYS B N 1
ATOM 4918 C CA . LYS B 1 288 ? 69.575 114.537 -21.303 1.00 19.57 274 LYS B CA 1
ATOM 4919 C C . LYS B 1 288 ? 70.350 115.324 -22.359 1.00 18.98 274 LYS B C 1
ATOM 4920 O O . LYS B 1 288 ? 69.796 116.210 -23.007 1.00 21.63 274 LYS B O 1
ATOM 4926 N N . GLU B 1 289 ? 71.626 114.999 -22.536 1.00 19.01 275 GLU B N 1
ATOM 4927 C CA . GLU B 1 289 ? 72.423 115.690 -23.554 1.00 22.36 275 GLU B CA 1
ATOM 4928 C C . GLU B 1 289 ? 71.860 115.405 -24.942 1.00 21.91 275 GLU B C 1
ATOM 4929 O O . GLU B 1 289 ? 71.867 116.259 -25.817 1.00 21.33 275 GLU B O 1
ATOM 4935 N N . ALA B 1 290 ? 71.356 114.191 -25.133 1.00 21.51 276 ALA B N 1
ATOM 4936 C CA . ALA B 1 290 ? 70.799 113.793 -26.421 1.00 22.54 276 ALA B CA 1
ATOM 4937 C C . ALA B 1 290 ? 69.347 114.249 -26.597 1.00 21.05 276 ALA B C 1
ATOM 4938 O O . ALA B 1 290 ? 68.756 114.005 -27.643 1.00 25.48 276 ALA B O 1
ATOM 4940 N N . HIS B 1 291 ? 68.774 114.894 -25.580 1.00 17.93 277 HIS B N 1
ATOM 4941 C CA . HIS B 1 291 ? 67.341 115.219 -25.582 1.00 23.86 277 HIS B CA 1
ATOM 4942 C C . HIS B 1 291 ? 66.520 113.946 -25.833 1.00 22.90 277 HIS B C 1
ATOM 4943 O O . HIS B 1 291 ? 65.541 113.955 -26.584 1.00 22.15 277 HIS B O 1
ATOM 4950 N N . TYR B 1 292 ? 66.933 112.848 -25.210 1.00 18.94 278 TYR B N 1
ATOM 4951 C CA . TYR B 1 292 ? 66.318 111.554 -25.481 1.00 20.97 278 TYR B CA 1
ATOM 4952 C C . TYR B 1 292 ? 65.063 111.341 -24.638 1.00 20.55 278 TYR B C 1
ATOM 4953 O O . TYR B 1 292 ? 65.020 111.715 -23.469 1.00 21.07 278 TYR B O 1
ATOM 4962 N N . HIS B 1 293 ? 64.046 110.722 -25.229 1.00 22.00 279 HIS B N 1
ATOM 4963 C CA . HIS B 1 293 ? 62.924 110.202 -24.449 1.00 17.18 279 HIS B CA 1
ATOM 4964 C C . HIS B 1 293 ? 62.577 108.779 -24.904 1.00 19.75 279 HIS B C 1
ATOM 4965 O O . HIS B 1 293 ? 62.791 108.417 -26.070 1.00 16.66 279 HIS B O 1
ATOM 4972 N N . GLY B 1 294 ? 62.056 107.980 -23.975 1.00 17.71 280 GLY B N 1
ATOM 4973 C CA . GLY B 1 294 ? 61.716 106.594 -24.262 1.00 16.13 280 GLY B CA 1
ATOM 4974 C C . GLY B 1 294 ? 62.337 105.658 -23.247 1.00 16.96 280 GLY B C 1
ATOM 4975 O O . GLY B 1 294 ? 62.924 106.112 -22.274 1.00 14.86 280 GLY B O 1
ATOM 4976 N N . ALA B 1 295 ? 62.222 104.351 -23.485 1.00 16.56 281 ALA B N 1
ATOM 4977 C CA . ALA B 1 295 ? 62.746 103.340 -22.562 1.00 19.22 281 ALA B CA 1
ATOM 4978 C C . ALA B 1 295 ? 63.988 102.616 -23.068 1.00 22.84 281 ALA B C 1
ATOM 4979 O O . ALA B 1 295 ? 64.048 101.373 -23.025 1.00 21.35 281 ALA B O 1
ATOM 4981 N N . GLY B 1 296 ? 64.985 103.371 -23.523 1.00 19.90 282 GLY B N 1
ATOM 4982 C CA . GLY B 1 296 ? 66.214 102.775 -24.021 1.00 18.77 282 GLY B CA 1
ATOM 4983 C C . GLY B 1 296 ? 67.225 102.328 -22.979 1.00 18.33 282 GLY B C 1
ATOM 4984 O O . GLY B 1 296 ? 66.942 102.272 -21.771 1.00 18.06 282 GLY B O 1
ATOM 4985 N N . THR B 1 297 ? 68.417 101.993 -23.461 1.00 14.54 283 THR B N 1
ATOM 4986 C CA . THR B 1 297 ? 69.469 101.454 -22.612 1.00 15.27 283 THR B CA 1
ATOM 4987 C C . THR B 1 297 ? 70.817 102.085 -22.951 1.00 18.81 283 THR B C 1
ATOM 4988 O O . THR B 1 297 ? 71.179 102.203 -24.122 1.00 20.05 283 THR B O 1
ATOM 4992 N N . VAL B 1 298 ? 71.556 102.508 -21.930 1.00 16.00 284 VAL B N 1
ATOM 4993 C CA . VAL B 1 298 ? 72.923 102.983 -22.124 1.00 14.41 284 VAL B CA 1
ATOM 4994 C C . VAL B 1 298 ? 73.851 101.837 -21.748 1.00 18.67 284 VAL B C 1
ATOM 4995 O O . VAL B 1 298 ? 73.817 101.366 -20.604 1.00 17.09 284 VAL B O 1
ATOM 4999 N N . GLU B 1 299 ? 74.648 101.358 -22.705 1.00 17.45 285 GLU B N 1
ATOM 5000 C CA . GLU B 1 299 ? 75.548 100.224 -22.467 1.00 17.84 285 GLU B CA 1
ATOM 5001 C C . GLU B 1 299 ? 76.979 100.656 -22.175 1.00 21.79 285 GLU B C 1
ATOM 5002 O O . GLU B 1 299 ? 77.476 101.644 -22.740 1.00 20.37 285 GLU B O 1
ATOM 5008 N N . TYR B 1 300 ? 77.632 99.895 -21.299 1.00 19.38 286 TYR B N 1
ATOM 5009 C CA . TYR B 1 300 ? 79.006 100.150 -20.879 1.00 20.06 286 TYR B CA 1
ATOM 5010 C C . TYR B 1 300 ? 79.843 98.876 -20.873 1.00 22.85 286 TYR B C 1
ATOM 5011 O O . TYR B 1 300 ? 79.309 97.768 -20.771 1.00 21.45 286 TYR B O 1
ATOM 5020 N N . LEU B 1 301 ? 81.161 99.041 -20.936 1.00 22.07 287 LEU B N 1
ATOM 5021 C CA . LEU B 1 301 ? 82.081 97.951 -20.649 1.00 21.95 287 LEU B CA 1
ATOM 5022 C C . LEU B 1 301 ? 82.781 98.243 -19.334 1.00 25.06 287 LEU B C 1
ATOM 5023 O O . LEU B 1 301 ? 83.137 99.392 -19.054 1.00 24.94 287 LEU B O 1
ATOM 5028 N N . VAL B 1 302 ? 82.959 97.208 -18.519 1.00 23.09 288 VAL B N 1
ATOM 5029 C CA . VAL B 1 302 ? 83.681 97.338 -17.257 1.00 25.80 288 VAL B CA 1
ATOM 5030 C C . VAL B 1 302 ? 84.842 96.337 -17.246 1.00 31.37 288 VAL B C 1
ATOM 5031 O O . VAL B 1 302 ? 84.619 95.128 -17.298 1.00 25.05 288 VAL B O 1
ATOM 5035 N N . GLY B 1 303 ? 86.076 96.837 -17.196 1.00 31.82 289 GLY B N 1
ATOM 5036 C CA . GLY B 1 303 ? 87.251 95.975 -17.205 1.00 31.98 289 GLY B CA 1
ATOM 5037 C C . GLY B 1 303 ? 87.539 95.322 -15.862 1.00 33.30 289 GLY B C 1
ATOM 5038 O O . GLY B 1 303 ? 86.939 95.686 -14.845 1.00 28.06 289 GLY B O 1
ATOM 5039 N N . GLN B 1 304 ? 88.462 94.361 -15.856 1.00 34.75 290 GLN B N 1
ATOM 5040 C CA . GLN B 1 304 ? 88.821 93.640 -14.630 1.00 37.23 290 GLN B CA 1
ATOM 5041 C C . GLN B 1 304 ? 89.303 94.593 -13.546 1.00 36.71 290 GLN B C 1
ATOM 5042 O O . GLN B 1 304 ? 89.111 94.351 -12.352 1.00 40.72 290 GLN B O 1
ATOM 5048 N N . ASP B 1 305 ? 89.921 95.686 -13.976 1.00 37.56 291 ASP B N 1
ATOM 5049 C CA . ASP B 1 305 ? 90.442 96.704 -13.071 1.00 38.80 291 ASP B CA 1
ATOM 5050 C C . ASP B 1 305 ? 89.343 97.616 -12.527 1.00 38.05 291 ASP B C 1
ATOM 5051 O O . ASP B 1 305 ? 89.612 98.525 -11.738 1.00 37.14 291 ASP B O 1
ATOM 5056 N N . GLY B 1 306 ? 88.108 97.393 -12.967 1.00 34.86 292 GLY B N 1
ATOM 5057 C CA . GLY B 1 306 ? 86.986 98.186 -12.494 1.00 35.15 292 GLY B CA 1
ATOM 5058 C C . GLY B 1 306 ? 86.757 99.486 -13.251 1.00 34.31 292 GLY B C 1
ATOM 5059 O O . GLY B 1 306 ? 85.929 100.303 -12.849 1.00 35.15 292 GLY B O 1
ATOM 5060 N N . LEU B 1 307 ? 87.488 99.678 -14.344 1.00 35.77 293 LEU B N 1
ATOM 5061 C CA . LEU B 1 307 ? 87.331 100.862 -15.187 1.00 39.13 293 LEU B CA 1
ATOM 5062 C C . LEU B 1 307 ? 86.091 100.784 -16.085 1.00 34.55 293 LEU B C 1
ATOM 5063 O O . LEU B 1 307 ? 85.865 99.778 -16.769 1.00 33.86 293 LEU B O 1
ATOM 5068 N N . ILE B 1 308 ? 85.307 101.861 -16.077 1.00 30.06 294 ILE B N 1
ATOM 5069 C CA . ILE B 1 308 ? 84.029 101.935 -16.780 1.00 30.10 294 ILE B CA 1
ATOM 5070 C C . ILE B 1 308 ? 84.195 102.732 -18.063 1.00 32.36 294 ILE B C 1
ATOM 5071 O O . ILE B 1 308 ? 84.842 103.781 -18.079 1.00 30.08 294 ILE B O 1
ATOM 5076 N N . SER B 1 309 ? 83.621 102.222 -19.144 1.00 28.80 295 SER B N 1
ATOM 5077 C CA . SER B 1 309 ? 83.700 102.881 -20.437 1.00 28.75 295 SER B CA 1
ATOM 5078 C C . SER B 1 309 ? 82.341 102.840 -21.137 1.00 27.57 295 SER B C 1
ATOM 5079 O O . SER B 1 309 ? 81.752 101.763 -21.287 1.00 23.78 295 SER B O 1
ATOM 5082 N N . PHE B 1 310 ? 81.848 104.003 -21.559 1.00 24.88 296 PHE B N 1
ATOM 5083 C CA . PHE B 1 310 ? 80.628 104.087 -22.358 1.00 24.21 296 PHE B CA 1
ATOM 5084 C C . PHE B 1 310 ? 80.797 103.321 -23.661 1.00 27.44 296 PHE B C 1
ATOM 5085 O O . PHE B 1 310 ? 81.843 103.396 -24.297 1.00 26.96 296 PHE B O 1
ATOM 5093 N N . LEU B 1 311 ? 79.768 102.577 -24.048 1.00 21.99 297 LEU B N 1
ATOM 5094 C CA . LEU B 1 311 ? 79.821 101.770 -25.263 1.00 24.72 297 LEU B CA 1
ATOM 5095 C C . LEU B 1 311 ? 78.855 102.330 -26.306 1.00 25.19 297 LEU B C 1
ATOM 5096 O O . LEU B 1 311 ? 79.276 102.805 -27.361 1.00 26.91 297 LEU B O 1
ATOM 5101 N N . GLU B 1 312 ? 77.560 102.289 -26.003 1.00 21.85 298 GLU B N 1
ATOM 5102 C CA . GLU B 1 312 ? 76.550 102.861 -26.889 1.00 20.73 298 GLU B CA 1
ATOM 5103 C C . GLU B 1 312 ? 75.188 102.982 -26.211 1.00 22.07 298 GLU B C 1
ATOM 5104 O O . GLU B 1 312 ? 74.962 102.462 -25.112 1.00 20.18 298 GLU B O 1
ATOM 5110 N N . VAL B 1 313 ? 74.284 103.690 -26.870 1.00 19.01 299 VAL B N 1
ATOM 5111 C CA . VAL B 1 313 ? 72.914 103.798 -26.401 1.00 21.31 299 VAL B CA 1
ATOM 5112 C C . VAL B 1 313 ? 72.026 103.064 -27.386 1.00 25.53 299 VAL B C 1
ATOM 5113 O O . VAL B 1 313 ? 72.050 103.369 -28.582 1.00 22.70 299 VAL B O 1
ATOM 5117 N N . ASN B 1 314 ? 71.267 102.085 -26.903 1.00 20.18 300 ASN B N 1
ATOM 5118 C CA . ASN B 1 314 ? 70.229 101.460 -27.737 1.00 24.34 300 ASN B CA 1
ATOM 5119 C C . ASN B 1 314 ? 68.942 102.240 -27.531 1.00 22.63 300 ASN B C 1
ATOM 5120 O O . ASN B 1 314 ? 68.493 102.400 -26.391 1.00 18.73 300 ASN B O 1
ATOM 5125 N N . THR B 1 315 ? 68.353 102.739 -28.615 1.00 17.20 301 THR B N 1
ATOM 5126 C CA . THR B 1 315 ? 67.267 103.718 -28.496 1.00 21.76 301 THR B CA 1
ATOM 5127 C C . THR B 1 315 ? 65.901 103.108 -28.147 1.00 27.95 301 THR B C 1
ATOM 5128 O O . THR B 1 315 ? 65.004 103.800 -27.652 1.00 33.10 301 THR B O 1
ATOM 5132 N N . ARG B 1 316 ? 65.783 101.805 -28.361 1.00 21.60 302 ARG B N 1
ATOM 5133 C CA . ARG B 1 316 ? 64.522 101.083 -28.291 1.00 21.14 302 ARG B CA 1
ATOM 5134 C C . ARG B 1 316 ? 64.466 100.276 -27.000 1.00 17.67 302 ARG B C 1
ATOM 5135 O O . ARG B 1 316 ? 65.456 100.183 -26.279 1.00 16.62 302 ARG B O 1
ATOM 5143 N N . LEU B 1 317 ? 63.318 99.659 -26.735 1.00 17.25 303 LEU B N 1
ATOM 5144 C CA . LEU B 1 317 ? 63.207 98.715 -25.619 1.00 18.12 303 LEU B CA 1
ATOM 5145 C C . LEU B 1 317 ? 63.981 97.459 -25.976 1.00 19.04 303 LEU B C 1
ATOM 5146 O O . LEU B 1 317 ? 63.742 96.872 -27.024 1.00 23.28 303 LEU B O 1
ATOM 5151 N N . GLN B 1 318 ? 64.897 97.031 -25.117 1.00 17.30 304 GLN B N 1
ATOM 5152 C CA . GLN B 1 318 ? 65.722 95.869 -25.433 1.00 19.00 304 GLN B CA 1
ATOM 5153 C C . GLN B 1 318 ? 65.053 94.531 -25.181 1.00 19.78 304 GLN B C 1
ATOM 5154 O O . GLN B 1 318 ? 64.144 94.420 -24.360 1.00 17.81 304 GLN B O 1
ATOM 5160 N N . VAL B 1 319 ? 65.534 93.512 -25.886 1.00 19.80 305 VAL B N 1
ATOM 5161 C CA . VAL B 1 319 ? 65.119 92.139 -25.645 1.00 16.78 305 VAL B CA 1
ATOM 5162 C C . VAL B 1 319 ? 65.122 91.794 -24.151 1.00 17.90 305 VAL B C 1
ATOM 5163 O O . VAL B 1 319 ? 64.163 91.220 -23.625 1.00 17.76 305 VAL B O 1
ATOM 5167 N N . GLU B 1 320 ? 66.209 92.140 -23.471 1.00 15.29 306 GLU B N 1
ATOM 5168 C CA . GLU B 1 320 ? 66.402 91.674 -22.101 1.00 18.13 306 GLU B CA 1
ATOM 5169 C C . GLU B 1 320 ? 65.711 92.533 -21.050 1.00 14.06 306 GLU B C 1
ATOM 5170 O O . GLU B 1 320 ? 66.007 92.408 -19.860 1.00 16.03 306 GLU B O 1
ATOM 5176 N N . HIS B 1 321 ? 64.771 93.376 -21.464 1.00 15.13 307 HIS B N 1
ATOM 5177 C CA . HIS B 1 321 ? 64.047 94.195 -20.488 1.00 15.59 307 HIS B CA 1
ATOM 5178 C C . HIS B 1 321 ? 63.360 93.432 -19.320 1.00 14.54 307 HIS B C 1
ATOM 5179 O O . HIS B 1 321 ? 63.313 93.968 -18.209 1.00 14.27 307 HIS B O 1
ATOM 5186 N N . PRO B 1 322 ? 62.841 92.198 -19.549 1.00 15.55 308 PRO B N 1
ATOM 5187 C CA . PRO B 1 322 ? 62.140 91.541 -18.433 1.00 14.35 308 PRO B CA 1
ATOM 5188 C C . PRO B 1 322 ? 62.897 91.367 -17.117 1.00 13.92 308 PRO B C 1
ATOM 5189 O O . PRO B 1 322 ? 62.236 91.409 -16.075 1.00 13.38 308 PRO B O 1
ATOM 5193 N N . VAL B 1 323 ? 64.213 91.160 -17.131 1.00 13.85 309 VAL B N 1
ATOM 5194 C CA . VAL B 1 323 ? 64.910 90.985 -15.854 1.00 16.39 309 VAL B CA 1
ATOM 5195 C C . VAL B 1 323 ? 64.869 92.261 -15.022 1.00 13.52 309 VAL B C 1
ATOM 5196 O O . VAL B 1 323 ? 64.889 92.209 -13.793 1.00 12.71 309 VAL B O 1
ATOM 5200 N N . THR B 1 324 ? 64.796 93.406 -15.692 1.00 13.58 310 THR B N 1
ATOM 5201 C CA . THR B 1 324 ? 64.655 94.671 -14.991 1.00 14.37 310 THR B CA 1
ATOM 5202 C C . THR B 1 324 ? 63.234 94.814 -14.471 1.00 14.04 310 THR B C 1
ATOM 5203 O O . THR B 1 324 ? 63.030 95.296 -13.360 1.00 13.20 310 THR B O 1
ATOM 5207 N N . GLU B 1 325 ? 62.251 94.378 -15.258 1.00 13.23 311 GLU B N 1
ATOM 5208 C CA . GLU B 1 325 ? 60.854 94.480 -14.818 1.00 11.96 311 GLU B CA 1
ATOM 5209 C C . GLU B 1 325 ? 60.626 93.660 -13.559 1.00 15.05 311 GLU B C 1
ATOM 5210 O O . GLU B 1 325 ? 59.921 94.097 -12.647 1.00 15.12 311 GLU B O 1
ATOM 5216 N N . GLU B 1 326 ? 61.226 92.475 -13.503 1.00 14.47 312 GLU B N 1
ATOM 5217 C CA . GLU B 1 326 ? 61.028 91.585 -12.354 1.00 16.16 312 GLU B CA 1
ATOM 5218 C C . GLU B 1 326 ? 61.744 92.047 -11.084 1.00 17.76 312 GLU B C 1
ATOM 5219 O O . GLU B 1 326 ? 61.318 91.723 -9.977 1.00 21.86 312 GLU B O 1
ATOM 5225 N N . THR B 1 327 ? 62.831 92.792 -11.230 1.00 14.70 313 THR B N 1
ATOM 5226 C CA . THR B 1 327 ? 63.598 93.212 -10.057 1.00 14.10 313 THR B CA 1
ATOM 5227 C C . THR B 1 327 ? 63.279 94.650 -9.651 1.00 17.35 313 THR B C 1
ATOM 5228 O O . THR B 1 327 ? 63.224 94.959 -8.460 1.00 16.01 313 THR B O 1
ATOM 5232 N N . ALA B 1 328 ? 63.075 95.526 -10.639 1.00 14.83 314 ALA B N 1
ATOM 5233 C CA . ALA B 1 328 ? 62.749 96.926 -10.353 1.00 17.35 314 ALA B CA 1
ATOM 5234 C C . ALA B 1 328 ? 61.271 97.104 -10.045 1.00 16.56 314 ALA B C 1
ATOM 5235 O O . ALA B 1 328 ? 60.877 98.109 -9.461 1.00 16.66 314 ALA B O 1
ATOM 5237 N N . GLY B 1 329 ? 60.451 96.146 -10.473 1.00 16.19 315 GLY B N 1
ATOM 5238 C CA . GLY B 1 329 ? 59.012 96.213 -10.258 1.00 17.44 315 GLY B CA 1
ATOM 5239 C C . GLY B 1 329 ? 58.299 97.271 -11.086 1.00 18.97 315 GLY B C 1
ATOM 5240 O O . GLY B 1 329 ? 57.318 97.864 -10.636 1.00 19.76 315 GLY B O 1
ATOM 5241 N N . ILE B 1 330 ? 58.788 97.502 -12.302 1.00 17.46 316 ILE B N 1
ATOM 5242 C CA . ILE B 1 330 ? 58.212 98.505 -13.197 1.00 15.83 316 ILE B CA 1
ATOM 5243 C C . ILE B 1 330 ? 57.868 97.852 -14.528 1.00 17.52 316 ILE B C 1
ATOM 5244 O O . ILE B 1 330 ? 58.695 97.136 -15.097 1.00 15.35 316 ILE B O 1
ATOM 5249 N N . ASP B 1 331 ? 56.662 98.095 -15.030 1.00 14.73 317 ASP B N 1
ATOM 5250 C CA . ASP B 1 331 ? 56.295 97.592 -16.351 1.00 14.28 317 ASP B CA 1
ATOM 5251 C C . ASP B 1 331 ? 56.826 98.583 -17.387 1.00 13.83 317 ASP B C 1
ATOM 5252 O O . ASP B 1 331 ? 56.279 99.673 -17.542 1.00 13.12 317 ASP B O 1
ATOM 5257 N N . LEU B 1 332 ? 57.879 98.206 -18.106 1.00 14.45 318 LEU B N 1
ATOM 5258 C CA . LEU B 1 332 ? 58.540 99.164 -19.004 1.00 14.29 318 LEU B CA 1
ATOM 5259 C C . LEU B 1 332 ? 57.755 99.523 -20.270 1.00 13.69 318 LEU B C 1
ATOM 5260 O O . LEU B 1 332 ? 57.914 100.632 -20.807 1.00 12.88 318 LEU B O 1
ATOM 5265 N N . VAL B 1 333 ? 56.918 98.607 -20.763 1.00 11.01 319 VAL B N 1
ATOM 5266 C CA . VAL B 1 333 ? 56.110 98.919 -21.948 1.00 12.97 319 VAL B CA 1
ATOM 5267 C C . VAL B 1 333 ? 55.008 99.890 -21.578 1.00 13.20 319 VAL B C 1
ATOM 5268 O O . VAL B 1 333 ? 54.702 100.812 -22.342 1.00 14.29 319 VAL B O 1
ATOM 5272 N N . LEU B 1 334 ? 54.427 99.719 -20.392 1.00 13.76 320 LEU B N 1
ATOM 5273 C CA . LEU B 1 334 ? 53.477 100.718 -19.908 1.00 12.42 320 LEU B CA 1
ATOM 5274 C C . LEU B 1 334 ? 54.159 102.077 -19.795 1.00 14.54 320 LEU B C 1
ATOM 5275 O O . LEU B 1 334 ? 53.538 103.108 -20.056 1.00 13.17 320 LEU B O 1
ATOM 5280 N N . GLN B 1 335 ? 55.435 102.087 -19.415 1.00 11.55 321 GLN B N 1
ATOM 5281 C CA . GLN B 1 335 ? 56.161 103.359 -19.339 1.00 13.12 321 GLN B CA 1
ATOM 5282 C C . GLN B 1 335 ? 56.338 103.979 -20.725 1.00 13.57 321 GLN B C 1
ATOM 5283 O O . GLN B 1 335 ? 56.276 105.215 -20.888 1.00 14.06 321 GLN B O 1
ATOM 5289 N N . GLN B 1 336 ? 56.559 103.135 -21.728 1.00 13.12 322 GLN B N 1
ATOM 5290 C CA . GLN B 1 336 ? 56.659 103.633 -23.098 1.00 14.11 322 GLN B CA 1
ATOM 5291 C C . GLN B 1 336 ? 55.369 104.308 -23.538 1.00 16.44 322 GLN B C 1
ATOM 5292 O O . GLN B 1 336 ? 55.407 105.360 -24.191 1.00 14.65 322 GLN B O 1
ATOM 5298 N N . PHE B 1 337 ? 54.229 103.700 -23.196 1.00 13.78 323 PHE B N 1
ATOM 5299 C CA . PHE B 1 337 ? 52.937 104.298 -23.529 1.00 14.39 323 PHE B CA 1
ATOM 5300 C C . PHE B 1 337 ? 52.803 105.664 -22.858 1.00 16.42 323 PHE B C 1
ATOM 5301 O O . PHE B 1 337 ? 52.388 106.638 -23.503 1.00 15.93 323 PHE B O 1
ATOM 5309 N N . ARG B 1 338 ? 53.118 105.740 -21.562 1.00 14.66 324 ARG B N 1
ATOM 5310 C CA . ARG B 1 338 ? 53.012 107.020 -20.838 1.00 15.32 324 ARG B CA 1
ATOM 5311 C C . ARG B 1 338 ? 53.887 108.107 -21.467 1.00 15.77 324 ARG B C 1
ATOM 5312 O O . ARG B 1 338 ? 53.441 109.242 -21.675 1.00 16.75 324 ARG B O 1
ATOM 5320 N N . ILE B 1 339 ? 55.131 107.749 -21.768 1.00 14.45 325 ILE B N 1
ATOM 5321 C CA . ILE B 1 339 ? 56.073 108.682 -22.370 1.00 16.02 325 ILE B CA 1
ATOM 5322 C C . ILE B 1 339 ? 55.520 109.229 -23.688 1.00 17.41 325 ILE B C 1
ATOM 5323 O O . ILE B 1 339 ? 55.541 110.440 -23.928 1.00 18.11 325 ILE B O 1
ATOM 5328 N N . ALA B 1 340 ? 54.992 108.337 -24.526 1.00 16.21 326 ALA B N 1
ATOM 5329 C CA . ALA B 1 340 ? 54.480 108.734 -25.844 1.00 16.81 326 ALA B CA 1
ATOM 5330 C C . ALA B 1 340 ? 53.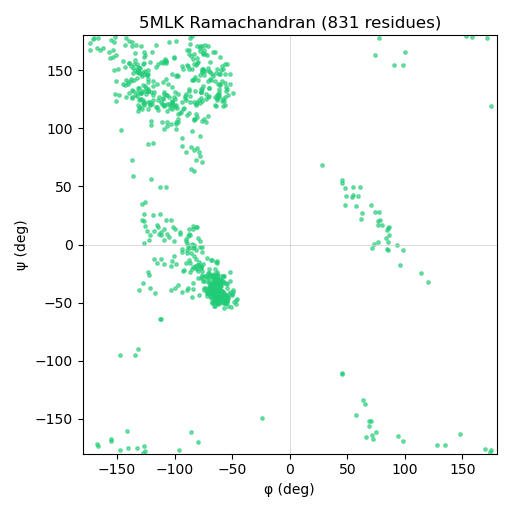192 109.563 -25.749 1.00 20.75 326 ALA B C 1
ATOM 5331 O O . ALA B 1 340 ? 52.874 110.351 -26.657 1.00 19.53 326 ALA B O 1
ATOM 5333 N N . ASN B 1 341 ? 52.462 109.395 -24.648 1.00 16.77 327 ASN B N 1
ATOM 5334 C CA . ASN B 1 341 ? 51.304 110.241 -24.346 1.00 18.02 327 ASN B CA 1
ATOM 5335 C C . ASN B 1 341 ? 51.714 111.629 -23.829 1.00 20.45 327 ASN B C 1
ATOM 5336 O O . ASN B 1 341 ? 50.861 112.476 -23.564 1.00 21.65 327 ASN B O 1
ATOM 5341 N N . GLY B 1 342 ? 53.020 111.850 -23.688 1.00 16.56 328 GLY B N 1
ATOM 5342 C CA . GLY B 1 342 ? 53.543 113.106 -23.164 1.00 20.95 328 GLY B CA 1
ATOM 5343 C C . GLY B 1 342 ? 53.430 113.262 -21.651 1.00 20.04 328 GLY B C 1
ATOM 5344 O O . GLY B 1 342 ? 53.548 114.369 -21.137 1.00 18.40 328 GLY B O 1
ATOM 5345 N N . GLU B 1 343 ? 53.213 112.165 -20.927 1.00 18.37 329 GLU B N 1
ATOM 5346 C CA . GLU B 1 343 ? 53.123 112.244 -19.464 1.00 20.66 329 GLU B CA 1
ATOM 5347 C C . GLU B 1 343 ? 54.480 112.470 -18.818 1.00 20.93 329 GLU B C 1
ATOM 5348 O O . GLU B 1 343 ? 55.504 112.008 -19.333 1.00 18.00 329 GLU B O 1
ATOM 5354 N N . LYS B 1 344 ? 54.487 113.155 -17.676 1.00 21.83 330 LYS B N 1
ATOM 5355 C CA . LYS B 1 344 ? 55.676 113.211 -16.826 1.00 19.38 330 LYS B CA 1
ATOM 5356 C C . LYS B 1 344 ? 55.886 111.833 -16.217 1.00 21.97 330 LYS B C 1
ATOM 5357 O O . LYS B 1 344 ? 54.911 111.110 -15.959 1.00 19.52 330 LYS B O 1
ATOM 5363 N N . LEU B 1 345 ? 57.149 111.482 -15.972 1.00 18.97 331 LEU B N 1
ATOM 5364 C CA . LEU B 1 345 ? 57.487 110.248 -15.267 1.00 23.86 331 LEU B CA 1
ATOM 5365 C C . LEU B 1 345 ? 56.741 110.179 -13.940 1.00 24.49 331 LEU B C 1
ATOM 5366 O O . LEU B 1 345 ? 56.803 111.127 -13.158 1.00 22.56 331 LEU B O 1
ATOM 5371 N N . ASP B 1 346 ? 56.046 109.071 -13.679 1.00 24.60 332 ASP B N 1
ATOM 5372 C CA . ASP B 1 346 ? 55.406 108.882 -12.371 1.00 26.15 332 ASP B CA 1
ATOM 5373 C C . ASP B 1 346 ? 56.333 108.175 -11.388 1.00 29.84 332 ASP B C 1
ATOM 5374 O O . ASP B 1 346 ? 55.951 107.874 -10.255 1.00 30.73 332 ASP B O 1
ATOM 5379 N N . ILE B 1 347 ? 57.554 107.918 -11.843 1.00 27.83 333 ILE B N 1
ATOM 5380 C CA . ILE B 1 347 ? 58.610 107.336 -11.032 1.00 26.49 333 ILE B CA 1
ATOM 5381 C C . ILE B 1 347 ? 59.613 108.457 -10.732 1.00 28.51 333 ILE B C 1
ATOM 5382 O O . ILE B 1 347 ? 60.152 109.071 -11.652 1.00 28.69 333 ILE B O 1
ATOM 5387 N N . THR B 1 348 ? 59.846 108.747 -9.453 1.00 29.40 334 THR B N 1
ATOM 5388 C CA . THR B 1 348 ? 60.639 109.928 -9.083 1.00 30.58 334 THR B CA 1
ATOM 5389 C C . THR B 1 348 ? 62.075 109.631 -8.664 1.00 31.94 334 THR B C 1
ATOM 5390 O O . THR B 1 348 ? 62.894 110.543 -8.568 1.00 33.29 334 THR B O 1
ATOM 5394 N N . GLU B 1 349 ? 62.382 108.366 -8.402 1.00 25.57 335 GLU B N 1
ATOM 5395 C CA . GLU B 1 349 ? 63.747 107.991 -8.041 1.00 25.63 335 GLU B CA 1
ATOM 5396 C C . GLU B 1 349 ? 64.097 106.618 -8.597 1.00 23.83 335 GLU B C 1
ATOM 5397 O O . GLU B 1 349 ? 63.202 105.822 -8.896 1.00 21.83 335 GLU B O 1
ATOM 5403 N N . ASP B 1 350 ? 65.391 106.345 -8.755 1.00 22.63 336 ASP B N 1
ATOM 5404 C CA . ASP B 1 350 ? 65.827 105.031 -9.209 1.00 21.12 336 ASP B CA 1
ATOM 5405 C C . ASP B 1 350 ? 65.296 103.985 -8.226 1.00 23.55 336 ASP B C 1
ATOM 5406 O O . ASP B 1 350 ? 65.526 104.093 -7.028 1.00 21.82 336 ASP B O 1
ATOM 5411 N N . PRO B 1 351 ? 64.558 102.982 -8.721 1.00 22.44 337 PRO B N 1
ATOM 5412 C CA . PRO B 1 351 ? 64.026 101.983 -7.784 1.00 21.24 337 PRO B CA 1
ATOM 5413 C C . PRO B 1 351 ? 65.088 101.022 -7.273 1.00 21.22 337 PRO B C 1
ATOM 5414 O O . PRO B 1 351 ? 66.019 100.662 -7.992 1.00 20.47 337 PRO B O 1
ATOM 5418 N N . THR B 1 352 ? 64.937 100.600 -6.023 1.00 18.67 338 THR B N 1
ATOM 5419 C CA . THR B 1 352 ? 65.845 99.641 -5.424 1.00 19.96 338 THR B CA 1
ATOM 5420 C C . THR B 1 352 ? 65.481 98.264 -5.962 1.00 19.11 338 THR B C 1
ATOM 5421 O O . THR B 1 352 ? 64.303 97.904 -5.969 1.00 20.65 338 THR B O 1
ATOM 5425 N N . PRO B 1 353 ? 66.475 97.494 -6.442 1.00 15.93 339 PRO B N 1
ATOM 5426 C CA . PRO B 1 353 ? 66.104 96.162 -6.933 1.00 15.23 339 PRO B CA 1
ATOM 5427 C C . PRO B 1 353 ? 65.621 95.269 -5.802 1.00 18.23 339 PRO B C 1
ATOM 5428 O O . PRO B 1 353 ? 66.114 95.362 -4.665 1.00 16.77 339 PRO B O 1
ATOM 5432 N N . ARG B 1 354 ? 64.653 94.419 -6.109 1.00 15.45 340 ARG B N 1
ATOM 5433 C CA . ARG B 1 354 ? 64.242 93.401 -5.156 1.00 16.90 340 ARG B CA 1
ATOM 5434 C C . ARG B 1 354 ? 64.544 92.029 -5.740 1.00 16.14 340 ARG B C 1
ATOM 5435 O O . ARG B 1 354 ? 64.020 91.671 -6.787 1.00 15.13 340 ARG B O 1
ATOM 5443 N N . GLY B 1 355 ? 65.412 91.279 -5.069 1.00 16.16 341 GLY B N 1
ATOM 5444 C CA . GLY B 1 355 ? 65.788 89.957 -5.547 1.00 16.85 341 GLY B CA 1
ATOM 5445 C C . GLY B 1 355 ? 66.729 90.044 -6.736 1.00 17.37 341 GLY B C 1
ATOM 5446 O O . GLY B 1 355 ? 67.345 91.086 -6.985 1.00 16.10 341 GLY B O 1
ATOM 5447 N N . HIS B 1 356 ? 66.834 88.947 -7.476 1.00 16.37 342 HIS B N 1
ATOM 5448 C CA . HIS B 1 356 ? 67.733 88.864 -8.622 1.00 16.32 342 HIS B CA 1
ATOM 5449 C C . HIS B 1 356 ? 67.031 88.103 -9.729 1.00 17.99 342 HIS B C 1
ATOM 5450 O O . HIS B 1 356 ? 66.354 87.100 -9.467 1.00 20.26 342 HIS B O 1
ATOM 5457 N N . ALA B 1 357 ? 67.191 88.543 -10.972 1.00 14.51 343 ALA B N 1
ATOM 5458 C CA . ALA B 1 357 ? 66.567 87.815 -12.074 1.00 16.29 343 ALA B CA 1
ATOM 5459 C C . ALA B 1 357 ? 67.554 87.479 -13.189 1.00 18.77 343 ALA B C 1
ATOM 5460 O O . ALA B 1 357 ? 68.471 88.246 -13.472 1.00 16.44 343 ALA B O 1
ATOM 5462 N N . ILE B 1 358 ? 67.365 86.324 -13.816 1.00 15.34 344 ILE B N 1
ATOM 5463 C CA . ILE B 1 358 ? 68.244 85.898 -14.904 1.00 17.55 344 ILE B CA 1
ATOM 5464 C C . ILE B 1 358 ? 67.399 85.498 -16.109 1.00 17.69 344 ILE B C 1
ATOM 5465 O O . ILE B 1 358 ? 66.445 84.714 -15.981 1.00 17.62 344 ILE B O 1
ATOM 5470 N N . GLU B 1 359 ? 67.749 86.024 -17.280 1.00 15.39 345 GLU B N 1
ATOM 5471 C CA . GLU B 1 359 ? 67.041 85.664 -18.502 1.00 16.27 345 GLU B CA 1
ATOM 5472 C C . GLU B 1 359 ? 67.906 84.762 -19.380 1.00 19.07 345 GLU B C 1
ATOM 5473 O O . GLU B 1 359 ? 69.122 84.947 -19.462 1.00 17.84 345 GLU B O 1
ATOM 5479 N N . PHE B 1 360 ? 67.272 83.794 -20.033 1.00 17.73 346 PHE B N 1
ATOM 5480 C CA . PHE B 1 360 ? 67.963 82.883 -20.938 1.00 18.69 346 PHE B CA 1
ATOM 5481 C C . PHE B 1 360 ? 67.224 82.945 -22.251 1.00 16.66 346 PHE B C 1
ATOM 5482 O O . PHE B 1 360 ? 66.014 82.704 -22.285 1.00 17.65 346 PHE B O 1
ATOM 5490 N N . ARG B 1 361 ? 67.928 83.308 -23.324 1.00 17.62 347 ARG B N 1
ATOM 5491 C CA . ARG B 1 361 ? 67.329 83.322 -24.653 1.00 18.56 347 ARG B CA 1
ATOM 5492 C C . ARG B 1 361 ? 67.267 81.901 -25.206 1.00 19.83 347 ARG B C 1
ATOM 5493 O O . ARG B 1 361 ? 68.285 81.196 -25.282 1.00 17.86 347 ARG B O 1
ATOM 5501 N N . ILE B 1 362 ? 66.063 81.485 -25.573 1.00 20.28 348 ILE B N 1
ATOM 5502 C CA . ILE B 1 362 ? 65.850 80.160 -26.121 1.00 19.04 348 ILE B CA 1
ATOM 5503 C C . ILE B 1 362 ? 65.929 80.303 -27.633 1.00 20.24 348 ILE B C 1
ATOM 5504 O O . ILE B 1 362 ? 64.924 80.502 -28.301 1.00 22.65 348 ILE B O 1
ATOM 5509 N N . ASN B 1 363 ? 67.149 80.254 -28.155 1.00 22.80 349 ASN B N 1
ATOM 5510 C CA . ASN B 1 363 ? 67.373 80.386 -29.584 1.00 23.62 349 ASN B CA 1
ATOM 5511 C C . ASN B 1 363 ? 67.504 79.001 -30.214 1.00 22.88 349 ASN B C 1
ATOM 5512 O O . ASN B 1 363 ? 68.030 78.084 -29.589 1.00 22.05 349 ASN B O 1
ATOM 5517 N N . GLY B 1 364 ? 67.021 78.849 -31.442 1.00 24.02 350 GLY B N 1
ATOM 5518 C CA . GLY B 1 364 ? 67.249 77.631 -32.204 1.00 24.48 350 GLY B CA 1
ATOM 5519 C C . GLY B 1 364 ? 68.649 77.635 -32.797 1.00 28.99 350 GLY B C 1
ATOM 5520 O O . GLY B 1 364 ? 68.843 77.966 -33.967 1.00 32.53 350 GLY B O 1
ATOM 5521 N N . GLU B 1 365 ? 69.625 77.298 -31.960 1.00 22.35 351 GLU B N 1
ATOM 5522 C CA . GLU B 1 365 ? 71.033 77.240 -32.330 1.00 26.92 351 GLU B CA 1
ATOM 5523 C C . GLU B 1 365 ? 71.608 76.060 -31.570 1.00 28.69 351 GLU B C 1
ATOM 5524 O O . GLU B 1 365 ? 71.101 75.704 -30.507 1.00 25.29 351 GLU B O 1
ATOM 5530 N N . ASP B 1 366 ? 72.657 75.446 -32.103 1.00 27.37 352 ASP B N 1
ATOM 5531 C CA . ASP B 1 366 ? 73.213 74.252 -31.478 1.00 27.97 352 ASP B CA 1
ATOM 5532 C C . ASP B 1 366 ? 74.588 74.562 -30.899 1.00 27.15 352 ASP B C 1
ATOM 5533 O O . ASP B 1 366 ? 75.566 74.698 -31.633 1.00 26.72 352 ASP B O 1
ATOM 5538 N N . ALA B 1 367 ? 74.662 74.670 -29.576 1.00 23.22 353 ALA B N 1
ATOM 5539 C CA . ALA B 1 367 ? 75.937 74.916 -28.913 1.00 29.61 353 ALA B CA 1
ATOM 5540 C C . ALA B 1 367 ? 76.901 73.751 -29.143 1.00 29.27 353 ALA B C 1
ATOM 5541 O O . ALA B 1 367 ? 78.116 73.915 -29.050 1.00 31.01 353 ALA B O 1
ATOM 5543 N N . GLY B 1 368 ? 76.354 72.573 -29.436 1.00 28.00 354 GLY B N 1
ATOM 5544 C CA . GLY B 1 368 ? 77.171 71.403 -29.716 1.00 32.05 354 GLY B CA 1
ATOM 5545 C C . GLY B 1 368 ? 77.803 71.468 -31.101 1.00 34.38 354 GLY B C 1
ATOM 5546 O O . GLY B 1 368 ? 78.747 70.731 -31.400 1.00 35.07 354 GLY B O 1
ATOM 5547 N N . ARG B 1 369 ? 77.266 72.344 -31.949 1.00 29.40 355 ARG B N 1
ATOM 5548 C CA . ARG B 1 369 ? 77.871 72.638 -33.242 1.00 30.98 355 ARG B CA 1
ATOM 5549 C C . ARG B 1 369 ? 78.226 74.119 -33.354 1.00 31.81 355 ARG B C 1
ATOM 5550 O O . ARG B 1 369 ? 77.770 74.805 -34.264 1.00 31.17 355 ARG B O 1
ATOM 5558 N N . ASN B 1 370 ? 79.023 74.612 -32.410 1.00 32.19 356 ASN B N 1
ATOM 5559 C CA . ASN B 1 370 ? 79.551 75.974 -32.490 1.00 32.63 356 ASN B CA 1
ATOM 5560 C C . ASN B 1 370 ? 78.460 77.073 -32.592 1.00 34.88 356 ASN B C 1
ATOM 5561 O O . ASN B 1 370 ? 78.655 78.104 -33.239 1.00 36.26 356 ASN B O 1
ATOM 5566 N N . PHE B 1 371 ? 77.315 76.837 -31.945 1.00 31.05 357 PHE B N 1
ATOM 5567 C CA . PHE B 1 371 ? 76.172 77.774 -31.948 1.00 29.87 357 PHE B CA 1
ATOM 5568 C C . PHE B 1 371 ? 75.556 78.042 -33.329 1.00 29.60 357 PHE B C 1
ATOM 5569 O O . PHE B 1 371 ? 74.874 79.046 -33.550 1.00 27.33 357 PHE B O 1
ATOM 5577 N N . LEU B 1 372 ? 75.791 77.104 -34.234 1.00 32.60 358 LEU B N 1
ATOM 5578 C CA . LEU B 1 372 ? 75.201 77.087 -35.565 1.00 36.66 358 LEU B CA 1
ATOM 5579 C C . LEU B 1 372 ? 73.678 77.128 -35.490 1.00 32.21 358 LEU B C 1
ATOM 5580 O O . LEU B 1 372 ? 73.066 76.228 -34.902 1.00 32.56 358 LEU B O 1
ATOM 5585 N N . PRO B 1 373 ? 73.056 78.164 -36.082 1.00 35.04 359 PRO B N 1
ATOM 5586 C CA . PRO B 1 373 ? 71.590 78.172 -36.201 1.00 32.42 359 PRO B CA 1
ATOM 5587 C C . PRO B 1 373 ? 71.114 76.876 -36.834 1.00 38.69 359 PRO B C 1
ATOM 5588 O O . PRO B 1 373 ? 71.757 76.373 -37.767 1.00 35.76 359 PRO B O 1
ATOM 5592 N N . ALA B 1 374 ? 70.029 76.324 -36.299 1.00 31.19 360 ALA B N 1
ATOM 5593 C CA . ALA B 1 374 ? 69.533 75.028 -36.731 1.00 36.86 360 ALA B CA 1
ATOM 5594 C C . ALA B 1 374 ? 68.011 75.055 -36.864 1.00 42.23 360 ALA B C 1
ATOM 5595 O O . ALA B 1 374 ? 67.301 74.481 -36.027 1.00 40.96 360 ALA B O 1
ATOM 5597 N N . PRO B 1 375 ? 67.510 75.731 -37.916 1.00 37.59 361 PRO B N 1
ATOM 5598 C CA . PRO B 1 375 ? 66.079 75.845 -38.236 1.00 38.38 361 PRO B CA 1
ATOM 5599 C C . PRO B 1 375 ? 65.359 74.495 -38.289 1.00 40.72 361 PRO B C 1
ATOM 5600 O O . PRO B 1 375 ? 65.951 73.490 -38.684 1.00 39.51 361 PRO B O 1
ATOM 5604 N N . GLY B 1 376 ? 64.090 74.480 -37.892 1.00 40.18 362 GLY B N 1
ATOM 5605 C CA . GLY B 1 376 ? 63.325 73.247 -37.849 1.00 43.04 362 GLY B CA 1
ATOM 5606 C C . GLY B 1 376 ? 61.941 73.419 -37.249 1.00 37.24 362 GLY B C 1
ATOM 5607 O O . GLY B 1 376 ? 61.540 74.533 -36.906 1.00 37.18 362 GLY B O 1
ATOM 5608 N N . PRO B 1 377 ? 61.200 72.309 -37.113 1.00 38.59 363 PRO B N 1
ATOM 5609 C CA . PRO B 1 377 ? 59.838 72.360 -36.572 1.00 38.35 363 PRO B CA 1
ATOM 5610 C C . PRO B 1 377 ? 59.890 72.396 -35.047 1.00 33.07 363 PRO B C 1
ATOM 5611 O O . PRO B 1 377 ? 60.784 71.787 -34.459 1.00 31.60 363 PRO B O 1
ATOM 5615 N N . VAL B 1 378 ? 58.970 73.121 -34.421 1.00 31.06 364 VAL B N 1
ATOM 5616 C CA . VAL B 1 378 ? 58.825 73.044 -32.975 1.00 29.79 364 VAL B CA 1
ATOM 5617 C C . VAL B 1 378 ? 57.754 71.996 -32.718 1.00 31.06 364 VAL B C 1
ATOM 5618 O O . VAL B 1 378 ? 56.558 72.291 -32.694 1.00 32.59 364 VAL B O 1
ATOM 5622 N N . THR B 1 379 ? 58.209 70.759 -32.557 1.00 29.57 365 THR B N 1
ATOM 5623 C CA . THR B 1 379 ? 57.334 69.595 -32.459 1.00 32.68 365 THR B CA 1
ATOM 5624 C C . THR B 1 379 ? 56.665 69.520 -31.092 1.00 34.59 365 THR B C 1
ATOM 5625 O O . THR B 1 379 ? 55.530 69.042 -30.949 1.00 34.47 365 THR B O 1
ATOM 5629 N N . LYS B 1 380 ? 57.375 70.016 -30.088 1.00 32.22 366 LYS B N 1
ATOM 5630 C CA . LYS B 1 380 ? 56.818 70.137 -28.750 1.00 32.35 366 LYS B CA 1
ATOM 5631 C C . LYS B 1 380 ? 57.447 71.354 -28.077 1.00 28.42 366 LYS B C 1
ATOM 5632 O O . LYS B 1 380 ? 58.672 71.514 -28.071 1.00 26.35 366 LYS B O 1
ATOM 5638 N N . PHE B 1 381 ? 56.600 72.224 -27.544 1.00 29.53 367 PHE B N 1
ATOM 5639 C CA . PHE B 1 381 ? 57.068 73.371 -26.777 1.00 25.32 367 PHE B CA 1
ATOM 5640 C C . PHE B 1 381 ? 56.468 73.256 -25.386 1.00 21.12 367 PHE B C 1
ATOM 5641 O O . PHE B 1 381 ? 55.269 73.458 -25.201 1.00 24.55 367 PHE B O 1
ATOM 5649 N N . HIS B 1 382 ? 57.302 72.892 -24.422 1.00 21.11 368 HIS B N 1
ATOM 5650 C CA . HIS B 1 382 ? 56.851 72.643 -23.061 1.00 23.18 368 HIS B CA 1
ATOM 5651 C C . HIS B 1 382 ? 57.628 73.554 -22.125 1.00 18.64 368 HIS B C 1
ATOM 5652 O O . HIS B 1 382 ? 58.667 73.163 -21.609 1.00 22.14 368 HIS B O 1
ATOM 5659 N N . PRO B 1 383 ? 57.141 74.789 -21.928 1.00 21.91 369 PRO B N 1
ATOM 5660 C CA . PRO B 1 383 ? 57.810 75.748 -21.037 1.00 22.13 369 PRO B CA 1
ATOM 5661 C C . PRO B 1 383 ? 57.567 75.409 -19.569 1.00 21.84 369 PRO B C 1
ATOM 5662 O O . PRO B 1 383 ? 56.534 74.821 -19.245 1.00 21.50 369 PRO B O 1
ATOM 5666 N N . PRO B 1 384 ? 58.514 75.764 -18.691 1.00 21.22 370 PRO B N 1
ATOM 5667 C CA . PRO B 1 384 ? 58.316 75.537 -17.254 1.00 19.22 370 PRO B CA 1
ATOM 5668 C C . PRO B 1 384 ? 57.367 76.579 -16.688 1.00 20.14 370 PRO B C 1
ATOM 5669 O O . PRO B 1 384 ? 57.031 77.539 -17.379 1.00 20.51 370 PRO B O 1
ATOM 5673 N N . SER B 1 385 ? 56.938 76.395 -15.448 1.00 19.86 371 SER B N 1
ATOM 5674 C CA . SER B 1 385 ? 56.136 77.403 -14.770 1.00 19.13 371 SER B CA 1
ATOM 5675 C C . SER B 1 385 ? 56.349 77.185 -13.286 1.00 19.41 371 SER B C 1
ATOM 5676 O O . SER B 1 385 ? 57.234 76.419 -12.884 1.00 19.41 371 SER B O 1
ATOM 5679 N N . GLY B 1 386 ? 55.546 77.834 -12.460 1.00 17.21 372 GLY B N 1
ATOM 5680 C CA . GLY B 1 386 ? 55.745 77.726 -11.026 1.00 14.38 372 GLY B CA 1
ATOM 5681 C C . GLY B 1 386 ? 56.519 78.915 -10.498 1.00 16.36 372 GLY B C 1
ATOM 5682 O O . GLY B 1 386 ? 56.724 79.910 -11.216 1.00 18.00 372 GLY B O 1
ATOM 5683 N N . PRO B 1 387 ? 56.965 78.823 -9.236 1.00 17.36 373 PRO B N 1
ATOM 5684 C CA . PRO B 1 387 ? 57.574 79.957 -8.536 1.00 14.36 373 PRO B CA 1
ATOM 5685 C C . PRO B 1 387 ? 58.837 80.462 -9.210 1.00 15.17 373 PRO B C 1
ATOM 5686 O O . PRO B 1 387 ? 59.722 79.682 -9.561 1.00 14.22 373 PRO B O 1
ATOM 5690 N N . GLY B 1 388 ? 58.899 81.772 -9.407 1.00 15.41 374 GLY B N 1
ATOM 5691 C CA . GLY B 1 388 ? 60.079 82.397 -9.967 1.00 18.06 374 GLY B CA 1
ATOM 5692 C C . GLY B 1 388 ? 60.130 82.408 -11.483 1.00 18.60 374 GLY B C 1
ATOM 5693 O O . GLY B 1 388 ? 61.037 83.006 -12.069 1.00 18.01 374 GLY B O 1
ATOM 5694 N N . VAL B 1 389 ? 59.153 81.776 -12.129 1.00 14.35 375 VAL B N 1
ATOM 5695 C CA . VAL B 1 389 ? 59.218 81.591 -13.581 1.00 15.99 375 VAL B CA 1
ATOM 5696 C C . VAL B 1 389 ? 58.343 82.539 -14.397 1.00 17.15 375 VAL B C 1
ATOM 5697 O O . VAL B 1 389 ? 57.128 82.620 -14.200 1.00 17.63 375 VAL B O 1
ATOM 5701 N N . ARG B 1 390 ? 58.975 83.262 -15.316 1.00 15.78 376 ARG B N 1
ATOM 5702 C CA . ARG B 1 390 ? 58.257 84.013 -16.332 1.00 12.71 376 ARG B CA 1
ATOM 5703 C C . ARG B 1 390 ? 58.749 83.549 -17.699 1.00 14.41 376 ARG B C 1
ATOM 5704 O O . ARG B 1 390 ? 59.966 83.447 -17.945 1.00 15.06 376 ARG B O 1
ATOM 5712 N N . VAL B 1 391 ? 57.802 83.267 -18.586 1.00 13.01 377 VAL B N 1
ATOM 5713 C CA . VAL B 1 391 ? 58.125 82.918 -19.966 1.00 15.89 377 VAL B CA 1
ATOM 5714 C C . VAL B 1 391 ? 57.463 83.901 -20.921 1.00 15.44 377 VAL B C 1
ATOM 5715 O O . VAL B 1 391 ? 56.241 84.072 -20.895 1.00 17.20 377 VAL B O 1
ATOM 5719 N N . ASP B 1 392 ? 58.280 84.580 -21.731 1.00 15.49 378 ASP B N 1
ATOM 5720 C CA . ASP B 1 392 ? 57.785 85.436 -22.803 1.00 14.66 378 ASP B CA 1
ATOM 5721 C C . ASP B 1 392 ? 58.069 84.706 -24.110 1.00 18.24 378 ASP B C 1
ATOM 5722 O O . ASP B 1 392 ? 59.209 84.683 -24.588 1.00 17.37 378 ASP B O 1
ATOM 5727 N N . SER B 1 393 ? 57.040 84.094 -24.677 1.00 16.92 379 SER B N 1
ATOM 5728 C CA . SER B 1 393 ? 57.231 83.269 -25.862 1.00 18.27 379 SER B CA 1
ATOM 5729 C C . SER B 1 393 ? 56.593 83.876 -27.095 1.00 17.88 379 SER B C 1
ATOM 5730 O O . SER B 1 393 ? 55.673 84.695 -27.000 1.00 17.87 379 SER B O 1
ATOM 5733 N N . GLY B 1 394 ? 57.095 83.476 -28.256 1.00 16.58 380 GLY B N 1
ATOM 5734 C CA . GLY B 1 394 ? 56.506 83.893 -29.517 1.00 19.47 380 GLY B CA 1
ATOM 5735 C C . GLY B 1 394 ? 56.108 82.667 -30.321 1.00 20.53 380 GLY B C 1
ATOM 5736 O O . GLY B 1 394 ? 55.666 82.782 -31.462 1.00 22.12 380 GLY B O 1
ATOM 5737 N N . VAL B 1 395 ? 56.276 81.486 -29.728 1.00 20.46 381 VAL B N 1
ATOM 5738 C CA . VAL B 1 395 ? 55.938 80.237 -30.421 1.00 24.73 381 VAL B CA 1
ATOM 5739 C C . VAL B 1 395 ? 55.043 79.328 -29.591 1.00 25.50 381 VAL B C 1
ATOM 5740 O O . VAL B 1 395 ? 54.811 79.566 -28.402 1.00 21.51 381 VAL B O 1
ATOM 5744 N N . GLU B 1 396 ? 54.558 78.277 -30.249 1.00 26.06 382 GLU B N 1
ATOM 5745 C CA . GLU B 1 396 ? 53.818 77.188 -29.626 1.00 28.88 382 GLU B CA 1
ATOM 5746 C C . GLU B 1 396 ? 54.261 75.867 -30.243 1.00 29.26 382 GLU B C 1
ATOM 5747 O O . GLU B 1 396 ? 55.037 75.831 -31.202 1.00 26.95 382 GLU B O 1
ATOM 5753 N N . THR B 1 397 ? 53.734 74.779 -29.699 1.00 28.60 383 THR B N 1
ATOM 5754 C CA . THR B 1 397 ? 53.808 73.486 -30.365 1.00 30.65 383 THR B CA 1
ATOM 5755 C C . THR B 1 397 ? 53.190 73.630 -31.752 1.00 30.42 383 THR B C 1
ATOM 5756 O O . THR B 1 397 ? 52.070 74.128 -31.893 1.00 29.26 383 THR B O 1
ATOM 5760 N N . GLY B 1 398 ? 53.934 73.225 -32.776 1.00 34.45 384 GLY B N 1
ATOM 5761 C CA . GLY B 1 398 ? 53.460 73.341 -34.143 1.00 34.31 384 GLY B CA 1
ATOM 5762 C C . GLY B 1 398 ? 53.994 74.561 -34.872 1.00 36.70 384 GLY B C 1
ATOM 5763 O O . GLY B 1 398 ? 53.729 74.737 -36.062 1.00 38.07 384 GLY B O 1
ATOM 5764 N N . SER B 1 399 ? 54.731 75.417 -34.164 1.00 31.06 385 SER B N 1
ATOM 5765 C CA . SER B 1 399 ? 55.385 76.552 -34.809 1.00 31.73 385 SER B CA 1
ATOM 5766 C C . SER B 1 399 ? 56.571 76.036 -35.611 1.00 34.22 385 SER B C 1
ATOM 5767 O O . SER B 1 399 ? 57.020 74.902 -35.411 1.00 34.29 385 SER B O 1
ATOM 5770 N N . VAL B 1 400 ? 57.075 76.875 -36.512 1.00 36.76 386 VAL B N 1
ATOM 5771 C CA . VAL B 1 400 ? 58.207 76.519 -37.363 1.00 41.20 386 VAL B CA 1
ATOM 5772 C C . VAL B 1 400 ? 59.270 77.625 -37.383 1.00 41.53 386 VAL B C 1
ATOM 5773 O O . VAL B 1 400 ? 58.967 78.796 -37.616 1.00 46.15 386 VAL B O 1
ATOM 5777 N N . ILE B 1 401 ? 60.514 77.244 -37.114 1.00 42.13 387 ILE B N 1
ATOM 5778 C CA . ILE B 1 401 ? 61.625 78.182 -37.139 1.00 40.67 387 ILE B CA 1
ATOM 5779 C C . ILE B 1 401 ? 62.367 78.058 -38.467 1.00 45.05 387 ILE B C 1
ATOM 5780 O O . ILE B 1 401 ? 63.173 77.143 -38.650 1.00 43.16 387 ILE B O 1
ATOM 5785 N N . GLY B 1 402 ? 62.076 78.963 -39.398 1.00 46.15 388 GLY B N 1
ATOM 5786 C CA . GLY B 1 402 ? 62.825 79.044 -40.641 1.00 42.23 388 GLY B CA 1
ATOM 5787 C C . GLY B 1 402 ? 64.042 79.932 -40.455 1.00 46.96 388 GLY B C 1
ATOM 5788 O O . GLY B 1 402 ? 64.208 80.566 -39.413 1.00 48.73 388 GLY B O 1
ATOM 5789 N N . GLY B 1 403 ? 64.905 79.989 -41.459 1.00 50.15 389 GLY B N 1
ATOM 5790 C CA . GLY B 1 403 ? 66.104 80.799 -41.337 1.00 50.75 389 GLY B CA 1
ATOM 5791 C C . GLY B 1 403 ? 65.917 82.248 -41.762 1.00 48.37 389 GLY B C 1
ATOM 5792 O O . GLY B 1 403 ? 66.901 82.968 -41.936 1.00 50.22 389 GLY B O 1
ATOM 5793 N N . GLN B 1 404 ? 64.663 82.680 -41.922 1.00 43.56 390 GLN B N 1
ATOM 5794 C CA . GLN B 1 404 ? 64.378 84.013 -42.468 1.00 48.05 390 GLN B CA 1
ATOM 5795 C C . GLN B 1 404 ? 64.026 85.095 -41.436 1.00 46.98 390 GLN B C 1
ATOM 5796 O O . GLN B 1 404 ? 63.936 86.281 -41.780 1.00 44.98 390 GLN B O 1
ATOM 5802 N N . PHE B 1 405 ? 63.806 84.690 -40.187 1.00 45.06 391 PHE B N 1
ATOM 5803 C CA . PHE B 1 405 ? 63.731 85.634 -39.070 1.00 41.63 391 PHE B CA 1
ATOM 5804 C C . PHE B 1 405 ? 64.707 85.151 -38.008 1.00 46.47 391 PHE B C 1
ATOM 5805 O O . PHE B 1 405 ? 65.382 84.136 -38.213 1.00 49.09 391 PHE B O 1
ATOM 5813 N N . ASP B 1 406 ? 64.793 85.857 -36.881 1.00 42.66 392 ASP B N 1
ATOM 5814 C CA . ASP B 1 406 ? 65.710 85.447 -35.815 1.00 38.81 392 ASP B CA 1
ATOM 5815 C C . ASP B 1 406 ? 65.369 84.056 -35.292 1.00 37.02 392 ASP B C 1
ATOM 5816 O O . ASP B 1 406 ? 64.264 83.547 -35.496 1.00 39.94 392 ASP B O 1
ATOM 5821 N N . SER B 1 407 ? 66.328 83.438 -34.620 1.00 32.09 393 SER B N 1
ATOM 5822 C CA . SER B 1 407 ? 66.159 82.063 -34.179 1.00 34.25 393 SER B CA 1
ATOM 5823 C C . SER B 1 407 ? 65.498 81.975 -32.804 1.00 29.79 393 SER B C 1
ATOM 5824 O O . SER B 1 407 ? 65.422 80.885 -32.220 1.00 26.31 393 SER B O 1
ATOM 5827 N N . MET B 1 408 ? 65.030 83.105 -32.272 1.00 31.23 394 MET B N 1
ATOM 5828 C CA . MET B 1 408 ? 64.525 83.084 -30.894 1.00 27.78 394 MET B CA 1
ATOM 5829 C C . MET B 1 408 ? 63.111 82.541 -30.781 1.00 27.63 394 MET B C 1
ATOM 5830 O O . MET B 1 408 ? 62.180 83.049 -31.407 1.00 26.25 394 MET B O 1
ATOM 5835 N N . LEU B 1 409 ? 62.963 81.491 -29.984 1.00 22.60 395 LEU B N 1
ATOM 5836 C CA . LEU B 1 409 ? 61.649 80.910 -29.743 1.00 24.16 395 LEU B CA 1
ATOM 5837 C C . LEU B 1 409 ? 60.979 81.696 -28.618 1.00 23.19 395 LEU B C 1
ATOM 5838 O O . LEU B 1 409 ? 59.803 82.068 -28.705 1.00 20.62 395 LEU B O 1
ATOM 5843 N N . ALA B 1 410 ? 61.755 81.953 -27.569 1.00 20.05 396 ALA B N 1
ATOM 5844 C CA . ALA B 1 410 ? 61.216 82.514 -26.343 1.00 22.66 396 ALA B CA 1
ATOM 5845 C C . ALA B 1 410 ? 62.336 82.926 -25.411 1.00 22.72 396 ALA B C 1
ATOM 5846 O O . ALA B 1 410 ? 63.517 82.712 -25.694 1.00 19.02 396 ALA B O 1
ATOM 5848 N N . LYS B 1 411 ? 61.944 83.497 -24.273 1.00 21.75 397 LYS B N 1
ATOM 5849 C CA . LYS B 1 411 ? 62.886 83.902 -23.251 1.00 18.67 397 LYS B CA 1
ATOM 5850 C C . LYS B 1 411 ? 62.390 83.344 -21.930 1.00 17.99 397 LYS B C 1
ATOM 5851 O O . LYS B 1 411 ? 61.215 83.513 -21.582 1.00 15.85 397 LYS B O 1
ATOM 5857 N N . LEU B 1 412 ? 63.276 82.679 -21.199 1.00 16.56 398 LEU B N 1
ATOM 5858 C CA . LEU B 1 412 ? 62.947 82.214 -19.859 1.00 13.64 398 LEU B CA 1
ATOM 5859 C C . LEU B 1 412 ? 63.526 83.196 -18.861 1.00 16.00 398 LEU B C 1
ATOM 5860 O O . LEU B 1 412 ? 64.727 83.477 -18.881 1.00 16.43 398 LEU B O 1
ATOM 5865 N N . ILE B 1 413 ? 62.676 83.710 -17.978 1.00 14.28 399 ILE B N 1
ATOM 5866 C CA . ILE B 1 413 ? 63.127 84.680 -16.997 1.00 15.60 399 ILE B CA 1
ATOM 5867 C C . ILE B 1 413 ? 62.878 84.108 -15.603 1.00 14.17 399 ILE B C 1
ATOM 5868 O O . ILE B 1 413 ? 61.747 83.777 -15.256 1.00 16.90 399 ILE B O 1
ATOM 5873 N N . VAL B 1 414 ? 63.944 83.965 -14.822 1.00 13.96 400 VAL B N 1
ATOM 5874 C CA . VAL B 1 414 ? 63.854 83.334 -13.505 1.00 14.73 400 VAL B CA 1
ATOM 5875 C C . VAL B 1 414 ? 64.250 84.330 -12.420 1.00 18.57 400 VAL B C 1
ATOM 5876 O O . VAL B 1 414 ? 65.295 84.977 -12.518 1.00 16.75 400 VAL B O 1
ATOM 5880 N N . HIS B 1 415 ? 63.423 84.437 -11.381 1.00 16.58 401 HIS B N 1
ATOM 5881 C CA . HIS B 1 415 ? 63.587 85.462 -10.361 1.00 17.77 401 HIS B CA 1
ATOM 5882 C C . HIS B 1 415 ? 63.659 84.779 -8.993 1.0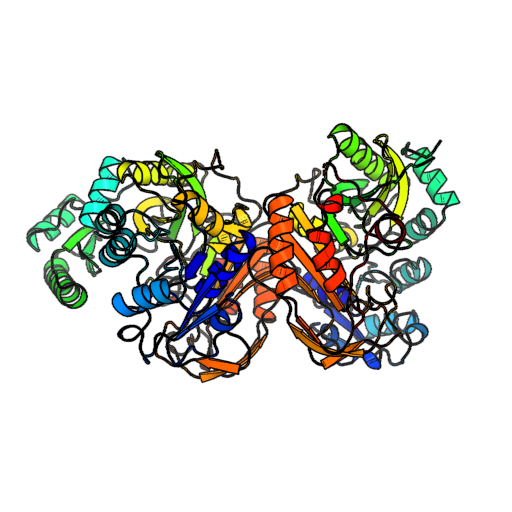0 16.42 401 HIS B C 1
ATOM 5883 O O . HIS B 1 415 ? 62.870 83.871 -8.704 1.00 15.20 401 HIS B O 1
ATOM 5890 N N . GLY B 1 416 ? 64.608 85.193 -8.163 1.00 15.40 402 GLY B N 1
ATOM 5891 C CA . GLY B 1 416 ? 64.727 84.647 -6.817 1.00 16.27 402 GLY B CA 1
ATOM 5892 C C . GLY B 1 416 ? 65.117 85.729 -5.837 1.00 17.11 402 GLY B C 1
ATOM 5893 O O . GLY B 1 416 ? 65.336 86.870 -6.244 1.00 16.92 402 GLY B O 1
ATOM 5894 N N . ALA B 1 417 ? 65.217 85.389 -4.550 1.00 14.41 403 ALA B N 1
ATOM 5895 C CA . ALA B 1 417 ? 65.468 86.395 -3.504 1.00 15.33 403 ALA B CA 1
ATOM 5896 C C . ALA B 1 417 ? 66.878 86.987 -3.586 1.00 16.30 403 ALA B C 1
ATOM 5897 O O . ALA B 1 417 ? 67.136 88.098 -3.117 1.00 16.67 403 ALA B O 1
ATOM 5899 N N . ASP B 1 418 ? 67.799 86.208 -4.137 1.00 17.31 404 ASP B N 1
ATOM 5900 C CA . ASP B 1 418 ? 69.161 86.661 -4.379 1.00 18.70 404 ASP B CA 1
ATOM 5901 C C . ASP B 1 418 ? 69.706 85.885 -5.561 1.00 18.01 404 ASP B C 1
ATOM 5902 O O . ASP B 1 418 ? 69.005 85.027 -6.103 1.00 16.81 404 ASP B O 1
ATOM 5907 N N . ARG B 1 419 ? 70.944 86.177 -5.965 1.00 16.34 405 ARG B N 1
ATOM 5908 C CA . ARG B 1 419 ? 71.537 85.498 -7.118 1.00 18.33 405 ARG B CA 1
ATOM 5909 C C . ARG B 1 419 ? 71.607 83.976 -6.951 1.00 15.64 405 ARG B C 1
ATOM 5910 O O . ARG B 1 419 ? 71.376 83.236 -7.901 1.00 16.01 405 ARG B O 1
ATOM 5918 N N . ALA B 1 420 ? 71.946 83.516 -5.753 1.00 17.32 406 ALA B N 1
ATOM 5919 C CA . ALA B 1 420 ? 72.049 82.076 -5.504 1.00 16.79 406 ALA B CA 1
ATOM 5920 C C . ALA B 1 420 ? 70.704 81.391 -5.728 1.00 18.90 406 ALA B C 1
ATOM 5921 O O . ALA B 1 420 ? 70.634 80.342 -6.379 1.00 18.47 406 ALA B O 1
ATOM 5923 N N . GLU B 1 421 ? 69.638 81.971 -5.178 1.00 16.30 407 GLU B N 1
ATOM 5924 C CA . GLU B 1 421 ? 68.299 81.385 -5.334 1.00 16.81 407 GLU B CA 1
ATOM 5925 C C . GLU B 1 421 ? 67.845 81.419 -6.788 1.00 16.55 407 GLU B C 1
ATOM 5926 O O . GLU B 1 421 ? 67.194 80.493 -7.273 1.00 15.02 407 GLU B O 1
ATOM 5932 N N . ALA B 1 422 ? 68.193 82.495 -7.486 1.00 16.82 408 ALA B N 1
ATOM 5933 C CA . ALA B 1 422 ? 67.845 82.621 -8.897 1.00 13.67 408 ALA B CA 1
ATOM 5934 C C . ALA B 1 422 ? 68.524 81.520 -9.701 1.00 16.03 408 ALA B C 1
ATOM 5935 O O . ALA B 1 422 ? 67.905 80.899 -10.574 1.00 17.04 408 ALA B O 1
ATOM 5937 N N . LEU B 1 423 ? 69.798 81.281 -9.409 1.00 15.04 409 LEU B N 1
ATOM 5938 C CA . LEU B 1 423 ? 70.536 80.226 -10.100 1.00 16.38 409 LEU B CA 1
ATOM 5939 C C . LEU B 1 423 ? 69.923 78.868 -9.816 1.00 15.48 409 LEU B C 1
ATOM 5940 O O . LEU B 1 423 ? 69.733 78.066 -10.727 1.00 16.73 409 LEU B O 1
ATOM 5945 N N . ALA B 1 424 ? 69.607 78.611 -8.548 1.00 20.22 410 ALA B N 1
ATOM 5946 C CA . ALA B 1 424 ? 69.034 77.322 -8.170 1.00 17.04 410 ALA B CA 1
ATOM 5947 C C . ALA B 1 424 ? 67.680 77.128 -8.850 1.00 16.97 410 ALA B C 1
ATOM 5948 O O . ALA B 1 424 ? 67.364 76.033 -9.316 1.00 14.56 410 ALA B O 1
ATOM 5950 N N . ARG B 1 425 ? 66.884 78.191 -8.919 1.00 14.67 411 ARG B N 1
ATOM 5951 C CA . ARG B 1 425 ? 65.595 78.117 -9.606 1.00 15.32 411 ARG B CA 1
ATOM 5952 C C . ARG B 1 425 ? 65.773 77.944 -11.094 1.00 16.13 411 ARG B C 1
ATOM 5953 O O . ARG B 1 425 ? 64.954 77.291 -11.761 1.00 14.62 411 ARG B O 1
ATOM 5961 N N . ALA B 1 426 ? 66.833 78.542 -11.628 1.00 16.12 412 ALA B N 1
ATOM 5962 C CA . ALA B 1 426 ? 67.108 78.427 -13.064 1.00 16.89 412 ALA B CA 1
ATOM 5963 C C . ALA B 1 426 ? 67.488 76.991 -13.433 1.00 16.19 412 ALA B C 1
ATOM 5964 O O . ALA B 1 426 ? 67.069 76.484 -14.471 1.00 16.09 412 ALA B O 1
ATOM 5966 N N . ARG B 1 427 ? 68.275 76.333 -12.587 1.00 17.39 413 ARG B N 1
ATOM 5967 C CA . ARG B 1 427 ? 68.594 74.918 -12.826 1.00 17.34 413 ARG B CA 1
ATOM 5968 C C . ARG B 1 427 ? 67.319 74.084 -12.920 1.00 19.28 413 ARG B C 1
ATOM 5969 O O . ARG B 1 427 ? 67.153 73.277 -13.835 1.00 17.55 413 ARG B O 1
ATOM 5977 N N . ARG B 1 428 ? 66.402 74.318 -11.987 1.00 18.70 414 ARG B N 1
ATOM 5978 C CA . ARG B 1 428 ? 65.127 73.603 -11.965 1.00 20.11 414 ARG B CA 1
ATOM 5979 C C . ARG B 1 428 ? 64.258 73.903 -13.183 1.00 17.75 414 ARG B C 1
ATOM 5980 O O . ARG B 1 428 ? 63.687 73.000 -13.794 1.00 17.66 414 ARG B O 1
ATOM 5988 N N . ALA B 1 429 ? 64.143 75.180 -13.522 1.00 15.02 415 ALA B N 1
ATOM 5989 C CA . ALA B 1 429 ? 63.266 75.602 -14.601 1.00 15.58 415 ALA B CA 1
ATOM 5990 C C . ALA B 1 429 ? 63.824 75.167 -15.947 1.00 14.65 415 ALA B C 1
ATOM 5991 O O . ALA B 1 429 ? 63.082 74.747 -16.830 1.00 17.16 415 ALA B O 1
ATOM 5993 N N . LEU B 1 430 ? 65.137 75.290 -16.108 1.00 17.70 416 LEU B N 1
ATOM 5994 C CA . LEU B 1 430 ? 65.784 74.840 -17.343 1.00 19.57 416 LEU B CA 1
ATOM 5995 C C . LEU B 1 430 ? 65.669 73.327 -17.509 1.00 20.77 416 LEU B C 1
ATOM 5996 O O . LEU B 1 430 ? 65.601 72.817 -18.632 1.00 18.64 416 LEU B O 1
ATOM 6001 N N . ASN B 1 431 ? 65.641 72.610 -16.391 1.00 19.72 417 ASN B N 1
ATOM 6002 C CA . ASN B 1 431 ? 65.471 71.152 -16.425 1.00 19.29 417 ASN B CA 1
ATOM 6003 C C . ASN B 1 431 ? 64.096 70.786 -16.962 1.00 23.14 417 ASN B C 1
ATOM 6004 O O . ASN B 1 431 ? 63.930 69.820 -17.709 1.00 23.00 417 ASN B O 1
ATOM 6009 N N . GLU B 1 432 ? 63.103 71.583 -16.592 1.00 21.07 418 GLU B N 1
ATOM 6010 C CA . GLU B 1 432 ? 61.734 71.342 -17.026 1.00 24.43 418 GLU B CA 1
ATOM 6011 C C . GLU B 1 432 ? 61.459 71.765 -18.450 1.00 18.88 418 GLU B C 1
ATOM 6012 O O . GLU B 1 432 ? 60.441 71.376 -19.011 1.00 22.81 418 GLU B O 1
ATOM 6018 N N . PHE B 1 433 ? 62.312 72.613 -19.013 1.00 20.08 419 PHE B N 1
ATOM 6019 C CA . PHE B 1 433 ? 62.019 73.206 -20.317 1.00 18.27 419 PHE B CA 1
ATOM 6020 C C . PHE B 1 433 ? 62.263 72.160 -21.403 1.00 22.95 419 PHE B C 1
ATOM 6021 O O . PHE B 1 433 ? 63.410 71.832 -21.709 1.00 26.73 419 PHE B O 1
ATOM 6029 N N . GLY B 1 434 ? 61.183 71.630 -21.972 1.00 22.85 420 GLY B N 1
ATOM 6030 C CA . GLY B 1 434 ? 61.299 70.671 -23.061 1.00 23.99 420 GLY B CA 1
ATOM 6031 C C . GLY B 1 434 ? 61.006 71.341 -24.391 1.00 23.59 420 GLY B C 1
ATOM 6032 O O . GLY B 1 434 ? 59.937 71.925 -24.581 1.00 21.87 420 GLY B O 1
ATOM 6033 N N . VAL B 1 435 ? 61.965 71.277 -25.312 1.00 28.28 421 VAL B N 1
ATOM 6034 C CA . VAL B 1 435 ? 61.738 71.719 -26.688 1.00 22.08 421 VAL B CA 1
ATOM 6035 C C . VAL B 1 435 ? 62.188 70.603 -27.621 1.00 28.31 421 VAL B C 1
ATOM 6036 O O . VAL B 1 435 ? 63.321 70.146 -27.537 1.00 28.23 421 VAL B O 1
ATOM 6040 N N . GLU B 1 436 ? 61.293 70.165 -28.500 1.00 28.85 422 GLU B N 1
ATOM 6041 C CA . GLU B 1 436 ? 61.596 69.068 -29.412 1.00 33.19 422 GLU B CA 1
ATOM 6042 C C . GLU B 1 436 ? 61.337 69.450 -30.862 1.00 31.34 422 GLU B C 1
ATOM 6043 O O . GLU B 1 436 ? 60.424 70.226 -31.162 1.00 30.05 422 GLU B O 1
ATOM 6049 N N . GLY B 1 437 ? 62.154 68.906 -31.762 1.00 32.59 423 GLY B N 1
ATOM 6050 C CA . GLY B 1 437 ? 62.012 69.196 -33.174 1.00 31.62 423 GLY B CA 1
ATOM 6051 C C . GLY B 1 437 ? 63.257 69.831 -33.755 1.00 33.79 423 GLY B C 1
ATOM 6052 O O . GLY B 1 437 ? 63.575 69.638 -34.926 1.00 33.67 423 GLY B O 1
ATOM 6053 N N . LEU B 1 438 ? 63.961 70.608 -32.942 1.00 29.56 424 LEU B N 1
ATOM 6054 C CA . LEU B 1 438 ? 65.176 71.270 -33.401 1.00 28.35 424 LEU B CA 1
ATOM 6055 C C . LEU B 1 438 ? 66.130 71.535 -32.254 1.00 27.15 424 LEU B C 1
ATOM 6056 O O . LEU B 1 438 ? 65.763 71.414 -31.078 1.00 26.64 424 LEU B O 1
ATOM 6061 N N . ALA B 1 439 ? 67.363 71.886 -32.598 1.00 25.16 425 ALA B N 1
ATOM 6062 C CA . ALA B 1 439 ? 68.341 72.266 -31.588 1.00 30.40 425 ALA B CA 1
ATOM 6063 C C . ALA B 1 439 ? 67.913 73.587 -30.949 1.00 23.01 425 ALA B C 1
ATOM 6064 O O . ALA B 1 439 ? 67.306 74.432 -31.617 1.00 24.15 425 ALA B O 1
ATOM 6066 N N . THR B 1 440 ? 68.213 73.746 -29.658 1.00 26.07 426 THR B N 1
ATOM 6067 C CA . THR B 1 440 ? 68.177 75.052 -29.005 1.00 21.18 426 THR B CA 1
ATOM 6068 C C . THR B 1 440 ? 69.406 75.157 -28.138 1.00 25.31 426 THR B C 1
ATOM 6069 O O . THR B 1 440 ? 70.146 74.185 -27.987 1.00 25.33 426 THR B O 1
ATOM 6073 N N . VAL B 1 441 ? 69.611 76.329 -27.544 1.00 21.96 427 VAL B N 1
ATOM 6074 C CA . VAL B 1 441 ? 70.741 76.535 -26.647 1.00 19.80 427 VAL B CA 1
ATOM 6075 C C . VAL B 1 441 ? 70.474 76.138 -25.182 1.00 20.93 427 VAL B C 1
ATOM 6076 O O . VAL B 1 441 ? 71.309 76.397 -24.297 1.00 22.17 427 VAL B O 1
ATOM 6080 N N . ILE B 1 442 ? 69.327 75.506 -24.929 1.00 22.65 428 ILE B N 1
ATOM 6081 C CA . ILE B 1 442 ? 68.986 75.036 -23.571 1.00 20.49 428 ILE B CA 1
ATOM 6082 C C . ILE B 1 442 ? 70.106 74.210 -22.903 1.00 21.42 428 ILE B C 1
ATOM 6083 O O . ILE B 1 442 ? 70.414 74.417 -21.717 1.00 21.07 428 ILE B O 1
ATOM 6088 N N . PRO B 1 443 ? 70.748 73.300 -23.660 1.00 21.07 429 PRO B N 1
ATOM 6089 C CA . PRO B 1 443 ? 71.872 72.607 -23.023 1.00 20.59 429 PRO B CA 1
ATOM 6090 C C . PRO B 1 443 ? 73.008 73.542 -22.603 1.00 19.25 429 PRO B C 1
ATOM 6091 O O . PRO B 1 443 ? 73.599 73.307 -21.542 1.00 25.08 429 PRO B O 1
ATOM 6095 N N . PHE B 1 444 ? 73.308 74.575 -23.388 1.00 19.84 430 PHE B N 1
ATOM 6096 C CA . PHE B 1 444 ? 74.294 75.569 -22.963 1.00 20.95 430 PHE B CA 1
ATOM 6097 C C . PHE B 1 444 ? 73.852 76.261 -21.672 1.00 21.36 430 PHE B C 1
ATOM 6098 O O . PHE B 1 444 ? 74.631 76.396 -20.714 1.00 21.25 430 PHE B O 1
ATOM 6106 N N . HIS B 1 445 ? 72.597 76.701 -21.647 1.00 20.63 431 HIS B N 1
ATOM 6107 C CA . HIS B 1 445 ? 72.044 77.326 -20.444 1.00 21.51 431 HIS B CA 1
ATOM 6108 C C . HIS B 1 445 ? 72.164 76.423 -19.215 1.00 19.62 431 HIS B C 1
ATOM 6109 O O . HIS B 1 445 ? 72.567 76.871 -18.135 1.00 20.95 431 HIS B O 1
ATOM 6116 N N . ARG B 1 446 ? 71.834 75.142 -19.382 1.00 21.19 432 ARG B N 1
ATOM 6117 C CA . ARG B 1 446 ? 71.920 74.189 -18.271 1.00 20.97 432 ARG B CA 1
ATOM 6118 C C . ARG B 1 446 ? 73.350 74.080 -17.753 1.00 20.17 432 ARG B C 1
ATOM 6119 O O . ARG B 1 446 ? 73.593 73.995 -16.546 1.00 19.37 432 ARG B O 1
ATOM 6127 N N . ALA B 1 447 ? 74.304 74.103 -18.674 1.00 23.17 433 ALA B N 1
ATOM 6128 C CA . ALA B 1 447 ? 75.706 73.987 -18.296 1.00 25.76 433 ALA B CA 1
ATOM 6129 C C . ALA B 1 447 ? 76.201 75.255 -17.605 1.00 20.49 433 ALA B C 1
ATOM 6130 O O . ALA B 1 447 ? 76.900 75.194 -16.583 1.00 22.91 433 ALA B O 1
ATOM 6132 N N . VAL B 1 448 ? 75.847 76.410 -18.155 1.00 22.33 434 VAL B N 1
ATOM 6133 C CA . VAL B 1 448 ? 76.437 77.649 -17.654 1.00 21.72 434 VAL B CA 1
ATOM 6134 C C . VAL B 1 448 ? 75.984 78.004 -16.221 1.00 21.62 434 VAL B C 1
ATOM 6135 O O . VAL B 1 448 ? 76.782 78.498 -15.419 1.00 22.57 434 VAL B O 1
ATOM 6139 N N . VAL B 1 449 ? 74.738 77.688 -15.874 1.00 21.23 435 VAL B N 1
ATOM 6140 C CA . VAL B 1 449 ? 74.247 77.966 -14.520 1.00 20.62 435 VAL B CA 1
ATOM 6141 C C . VAL B 1 449 ? 74.921 77.101 -13.446 1.00 24.77 435 VAL B C 1
ATOM 6142 O O . VAL B 1 449 ? 74.808 77.382 -12.252 1.00 23.60 435 VAL B O 1
ATOM 6146 N N . SER B 1 450 ? 75.631 76.055 -13.865 1.00 26.46 436 SER B N 1
ATOM 6147 C CA . SER B 1 450 ? 76.390 75.252 -12.906 1.00 27.02 436 SER B CA 1
ATOM 6148 C C . SER B 1 450 ? 77.913 75.312 -13.093 1.00 29.50 436 SER B C 1
ATOM 6149 O O . SER B 1 450 ? 78.648 74.498 -12.524 1.00 26.01 436 SER B O 1
ATOM 6152 N N . ASP B 1 451 ? 78.369 76.298 -13.865 1.00 25.07 437 ASP B N 1
ATOM 6153 C CA . ASP B 1 451 ? 79.791 76.521 -14.122 1.00 23.97 437 ASP B CA 1
ATOM 6154 C C . ASP B 1 451 ? 80.357 77.476 -13.074 1.00 24.18 437 ASP B C 1
ATOM 6155 O O . ASP B 1 451 ? 79.814 78.568 -12.849 1.00 23.92 437 ASP B O 1
ATOM 6160 N N . PRO B 1 452 ? 81.456 77.074 -12.419 1.00 23.78 438 PRO B N 1
ATOM 6161 C CA . PRO B 1 452 ? 82.029 77.903 -11.346 1.00 26.41 438 PRO B CA 1
ATOM 6162 C C . PRO B 1 452 ? 82.409 79.315 -11.803 1.00 26.08 438 PRO B C 1
ATOM 6163 O O . PRO B 1 452 ? 82.388 80.241 -10.996 1.00 25.50 438 PRO B O 1
ATOM 6167 N N . ALA B 1 453 ? 82.719 79.476 -13.085 1.00 23.21 439 ALA B N 1
ATOM 6168 C CA . ALA B 1 453 ? 83.063 80.783 -13.645 1.00 27.17 439 ALA B CA 1
ATOM 6169 C C . ALA B 1 453 ? 81.878 81.745 -13.617 1.00 25.71 439 ALA B C 1
ATOM 6170 O O . ALA B 1 453 ? 82.053 82.954 -13.458 1.00 27.52 439 ALA B O 1
ATOM 6172 N N . PHE B 1 454 ? 80.677 81.209 -13.804 1.00 24.40 440 PHE B N 1
ATOM 6173 C CA . PHE B 1 454 ? 79.467 82.027 -13.775 1.00 23.60 440 PHE B CA 1
ATOM 6174 C C . PHE B 1 454 ? 78.913 82.144 -12.351 1.00 23.64 440 PHE B C 1
ATOM 6175 O O . PHE B 1 454 ? 78.425 83.199 -11.954 1.00 20.97 440 PHE B O 1
ATOM 6183 N N . ILE B 1 455 ? 79.005 81.063 -11.580 1.00 23.36 441 ILE B N 1
ATOM 6184 C CA . ILE B 1 455 ? 78.598 81.100 -10.180 1.00 22.96 441 ILE B CA 1
ATOM 6185 C C . ILE B 1 455 ? 79.491 82.053 -9.389 1.00 26.53 441 ILE B C 1
ATOM 6186 O O . ILE B 1 455 ? 78.999 82.883 -8.620 1.00 25.02 441 ILE B O 1
ATOM 6191 N N . GLY B 1 456 ? 80.803 81.937 -9.588 1.00 24.76 442 GLY B N 1
ATOM 6192 C CA . GLY B 1 456 ? 81.751 82.828 -8.943 1.00 24.46 442 GLY B CA 1
ATOM 6193 C C . GLY B 1 456 ? 81.843 82.555 -7.455 1.00 26.30 442 GLY B C 1
ATOM 6194 O O . GLY B 1 456 ? 81.515 81.444 -7.025 1.00 25.36 442 GLY B O 1
ATOM 6195 N N . GLY B 1 460 ? 83.258 87.912 -6.585 1.00 30.88 446 GLY B N 1
ATOM 6196 C CA . GLY B 1 460 ? 82.643 88.123 -7.884 1.00 25.66 446 GLY B CA 1
ATOM 6197 C C . GLY B 1 460 ? 82.645 86.872 -8.732 1.00 28.39 446 GLY B C 1
ATOM 6198 O O . GLY B 1 460 ? 82.587 85.753 -8.210 1.00 30.24 446 GLY B O 1
ATOM 6199 N N . PHE B 1 461 ? 82.712 87.052 -10.049 1.00 24.32 447 PHE B N 1
ATOM 6200 C CA . PHE B 1 461 ? 82.786 85.917 -10.962 1.00 24.06 447 PHE B CA 1
ATOM 6201 C C . PHE B 1 461 ? 83.887 86.092 -12.024 1.00 28.37 447 PHE B C 1
ATOM 6202 O O . PHE B 1 461 ? 84.652 87.055 -11.975 1.00 26.68 447 PHE B O 1
ATOM 6210 N N . SER B 1 462 ? 83.982 85.167 -12.970 1.00 25.08 448 SER B N 1
ATOM 6211 C CA . SER B 1 462 ? 85.079 85.243 -13.933 1.00 30.28 448 SER B CA 1
ATOM 6212 C C . SER B 1 462 ? 84.634 85.180 -15.394 1.00 25.35 448 SER B C 1
ATOM 6213 O O . SER B 1 462 ? 85.431 84.863 -16.274 1.00 31.82 448 SER B O 1
ATOM 6216 N N . VAL B 1 463 ? 83.369 85.500 -15.657 1.00 26.21 449 VAL B N 1
ATOM 6217 C CA . VAL B 1 463 ? 82.899 85.577 -17.036 1.00 26.72 449 VAL B CA 1
ATOM 6218 C C . VAL B 1 463 ? 83.148 86.983 -17.586 1.00 26.62 449 VAL B C 1
ATOM 6219 O O . VAL B 1 463 ? 83.401 87.922 -16.822 1.00 25.19 449 VAL B O 1
ATOM 6223 N N . HIS B 1 464 ? 83.084 87.106 -18.909 1.00 24.23 450 HIS B N 1
ATOM 6224 C CA . HIS B 1 464 ? 83.343 88.358 -19.622 1.00 27.13 450 HIS B CA 1
ATOM 6225 C C . HIS B 1 464 ? 82.849 88.191 -21.059 1.00 24.58 450 HIS B C 1
ATOM 6226 O O . HIS B 1 464 ? 82.391 87.111 -21.427 1.00 24.92 450 HIS B O 1
ATOM 6233 N N . THR B 1 465 ? 82.950 89.242 -21.875 1.00 26.67 451 THR B N 1
ATOM 6234 C CA . THR B 1 465 ? 82.360 89.236 -23.224 1.00 23.75 451 THR B CA 1
ATOM 6235 C C . THR B 1 465 ? 82.942 88.203 -24.188 1.00 25.77 451 THR B C 1
ATOM 6236 O O . THR B 1 465 ? 82.337 87.922 -25.218 1.00 24.02 451 THR B O 1
ATOM 6240 N N . ARG B 1 466 ? 84.109 87.644 -23.874 1.00 26.43 452 ARG B N 1
ATOM 6241 C CA . ARG B 1 466 ? 84.703 86.637 -24.756 1.00 29.11 452 ARG B CA 1
ATOM 6242 C C . ARG B 1 466 ? 84.849 85.279 -24.078 1.00 32.18 452 ARG B C 1
ATOM 6243 O O . ARG B 1 466 ? 85.513 84.381 -24.607 1.00 29.61 452 ARG B O 1
ATOM 6251 N N . TRP B 1 467 ? 84.214 85.124 -22.918 1.00 27.63 453 TRP B N 1
ATOM 6252 C CA . TRP B 1 467 ? 84.365 83.901 -22.131 1.00 29.81 453 TRP B CA 1
ATOM 6253 C C . TRP B 1 467 ? 83.796 82.679 -22.826 1.00 29.58 453 TRP B C 1
ATOM 6254 O O . TRP B 1 467 ? 84.408 81.607 -22.809 1.00 27.70 453 TRP B O 1
ATOM 6265 N N . ILE B 1 468 ? 82.617 82.829 -23.423 1.00 26.10 454 ILE B N 1
ATOM 6266 C CA . ILE B 1 468 ? 81.970 81.690 -24.065 1.00 27.54 454 ILE B CA 1
ATOM 6267 C C . ILE B 1 468 ? 82.866 81.092 -25.142 1.00 30.67 454 ILE B C 1
ATOM 6268 O O . ILE B 1 468 ? 83.029 79.873 -25.223 1.00 27.91 454 ILE B O 1
ATOM 6273 N N . GLU B 1 469 ? 83.478 81.954 -25.941 1.00 30.47 455 GLU B N 1
ATOM 6274 C CA . GLU B 1 469 ? 84.220 81.481 -27.101 1.00 34.45 455 GLU B CA 1
ATOM 6275 C C . GLU B 1 469 ? 85.668 81.105 -26.770 1.00 33.74 455 GLU B C 1
ATOM 6276 O O . GLU B 1 469 ? 86.271 80.297 -27.470 1.00 39.04 455 GLU B O 1
ATOM 6282 N N . THR B 1 470 ? 86.221 81.660 -25.693 1.00 31.99 456 THR B N 1
ATOM 6283 C CA . THR B 1 470 ? 87.642 81.439 -25.403 1.00 33.22 456 THR B CA 1
ATOM 6284 C C . THR B 1 470 ? 87.968 80.656 -24.124 1.00 35.46 456 THR B C 1
ATOM 6285 O O . THR B 1 470 ? 89.096 80.183 -23.970 1.00 33.88 456 THR B O 1
ATOM 6289 N N . GLU B 1 471 ? 87.004 80.520 -23.210 1.00 31.98 457 GLU B N 1
ATOM 6290 C CA . GLU B 1 471 ? 87.277 79.864 -21.929 1.00 30.33 457 GLU B CA 1
ATOM 6291 C C . GLU B 1 471 ? 86.312 78.732 -21.560 1.00 30.34 457 GLU B C 1
ATOM 6292 O O . GLU B 1 471 ? 86.707 77.753 -20.918 1.00 29.60 457 GLU B O 1
ATOM 6298 N N . TRP B 1 472 ? 85.054 78.864 -21.958 1.00 30.48 458 TRP B N 1
ATOM 6299 C CA . TRP B 1 472 ? 84.048 77.859 -21.637 1.00 29.28 458 TRP B CA 1
ATOM 6300 C C . TRP B 1 472 ? 84.429 76.477 -22.189 1.00 30.15 458 TRP B C 1
ATOM 6301 O O . TRP B 1 472 ? 84.689 76.328 -23.375 1.00 29.95 458 TRP B O 1
ATOM 6312 N N . ASN B 1 473 ? 84.496 75.475 -21.317 1.00 27.14 459 ASN B N 1
ATOM 6313 C CA . ASN B 1 473 ? 84.754 74.109 -21.760 1.00 27.61 459 ASN B CA 1
ATOM 6314 C C . ASN B 1 473 ? 83.478 73.520 -22.331 1.00 30.85 459 ASN B C 1
ATOM 6315 O O . ASN B 1 473 ? 82.638 72.990 -21.593 1.00 31.27 459 ASN B O 1
ATOM 6320 N N . ASN B 1 474 ? 83.322 73.642 -23.643 1.00 25.35 460 ASN B N 1
ATOM 6321 C CA . ASN B 1 474 ? 82.121 73.187 -24.321 1.00 27.07 460 ASN B CA 1
ATOM 6322 C C . ASN B 1 474 ? 82.084 71.656 -24.387 1.00 30.47 460 ASN B C 1
ATOM 6323 O O . ASN B 1 474 ? 82.793 71.037 -25.180 1.00 29.42 460 ASN B O 1
ATOM 6328 N N . THR B 1 475 ? 81.241 71.048 -23.560 1.00 26.48 461 THR B N 1
ATOM 6329 C CA . THR B 1 475 ? 81.106 69.596 -23.558 1.00 32.20 461 THR B CA 1
ATOM 6330 C C . THR B 1 475 ? 79.749 69.207 -24.139 1.00 30.55 461 THR B C 1
ATOM 6331 O O . THR B 1 475 ? 79.316 68.062 -24.029 1.00 29.59 461 THR B O 1
ATOM 6335 N N . ILE B 1 476 ? 79.091 70.174 -24.772 1.00 29.48 462 ILE B N 1
ATOM 6336 C CA . ILE B 1 476 ? 77.729 69.989 -25.260 1.00 30.46 462 ILE B CA 1
ATOM 6337 C C . ILE B 1 476 ? 77.678 69.024 -26.436 1.00 32.77 462 ILE B C 1
ATOM 6338 O O . ILE B 1 476 ? 78.403 69.197 -27.418 1.00 29.82 462 ILE B O 1
ATOM 6343 N N . GLU B 1 477 ? 76.817 68.016 -26.337 1.00 35.02 463 GLU B N 1
ATOM 6344 C CA . GLU B 1 477 ? 76.620 67.076 -27.438 1.00 37.17 463 GLU B CA 1
ATOM 6345 C C . GLU B 1 477 ? 75.757 67.683 -28.543 1.00 38.82 463 GLU B C 1
ATOM 6346 O O . GLU B 1 477 ? 74.716 68.288 -28.270 1.00 32.84 463 GLU B O 1
ATOM 6352 N N . PRO B 1 478 ? 76.188 67.518 -29.803 1.00 40.57 464 PRO B N 1
ATOM 6353 C CA . PRO B 1 478 ? 75.412 68.066 -30.920 1.00 35.39 464 PRO B CA 1
ATOM 6354 C C . PRO B 1 478 ? 74.012 67.465 -30.950 1.00 35.24 464 PRO B C 1
ATOM 6355 O O . PRO B 1 478 ? 73.826 66.324 -30.509 1.00 33.37 464 PRO B O 1
ATOM 6359 N N . PHE B 1 479 ? 73.049 68.241 -31.440 1.00 32.20 465 PHE B N 1
ATOM 6360 C CA . PHE B 1 479 ? 71.666 67.798 -31.594 1.00 32.20 465 PHE B CA 1
ATOM 6361 C C . PHE B 1 479 ? 71.572 66.544 -32.470 1.00 39.24 465 PHE B C 1
ATOM 6362 O O . PHE B 1 479 ? 70.706 65.685 -32.263 1.00 33.49 465 PHE B O 1
#

GO terms:
  GO:0004658 propionyl-CoA carboxylase activity (F, IDA)
  GO:0015977 carbon fixation (P, IDA)
  GO:0009317 acetyl-CoA carboxylase complex (C, IDA)
  GO:0003989 acetyl-CoA carboxylase activity (F, IDA)
  GO:0005886 plasma membrane (C, HDA)
  GO:0005515 protein binding (F, IPI)
  GO:0004075 biotin carboxylase activity (F, EXP)